Protein AF-0000000076654062 (afdb_homodimer)

InterPro domains:
  IPR000917 Sulfatase, N-terminal [PF00884] (7-442)
  IPR017850 Alkaline-phosphatase-like, core domain superfamily [G3DSA:3.40.720.10] (3-470)
  IPR017850 Alkaline-phosphatase-like, core domain superfamily [SSF53649] (5-549)
  IPR024607 Sulfatase, conserved site [PS00149] (116-126)
  IPR050738 Sulfatase enzyme [PTHR42693] (5-547)

Sequence (1110 aa):
MVVAKRPNFLVIVADDLGFSDTKPYGSEIDTPVLDRLSKDGTRMTNFHTAQACSPTRAMLLSGTDNHIAGLGQMAEFAEMKKNLTGKYPDYVDKPGYEGYLNWKVAALPEILSDAGYLTLMSGKWHLGMTPDVSPSARGFKKSFGFLPGCGNHFNYEPQFEPNQDTMLLTSDGFWMENESPLDRKKDLPEDFYSTNFFTDKLLDMLSNRTKEEREQPFFSYLAYTAPHWPMQAPQDVINKYSGKYDNGPDQLRLDRLAKLKELGLVPSDVEAAPPVGFEAGVKWEDLTDHERAVSARKMEVYAAMVDLLDQNIGRVVDALEASGELDNTFILFMSDNGAEGSTLEAAPLLSSFKTLGELIDAHYDNSLENIGNHDSYVWYGSRWACAATAPSRGFKGWSTEGGIRCPCLIRFPPISSAPETISHAFTTVMDILPTILDLAQVQHPGETFRGREVVNPRGKSWVSHLASSTEYPNVHQDEDHIHGWELFGNRAIRRGNWKAVLLAKQGGDNWELFDVEKDPAEQDDLSKKRPEILEEMLVHWATYVAETGLVEDAFMVVAKRPNFLVIVADDLGFSDTKPYGSEIDTPVLDRLSKDGTRMTNFHTAQACSPTRAMLLSGTDNHIAGLGQMAEFAEMKKNLTGKYPDYVDKPGYEGYLNWKVAALPEILSDAGYLTLMSGKWHLGMTPDVSPSARGFKKSFGFLPGCGNHFNYEPQFEPNQDTMLLTSDGFWMENESPLDRKKDLPEDFYSTNFFTDKLLDMLSNRTKEEREQPFFSYLAYTAPHWPMQAPQDVINKYSGKYDNGPDQLRLDRLAKLKELGLVPSDVEAAPPVGFEAGVKWEDLTDHERAVSARKMEVYAAMVDLLDQNIGRVVDALEASGELDNTFILFMSDNGAEGSTLEAAPLLSSFKTLGELIDAHYDNSLENIGNHDSYVWYGSRWACAATAPSRGFKGWSTEGGIRCPCLIRFPPISSAPETISHAFTTVMDILPTILDLAQVQHPGETFRGREVVNPRGKSWVSHLASSTEYPNVHQDEDHIHGWELFGNRAIRRGNWKAVLLAKQGGDNWELFDVEKDPAEQDDLSKKRPEILEEMLVHWATYVAETGLVEDAF

Foldseek 3Di:
DPPPDQFFAAEEAAAQFFFLLDVLLQHPQDQVLLVVLLQQWEWELFAWAFLHFQQRLLLLFFLAGLLQQAPLAAPPVQVVCCVVPVDGFPCPPPRSPNNARDPQGQTLLQQVLVVFAQEEEFEEDRRDQDLCRDPLVRRHPWYWYQDHLAEQQQLDAFDDDPLFQCPRRDRAQRIDTRSGTDGCVPPPDNRGGQLQVSLVRRLCCVVPQDPSNVSHHYYYHRYYSPPPDPLADDVVLLVVCPPVQLVHLVVLLVSSVCSSLVLVSAPVPAAADQFDDDCRVPDLVNDDPQRSLLLSSSVSSNSSRVNSNSVSVVVVLVSCVVVVNNQSYKYKYKYNWAHDAYDQLAPDTPRDRHGPVVVLVVFADSHSVCRNHSRHTDHNHRSNSSSSHPRAPGGRPAPTCRTIRIIMIIRHNVQADRTSHYDHANFYSSQNSQQSCVSSVGDDPDQDDPHDGHHDRPHFHCRVQRNDRPCNDHRPPQQADWDWHDYPLWIWIDHRQKMWTADVVVPGDDIFIDRCNVHVHSPDGCCVVCVVVVVVRVVSVVVVCVVSVNDNRPD/DPPPDQFFAAEEAAAQFFFLLDVLLQHPQDQVLLVVLLQQWEWELFAWAFLHFQQRLLLLFFLAGLLQQAPLAAPPVQVVCCVVPVDGFPCPPPRSPNNARDPQGQTLLQQVLVVFAQEEEFEEDRRDQDLCRDPLVRRHPWYWYQDHLAEQQQLDAFDDDPLFQCPRRDRAQRIDTRSHTDGCVPPPDNRGGQLQVSLVRRLCCVVPQDPSNVSHHYYYHRYYSPPPDPLADDVVLLVVCPPVQLVHLVVLLVSSVCSSLVLVSAPVPAAADQFDDDCRVPDLVNDDPQRSLLLSSSVSSNSSRVNSNSVSVVVVLVSCVVVVNNQSYKYKYKYNWAHDAYDQLQPDTPRDRHGPVVVLVVFADSHSVCRNHSRHTDHNHRSNSSSSHPRAPGGRPAPTCRTIRMIMIIRHNVQADRTSHYDHANFYSSQNSQQSCVSSVGDDPDQDDPHDGHHDRPHFHCRVQRNDRPCNDHRDPQQADWDWHDYPLWIWIDHRQKMWTADVVVPGDDIFIDRCNVHVHSPDGCCVVCVVVVVVRVVSVVVVCVVSVNDNRPD

Nearest PDB structures (foldseek):
  4cys-assembly2_B  TM=9.729E-01  e=2.453E-73  Pseudomonas aeruginosa
  1hdh-assembly1_A  TM=9.702E-01  e=3.458E-73  Pseudomonas aeruginosa
  4cyr-assembly1_A  TM=9.690E-01  e=1.530E-72  Pseudomonas aeruginosa
  4cxs-assembly2_B  TM=9.776E-01  e=1.507E-71  Pseudomonas aeruginosa
  5aj9-assembly2_B  TM=9.690E-01  e=1.507E-71  Pseudomonas aeruginosa

Secondary structure (DSSP, 8-state):
-------EEEEEEESS--TTSSGGGT-SS--HHHHHHHHTSEEEEEEE--SSHHHHHHHHHHSS-HHHHT-SS-TTHHHHHHHHHSS--TTTT-TT-SSS--TTS--HHHHHHHTT-EEEEEEE--S-SSGGGSTGGGT-SEEEEE-SS---TT-------TT---GGG--TT-EEETTEEE-HHHHS-TT--HHHHHHHHHHHHHHT--HHHHTS-EEEEEE--TTSSS-B--HHHHHTTTTTTTTHHHHHHHHHHHHHHHHTSS-TTPPPPPP-STTTT--GGGS-HHHHHHHHHHHHHHHHHHHHHHHHHHHHHHHHHHTT-GGGEEEEEEESSS------TTPBPSSSSSBHHHHHHHH----GGGTBSTT------HHHHHHHHTTSS--TT-SSHHHHEEEEEEE-GGG--STTEEE---EEGGGHHHHHHHHHT----TTEETTEE-PPP----SHHHHH-TTT---SS-TTT-EEEEEETTEEEEEETTEEEEEEGGGT--S-EEEETTT-TT--S--TTT-HHHHHHHHHHHHHHHHHHT------/----PPPEEEEEEESS--TTSSGGGT-SS--HHHHHHHHTSEEEEEEE--SSHHHHHHHHHHSS-HHHHT-SS-TTHHHHHHHHHSS--TTTT-TT-SSS--TTS--HHHHHHHTTPEEEEEEE--S-SSGGGSTGGGT-SEEEEE-SS---TT-------TT---GGG--TT-EEETTEEE-HHHHS-TT--HHHHHHHHHHHHHHT--HHHHTS-EEEEEE--TTSSS-B--HHHHHTTTTTTTTHHHHHHHHHHHHHHHHTSS-TTPPPPPP-STTTT--GGGS-HHHHHHHHHHHHHHHHHHHHHHHHHHHHHHHHHHTT-GGGEEEEEEESSS------TTPBPSSSSSBHHHHHHHH----GGGTBSTT------HHHHHHHHTTSS--TT-SSHHHHEEEEEEE-GGG--STTEEE---EEGGGHHHHHHHHHT----TTEETTEE-PPP----SHHHHH-TTT---SS-TTT-EEEEEETTEEEEEETTEEEEEEGGGT--S-EEEETTT-TT--S--TTT-HHHHHHHHHHHHHHHHHHT------

Solvent-accessible surface area (backbone atoms only — not comparable to full-atom values): 54452 Å² total; per-residue (Å²): 124,84,72,78,74,65,47,26,38,38,43,36,34,32,22,37,33,21,38,30,55,37,34,72,41,33,23,86,41,67,22,66,46,55,34,54,47,34,46,57,8,34,36,34,63,33,29,31,43,31,34,38,56,46,32,19,52,32,10,33,38,38,5,27,57,22,29,57,32,6,32,42,44,66,69,68,52,48,60,52,38,20,24,45,60,59,46,69,53,80,48,68,92,34,80,19,41,74,40,23,58,43,74,44,41,64,34,44,38,36,56,40,36,76,71,55,32,46,21,34,35,17,24,46,59,32,36,25,82,45,72,84,42,27,63,41,59,49,29,25,74,42,30,37,36,33,23,57,87,57,51,57,44,43,77,48,61,76,90,68,60,90,76,49,59,51,75,76,60,60,66,84,77,33,31,28,47,39,88,40,78,39,52,67,91,74,72,47,63,92,83,41,34,48,65,61,48,32,45,49,51,43,51,47,57,64,72,65,48,48,78,72,51,67,72,32,38,37,39,35,40,41,22,41,59,48,54,34,50,40,32,43,37,63,62,76,53,25,56,75,36,66,74,73,43,73,76,36,40,68,51,48,22,53,54,34,42,53,35,22,32,72,70,62,65,45,65,79,82,68,62,62,38,72,56,30,29,83,40,38,63,42,54,74,84,67,45,51,73,67,56,48,50,44,49,26,49,37,46,22,18,39,43,24,29,47,27,51,48,26,54,44,50,39,54,54,52,50,51,29,49,73,72,70,43,42,71,49,26,40,36,38,41,31,30,31,10,7,7,57,20,74,74,58,48,48,37,73,31,66,42,42,89,45,28,43,35,57,54,43,60,74,70,30,48,70,48,73,91,37,56,18,37,63,57,22,73,45,69,61,27,15,44,44,14,28,25,22,15,41,40,17,25,48,18,38,58,28,61,41,46,4,0,16,40,16,35,35,40,37,30,37,57,87,43,52,58,51,63,56,33,73,41,76,54,66,44,46,42,20,16,49,34,42,25,52,29,56,67,56,71,46,79,80,72,51,53,52,52,96,91,32,62,24,53,68,55,72,35,48,43,44,59,67,29,51,46,31,67,86,69,49,50,64,57,40,69,48,74,70,38,74,49,75,50,69,43,79,68,12,26,25,34,30,41,45,48,38,34,38,37,28,46,37,70,59,59,34,31,49,72,37,22,29,49,42,77,85,33,59,19,65,74,67,69,33,34,85,81,38,48,69,57,45,54,52,46,52,53,53,41,54,50,47,33,65,74,39,54,54,64,74,53,40,77,123,84,72,79,73,64,47,26,37,38,42,37,34,32,22,37,32,21,38,31,55,36,35,72,41,34,24,88,42,67,23,66,47,55,34,53,48,35,45,57,8,34,38,35,62,33,27,29,42,31,35,38,55,47,31,20,51,33,11,34,38,39,6,27,56,24,28,56,31,6,33,42,43,66,70,69,50,47,61,53,38,20,24,46,60,60,44,70,53,80,49,68,92,35,79,20,41,73,39,23,56,44,75,45,40,64,34,44,39,36,57,39,36,77,71,56,32,47,21,35,35,16,24,47,59,33,35,24,80,45,71,86,42,26,63,42,60,48,29,25,74,41,31,38,36,33,22,56,86,58,53,57,44,44,76,49,61,75,91,68,60,89,75,49,60,52,75,75,59,60,64,85,75,35,31,29,48,39,92,41,78,37,51,68,89,73,72,47,63,92,84,42,34,50,66,60,48,31,45,49,52,42,52,48,57,65,70,65,47,47,79,72,52,66,73,33,38,35,39,35,41,42,21,41,60,48,54,34,52,40,31,42,37,63,63,75,54,25,56,75,36,65,72,73,42,72,76,36,40,69,51,47,21,53,53,34,42,52,35,23,32,72,70,62,66,44,64,80,81,67,62,61,38,72,57,30,28,82,42,38,63,41,53,75,85,67,46,53,73,66,56,46,50,43,48,27,48,36,46,22,17,40,43,24,28,49,29,49,48,26,54,43,49,38,55,54,51,50,50,29,48,74,72,69,44,41,70,49,25,39,35,36,40,32,30,31,11,8,7,57,22,75,74,55,49,48,38,75,31,66,42,43,91,46,28,44,36,55,55,44,61,72,68,31,48,70,49,72,89,37,56,19,37,61,58,22,73,47,70,61,27,14,43,47,13,28,25,22,15,40,39,17,26,48,18,39,56,30,61,42,46,4,0,16,42,18,36,34,40,38,30,37,59,88,43,51,56,50,62,57,32,74,40,75,53,67,45,46,41,20,18,49,33,42,26,53,29,57,68,56,72,48,78,81,71,52,54,51,51,97,92,34,62,25,52,68,55,71,34,47,43,44,60,68,28,50,46,30,65,87,69,49,50,65,59,41,67,49,74,69,38,73,50,73,48,70,42,78,66,13,27,24,32,30,42,44,49,39,37,38,37,29,44,37,71,61,60,36,29,47,72,37,23,30,49,42,79,84,31,60,20,66,75,66,70,34,35,84,82,37,47,70,59,46,53,52,48,51,53,53,39,55,50,47,34,66,75,38,55,54,64,76,56,40,78

Organism: Fusarium proliferatum (strain ET1) (NCBI:txid1227346)

pLDDT: mean 91.45, std 11.3, range [29.08, 98.94]

Structure (mmCIF, N/CA/C/O backbone):
data_AF-0000000076654062-model_v1
#
loop_
_entity.id
_entity.type
_entity.pdbx_description
1 polymer 'Probable Arylsulfatase'
#
loop_
_atom_site.group_PDB
_atom_site.id
_atom_site.type_symbol
_atom_site.label_atom_id
_atom_site.label_alt_id
_atom_site.label_comp_id
_atom_site.label_asym_id
_atom_site.label_entity_id
_atom_site.label_seq_id
_atom_site.pdbx_PDB_ins_code
_atom_site.Cartn_x
_atom_site.Cartn_y
_atom_site.Cartn_z
_atom_site.occupancy
_atom_site.B_iso_or_equiv
_atom_site.auth_seq_id
_atom_site.auth_comp_id
_atom_site.auth_asym_id
_atom_site.auth_atom_id
_atom_site.pdbx_PDB_model_num
ATOM 1 N N . MET A 1 1 ? -7.402 -54.031 -35.062 1 29.25 1 MET A N 1
ATOM 2 C CA . MET A 1 1 ? -7.184 -52.594 -35 1 29.25 1 MET A CA 1
ATOM 3 C C . MET A 1 1 ? -6.898 -52.156 -33.562 1 29.25 1 MET A C 1
ATOM 5 O O . MET A 1 1 ? -7.723 -52.375 -32.656 1 29.25 1 MET A O 1
ATOM 9 N N . VAL A 1 2 ? -5.684 -52.375 -33.125 1 39.44 2 VAL A N 1
ATOM 10 C CA . VAL A 1 2 ? -5.301 -52.125 -31.734 1 39.44 2 VAL A CA 1
ATOM 11 C C . VAL A 1 2 ? -5.934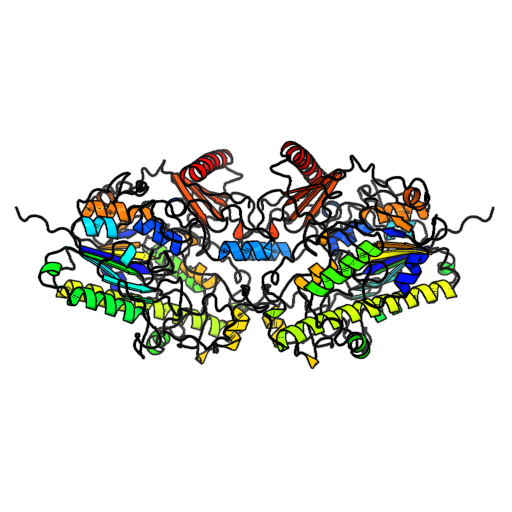 -50.844 -31.25 1 39.44 2 VAL A C 1
ATOM 13 O O . VAL A 1 2 ? -5.668 -49.75 -31.797 1 39.44 2 VAL A O 1
ATOM 16 N N . VAL A 1 3 ? -7.152 -50.938 -30.828 1 43.06 3 VAL A N 1
ATOM 17 C CA . VAL A 1 3 ? -7.902 -49.781 -30.312 1 43.06 3 VAL A CA 1
ATOM 18 C C . VAL A 1 3 ? -7 -48.938 -29.422 1 43.06 3 VAL A C 1
ATOM 20 O O . VAL A 1 3 ? -6.441 -49.438 -28.438 1 43.06 3 VAL A O 1
ATOM 23 N N . ALA A 1 4 ? -6.52 -47.844 -29.922 1 57.28 4 ALA A N 1
ATOM 24 C CA . ALA A 1 4 ? -5.586 -46.969 -29.234 1 57.28 4 ALA A CA 1
ATOM 25 C C . ALA A 1 4 ? -6.098 -46.625 -27.828 1 57.28 4 ALA A C 1
ATOM 27 O O . ALA A 1 4 ? -7.258 -46.25 -27.672 1 57.28 4 ALA A O 1
ATOM 28 N N . LYS A 1 5 ? -5.508 -47.125 -26.75 1 81.5 5 LYS A N 1
ATOM 29 C CA . LYS A 1 5 ? -5.836 -46.969 -25.344 1 81.5 5 LYS A CA 1
ATOM 30 C C . LYS A 1 5 ? -5.902 -45.5 -24.953 1 81.5 5 LYS A C 1
ATOM 32 O O . LYS A 1 5 ? -5.047 -44.688 -25.359 1 81.5 5 LYS A O 1
ATOM 37 N N . ARG A 1 6 ? -7.109 -45.031 -24.453 1 93.81 6 ARG A N 1
ATOM 38 C CA . ARG A 1 6 ? -7.25 -43.688 -23.953 1 93.81 6 ARG A CA 1
ATOM 39 C C . ARG A 1 6 ? -6.086 -43.312 -23.031 1 93.81 6 ARG A C 1
ATOM 41 O O . ARG A 1 6 ? -5.652 -44.125 -22.219 1 93.81 6 ARG A O 1
ATOM 48 N N . PRO A 1 7 ? -5.551 -42.219 -23.234 1 97.5 7 PRO A N 1
ATOM 49 C CA . PRO A 1 7 ? -4.359 -41.844 -22.484 1 97.5 7 PRO A CA 1
ATOM 50 C C . PRO A 1 7 ? -4.664 -41.531 -21.016 1 97.5 7 PRO A C 1
ATOM 52 O O . PRO A 1 7 ? -5.797 -41.188 -20.672 1 97.5 7 PRO A O 1
ATOM 55 N N . ASN A 1 8 ? -3.689 -41.812 -20.141 1 98.5 8 ASN A N 1
ATOM 56 C CA . ASN A 1 8 ? -3.672 -41.25 -18.797 1 98.5 8 ASN A CA 1
ATOM 57 C C . ASN A 1 8 ? -3.172 -39.812 -18.797 1 98.5 8 ASN A C 1
ATOM 59 O O . ASN A 1 8 ? -2.508 -39.375 -19.75 1 98.5 8 ASN A O 1
ATOM 63 N N . PHE A 1 9 ? -3.566 -39.062 -17.781 1 98.81 9 PHE A N 1
ATOM 64 C CA . PHE A 1 9 ? -3.121 -37.688 -17.656 1 98.81 9 PHE A CA 1
ATOM 65 C C . PHE A 1 9 ? -2.5 -37.438 -16.281 1 98.81 9 PHE A C 1
ATOM 67 O O . PHE A 1 9 ? -3.037 -37.875 -15.266 1 98.81 9 PHE A O 1
ATOM 74 N N . LEU A 1 10 ? -1.341 -36.812 -16.25 1 98.88 10 LEU A N 1
ATOM 75 C CA . LEU A 1 10 ? -0.681 -36.312 -15.047 1 98.88 10 LEU A CA 1
ATOM 76 C C . LEU A 1 10 ? -0.374 -34.812 -15.164 1 98.88 10 LEU A C 1
ATOM 78 O O . LEU A 1 10 ? 0.535 -34.438 -15.898 1 98.88 10 LEU A O 1
ATOM 82 N N . VAL A 1 11 ? -1.139 -34.031 -14.477 1 98.94 11 VAL A N 1
ATOM 83 C CA . VAL A 1 11 ? -0.905 -32.594 -14.414 1 98.94 11 VAL A CA 1
ATOM 84 C C . VAL A 1 11 ? -0.2 -32.219 -13.102 1 98.94 11 VAL A C 1
ATOM 86 O O . VAL A 1 11 ? -0.751 -32.438 -12.016 1 98.94 11 VAL A O 1
ATOM 89 N N . ILE A 1 12 ? 1.007 -31.734 -13.219 1 98.94 12 ILE A N 1
ATOM 90 C CA . ILE A 1 12 ? 1.817 -31.344 -12.07 1 98.94 12 ILE A CA 1
ATOM 91 C C . ILE A 1 12 ? 1.907 -29.828 -11.984 1 98.94 12 ILE A C 1
ATOM 93 O O . ILE A 1 12 ? 2.348 -29.172 -12.938 1 98.94 12 ILE A O 1
ATOM 97 N N . VAL A 1 13 ? 1.504 -29.266 -10.836 1 98.88 13 VAL A N 1
ATOM 98 C CA . VAL A 1 13 ? 1.505 -27.812 -10.672 1 98.88 13 VAL A CA 1
ATOM 99 C C . VAL A 1 13 ? 2.443 -27.422 -9.531 1 98.88 13 VAL A C 1
ATOM 101 O O . VAL A 1 13 ? 2.256 -27.844 -8.391 1 98.88 13 VAL A O 1
ATOM 104 N N . ALA A 1 14 ? 3.471 -26.672 -9.852 1 98.81 14 ALA A N 1
ATOM 105 C CA . ALA A 1 14 ? 4.305 -26.031 -8.852 1 98.81 14 ALA A CA 1
ATOM 106 C C . ALA A 1 14 ? 3.713 -24.688 -8.43 1 98.81 14 ALA A C 1
ATOM 108 O O . ALA A 1 14 ? 2.982 -24.047 -9.195 1 98.81 14 ALA A O 1
ATOM 109 N N . ASP A 1 15 ? 4.004 -24.281 -7.207 1 98.19 15 ASP A N 1
ATOM 110 C CA . ASP A 1 15 ? 3.439 -23.062 -6.641 1 98.19 15 ASP A CA 1
ATOM 111 C C . ASP A 1 15 ? 4.496 -21.969 -6.531 1 98.19 15 ASP A C 1
ATOM 113 O O . ASP A 1 15 ? 5.41 -22.062 -5.707 1 98.19 15 ASP A O 1
ATOM 117 N N . ASP A 1 16 ? 4.375 -20.906 -7.352 1 98 16 ASP A N 1
ATOM 118 C CA . ASP A 1 16 ? 5.238 -19.734 -7.297 1 98 16 ASP A CA 1
ATOM 119 C C . ASP A 1 16 ? 6.609 -20.031 -7.902 1 98 16 ASP A C 1
ATOM 121 O O . ASP A 1 16 ? 7.625 -19.484 -7.457 1 98 16 ASP A O 1
ATOM 125 N N . LEU A 1 17 ? 6.672 -20.969 -8.844 1 98.75 17 LEU A N 1
A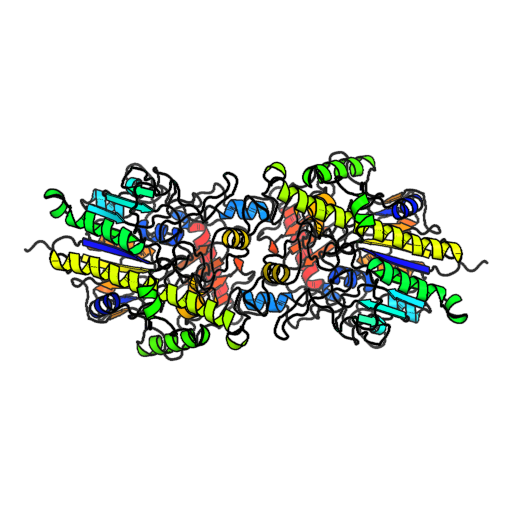TOM 126 C CA . LEU A 1 17 ? 7.93 -21.297 -9.508 1 98.75 17 LEU A CA 1
ATOM 127 C C . LEU A 1 17 ? 8.25 -20.281 -10.609 1 98.75 17 LEU A C 1
ATOM 129 O O . LEU A 1 17 ? 7.406 -20.016 -11.469 1 98.75 17 LEU A O 1
ATOM 133 N N . GLY A 1 18 ? 9.469 -19.734 -10.609 1 98.25 18 GLY A N 1
ATOM 134 C CA . GLY A 1 18 ? 9.875 -18.781 -11.625 1 98.25 18 GLY A CA 1
ATOM 135 C C . GLY A 1 18 ? 10.141 -19.422 -12.977 1 98.25 18 GLY A C 1
ATOM 136 O O . GLY A 1 18 ? 10.336 -20.625 -13.062 1 98.25 18 GLY A O 1
ATOM 137 N N . PHE A 1 19 ? 10.242 -18.594 -14.016 1 98.44 19 PHE A N 1
ATOM 138 C CA . PHE A 1 19 ? 10.398 -19.047 -15.391 1 98.44 19 PHE A CA 1
ATOM 139 C C . PHE A 1 19 ? 11.688 -19.828 -15.562 1 98.44 19 PHE A C 1
ATOM 141 O O . PHE A 1 19 ? 11.703 -20.875 -16.219 1 98.44 19 PHE A O 1
ATOM 148 N N . SER A 1 20 ? 12.727 -19.422 -14.875 1 98.19 20 SER A N 1
ATOM 149 C CA . SER A 1 20 ? 14.039 -20.016 -15.102 1 98.19 20 SER A CA 1
ATOM 150 C C . SER A 1 20 ? 14.5 -20.812 -13.883 1 98.19 20 SER A C 1
ATOM 152 O O . SER A 1 20 ? 15.695 -20.938 -13.625 1 98.19 20 SER A O 1
ATOM 154 N N . ASP A 1 21 ? 13.602 -21.359 -13.125 1 98.62 21 ASP A N 1
ATOM 155 C CA . ASP A 1 21 ? 13.953 -21.984 -11.852 1 98.62 21 ASP A CA 1
ATOM 156 C C . ASP A 1 21 ? 14.289 -23.453 -12.031 1 98.62 21 ASP A C 1
ATOM 158 O O . ASP A 1 21 ? 14.664 -24.141 -11.07 1 98.62 21 ASP A O 1
ATOM 162 N N . THR A 1 22 ? 14.125 -24.016 -13.25 1 98.62 22 THR A N 1
ATOM 163 C CA . THR A 1 22 ? 14.438 -25.422 -13.469 1 98.62 22 THR A CA 1
ATOM 164 C C . THR A 1 22 ? 15.492 -25.578 -14.57 1 98.62 22 THR A C 1
ATOM 166 O O . THR A 1 22 ? 15.633 -24.703 -15.43 1 98.62 22 THR A O 1
ATOM 169 N N . LYS A 1 23 ? 16.094 -26.688 -14.562 1 97.94 23 LYS A N 1
ATOM 170 C CA . LYS A 1 23 ? 17.219 -26.938 -15.461 1 97.94 23 LYS A CA 1
ATOM 171 C C . LYS A 1 23 ? 16.797 -26.828 -16.922 1 97.94 23 LYS A C 1
ATOM 173 O O . LYS A 1 23 ? 17.516 -26.281 -17.75 1 97.94 23 LYS A O 1
ATOM 178 N N . PRO A 1 24 ? 15.648 -27.344 -17.297 1 97.81 24 PRO A N 1
ATOM 179 C CA . PRO A 1 24 ? 15.25 -27.203 -18.703 1 97.81 24 PRO A CA 1
ATOM 180 C C . PRO A 1 24 ? 15.133 -25.734 -19.125 1 97.81 24 PRO A C 1
ATOM 182 O O . PRO A 1 24 ? 15.18 -25.438 -20.328 1 97.81 24 PRO A O 1
ATOM 185 N N . TYR A 1 25 ? 14.984 -24.875 -18.25 1 98.06 25 TYR A N 1
ATOM 186 C CA . TYR A 1 25 ? 14.867 -23.453 -18.547 1 98.06 25 TYR A CA 1
ATOM 187 C C . TYR A 1 25 ? 16.109 -22.703 -18.109 1 98.06 25 TYR A C 1
ATOM 189 O O . TYR A 1 25 ? 16.078 -21.484 -17.891 1 98.06 25 TYR A O 1
ATOM 197 N N . GLY A 1 26 ? 17.172 -23.438 -17.797 1 96.19 26 GLY A N 1
ATOM 198 C CA . GLY A 1 26 ? 18.484 -22.812 -17.672 1 96.19 26 GLY A CA 1
ATOM 199 C C . GLY A 1 26 ? 18.922 -22.656 -16.219 1 96.19 26 GLY A C 1
ATOM 200 O O . GLY A 1 26 ? 19.969 -22.062 -15.953 1 96.19 26 GLY A O 1
ATOM 201 N N . SER A 1 27 ? 18.266 -23.172 -15.281 1 98.06 27 SER A N 1
ATOM 202 C CA . SER A 1 27 ? 18.562 -22.984 -13.867 1 98.06 27 SER A CA 1
ATOM 203 C C . SER A 1 27 ? 19.812 -23.766 -13.445 1 98.06 27 SER A C 1
ATOM 205 O O . SER A 1 27 ? 20.125 -24.797 -14.039 1 98.06 27 SER A O 1
ATOM 207 N N . GLU A 1 28 ? 20.484 -23.25 -12.484 1 98 28 GLU A N 1
ATOM 208 C CA . GLU A 1 28 ? 21.562 -23.953 -11.805 1 98 28 GLU A CA 1
ATOM 209 C C . GLU A 1 28 ? 21.016 -24.953 -10.789 1 98 28 GLU A C 1
ATOM 211 O O . GLU A 1 28 ? 21.734 -25.828 -10.312 1 98 28 GLU A O 1
ATOM 216 N N . ILE A 1 29 ? 19.766 -24.859 -10.406 1 98.75 29 ILE A N 1
ATOM 217 C CA . ILE A 1 29 ? 19.156 -25.797 -9.477 1 98.75 29 ILE A CA 1
ATOM 218 C C . ILE A 1 29 ? 19.109 -27.188 -10.094 1 98.75 29 ILE A C 1
ATOM 220 O O . ILE A 1 29 ? 18.781 -27.344 -11.273 1 98.75 29 ILE A O 1
ATOM 224 N N . ASP A 1 30 ? 19.422 -28.156 -9.367 1 97.94 30 ASP A N 1
ATOM 225 C CA . ASP A 1 30 ? 19.484 -29.547 -9.844 1 97.94 30 ASP A CA 1
ATOM 226 C C . ASP A 1 30 ? 18.094 -30.141 -9.992 1 97.94 30 ASP A C 1
ATOM 228 O O . ASP A 1 30 ? 17.531 -30.656 -9.023 1 97.94 30 ASP A O 1
ATOM 232 N N . THR A 1 31 ? 17.641 -30.141 -11.242 1 98.69 31 THR A N 1
ATOM 233 C CA . THR A 1 31 ? 16.344 -30.734 -11.555 1 98.69 31 THR A CA 1
ATOM 234 C C . THR A 1 31 ? 16.469 -31.719 -12.719 1 98.69 31 THR A C 1
ATOM 236 O O . THR A 1 31 ? 15.891 -31.5 -13.789 1 98.69 31 THR A O 1
ATOM 239 N N . PRO A 1 32 ? 17.125 -32.812 -12.484 1 98.56 32 PRO A N 1
ATOM 240 C CA . PRO A 1 32 ? 17.438 -33.75 -13.562 1 98.56 32 PRO A CA 1
ATOM 241 C C . PRO A 1 32 ? 16.219 -34.438 -14.133 1 98.56 32 PRO A C 1
ATOM 243 O O . PRO A 1 32 ? 16.203 -34.844 -15.305 1 98.56 32 PRO A O 1
ATOM 246 N N . VAL A 1 33 ? 15.219 -34.688 -13.383 1 98.62 33 VAL A N 1
ATOM 247 C CA . VAL A 1 33 ? 14.031 -35.375 -13.875 1 98.62 33 VAL A CA 1
ATOM 248 C C . VAL A 1 33 ? 13.312 -34.5 -14.898 1 98.62 33 VAL A C 1
ATOM 250 O O . VAL A 1 33 ? 12.977 -34.938 -15.992 1 98.62 33 VAL A O 1
ATOM 253 N N . LEU A 1 34 ? 13.133 -33.219 -14.547 1 98.62 34 LEU A N 1
ATOM 254 C CA . LEU A 1 34 ? 12.5 -32.312 -15.484 1 98.62 34 LEU A CA 1
ATOM 255 C C . LEU A 1 34 ? 13.352 -32.125 -16.734 1 98.62 34 LEU A C 1
ATOM 257 O O . LEU A 1 34 ? 12.82 -31.984 -17.844 1 98.62 34 LEU A O 1
ATOM 261 N N . ASP A 1 35 ? 14.648 -32.125 -16.5 1 97.94 35 ASP A N 1
ATOM 262 C CA . ASP A 1 35 ? 15.555 -32.062 -17.641 1 97.94 35 ASP A CA 1
ATOM 263 C C . ASP A 1 35 ? 15.375 -33.25 -18.578 1 97.94 35 ASP A C 1
ATOM 265 O O . ASP A 1 35 ? 15.312 -33.094 -19.797 1 97.94 35 ASP A O 1
ATOM 269 N N . ARG A 1 36 ? 15.234 -34.375 -18.031 1 96.56 36 ARG A N 1
ATOM 270 C CA . ARG A 1 36 ? 15.023 -35.594 -18.812 1 96.56 36 ARG A CA 1
ATOM 271 C C . ARG A 1 36 ? 13.68 -35.531 -19.547 1 96.56 36 ARG A C 1
ATOM 273 O O . ARG A 1 36 ? 13.602 -35.875 -20.719 1 96.56 36 ARG A O 1
ATOM 280 N N . LEU A 1 37 ? 12.68 -35.156 -18.859 1 96.25 37 LEU A N 1
ATOM 281 C CA . LEU A 1 37 ? 11.352 -35.062 -19.469 1 96.25 37 LEU A CA 1
ATOM 282 C C . LEU A 1 37 ? 11.344 -34.094 -20.625 1 96.25 37 LEU A C 1
ATOM 284 O O . LEU A 1 37 ? 10.625 -34.281 -21.609 1 96.25 37 LEU A O 1
ATOM 288 N N . SER A 1 38 ? 12.172 -33 -20.516 1 95.62 38 SER A N 1
ATOM 289 C CA . SER A 1 38 ? 12.211 -31.984 -21.562 1 95.62 38 SER A CA 1
ATOM 290 C C . SER A 1 38 ? 12.859 -32.5 -22.828 1 95.62 38 SER A C 1
ATOM 292 O O . SER A 1 38 ? 12.547 -32.031 -23.938 1 95.62 38 SER A O 1
ATOM 294 N N . LYS A 1 39 ? 13.719 -33.5 -22.703 1 92.44 39 LYS A N 1
ATOM 295 C CA . LYS A 1 39 ? 14.414 -34.062 -23.875 1 92.44 39 LYS A CA 1
ATOM 296 C C . LYS A 1 39 ? 13.453 -34.844 -24.766 1 92.44 39 LYS A C 1
ATOM 298 O O . LYS A 1 39 ? 13.633 -34.875 -25.984 1 92.44 39 LYS A O 1
ATOM 303 N N . ASP A 1 40 ? 12.453 -35.406 -24.156 1 88.56 40 ASP A N 1
ATOM 304 C CA . ASP A 1 40 ? 11.445 -36.156 -24.906 1 88.56 40 ASP A CA 1
ATOM 305 C C . ASP A 1 40 ? 10.125 -35.375 -24.953 1 88.56 40 ASP A C 1
ATOM 307 O O . ASP A 1 40 ? 9.07 -35.969 -25.219 1 88.56 40 ASP A O 1
ATOM 311 N N . GLY A 1 41 ? 10.188 -34.156 -24.641 1 93.25 41 GLY A N 1
ATOM 312 C CA . GLY A 1 41 ? 8.953 -33.375 -24.547 1 93.25 41 GLY A CA 1
ATOM 313 C C . GLY A 1 41 ? 9.055 -32.031 -25.203 1 93.25 41 GLY A C 1
ATOM 314 O O . GLY A 1 41 ? 9.898 -31.812 -26.078 1 93.25 41 GLY A O 1
ATOM 315 N N . THR A 1 42 ? 8.109 -31.172 -24.938 1 94.19 42 THR A N 1
ATOM 316 C CA . THR A 1 42 ? 8.039 -29.812 -25.469 1 94.19 42 THR A CA 1
ATOM 317 C C . THR A 1 42 ? 8.109 -28.781 -24.344 1 94.19 42 THR A C 1
ATOM 319 O O . THR A 1 42 ? 7.352 -28.859 -23.391 1 94.19 42 THR A O 1
ATOM 322 N N . ARG A 1 43 ? 9.094 -27.859 -24.438 1 96.06 43 ARG A N 1
ATOM 323 C CA . ARG A 1 43 ? 9.156 -26.688 -23.562 1 96.06 43 ARG A CA 1
ATOM 324 C C . ARG A 1 43 ? 8.359 -25.531 -24.156 1 96.06 43 ARG A C 1
ATOM 326 O O . ARG A 1 43 ? 8.586 -25.125 -25.297 1 96.06 43 ARG A O 1
ATOM 333 N N . MET A 1 44 ? 7.453 -25.094 -23.375 1 95.75 44 MET A N 1
ATOM 334 C CA . MET A 1 44 ? 6.676 -23.922 -23.797 1 95.75 44 MET A CA 1
ATOM 335 C C . MET A 1 44 ? 7.289 -22.641 -23.266 1 95.75 44 MET A C 1
ATOM 337 O O . MET A 1 44 ? 7.52 -22.516 -22.062 1 95.75 44 MET A O 1
ATOM 341 N N . THR A 1 45 ? 7.582 -21.656 -24.141 1 96.31 45 THR A N 1
ATOM 342 C CA . THR A 1 45 ? 8.281 -20.453 -23.703 1 96.31 45 THR A CA 1
ATOM 343 C C . THR A 1 45 ? 7.312 -19.281 -23.594 1 96.31 45 THR A C 1
ATOM 345 O O . THR A 1 45 ? 7.66 -18.234 -23.047 1 96.31 45 THR A O 1
ATOM 348 N N . ASN A 1 46 ? 6.117 -19.422 -24.141 1 96.19 46 ASN A N 1
ATOM 349 C CA . ASN A 1 46 ? 5.102 -18.375 -24.172 1 96.19 46 ASN A CA 1
ATOM 350 C C . ASN A 1 46 ? 3.77 -18.875 -23.625 1 96.19 46 ASN A C 1
ATOM 352 O O . ASN A 1 46 ? 2.717 -18.656 -24.219 1 96.19 46 ASN A O 1
ATOM 356 N N . PHE A 1 47 ? 3.877 -19.641 -22.578 1 97.5 47 PHE A N 1
ATOM 357 C CA . PHE A 1 47 ? 2.746 -20.125 -21.797 1 97.5 47 PHE A CA 1
ATOM 358 C C . PHE A 1 47 ? 2.367 -19.125 -20.703 1 97.5 47 PHE A C 1
ATOM 360 O O . PHE A 1 47 ? 3.227 -18.656 -19.953 1 97.5 47 PHE A O 1
ATOM 367 N N . HIS A 1 48 ? 1.06 -18.828 -20.641 1 98.19 48 HIS A N 1
ATOM 368 C CA . HIS A 1 48 ? 0.629 -17.766 -19.734 1 98.19 48 HIS A CA 1
ATOM 369 C C . HIS A 1 48 ? -0.422 -18.266 -18.75 1 98.19 48 HIS A C 1
ATOM 371 O O . HIS A 1 48 ? -1.31 -19.031 -19.125 1 98.19 48 HIS A O 1
ATOM 377 N N . THR A 1 49 ? -0.3 -17.828 -17.547 1 98.62 49 THR A N 1
ATOM 378 C CA . THR A 1 49 ? -1.252 -18.109 -16.469 1 98.62 49 THR A CA 1
ATOM 379 C C . THR A 1 49 ? -1.914 -16.828 -15.992 1 98.62 49 THR A C 1
ATOM 381 O O . THR A 1 49 ? -1.799 -15.781 -16.641 1 98.62 49 THR A O 1
ATOM 384 N N . ALA A 1 50 ? -2.732 -16.953 -14.922 1 97.88 50 ALA A N 1
ATOM 385 C CA . ALA A 1 50 ? -3.193 -15.766 -14.211 1 97.88 50 ALA A CA 1
ATOM 386 C C . ALA A 1 50 ? -2.09 -15.195 -13.328 1 97.88 50 ALA A C 1
ATOM 388 O O . ALA A 1 50 ? -0.979 -15.727 -13.289 1 97.88 50 ALA A O 1
ATOM 389 N N . GLN A 1 51 ? -2.422 -14.109 -12.719 1 96.31 51 GLN A N 1
ATOM 390 C CA . GLN A 1 51 ? -1.43 -13.375 -11.938 1 96.31 51 GLN A CA 1
ATOM 391 C C . GLN A 1 51 ? -1.198 -14.039 -10.586 1 96.31 51 GLN A C 1
ATOM 393 O O . GLN A 1 51 ? -0.224 -13.727 -9.891 1 96.31 51 GLN A O 1
ATOM 398 N N . ALA A 1 52 ? -2.127 -14.945 -10.211 1 95.12 52 ALA A N 1
ATOM 399 C CA . ALA A 1 52 ? -2.02 -15.586 -8.898 1 95.12 52 ALA A CA 1
ATOM 400 C C . ALA A 1 52 ? -2.561 -17.016 -8.938 1 95.12 52 ALA A C 1
ATOM 402 O O . ALA A 1 52 ? -3.127 -17.438 -9.945 1 95.12 52 ALA A O 1
ATOM 403 N N . CYS A 1 53 ? -2.479 -17.672 -7.812 1 94.81 53 CYS A N 1
ATOM 404 C CA . CYS A 1 53 ? -2.635 -19.125 -7.707 1 94.81 53 CYS A CA 1
ATOM 405 C C . CYS A 1 53 ? -4.078 -19.531 -7.961 1 94.81 53 CYS A C 1
ATOM 407 O O . CYS A 1 53 ? -4.359 -20.266 -8.914 1 94.81 53 CYS A O 1
ATOM 409 N N . SER A 1 54 ? -5.023 -19.016 -7.172 1 94.81 54 SER A N 1
ATOM 410 C CA . SER A 1 54 ? -6.391 -19.516 -7.246 1 94.81 54 SER A CA 1
ATOM 411 C C . SER A 1 54 ? -7.031 -19.188 -8.586 1 94.81 54 SER A C 1
ATOM 413 O O . SER A 1 54 ? -7.707 -20.016 -9.188 1 94.81 54 SER A O 1
ATOM 415 N N . PRO A 1 55 ? -6.781 -17.984 -9.117 1 96.25 55 PRO A N 1
ATOM 416 C CA . PRO A 1 55 ? -7.309 -17.719 -10.453 1 96.25 55 PRO A CA 1
ATOM 417 C C . PRO A 1 55 ? -6.766 -18.672 -11.516 1 96.25 55 PRO A C 1
ATOM 419 O O . PRO A 1 55 ? -7.52 -19.156 -12.359 1 96.25 55 PRO A O 1
ATOM 422 N N . THR A 1 56 ? -5.48 -18.938 -11.461 1 98.38 56 THR A N 1
ATOM 423 C CA . THR A 1 56 ? -4.879 -19.859 -12.422 1 98.38 56 THR A CA 1
ATOM 424 C C . THR A 1 56 ? -5.52 -21.25 -12.328 1 98.38 56 THR A C 1
ATOM 426 O O . THR A 1 56 ? -5.848 -21.859 -13.344 1 98.38 56 THR A O 1
ATOM 429 N N . ARG A 1 57 ? -5.703 -21.734 -11.133 1 98.31 57 ARG A N 1
ATOM 430 C CA . ARG A 1 57 ? -6.273 -23.062 -10.93 1 98.31 57 ARG A CA 1
ATOM 431 C C . ARG A 1 57 ? -7.715 -23.125 -11.43 1 98.31 57 ARG A C 1
ATOM 433 O O . ARG A 1 57 ? -8.156 -24.141 -11.977 1 98.31 57 ARG A O 1
ATOM 440 N N . ALA A 1 58 ? -8.422 -22.031 -11.203 1 98 58 ALA A N 1
ATOM 441 C CA . ALA A 1 58 ? -9.789 -21.953 -11.727 1 98 58 ALA A CA 1
ATOM 442 C C . ALA A 1 58 ? -9.797 -22.016 -13.25 1 98 58 ALA A C 1
ATOM 444 O O . ALA A 1 58 ? -10.625 -22.703 -13.852 1 98 58 ALA A O 1
ATOM 445 N N . MET A 1 59 ? -8.859 -21.328 -13.852 1 98.62 59 MET A N 1
ATOM 446 C CA . MET A 1 59 ? -8.75 -21.312 -15.312 1 98.62 59 MET A CA 1
ATOM 447 C C . MET A 1 59 ? -8.336 -22.688 -15.836 1 98.62 59 MET A C 1
ATOM 449 O O . MET A 1 59 ? -8.844 -23.141 -16.859 1 98.62 59 MET A O 1
ATOM 453 N N . LEU A 1 60 ? -7.449 -23.297 -15.148 1 98.81 60 LEU A N 1
ATOM 454 C CA . LEU A 1 60 ? -6.934 -24.609 -15.531 1 98.81 60 LEU A CA 1
ATOM 455 C C . LEU A 1 60 ? -8.055 -25.641 -15.578 1 98.81 60 LEU A C 1
ATOM 457 O O . LEU A 1 60 ? -8.188 -26.375 -16.562 1 98.81 60 LEU A O 1
ATOM 461 N N . LEU A 1 61 ? -8.898 -25.672 -14.555 1 98.81 61 LEU A N 1
ATOM 462 C CA . LEU A 1 61 ? -9.875 -26.75 -14.398 1 98.81 61 LEU A CA 1
ATOM 463 C C . LEU A 1 61 ? -11.164 -26.422 -15.133 1 98.81 61 LEU A C 1
ATOM 465 O O . LEU A 1 61 ? -11.984 -27.312 -15.375 1 98.81 61 LEU A O 1
ATOM 469 N N . SER A 1 62 ? -11.336 -25.141 -15.477 1 98.5 62 SER A N 1
ATOM 470 C CA . SER A 1 62 ? -12.578 -24.75 -16.141 1 98.5 62 SER A CA 1
ATOM 471 C C . SER A 1 62 ? -12.359 -24.484 -17.625 1 98.5 62 SER A C 1
ATOM 473 O O . SER A 1 62 ? -13.305 -24.484 -18.406 1 98.5 62 SER A O 1
ATOM 475 N N . GLY A 1 63 ? -11.141 -24.125 -17.953 1 98.5 63 GLY A N 1
ATOM 476 C CA . GLY A 1 63 ? -10.836 -23.75 -19.328 1 98.5 63 GLY A CA 1
ATOM 477 C C . GLY A 1 63 ? -11.344 -22.375 -19.703 1 98.5 63 GLY A C 1
ATOM 478 O O . GLY A 1 63 ? -11.352 -22.016 -20.891 1 98.5 63 GLY A O 1
ATOM 479 N N . THR A 1 64 ? -11.828 -21.641 -18.688 1 97.88 64 THR A N 1
ATOM 480 C CA . THR A 1 64 ? -12.336 -20.312 -18.969 1 97.88 64 THR A CA 1
ATOM 481 C C . THR A 1 64 ? -11.742 -19.281 -18 1 97.88 64 THR A C 1
ATOM 483 O O . THR A 1 64 ? -10.883 -19.625 -17.188 1 97.88 64 THR A O 1
ATOM 486 N N . ASP A 1 65 ? -12.156 -18.016 -18.203 1 97.44 65 ASP A N 1
ATOM 487 C CA . ASP A 1 65 ? -11.602 -16.891 -17.469 1 97.44 65 ASP A CA 1
ATOM 488 C C . ASP A 1 65 ? -11.961 -16.969 -15.992 1 97.44 65 ASP A C 1
ATOM 490 O O . ASP A 1 65 ? -13.078 -17.344 -15.641 1 97.44 65 ASP A O 1
ATOM 494 N N . ASN A 1 66 ? -11.016 -16.578 -15.148 1 96.88 66 ASN A N 1
ATOM 495 C CA . ASN A 1 66 ? -11.203 -16.672 -13.703 1 96.88 66 ASN A CA 1
ATOM 496 C C . ASN A 1 66 ? -12.391 -15.844 -13.242 1 96.88 66 ASN A C 1
ATOM 498 O O . ASN A 1 66 ? -13.055 -16.188 -12.266 1 96.88 66 ASN A O 1
ATOM 502 N N . HIS A 1 67 ? -12.695 -14.734 -13.898 1 95.06 67 HIS A N 1
ATOM 503 C CA . HIS A 1 67 ? -13.852 -13.914 -13.539 1 95.06 67 HIS A CA 1
ATOM 504 C C . HIS A 1 67 ? -15.156 -14.648 -13.82 1 95.06 67 HIS A C 1
ATOM 506 O O . HIS A 1 67 ? -16.156 -14.422 -13.148 1 95.06 67 HIS A O 1
ATOM 512 N N . ILE A 1 68 ? -15.125 -15.477 -14.773 1 95.81 68 ILE A N 1
ATOM 513 C CA . ILE A 1 68 ? -16.297 -16.281 -15.109 1 95.81 68 ILE A CA 1
ATOM 514 C C . ILE A 1 68 ? -16.391 -17.469 -14.156 1 95.81 68 ILE A C 1
ATOM 516 O O . ILE A 1 68 ? -17.484 -17.828 -13.719 1 95.81 68 ILE A O 1
ATOM 520 N N . ALA A 1 69 ? -15.25 -17.969 -13.781 1 96.56 69 ALA A N 1
ATOM 521 C CA . ALA A 1 69 ? -15.195 -19.219 -13.031 1 96.56 69 ALA A CA 1
ATOM 522 C C . ALA A 1 69 ? -15.344 -18.969 -11.531 1 96.56 69 ALA A C 1
ATOM 524 O O . ALA A 1 69 ? -15.367 -19.922 -10.742 1 96.56 69 ALA A O 1
ATOM 525 N N . GLY A 1 70 ? -15.43 -17.688 -11.109 1 93.44 70 GLY A N 1
ATOM 526 C CA . GLY A 1 70 ? -15.789 -17.422 -9.727 1 93.44 70 GLY A CA 1
ATOM 527 C C . GLY A 1 70 ? -14.648 -16.812 -8.922 1 93.44 70 GLY A C 1
ATOM 528 O O . GLY A 1 70 ? -14.812 -16.5 -7.742 1 93.44 70 GLY A O 1
ATOM 529 N N . LEU A 1 71 ? -13.523 -16.594 -9.516 1 92.69 71 LEU A N 1
ATOM 530 C CA . LEU A 1 71 ? -12.344 -16.141 -8.789 1 92.69 71 LEU A CA 1
ATOM 531 C C . LEU A 1 71 ? -11.82 -14.836 -9.375 1 92.69 71 LEU A C 1
ATOM 533 O O . LEU A 1 71 ? -10.648 -14.75 -9.758 1 92.69 71 LEU A O 1
ATOM 537 N N . GLY A 1 72 ? -12.727 -13.852 -9.352 1 89.62 72 GLY A N 1
ATOM 538 C CA . GLY A 1 72 ? -12.359 -12.531 -9.852 1 89.62 72 GLY A CA 1
ATOM 539 C C . GLY A 1 72 ? -11.445 -11.766 -8.914 1 89.62 72 GLY A C 1
ATOM 540 O O . GLY A 1 72 ? -10.789 -10.805 -9.32 1 89.62 72 GLY A O 1
ATOM 541 N N . GLN A 1 73 ? -11.461 -12.125 -7.684 1 82.62 73 GLN A N 1
ATOM 542 C CA . GLN A 1 73 ? -10.609 -11.57 -6.641 1 82.62 73 GLN A CA 1
ATOM 543 C C . GLN A 1 73 ? -10.336 -12.594 -5.539 1 82.62 73 GLN A C 1
ATOM 545 O O . GLN A 1 73 ? -11.078 -13.57 -5.402 1 82.62 73 GLN A O 1
ATOM 550 N N . MET A 1 74 ? -9.227 -12.273 -4.855 1 71.81 74 MET A N 1
ATOM 551 C CA . MET A 1 74 ? -8.969 -13.133 -3.705 1 71.81 74 MET A CA 1
ATOM 552 C C . MET A 1 74 ? -9.953 -12.859 -2.578 1 71.81 74 MET A C 1
ATOM 554 O O . MET A 1 74 ? -10.32 -11.703 -2.342 1 71.81 74 MET A O 1
ATOM 558 N N . ALA A 1 75 ? -10.438 -13.812 -1.914 1 66.75 75 ALA A N 1
ATOM 559 C CA . ALA A 1 75 ? -11.477 -13.734 -0.893 1 66.75 75 ALA A CA 1
ATOM 560 C C . ALA A 1 75 ? -11.102 -12.742 0.201 1 66.75 75 ALA A C 1
ATOM 562 O O . ALA A 1 75 ? -11.953 -12.008 0.703 1 66.75 75 ALA A O 1
ATOM 563 N N . GLU A 1 76 ? -9.875 -12.578 0.558 1 66 76 GLU A N 1
ATOM 564 C CA . GLU A 1 76 ? -9.398 -11.789 1.69 1 66 76 GLU A CA 1
ATOM 565 C C . GLU A 1 76 ? -9.336 -10.305 1.344 1 66 76 GLU A C 1
ATOM 567 O O . GLU A 1 76 ? -9.359 -9.453 2.232 1 66 76 GLU A O 1
ATOM 572 N N . PHE A 1 77 ? -9.414 -9.953 0.154 1 72.06 77 PHE A N 1
ATOM 573 C CA . PHE A 1 77 ? -9.117 -8.602 -0.299 1 72.06 77 PHE A CA 1
ATOM 574 C C . PHE A 1 77 ? -10.273 -7.656 0.008 1 72.06 77 PHE A C 1
ATOM 576 O O . PHE A 1 77 ? -10.062 -6.477 0.296 1 72.06 77 PHE A O 1
ATOM 583 N N . ALA A 1 78 ? -11.531 -8.141 -0.019 1 72.56 78 ALA A N 1
ATOM 584 C CA . ALA A 1 78 ? -12.688 -7.285 0.211 1 72.56 78 ALA A CA 1
ATOM 585 C C . ALA A 1 78 ? -12.648 -6.672 1.609 1 72.56 78 ALA A C 1
ATOM 587 O O . ALA A 1 78 ? -12.883 -5.473 1.775 1 72.56 78 ALA A O 1
ATOM 588 N N . GLU A 1 79 ? -12.328 -7.484 2.561 1 67.75 79 GLU A N 1
ATOM 589 C CA . GLU A 1 79 ? -12.258 -7.008 3.938 1 67.75 79 GLU A CA 1
ATOM 590 C C . GLU A 1 79 ? -11.094 -6.043 4.129 1 67.75 79 GLU A C 1
ATOM 592 O O . GLU A 1 79 ? -11.219 -5.043 4.84 1 67.75 79 GLU A O 1
ATOM 597 N N . MET A 1 80 ? -10.031 -6.328 3.514 1 68.44 80 MET A N 1
ATOM 598 C CA . MET A 1 80 ? -8.867 -5.453 3.586 1 68.44 80 MET A CA 1
ATOM 599 C C . MET A 1 80 ? -9.18 -4.078 3.008 1 68.44 80 MET A C 1
ATOM 601 O O . MET A 1 80 ? -8.812 -3.055 3.588 1 68.44 80 MET A O 1
ATOM 605 N N . LYS A 1 81 ? -9.883 -4.012 1.941 1 70.44 81 LYS A N 1
ATOM 606 C CA . LYS A 1 81 ? -10.242 -2.754 1.299 1 70.44 81 LYS A CA 1
ATOM 607 C C . LYS A 1 81 ? -11.211 -1.955 2.162 1 70.44 81 LYS A C 1
ATOM 609 O O . LYS A 1 81 ? -11.102 -0.732 2.266 1 70.44 81 LYS A O 1
ATOM 614 N N . LYS A 1 82 ? -12.18 -2.639 2.693 1 71.12 82 LYS A N 1
ATOM 615 C CA . LYS A 1 82 ? -13.125 -1.983 3.592 1 71.12 82 LYS A CA 1
ATOM 616 C C . LYS A 1 82 ? -12.406 -1.332 4.77 1 71.12 82 LYS A C 1
ATOM 618 O O . LYS A 1 82 ? -12.711 -0.196 5.137 1 71.12 82 LYS A O 1
ATOM 623 N N . ASN A 1 83 ? -11.438 -2.012 5.277 1 67.62 83 ASN A N 1
ATOM 624 C CA . ASN A 1 83 ? -10.664 -1.485 6.398 1 67.62 83 ASN A CA 1
ATOM 625 C C . ASN A 1 83 ? -9.844 -0.265 5.988 1 67.62 83 ASN A C 1
ATOM 627 O O . ASN A 1 83 ? -9.742 0.7 6.75 1 67.62 83 ASN A O 1
ATOM 631 N N . LEU A 1 84 ? -9.344 -0.263 4.832 1 66.69 84 LEU A N 1
ATOM 632 C CA . LEU A 1 84 ? -8.453 0.791 4.367 1 66.69 84 LEU A CA 1
ATOM 633 C C . LEU A 1 84 ? -9.242 2.018 3.922 1 66.69 84 LEU A C 1
ATOM 635 O O . LEU A 1 84 ? -8.805 3.15 4.121 1 66.69 84 LEU A O 1
ATOM 639 N N . THR A 1 85 ? -10.484 1.73 3.34 1 66.38 85 THR A N 1
ATOM 640 C CA . THR A 1 85 ? -11.172 2.834 2.682 1 66.38 85 THR A CA 1
ATOM 641 C C . THR A 1 85 ? -12.469 3.174 3.41 1 66.38 85 THR A C 1
ATOM 643 O O . THR A 1 85 ? -13.062 4.227 3.17 1 66.38 85 THR A O 1
ATOM 646 N N . GLY A 1 86 ? -12.945 2.199 4.219 1 65.12 86 GLY A N 1
ATOM 647 C CA . GLY A 1 86 ? -14.211 2.361 4.918 1 65.12 86 GLY A CA 1
ATOM 648 C C . GLY A 1 86 ? -15.398 1.847 4.129 1 65.12 86 GLY A C 1
ATOM 649 O O . GLY A 1 86 ? -16.531 1.881 4.609 1 65.12 86 GLY A O 1
ATOM 650 N N . LYS A 1 87 ? -15.172 1.43 2.904 1 70.81 87 LYS A N 1
ATOM 651 C CA . LYS A 1 87 ? -16.234 0.903 2.059 1 70.81 87 LYS A CA 1
ATOM 652 C C . LYS A 1 87 ? -15.82 -0.407 1.396 1 70.81 87 LYS A C 1
ATOM 654 O O . LYS A 1 87 ? -14.656 -0.582 1.034 1 70.81 87 LYS A O 1
ATOM 659 N N . TYR A 1 88 ? -16.797 -1.374 1.324 1 74.19 88 TYR A N 1
ATOM 660 C CA . TYR A 1 88 ? -16.562 -2.58 0.538 1 74.19 88 TYR A CA 1
ATOM 661 C C . TYR A 1 88 ? -16.406 -2.244 -0.939 1 74.19 88 TYR A C 1
ATOM 663 O O . TYR A 1 88 ? -17.078 -1.351 -1.458 1 74.19 88 TYR A O 1
ATOM 671 N N . PRO A 1 89 ? -1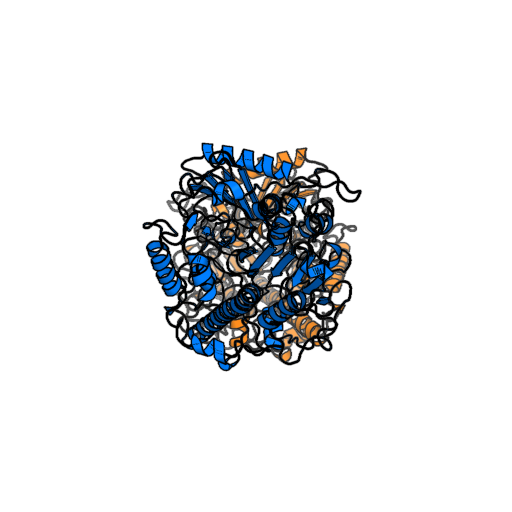5.508 -3 -1.619 1 75.75 89 PRO A N 1
ATOM 672 C CA . PRO A 1 89 ? -15.398 -2.803 -3.066 1 75.75 89 PRO A CA 1
ATOM 673 C C . PRO A 1 89 ? -16.672 -3.215 -3.812 1 75.75 89 PRO A C 1
ATOM 675 O O . PRO A 1 89 ? -17.438 -4.035 -3.314 1 75.75 89 PRO A O 1
ATOM 678 N N . ASP A 1 90 ? -16.844 -2.703 -4.973 1 74.5 90 ASP A N 1
ATOM 679 C CA . ASP A 1 90 ? -18.078 -2.852 -5.73 1 74.5 90 ASP A CA 1
ATOM 680 C C . ASP A 1 90 ? -18.281 -4.301 -6.168 1 74.5 90 ASP A C 1
ATOM 682 O O . ASP A 1 90 ? -19.406 -4.707 -6.473 1 74.5 90 ASP A O 1
ATOM 686 N N . TYR A 1 91 ? -17.266 -5.098 -6.164 1 80.5 91 TYR A N 1
ATOM 687 C CA . TYR A 1 91 ? -17.375 -6.449 -6.707 1 80.5 91 TYR A CA 1
ATOM 688 C C . TYR A 1 91 ? -18 -7.395 -5.691 1 80.5 91 TYR A C 1
ATOM 690 O O . TYR A 1 91 ? -18.391 -8.516 -6.035 1 80.5 91 TYR A O 1
ATOM 698 N N . VAL A 1 92 ? -18.078 -6.93 -4.438 1 80.12 92 VAL A N 1
ATOM 699 C CA . VAL A 1 92 ? -18.641 -7.797 -3.404 1 80.12 92 VAL A CA 1
ATOM 700 C C . VAL A 1 92 ? -20.062 -8.203 -3.777 1 80.12 92 VAL A C 1
ATOM 702 O O . VAL A 1 92 ? -20.859 -7.359 -4.195 1 80.12 92 VAL A O 1
ATOM 705 N N . ASP A 1 93 ? -20.344 -9.461 -3.707 1 80.75 93 ASP A N 1
ATOM 706 C CA . ASP A 1 93 ? -21.641 -10.078 -3.967 1 80.75 93 ASP A CA 1
ATOM 707 C C . ASP A 1 93 ? -21.984 -10.055 -5.457 1 80.75 93 ASP A C 1
ATOM 709 O O . ASP A 1 93 ? -23.156 -10.125 -5.836 1 80.75 93 ASP A O 1
ATOM 713 N N . LYS A 1 94 ? -21.047 -9.836 -6.305 1 86.31 94 LYS A N 1
ATOM 714 C CA . LYS A 1 94 ? -21.234 -9.93 -7.746 1 86.31 94 LYS A CA 1
ATOM 715 C C . LYS A 1 94 ? -20.828 -11.305 -8.266 1 86.31 94 LYS A C 1
ATOM 717 O O . LYS A 1 94 ? -19.938 -11.945 -7.699 1 86.31 94 LYS A O 1
ATOM 722 N N . PRO A 1 95 ? -21.547 -11.75 -9.328 1 89.38 95 PRO A N 1
ATOM 723 C CA . PRO A 1 95 ? -21.109 -13 -9.945 1 89.38 95 PRO A CA 1
ATOM 724 C C . PRO A 1 95 ? -19.641 -12.953 -10.398 1 89.38 95 PRO A C 1
ATOM 726 O O . PRO A 1 95 ? -19.172 -11.93 -10.891 1 89.38 95 PRO A O 1
ATOM 729 N N . GLY A 1 96 ? -19 -14.094 -10.219 1 91.94 96 GLY A N 1
ATOM 730 C CA . GLY A 1 96 ? -17.609 -14.164 -10.641 1 91.94 96 GLY A CA 1
ATOM 731 C C . GLY A 1 96 ? -16.625 -13.844 -9.523 1 91.94 96 GLY A C 1
ATOM 732 O O . GLY A 1 96 ? -15.422 -13.984 -9.688 1 91.94 96 GLY A O 1
ATOM 733 N N . TYR A 1 97 ? -17.156 -13.469 -8.359 1 90.62 97 TYR A N 1
ATOM 734 C CA . TYR A 1 97 ? -16.312 -13.086 -7.227 1 90.62 97 TYR A CA 1
ATOM 735 C C . TYR A 1 97 ? -16.688 -13.891 -5.984 1 90.62 97 TYR A C 1
ATOM 737 O O . TYR A 1 97 ? -16.641 -13.375 -4.867 1 90.62 97 TYR A O 1
ATOM 745 N N . GLU A 1 98 ? -17.125 -15.133 -6.199 1 90.69 98 GLU A N 1
ATOM 746 C CA . GLU A 1 98 ? -17.594 -16 -5.125 1 90.69 98 GLU A CA 1
ATOM 747 C C . GLU A 1 98 ? -16.438 -16.422 -4.219 1 90.69 98 GLU A C 1
ATOM 749 O O . GLU A 1 98 ? -16.641 -16.734 -3.043 1 90.69 98 GLU A O 1
ATOM 754 N N . GLY A 1 99 ? -15.211 -16.469 -4.789 1 89.5 99 GLY A N 1
ATOM 755 C CA . GLY A 1 99 ? -14.047 -16.859 -4.008 1 89.5 99 GLY A CA 1
ATOM 756 C C . GLY A 1 99 ? -13.781 -18.359 -4.043 1 89.5 99 GLY A C 1
ATOM 757 O O . GLY A 1 99 ? -12.945 -18.859 -3.289 1 89.5 99 GLY A O 1
ATOM 758 N N . TYR A 1 100 ? -14.508 -19.109 -4.848 1 93.94 100 TYR A N 1
ATOM 759 C CA . TYR A 1 100 ? -14.32 -20.531 -5.121 1 93.94 100 TYR A CA 1
ATOM 760 C C . TYR A 1 100 ? -14.695 -20.875 -6.559 1 93.94 100 TYR A C 1
ATOM 762 O O . TYR A 1 100 ? -15.25 -20.031 -7.27 1 93.94 100 TYR A O 1
ATOM 770 N N . LEU A 1 101 ? -14.195 -22.031 -7.031 1 97.19 101 LEU A N 1
ATOM 771 C CA . LEU A 1 101 ? -14.633 -22.5 -8.344 1 97.19 101 LEU A CA 1
ATOM 772 C C . LEU A 1 101 ? -16.156 -22.656 -8.391 1 97.19 101 LEU A C 1
ATOM 774 O O . LEU A 1 101 ? -16.688 -23.625 -7.848 1 97.19 101 LEU A O 1
ATOM 778 N N . ASN A 1 102 ? -16.828 -21.734 -9.047 1 95.88 102 ASN A N 1
ATOM 779 C CA . ASN A 1 102 ? -18.281 -21.688 -8.93 1 95.88 102 ASN A CA 1
ATOM 780 C C . ASN A 1 102 ? -18.938 -22.75 -9.789 1 95.88 102 ASN A C 1
ATOM 782 O O . ASN A 1 102 ? -18.266 -23.609 -10.359 1 95.88 102 ASN A O 1
ATOM 786 N N . TRP A 1 103 ? -20.234 -22.766 -9.828 1 97 103 TRP A N 1
ATOM 787 C CA . TRP A 1 103 ? -20.984 -23.859 -10.453 1 97 103 TRP A CA 1
ATOM 788 C C . TRP A 1 103 ? -21.438 -23.469 -11.852 1 97 103 TRP A C 1
ATOM 790 O O . TRP A 1 103 ? -22.281 -24.141 -12.453 1 97 103 TRP A O 1
ATOM 800 N N . LYS A 1 104 ? -20.797 -22.406 -12.398 1 96.81 104 LYS A N 1
ATOM 801 C CA . LYS A 1 104 ? -21.109 -21.969 -13.75 1 96.81 104 LYS A CA 1
ATOM 802 C C . LYS A 1 104 ? -20.141 -22.562 -14.766 1 96.81 104 LYS A C 1
ATOM 804 O O . LYS A 1 104 ? -20.109 -22.141 -15.922 1 96.81 104 LYS A O 1
ATOM 809 N N . VAL A 1 105 ? -19.359 -23.516 -14.289 1 98.12 105 VAL A N 1
ATOM 810 C CA . VAL A 1 105 ? -18.438 -24.203 -15.18 1 98.12 105 VAL A CA 1
ATOM 811 C C . VAL A 1 105 ? -18.516 -25.719 -14.945 1 98.12 105 VAL A C 1
ATOM 813 O O . VAL A 1 105 ? -18.906 -26.156 -13.867 1 98.12 105 VAL A O 1
ATOM 816 N N . ALA A 1 106 ? -18.281 -26.484 -16.016 1 98.5 106 ALA A N 1
ATOM 817 C CA . ALA A 1 106 ? -18 -27.922 -15.875 1 98.5 106 ALA A CA 1
ATOM 818 C C . ALA A 1 106 ? -16.516 -28.172 -15.672 1 98.5 106 ALA A C 1
ATOM 820 O O . ALA A 1 106 ? -15.719 -28 -16.594 1 98.5 106 ALA A O 1
ATOM 821 N N . ALA A 1 107 ? -16.172 -28.594 -14.477 1 98.62 107 ALA A N 1
ATOM 822 C CA . ALA A 1 107 ? -14.758 -28.781 -14.164 1 98.62 107 ALA A CA 1
ATOM 823 C C . ALA A 1 107 ? -14.203 -30.016 -14.867 1 98.62 107 ALA A C 1
ATOM 825 O O . ALA A 1 107 ? -14.906 -31.016 -15.039 1 98.62 107 ALA A O 1
ATOM 826 N N . LEU A 1 108 ? -12.977 -29.953 -15.211 1 98.88 108 LEU A N 1
ATOM 827 C CA . LEU A 1 108 ? -12.297 -31 -15.945 1 98.88 108 LEU A CA 1
ATOM 828 C C . LEU A 1 108 ? -12.461 -32.344 -15.25 1 98.88 108 LEU A C 1
ATOM 830 O O . LEU A 1 108 ? -12.836 -33.344 -15.891 1 98.88 108 LEU A O 1
ATOM 834 N N . PRO A 1 109 ? -12.227 -32.469 -13.898 1 98.81 109 PRO A N 1
ATOM 835 C CA . PRO A 1 109 ? -12.391 -33.781 -13.258 1 98.81 109 PRO A CA 1
ATOM 836 C C . PRO A 1 109 ? -13.836 -34.281 -13.289 1 98.81 109 PRO A C 1
ATOM 838 O O . PRO A 1 109 ? -14.078 -35.469 -13.336 1 98.81 109 PRO A O 1
ATOM 841 N N . GLU A 1 110 ? -14.781 -33.344 -13.258 1 98.81 110 GLU A N 1
ATOM 842 C CA . GLU A 1 110 ? -16.172 -33.75 -13.375 1 98.81 110 GLU A CA 1
ATOM 843 C C . GLU A 1 110 ? -16.453 -34.375 -14.734 1 98.81 110 GLU A C 1
ATOM 845 O O . GLU A 1 110 ? -17.078 -35.438 -14.82 1 98.81 110 GLU A O 1
ATOM 850 N N . ILE A 1 111 ? -16.031 -33.719 -15.773 1 98.81 111 ILE A N 1
ATOM 851 C CA . ILE A 1 111 ? -16.266 -34.156 -17.141 1 98.81 111 ILE A CA 1
ATOM 852 C C . ILE A 1 111 ? -15.594 -35.531 -17.359 1 98.81 111 ILE A C 1
ATOM 854 O O . ILE A 1 111 ? -16.219 -36.438 -17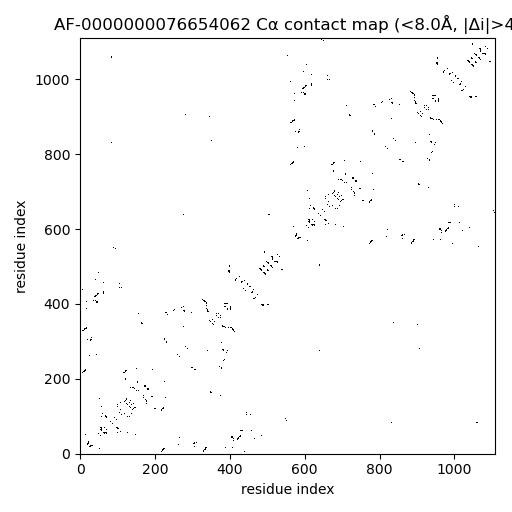.891 1 98.81 111 ILE A O 1
ATOM 858 N N . LEU A 1 112 ? -14.336 -35.625 -16.906 1 98.75 112 LEU A N 1
ATOM 859 C CA . LEU A 1 112 ? -13.578 -36.844 -17.125 1 98.75 112 LEU A CA 1
ATOM 860 C C . LEU A 1 112 ? -14.148 -38 -16.281 1 98.75 112 LEU A C 1
ATOM 862 O O . LEU A 1 112 ? -14.148 -39.156 -16.719 1 98.75 112 LEU A O 1
ATOM 866 N N . SER A 1 113 ? -14.547 -37.656 -15.07 1 98.38 113 SER A N 1
ATOM 867 C CA . SER A 1 113 ? -15.203 -38.688 -14.25 1 98.38 113 SER A CA 1
ATOM 868 C C . SER A 1 113 ? -16.422 -39.25 -14.953 1 98.38 113 SER A C 1
ATOM 870 O O . SER A 1 113 ? -16.609 -40.469 -14.984 1 98.38 113 SER A O 1
ATOM 872 N N . ASP A 1 114 ? -17.25 -38.469 -15.539 1 98.12 114 ASP A N 1
ATOM 873 C CA . ASP A 1 114 ? -18.438 -38.875 -16.266 1 98.12 114 ASP A CA 1
ATOM 874 C C . ASP A 1 114 ? -18.047 -39.719 -17.5 1 98.12 114 ASP A C 1
ATOM 876 O O . ASP A 1 114 ? -18.828 -40.562 -17.953 1 98.12 114 ASP A O 1
ATOM 880 N N . ALA A 1 115 ? -16.859 -39.5 -18 1 98 115 ALA A N 1
ATOM 881 C CA . ALA A 1 115 ? -16.391 -40.188 -19.203 1 98 115 ALA A CA 1
ATOM 882 C C . ALA A 1 115 ? -15.672 -41.469 -18.844 1 98 115 ALA A C 1
ATOM 884 O O . ALA A 1 115 ? -15.078 -42.125 -19.703 1 98 115 ALA A O 1
ATOM 885 N N . GLY A 1 116 ? -15.594 -41.812 -17.578 1 97.62 116 GLY A N 1
ATOM 886 C CA . GLY A 1 116 ? -15.102 -43.125 -17.172 1 97.62 116 GLY A CA 1
ATOM 887 C C . GLY A 1 116 ? -13.672 -43.094 -16.672 1 97.62 116 GLY A C 1
ATOM 888 O O . GLY A 1 116 ? -13.07 -44.156 -16.453 1 97.62 116 GLY A O 1
ATOM 889 N N . TYR A 1 117 ? -13.094 -41.906 -16.484 1 98.56 117 TYR A N 1
ATOM 890 C CA . TYR A 1 117 ? -11.742 -41.812 -15.945 1 98.56 117 TYR A CA 1
ATOM 891 C C . TYR A 1 117 ? -11.742 -41.969 -14.43 1 98.56 117 TYR A C 1
ATOM 893 O O . TYR A 1 117 ? -12.672 -41.5 -13.75 1 98.56 117 TYR A O 1
ATOM 901 N N . LEU A 1 118 ? -10.703 -42.594 -13.953 1 98.69 118 LEU A N 1
ATOM 902 C CA . LEU A 1 118 ? -10.375 -42.438 -12.539 1 98.69 118 LEU A CA 1
ATOM 903 C C . LEU A 1 118 ? -9.703 -41.094 -12.266 1 98.69 118 LEU A C 1
ATOM 905 O O . LEU A 1 118 ? -8.609 -40.844 -12.758 1 98.69 118 LEU A O 1
ATOM 909 N N . THR A 1 119 ? -10.359 -40.281 -11.461 1 98.81 119 THR A N 1
ATOM 910 C CA . THR A 1 119 ? -9.836 -38.938 -11.211 1 98.81 119 THR A CA 1
ATOM 911 C C . THR A 1 119 ? -9.203 -38.875 -9.828 1 98.81 119 THR A C 1
ATOM 913 O O . THR A 1 119 ? -9.836 -39.188 -8.828 1 98.81 119 THR A O 1
ATOM 916 N N . LEU A 1 120 ? -7.93 -38.438 -9.852 1 98.88 120 LEU A N 1
ATOM 917 C CA . LEU A 1 120 ? -7.105 -38.406 -8.648 1 98.88 120 LEU A CA 1
ATOM 918 C C . LEU A 1 120 ? -6.547 -37.031 -8.391 1 98.88 120 LEU A C 1
ATOM 920 O O . LEU A 1 120 ? -6.172 -36.312 -9.328 1 98.88 120 LEU A O 1
ATOM 924 N N . MET A 1 121 ? -6.48 -36.656 -7.137 1 98.81 121 MET A N 1
ATOM 925 C CA . MET A 1 121 ? -5.824 -35.375 -6.781 1 98.81 121 MET A CA 1
ATOM 926 C C . MET A 1 121 ? -5.035 -35.531 -5.484 1 98.81 121 MET A C 1
ATOM 928 O O . MET A 1 121 ? -5.492 -36.188 -4.543 1 98.81 121 MET A O 1
ATOM 932 N N . SER A 1 122 ? -3.916 -34.969 -5.441 1 98.88 122 SER A N 1
ATOM 933 C CA . SER A 1 122 ? -3.139 -34.812 -4.215 1 98.88 122 SER A CA 1
ATOM 934 C C . SER A 1 122 ? -2.463 -33.438 -4.145 1 98.88 122 SER A C 1
ATOM 936 O O . SER A 1 122 ? -1.774 -33.031 -5.082 1 98.88 122 SER A O 1
ATOM 938 N N . GLY A 1 123 ? -2.752 -32.75 -3.072 1 98.62 123 GLY A N 1
ATOM 939 C CA . GLY A 1 123 ? -2.025 -31.516 -2.867 1 98.62 123 GLY A CA 1
ATOM 940 C C . GLY A 1 123 ? -2.936 -30.312 -2.725 1 98.62 123 GLY A C 1
ATOM 941 O O . GLY A 1 123 ? -4.031 -30.422 -2.17 1 98.62 123 GLY A O 1
ATOM 942 N N . LYS A 1 124 ? -2.49 -29.109 -3.119 1 98.19 124 LYS A N 1
ATOM 943 C CA . LYS A 1 124 ? -3.129 -27.797 -2.947 1 98.19 124 LYS A CA 1
ATOM 944 C C . LYS A 1 124 ? -4.367 -27.672 -3.83 1 98.19 124 LYS A C 1
ATOM 946 O O . LYS A 1 124 ? -4.312 -27.953 -5.031 1 98.19 124 LYS A O 1
ATOM 951 N N . TRP A 1 125 ? -5.496 -27.297 -3.221 1 97.69 125 TRP A N 1
ATOM 952 C CA . TRP A 1 125 ? -6.75 -27.078 -3.93 1 97.69 125 TRP A CA 1
ATOM 953 C C . TRP A 1 125 ? -6.945 -25.594 -4.242 1 97.69 125 TRP A C 1
ATOM 955 O O . TRP A 1 125 ? -6.773 -25.172 -5.387 1 97.69 125 TRP A O 1
ATOM 965 N N . HIS A 1 126 ? -7.121 -24.688 -3.232 1 95.25 126 HIS A N 1
ATOM 966 C CA . HIS A 1 126 ? -7.188 -23.234 -3.254 1 95.25 126 HIS A CA 1
ATOM 967 C C . HIS A 1 126 ? -8.344 -22.75 -4.129 1 95.25 126 HIS A C 1
ATOM 969 O O . HIS A 1 126 ? -8.25 -21.688 -4.75 1 95.25 126 HIS A O 1
ATOM 975 N N . LEU A 1 127 ? -9.438 -23.578 -4.34 1 96.81 127 LEU A N 1
ATOM 976 C CA . LEU A 1 127 ? -10.617 -23.219 -5.109 1 96.81 127 LEU A CA 1
ATOM 977 C C . LEU A 1 127 ? -11.875 -23.312 -4.25 1 96.81 127 LEU A C 1
ATOM 979 O O . LEU A 1 127 ? -12.961 -23.609 -4.762 1 96.81 127 LEU A O 1
ATOM 983 N N . GLY A 1 128 ? -11.688 -23.188 -3.012 1 93.25 128 GLY A N 1
ATOM 984 C CA . GLY A 1 128 ? -12.742 -23.25 -2.006 1 93.25 128 GLY A CA 1
ATOM 985 C C . GLY A 1 128 ? -12.258 -23.797 -0.673 1 93.25 128 GLY A C 1
ATOM 986 O O . GLY A 1 128 ? -11.344 -24.609 -0.625 1 93.25 128 GLY A O 1
ATOM 987 N N . MET A 1 129 ? -12.977 -23.422 0.408 1 91.06 129 MET A N 1
ATOM 988 C CA . MET A 1 129 ? -12.461 -23.719 1.743 1 91.06 129 MET A CA 1
ATOM 989 C C . MET A 1 129 ? -13.43 -24.625 2.512 1 91.06 129 MET A C 1
ATOM 991 O O . MET A 1 129 ? -13.25 -24.844 3.709 1 91.06 129 MET A O 1
ATOM 995 N N . THR A 1 130 ? -14.5 -25.047 1.827 1 93.25 130 THR A N 1
ATOM 996 C CA . THR A 1 130 ? -15.516 -25.859 2.484 1 93.25 130 THR A CA 1
ATOM 997 C C . THR A 1 130 ? -15.75 -27.156 1.715 1 93.25 130 THR A C 1
ATOM 999 O O . THR A 1 130 ? -15.406 -27.25 0.535 1 93.25 130 THR A O 1
ATOM 1002 N N . PRO A 1 131 ? -16.297 -28.172 2.344 1 94.94 131 PRO A N 1
ATOM 1003 C CA . PRO A 1 131 ? -16.469 -29.484 1.713 1 94.94 131 PRO A CA 1
ATOM 1004 C C . PRO A 1 131 ? -17.312 -29.406 0.435 1 94.94 131 PRO A C 1
ATOM 1006 O O . PRO A 1 131 ? -17.062 -30.172 -0.51 1 94.94 131 PRO A O 1
ATOM 1009 N N . ASP A 1 132 ? -18.234 -28.484 0.393 1 95.88 132 ASP A N 1
ATOM 1010 C CA . ASP A 1 132 ? -19.156 -28.422 -0.733 1 95.88 132 ASP A CA 1
ATOM 1011 C C . ASP A 1 132 ? -18.484 -27.844 -1.97 1 95.88 132 ASP A C 1
ATOM 1013 O O . ASP A 1 132 ? -19.016 -27.906 -3.074 1 95.88 132 ASP A O 1
ATOM 1017 N N . VAL A 1 133 ? -17.281 -27.344 -1.818 1 96.25 133 VAL A N 1
ATOM 1018 C CA . VAL A 1 133 ? -16.5 -26.844 -2.939 1 96.25 133 VAL A CA 1
ATOM 1019 C C . VAL A 1 133 ? -15.086 -27.422 -2.873 1 96.25 133 VAL A C 1
ATOM 1021 O O . VAL A 1 133 ? -14.117 -26.75 -3.264 1 96.25 133 VAL A O 1
ATOM 1024 N N . SER A 1 134 ? -14.961 -28.578 -2.32 1 97.44 134 SER A N 1
ATOM 1025 C CA . SER A 1 134 ? -13.703 -29.297 -2.182 1 97.44 134 SER A CA 1
ATOM 1026 C C . SER A 1 134 ? -13.406 -30.141 -3.426 1 97.44 134 SER A C 1
ATOM 1028 O O . SER A 1 134 ? -14.234 -30.234 -4.328 1 97.44 134 SER A O 1
ATOM 1030 N N . PRO A 1 135 ? -12.18 -30.781 -3.5 1 98.25 135 PRO A N 1
ATOM 1031 C CA . PRO A 1 135 ? -11.852 -31.609 -4.664 1 98.25 135 PRO A CA 1
ATOM 1032 C C . PRO A 1 135 ? -12.875 -32.719 -4.906 1 98.25 135 PRO A C 1
ATOM 1034 O O . PRO A 1 135 ? -13.289 -32.938 -6.047 1 98.25 135 PRO A O 1
ATOM 1037 N N . SER A 1 136 ? -13.336 -33.312 -3.836 1 97.62 136 SER A N 1
ATOM 1038 C CA . SER A 1 136 ? -14.297 -34.406 -3.965 1 97.62 136 SER A CA 1
ATOM 1039 C C . SER A 1 136 ? -15.625 -33.906 -4.52 1 97.62 136 SER A C 1
ATOM 1041 O O . SER A 1 136 ? -16.312 -34.625 -5.242 1 97.62 136 SER A O 1
ATOM 1043 N N . ALA A 1 137 ? -15.922 -32.688 -4.152 1 97.44 137 ALA A N 1
ATOM 1044 C CA . ALA A 1 137 ? -17.172 -32.094 -4.625 1 97.44 137 ALA A CA 1
ATOM 1045 C C . ALA A 1 137 ? -17.062 -31.672 -6.086 1 97.44 137 ALA A C 1
ATOM 1047 O O . ALA A 1 137 ? -18.06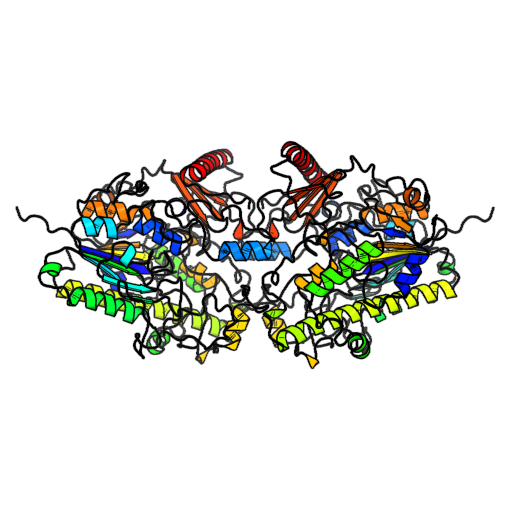2 -31.406 -6.742 1 97.44 137 ALA A O 1
ATOM 1048 N N . ARG A 1 138 ? -15.852 -31.703 -6.621 1 97.88 138 ARG A N 1
ATOM 1049 C CA . ARG A 1 138 ? -15.656 -31.188 -7.969 1 97.88 138 ARG A CA 1
ATOM 1050 C C . ARG A 1 138 ? -15.109 -32.25 -8.898 1 97.88 138 ARG A C 1
ATOM 1052 O O . ARG A 1 138 ? -14.383 -31.953 -9.852 1 97.88 138 ARG A O 1
ATOM 1059 N N . GLY A 1 139 ? -15.359 -33.5 -8.609 1 98.12 139 GLY A N 1
ATOM 1060 C CA . GLY A 1 139 ? -15.211 -34.531 -9.617 1 98.12 139 GLY A CA 1
ATOM 1061 C C . GLY A 1 139 ? -14.031 -35.438 -9.367 1 98.12 139 GLY A C 1
ATOM 1062 O O . GLY A 1 139 ? -13.82 -36.406 -10.109 1 98.12 139 GLY A O 1
ATOM 1063 N N . PHE A 1 140 ? -13.281 -35.219 -8.281 1 98.81 140 PHE A N 1
ATOM 1064 C CA . PHE A 1 140 ? -12.203 -36.125 -7.961 1 98.81 140 PHE A CA 1
ATOM 1065 C C . PHE A 1 140 ? -12.719 -37.312 -7.148 1 98.81 140 PHE A C 1
ATOM 1067 O O . PHE A 1 140 ? -13.242 -37.125 -6.047 1 98.81 140 PHE A O 1
ATOM 1074 N N . LYS A 1 141 ? -12.484 -38.469 -7.684 1 98.31 141 LYS A N 1
ATOM 1075 C CA . LYS A 1 141 ? -12.953 -39.688 -7.027 1 98.31 141 LYS A CA 1
ATOM 1076 C C . LYS A 1 141 ? -12.102 -40 -5.805 1 98.31 141 LYS A C 1
ATOM 1078 O O . LYS A 1 141 ? -12.625 -40.469 -4.785 1 98.31 141 LYS A O 1
ATOM 1083 N N . LYS A 1 142 ? -10.836 -39.844 -5.93 1 98.56 142 LYS A N 1
ATOM 1084 C CA . LYS A 1 142 ? -9.898 -39.938 -4.812 1 98.56 142 LYS A CA 1
ATOM 1085 C C . LYS A 1 142 ? -9.094 -38.656 -4.676 1 98.56 142 LYS A C 1
ATOM 1087 O O . LYS A 1 142 ? -8.562 -38.125 -5.664 1 98.56 142 LYS A O 1
ATOM 1092 N N . SER A 1 143 ? -9.078 -38.188 -3.42 1 98.62 143 SER A N 1
ATOM 1093 C CA . SER A 1 143 ? -8.383 -36.906 -3.277 1 98.62 143 SER A CA 1
ATOM 1094 C C . SER A 1 143 ? -7.781 -36.75 -1.883 1 98.62 143 SER A C 1
ATOM 1096 O O . SER A 1 143 ? -8.344 -37.25 -0.902 1 98.62 143 SER A O 1
ATOM 1098 N N . PHE A 1 144 ? -6.648 -36.219 -1.828 1 98.56 144 PHE A N 1
ATOM 1099 C CA . PHE A 1 144 ? -6.031 -35.594 -0.652 1 98.56 144 PHE A CA 1
ATOM 1100 C C . PHE A 1 144 ? -5.777 -34.125 -0.874 1 98.56 144 PHE A C 1
ATOM 1102 O O . PHE A 1 144 ? -4.871 -33.75 -1.62 1 98.56 144 PHE A O 1
ATOM 1109 N N . GLY A 1 145 ? -6.613 -33.344 -0.121 1 97.62 145 GLY A N 1
ATOM 1110 C CA . GLY A 1 145 ? -6.633 -31.938 -0.472 1 97.62 145 GLY A CA 1
ATOM 1111 C C . GLY A 1 145 ? -6.211 -31.047 0.671 1 97.62 145 GLY A C 1
ATOM 1112 O O . GLY A 1 145 ? -6.621 -31.25 1.815 1 97.62 145 GLY A O 1
ATOM 1113 N N . PHE A 1 146 ? -5.266 -30.141 0.364 1 97.06 146 PHE A N 1
ATOM 1114 C CA . PHE A 1 146 ? -4.98 -28.938 1.158 1 97.06 146 PHE A CA 1
ATOM 1115 C C . PHE A 1 146 ? -5.734 -27.734 0.614 1 97.06 146 PHE A C 1
ATOM 1117 O O . PHE A 1 146 ? -5.41 -27.234 -0.461 1 97.06 146 PHE A O 1
ATOM 1124 N N . LEU A 1 147 ? -6.691 -27.219 1.318 1 94.62 147 LEU A N 1
ATOM 1125 C CA . LEU A 1 147 ? -7.668 -26.297 0.74 1 94.62 147 LEU A CA 1
ATOM 1126 C C . LEU A 1 147 ? -7.102 -24.891 0.652 1 94.62 147 LEU A C 1
ATOM 1128 O O . LEU A 1 147 ? -7.367 -24.172 -0.313 1 94.62 147 LEU A O 1
ATOM 1132 N N . PRO A 1 148 ? -6.18 -24.453 1.63 1 91.88 148 PRO A N 1
ATOM 1133 C CA . PRO A 1 148 ? -5.703 -23.062 1.632 1 91.88 148 PRO A CA 1
ATOM 1134 C C . PRO A 1 148 ? -4.645 -22.797 0.559 1 91.88 148 PRO A C 1
ATOM 1136 O O . PRO A 1 148 ? -4.262 -23.719 -0.169 1 91.88 148 PRO A O 1
ATOM 1139 N N . GLY A 1 149 ? -4.258 -21.531 0.471 1 90.38 149 GLY A N 1
ATOM 1140 C CA . GLY A 1 149 ? -3.309 -21.094 -0.535 1 90.38 149 GLY A CA 1
ATOM 1141 C C . GLY A 1 149 ? -1.865 -21.359 -0.156 1 90.38 149 GLY A C 1
ATOM 1142 O O . GLY A 1 149 ? -0.998 -21.469 -1.026 1 90.38 149 GLY A O 1
ATOM 1143 N N . CYS A 1 150 ? -1.627 -21.406 1.118 1 89.62 150 CYS A N 1
ATOM 1144 C CA . CYS A 1 150 ? -0.269 -21.656 1.586 1 89.62 150 CYS A CA 1
ATOM 1145 C C . CYS A 1 150 ? -0.276 -22.219 3 1 89.62 150 CYS A C 1
ATOM 1147 O O . CYS A 1 150 ? -1.294 -22.172 3.691 1 89.62 150 CYS A O 1
ATOM 1149 N N . GLY A 1 151 ? 0.804 -22.812 3.326 1 91.19 151 GLY A N 1
ATOM 1150 C CA . GLY A 1 151 ? 0.983 -23.359 4.66 1 91.19 151 GLY A CA 1
ATOM 1151 C C . GLY A 1 151 ? 2.404 -23.812 4.934 1 91.19 151 GLY A C 1
ATOM 1152 O O . GLY A 1 151 ? 3.223 -23.906 4.016 1 91.19 151 GLY A O 1
ATOM 1153 N N . ASN A 1 152 ? 2.635 -24.094 6.25 1 95.38 152 ASN A N 1
ATOM 1154 C CA . ASN A 1 152 ? 3.934 -24.594 6.68 1 95.38 152 ASN A CA 1
ATOM 1155 C C . ASN A 1 152 ? 4.242 -25.953 6.039 1 95.38 152 ASN A C 1
ATOM 1157 O O . ASN A 1 152 ? 3.404 -26.844 6.047 1 95.38 152 ASN A O 1
ATOM 1161 N N . HIS A 1 153 ? 5.43 -26.188 5.488 1 97.88 153 HIS A N 1
ATOM 1162 C CA . HIS A 1 153 ? 5.758 -27.391 4.73 1 97.88 153 HIS A CA 1
ATOM 1163 C C . HIS A 1 153 ? 6.051 -28.562 5.656 1 97.88 153 HIS A C 1
ATOM 1165 O O . HIS A 1 153 ? 6.07 -29.719 5.219 1 97.88 153 HIS A O 1
ATOM 1171 N N . PHE A 1 154 ? 6.281 -28.281 6.961 1 97.69 154 PHE A N 1
ATOM 1172 C CA . PHE A 1 154 ? 6.578 -29.328 7.93 1 97.69 154 PHE A CA 1
ATOM 1173 C C . PHE A 1 154 ? 5.395 -29.547 8.859 1 97.69 154 PHE A C 1
ATOM 1175 O O . PHE A 1 154 ? 5.523 -30.234 9.883 1 97.69 154 PHE A O 1
ATOM 1182 N N . ASN A 1 155 ? 4.266 -28.922 8.594 1 95.31 155 ASN A N 1
ATOM 1183 C CA . ASN A 1 155 ? 3.068 -29.031 9.422 1 95.31 155 ASN A CA 1
ATOM 1184 C C . ASN A 1 155 ? 3.32 -28.5 10.836 1 95.31 155 ASN A C 1
ATOM 1186 O O . ASN A 1 155 ? 2.887 -29.125 11.812 1 95.31 155 ASN A O 1
ATOM 1190 N N . TYR A 1 156 ? 4.086 -27.453 10.875 1 93.44 156 TYR A N 1
ATOM 1191 C CA . TYR A 1 156 ? 4.309 -26.797 12.156 1 93.44 156 TYR A CA 1
ATOM 1192 C C . TYR A 1 156 ? 3.521 -25.484 12.234 1 93.44 156 TYR A C 1
ATOM 1194 O O . TYR A 1 156 ? 3.639 -24.625 11.359 1 93.44 156 TYR A O 1
ATOM 1202 N N . GLU A 1 157 ? 2.672 -25.359 13.211 1 89.56 157 GLU A N 1
ATOM 1203 C CA . GLU A 1 157 ? 1.979 -24.109 13.523 1 89.56 157 GLU A CA 1
ATOM 1204 C C . GLU A 1 157 ? 2.053 -23.797 15.016 1 89.56 157 GLU A C 1
ATOM 1206 O O . GLU A 1 157 ? 1.695 -24.625 15.852 1 89.56 157 GLU A O 1
ATOM 1211 N N . PRO A 1 158 ? 2.572 -22.562 15.234 1 84.94 158 PRO A N 1
ATOM 1212 C CA . PRO A 1 158 ? 2.596 -22.203 16.656 1 84.94 158 PRO A CA 1
ATOM 1213 C C . PRO A 1 158 ? 1.196 -22.094 17.25 1 84.94 158 PRO A C 1
ATOM 1215 O O . PRO A 1 158 ? 0.2 -22.156 16.531 1 84.94 158 PRO A O 1
ATOM 1218 N N . GLN A 1 159 ? 1.205 -22.156 18.609 1 72.56 159 GLN A N 1
ATOM 1219 C CA . GLN A 1 159 ? -0.042 -21.875 19.312 1 72.56 159 GLN A CA 1
ATOM 1220 C C . GLN A 1 159 ? -0.311 -20.375 19.375 1 72.56 159 GLN A C 1
ATOM 1222 O O . GLN A 1 159 ? 0.503 -19.609 19.906 1 72.56 159 GLN A O 1
ATOM 1227 N N . PHE A 1 160 ? -1.404 -20.047 18.641 1 71.31 160 PHE A N 1
ATOM 1228 C CA . PHE A 1 160 ? -1.794 -18.641 18.672 1 71.31 160 PHE A CA 1
ATOM 1229 C C . PHE A 1 160 ? -2.881 -18.406 19.703 1 71.31 160 PHE A C 1
ATOM 1231 O O . PHE A 1 160 ? -3.598 -19.344 20.094 1 71.31 160 PHE A O 1
ATOM 1238 N N . GLU A 1 161 ? -2.883 -17.203 20.156 1 64.44 161 GLU A N 1
ATOM 1239 C CA . GLU A 1 161 ? -3.996 -16.875 21.047 1 64.44 161 GLU A CA 1
ATOM 1240 C C . GLU A 1 161 ? -5.328 -16.938 20.297 1 64.44 161 GLU A C 1
ATOM 1242 O O . GLU A 1 161 ? -5.395 -16.656 19.094 1 64.44 161 GLU A O 1
ATOM 1247 N N . PRO A 1 162 ? -6.344 -17.531 20.953 1 56.59 162 PRO A N 1
ATOM 1248 C CA . PRO A 1 162 ? -7.641 -17.766 20.312 1 56.59 162 PRO A CA 1
ATOM 1249 C C . PRO A 1 162 ? -8.125 -16.547 19.516 1 56.59 162 PRO A C 1
ATOM 1251 O O . PRO A 1 162 ? -8.789 -16.719 18.484 1 56.59 162 PRO A O 1
ATOM 1254 N N . ASN A 1 163 ? -7.875 -15.414 19.938 1 55.25 163 ASN A N 1
ATOM 1255 C CA . ASN A 1 163 ? -8.453 -14.234 19.297 1 55.25 163 ASN A CA 1
ATOM 1256 C C . ASN A 1 163 ? -7.516 -13.664 18.234 1 55.25 163 ASN A C 1
ATOM 1258 O O . ASN A 1 163 ? -7.824 -12.641 17.609 1 55.25 163 ASN A O 1
ATOM 1262 N N . GLN A 1 164 ? -6.547 -14.438 17.984 1 59.78 164 GLN A N 1
ATOM 1263 C CA . GLN A 1 164 ? -5.586 -13.891 17.031 1 59.78 164 GLN A CA 1
ATOM 1264 C C . GLN A 1 164 ? -5.902 -14.336 15.609 1 59.78 164 GLN A C 1
ATOM 1266 O O . GLN A 1 164 ? -6.129 -15.523 15.359 1 59.78 164 GLN A O 1
ATOM 1271 N N . ASP A 1 165 ? -6.215 -13.383 14.812 1 58.88 165 ASP A N 1
ATOM 1272 C CA . ASP A 1 165 ? -6.344 -13.672 13.383 1 58.88 165 ASP A CA 1
ATOM 1273 C C . ASP A 1 165 ? -5.031 -14.195 12.812 1 58.88 165 ASP A C 1
ATOM 1275 O O . ASP A 1 165 ? -4.043 -13.461 12.727 1 58.88 165 ASP A O 1
ATOM 1279 N N . THR A 1 166 ? -4.996 -15.453 12.672 1 61.88 166 THR A N 1
ATOM 1280 C CA . THR A 1 166 ? -3.725 -16.078 12.328 1 61.88 166 THR A CA 1
ATOM 1281 C C . THR A 1 166 ? -3.57 -16.172 10.812 1 61.88 166 THR A C 1
ATOM 1283 O O . THR A 1 166 ? -2.486 -16.484 10.312 1 61.88 166 THR A O 1
ATOM 1286 N N . MET A 1 167 ? -4.508 -15.453 10.039 1 59.12 167 MET A N 1
ATOM 1287 C CA . MET A 1 167 ? -4.422 -15.344 8.586 1 59.12 167 MET A CA 1
ATOM 1288 C C . MET A 1 167 ? -3.852 -16.609 7.973 1 59.12 167 MET A C 1
ATOM 1290 O O . MET A 1 167 ? -4.457 -17.688 8.078 1 59.12 167 MET A O 1
ATOM 1294 N N . LEU A 1 168 ? -2.695 -16.484 7.41 1 65.44 168 LEU A N 1
ATOM 1295 C CA . LEU A 1 168 ? -1.901 -17.344 6.551 1 65.44 168 LEU A CA 1
ATOM 1296 C C . LEU A 1 168 ? -1.05 -18.297 7.379 1 65.44 168 LEU A C 1
ATOM 1298 O O . LEU A 1 168 ? -0.357 -19.156 6.828 1 65.44 168 LEU A O 1
ATOM 1302 N N . LEU A 1 169 ? -1.376 -18.297 8.781 1 75.44 169 LEU A N 1
ATOM 1303 C CA . LEU A 1 169 ? -0.411 -19.016 9.602 1 75.44 169 LEU A CA 1
ATOM 1304 C C . LEU A 1 169 ? -1.03 -20.281 10.18 1 75.44 169 LEU A C 1
ATOM 1306 O O . LEU A 1 169 ? -0.348 -21.062 10.852 1 75.44 169 LEU A O 1
ATOM 1310 N N . THR A 1 170 ? -2.316 -20.484 9.898 1 81.12 170 THR A N 1
ATOM 1311 C CA . THR A 1 170 ? -2.967 -21.688 10.422 1 81.12 170 THR A CA 1
ATOM 1312 C C . THR A 1 170 ? -3.676 -22.438 9.305 1 81.12 170 THR A C 1
ATOM 1314 O O . THR A 1 170 ? -4.18 -21.844 8.359 1 81.12 170 THR A O 1
ATOM 1317 N N . SER A 1 171 ? -3.652 -23.781 9.414 1 86 171 SER A N 1
ATOM 1318 C CA . SER A 1 171 ? -4.301 -24.625 8.422 1 86 171 SER A CA 1
ATOM 1319 C C . SER A 1 171 ? -5.234 -25.641 9.078 1 86 171 SER A C 1
ATOM 1321 O O . SER A 1 171 ? -5.684 -26.578 8.438 1 86 171 SER A O 1
ATOM 1323 N N . ASP A 1 172 ? -5.535 -25.406 10.336 1 86.5 172 ASP A N 1
ATOM 1324 C CA . ASP A 1 172 ? -6.477 -26.266 11.031 1 86.5 172 ASP A CA 1
ATOM 1325 C C . ASP A 1 172 ? -7.844 -26.266 10.352 1 86.5 172 ASP A C 1
ATOM 1327 O O . ASP A 1 172 ? -8.391 -25.188 10.062 1 86.5 172 ASP A O 1
ATOM 1331 N N . GLY A 1 173 ? -8.297 -27.469 10.055 1 87.69 173 GLY A N 1
ATOM 1332 C CA . GLY A 1 173 ? -9.641 -27.594 9.508 1 87.69 173 GLY A CA 1
ATOM 1333 C C . GLY A 1 173 ? -9.68 -27.484 7.996 1 87.69 173 GLY A C 1
ATOM 1334 O O . GLY A 1 173 ? -10.758 -27.562 7.395 1 87.69 173 GLY A O 1
ATOM 1335 N N . PHE A 1 174 ? -8.469 -27.5 7.395 1 92.88 174 PHE A N 1
ATOM 1336 C CA . PHE A 1 174 ? -8.492 -27.234 5.961 1 92.88 174 PHE A CA 1
ATOM 1337 C C . PHE A 1 174 ? -7.832 -28.375 5.191 1 92.88 174 PHE A C 1
ATOM 1339 O O . PHE A 1 174 ? -7.43 -28.203 4.039 1 92.88 174 PHE A O 1
ATOM 1346 N N . TRP A 1 175 ? -7.707 -29.484 5.848 1 96.06 175 TRP A N 1
ATOM 1347 C CA . TRP A 1 175 ? -7.215 -30.703 5.223 1 96.06 175 TRP A CA 1
ATOM 1348 C C . TRP A 1 175 ? -8.352 -31.703 5.008 1 96.06 175 TRP A C 1
ATOM 1350 O O . TRP A 1 175 ? -9.219 -31.859 5.867 1 96.06 175 TRP A O 1
ATOM 1360 N N . MET A 1 176 ? -8.344 -32.312 3.818 1 97.75 176 MET A N 1
ATOM 1361 C CA . MET A 1 176 ? -9.406 -33.25 3.533 1 97.75 176 MET A CA 1
ATOM 1362 C C . MET A 1 176 ? -8.859 -34.469 2.789 1 97.75 176 MET A C 1
ATOM 1364 O O . MET A 1 176 ? -7.961 -34.344 1.954 1 97.75 176 MET A O 1
ATOM 1368 N N . GLU A 1 177 ? -9.312 -35.562 3.055 1 97.75 177 GLU A N 1
ATOM 1369 C CA . GLU A 1 177 ? -9.18 -36.781 2.254 1 97.75 177 GLU A CA 1
ATOM 1370 C C . GLU A 1 177 ? -10.531 -37.25 1.724 1 97.75 177 GLU A C 1
ATOM 1372 O O . GLU A 1 177 ? -11.422 -37.625 2.5 1 97.75 177 GLU A O 1
ATOM 1377 N N . ASN A 1 178 ? -10.625 -37.219 0.441 1 97.31 178 ASN A N 1
ATOM 1378 C CA . ASN A 1 178 ? -11.938 -37.406 -0.162 1 97.31 178 ASN A CA 1
ATOM 1379 C C . ASN A 1 178 ? -12.977 -36.469 0.483 1 97.31 178 ASN A C 1
ATOM 1381 O O . ASN A 1 178 ? -12.773 -35.281 0.566 1 97.31 178 ASN A O 1
ATOM 1385 N N . GLU A 1 179 ? -14.086 -36.938 1.013 1 95.75 179 GLU A N 1
ATOM 1386 C CA . GLU A 1 179 ? -15.141 -36.125 1.59 1 95.75 179 GLU A CA 1
ATOM 1387 C C . GLU A 1 179 ? -14.898 -35.875 3.076 1 95.75 179 GLU A C 1
ATOM 1389 O O . GLU A 1 179 ? -15.633 -35.125 3.713 1 95.75 179 GLU A O 1
ATOM 1394 N N . SER A 1 180 ? -13.836 -36.375 3.633 1 95.25 180 SER A N 1
ATOM 1395 C CA . SER A 1 180 ? -13.633 -36.375 5.078 1 95.25 180 SER A CA 1
ATOM 1396 C C . SER A 1 180 ? -12.617 -35.312 5.48 1 95.25 180 SER A C 1
ATOM 1398 O O . SER A 1 180 ? -11.492 -35.281 4.973 1 95.25 180 SER A O 1
ATOM 1400 N N . PRO A 1 181 ? -12.984 -34.5 6.418 1 94.94 181 PRO A N 1
ATOM 1401 C CA . PRO A 1 181 ? -11.969 -33.594 6.973 1 94.94 181 PRO A CA 1
ATOM 1402 C C . PRO A 1 181 ? -10.891 -34.344 7.758 1 94.94 181 PRO A C 1
ATOM 1404 O O . PRO A 1 181 ? -11.164 -35.375 8.344 1 94.94 181 PRO A O 1
ATOM 1407 N N . LEU A 1 182 ? -9.711 -33.781 7.773 1 95.81 182 LEU A N 1
ATOM 1408 C CA . LEU A 1 182 ? -8.586 -34.375 8.5 1 95.81 182 LEU A CA 1
ATOM 1409 C C . LEU A 1 182 ? -8.094 -33.438 9.586 1 95.81 182 LEU A C 1
ATOM 1411 O O . LEU A 1 182 ? -8.117 -32.219 9.414 1 95.81 182 LEU A O 1
ATOM 1415 N N . ASP A 1 183 ? -7.711 -34 10.695 1 94.44 183 ASP A N 1
ATOM 1416 C CA . ASP A 1 183 ? -6.977 -33.312 11.742 1 94.44 183 ASP A CA 1
ATOM 1417 C C . ASP A 1 183 ? -5.469 -33.406 11.516 1 94.44 183 ASP A C 1
ATOM 1419 O O . ASP A 1 183 ? -4.871 -34.469 11.758 1 94.44 183 ASP A O 1
ATOM 1423 N N . ARG A 1 184 ? -4.859 -32.312 11.156 1 91.75 184 ARG A N 1
ATOM 1424 C CA . ARG A 1 184 ? -3.451 -32.344 10.781 1 91.75 184 ARG A CA 1
ATOM 1425 C C . ARG A 1 184 ? -2.58 -32.781 11.953 1 91.75 184 ARG A C 1
ATOM 1427 O O . ARG A 1 184 ? -1.49 -33.312 11.75 1 91.75 184 ARG A O 1
ATOM 1434 N N . LYS A 1 185 ? -2.967 -32.531 13.203 1 90.69 185 LYS A N 1
ATOM 1435 C CA . LYS A 1 185 ? -2.18 -32.844 14.391 1 90.69 185 LYS A CA 1
ATOM 1436 C C . LYS A 1 185 ? -2.195 -34.344 14.656 1 90.69 185 LYS A C 1
ATOM 1438 O O . LYS A 1 185 ? -1.248 -34.906 15.234 1 90.69 185 LYS A O 1
ATOM 1443 N N . LYS A 1 186 ? -3.219 -35.031 14.094 1 94.19 186 LYS A N 1
ATOM 1444 C CA . LYS A 1 186 ? -3.395 -36.469 14.383 1 94.19 186 LYS A CA 1
ATOM 1445 C C . LYS A 1 186 ? -3.188 -37.312 13.133 1 94.19 186 LYS A C 1
ATOM 1447 O O . LYS A 1 186 ? -2.639 -38.406 13.203 1 94.19 186 LYS A O 1
ATOM 1452 N N . ASP A 1 187 ? -3.617 -36.781 12.031 1 94.75 187 ASP A N 1
ATOM 1453 C CA . ASP A 1 187 ? -3.766 -37.625 10.844 1 94.75 187 ASP A CA 1
ATOM 1454 C C . ASP A 1 187 ? -2.547 -37.5 9.93 1 94.75 187 ASP A C 1
ATOM 1456 O O . ASP A 1 187 ? -2.336 -38.344 9.055 1 94.75 187 ASP A O 1
ATOM 1460 N N . LEU A 1 188 ? -1.712 -36.5 10.047 1 95.88 188 LEU A N 1
ATOM 1461 C CA . LEU A 1 188 ? -0.485 -36.375 9.266 1 95.88 188 LEU A CA 1
ATOM 1462 C C . LEU A 1 188 ? 0.703 -36.969 10.016 1 95.88 188 LEU A C 1
ATOM 1464 O O . LEU A 1 188 ? 0.748 -36.906 11.25 1 95.88 188 LEU A O 1
ATOM 1468 N N . PRO A 1 189 ? 1.622 -37.469 9.297 1 95.62 189 PRO A N 1
ATOM 1469 C CA . PRO A 1 189 ? 2.742 -38.125 9.969 1 95.62 189 PRO A CA 1
ATOM 1470 C C . PRO A 1 189 ? 3.691 -37.156 10.648 1 95.62 189 PRO A C 1
ATOM 1472 O O . PRO A 1 189 ? 3.76 -35.969 10.25 1 95.62 189 PRO A O 1
ATOM 1475 N N . GLU A 1 190 ? 4.52 -37.594 11.57 1 93.12 190 GLU A N 1
ATOM 1476 C CA . GLU A 1 190 ? 5.457 -36.781 12.328 1 93.12 190 GLU A CA 1
ATOM 1477 C C . GLU A 1 190 ? 6.574 -36.25 11.438 1 93.12 190 GLU A C 1
ATOM 1479 O O . GLU A 1 190 ? 7.086 -35.156 11.664 1 93.12 190 GLU A O 1
ATOM 1484 N N . ASP A 1 191 ? 6.906 -37.031 10.445 1 95.31 191 ASP A N 1
ATOM 1485 C CA . ASP A 1 191 ? 7.988 -36.625 9.547 1 95.31 191 ASP A CA 1
ATOM 1486 C C . ASP A 1 191 ? 7.434 -36 8.281 1 95.31 191 ASP A C 1
ATOM 1488 O O . ASP A 1 191 ? 8.039 -36.094 7.211 1 95.31 191 ASP A O 1
ATOM 1492 N N . PHE A 1 192 ? 6.309 -35.406 8.523 1 97.31 192 PHE A N 1
ATOM 1493 C CA . PHE A 1 192 ? 5.602 -34.781 7.41 1 97.31 192 PHE A CA 1
ATOM 1494 C C . PHE A 1 192 ? 6.48 -33.75 6.719 1 97.31 192 PHE A C 1
ATOM 1496 O O . PHE A 1 192 ? 7.098 -32.906 7.383 1 97.31 192 PHE A O 1
ATOM 1503 N N . TYR A 1 193 ? 6.555 -33.781 5.445 1 98.44 193 TYR A N 1
ATOM 1504 C CA . TYR A 1 193 ? 6.992 -32.719 4.52 1 98.44 193 TYR A CA 1
ATOM 1505 C C . TYR A 1 193 ? 6.078 -32.688 3.303 1 98.44 193 TYR A C 1
ATOM 1507 O O . TYR A 1 193 ? 5.875 -33.688 2.619 1 98.44 193 TYR A O 1
ATOM 1515 N N . SER A 1 194 ? 5.547 -31.516 3.072 1 98.44 194 SER A N 1
ATOM 1516 C CA . SER A 1 194 ? 4.414 -31.375 2.168 1 98.44 194 SER A CA 1
ATOM 1517 C C . SER A 1 194 ? 4.695 -32.031 0.818 1 98.44 194 SER A C 1
ATOM 1519 O O . SER A 1 194 ? 3.922 -32.875 0.359 1 98.44 194 SER A O 1
ATOM 1521 N N . THR A 1 195 ? 5.852 -31.719 0.198 1 98.81 195 THR A N 1
ATOM 1522 C CA . THR A 1 195 ? 6.176 -32.219 -1.138 1 98.81 195 THR A CA 1
ATOM 1523 C C . THR A 1 195 ? 6.254 -33.75 -1.151 1 98.81 195 THR A C 1
ATOM 1525 O O . THR A 1 195 ? 5.676 -34.375 -2.025 1 98.81 195 THR A O 1
ATOM 1528 N N . ASN A 1 196 ? 6.906 -34.312 -0.165 1 98.75 196 ASN A N 1
ATOM 1529 C CA . ASN A 1 196 ? 7.004 -35.75 -0.059 1 98.75 196 ASN A CA 1
ATOM 1530 C C . ASN A 1 196 ? 5.637 -36.406 0.144 1 98.75 196 ASN A C 1
ATOM 1532 O O . ASN A 1 196 ? 5.305 -37.375 -0.512 1 98.75 196 ASN A O 1
ATOM 1536 N N . PHE A 1 197 ? 4.926 -35.812 1.001 1 98.69 197 PHE A N 1
ATOM 1537 C CA . PHE A 1 197 ? 3.68 -36.438 1.421 1 98.69 197 PHE A CA 1
ATOM 1538 C C . PHE A 1 197 ? 2.637 -36.344 0.312 1 98.69 197 PHE A C 1
ATOM 1540 O O . PHE A 1 197 ? 1.896 -37.312 0.084 1 98.69 197 PHE A O 1
ATOM 1547 N N . PHE A 1 198 ? 2.49 -35.25 -0.35 1 98.81 198 PHE A N 1
ATOM 1548 C CA . PHE A 1 198 ? 1.575 -35.156 -1.48 1 98.81 198 PHE A CA 1
ATOM 1549 C C . PHE A 1 198 ? 1.915 -36.188 -2.545 1 98.81 198 PHE A C 1
ATOM 1551 O O . PHE A 1 198 ? 1.02 -36.781 -3.148 1 98.81 198 PHE A O 1
ATOM 1558 N N . THR A 1 199 ? 3.191 -36.406 -2.779 1 98.94 199 THR A N 1
ATOM 1559 C CA . THR A 1 199 ? 3.629 -37.406 -3.729 1 98.94 199 THR A CA 1
ATOM 1560 C C . THR A 1 199 ? 3.266 -38.812 -3.232 1 98.94 199 THR A C 1
ATOM 1562 O O . THR A 1 199 ? 2.758 -39.625 -3.998 1 98.94 199 THR A O 1
ATOM 1565 N N . ASP A 1 200 ? 3.537 -39.031 -1.928 1 98.81 200 ASP A N 1
ATOM 1566 C CA . ASP A 1 200 ? 3.193 -40.344 -1.338 1 98.81 200 ASP A CA 1
ATOM 1567 C C . ASP A 1 200 ? 1.714 -40.656 -1.54 1 98.81 200 ASP A C 1
ATOM 1569 O O . ASP A 1 200 ? 1.358 -41.781 -1.889 1 98.81 200 ASP A O 1
ATOM 1573 N N . LYS A 1 201 ? 0.889 -39.688 -1.308 1 98.75 201 LYS A N 1
ATOM 1574 C CA . LYS A 1 201 ? -0.555 -39.875 -1.399 1 98.75 201 LYS A CA 1
ATOM 1575 C C . LYS A 1 201 ? -0.975 -40.219 -2.826 1 98.75 201 LYS A C 1
ATOM 1577 O O . LYS A 1 201 ? -1.811 -41.094 -3.043 1 98.75 201 LYS A O 1
ATOM 1582 N N . LEU A 1 202 ? -0.418 -39.531 -3.824 1 98.88 202 LEU A N 1
ATOM 1583 C CA . LEU A 1 202 ? -0.749 -39.844 -5.207 1 98.88 202 LEU A CA 1
ATOM 1584 C C . LEU A 1 202 ? -0.269 -41.25 -5.562 1 98.88 202 LEU A C 1
ATOM 1586 O O . LEU A 1 202 ? -0.993 -42.031 -6.203 1 98.88 202 LEU A O 1
ATOM 1590 N N . LEU A 1 203 ? 0.965 -41.562 -5.191 1 98.81 203 LEU A N 1
ATOM 1591 C CA . LEU A 1 203 ? 1.523 -42.875 -5.484 1 98.81 203 LEU A CA 1
ATOM 1592 C C . LEU A 1 203 ? 0.69 -43.969 -4.84 1 98.81 203 LEU A C 1
ATOM 1594 O O . LEU A 1 203 ? 0.487 -45.031 -5.438 1 98.81 203 LEU A O 1
ATOM 1598 N N . ASP A 1 204 ? 0.241 -43.688 -3.621 1 98.56 204 ASP A N 1
ATOM 1599 C CA . ASP A 1 204 ? -0.645 -44.625 -2.941 1 98.56 204 ASP A CA 1
ATOM 1600 C C . ASP A 1 204 ? -1.936 -44.844 -3.73 1 98.56 204 ASP A C 1
ATOM 1602 O O . ASP A 1 204 ? -2.398 -45.969 -3.889 1 98.56 204 ASP A O 1
ATOM 1606 N N . MET A 1 205 ? -2.531 -43.781 -4.211 1 98.5 205 MET A N 1
ATOM 1607 C CA . MET A 1 205 ? -3.762 -43.875 -4.992 1 98.5 205 MET A CA 1
ATOM 1608 C C . MET A 1 205 ? -3.537 -44.656 -6.273 1 98.5 205 MET A C 1
ATOM 1610 O O . MET A 1 205 ? -4.395 -45.438 -6.684 1 98.5 205 MET A O 1
ATOM 1614 N N . LEU A 1 206 ? -2.406 -44.5 -6.891 1 98.06 206 LEU A N 1
ATOM 1615 C CA . LEU A 1 206 ? -2.09 -45.188 -8.141 1 98.06 206 LEU A CA 1
ATOM 1616 C C . LEU A 1 206 ? -1.796 -46.656 -7.898 1 98.06 206 LEU A C 1
ATOM 1618 O O . LEU A 1 206 ? -2.229 -47.5 -8.672 1 98.06 206 LEU A O 1
ATOM 1622 N N . SER A 1 207 ? -1.086 -46.906 -6.824 1 97 207 SER A N 1
ATOM 1623 C CA . SER A 1 207 ? -0.644 -48.281 -6.559 1 97 207 SER A CA 1
ATOM 1624 C C . SER A 1 207 ? -1.784 -49.125 -6.016 1 97 207 SER A C 1
ATOM 1626 O O . SER A 1 207 ? -1.807 -50.344 -6.215 1 97 207 SER A O 1
ATOM 1628 N N . ASN A 1 208 ? -2.713 -48.5 -5.387 1 96.81 208 ASN A N 1
ATOM 1629 C CA . ASN A 1 208 ? -3.773 -49.219 -4.719 1 96.81 208 ASN A CA 1
ATOM 1630 C C . ASN A 1 208 ? -5.059 -49.25 -5.543 1 96.81 208 ASN A C 1
ATOM 1632 O O . ASN A 1 208 ? -6.148 -49.438 -5 1 96.81 208 ASN A O 1
ATOM 1636 N N . ARG A 1 209 ? -4.941 -49.031 -6.777 1 97.25 209 ARG A N 1
ATOM 1637 C CA . ARG A 1 209 ? -6.098 -49.125 -7.664 1 97.25 209 ARG A CA 1
ATOM 1638 C C . ARG A 1 209 ? -6.668 -50.531 -7.652 1 97.25 209 ARG A C 1
ATOM 1640 O O . ARG A 1 209 ? -5.918 -51.531 -7.656 1 97.25 209 ARG A O 1
ATOM 1647 N N . THR A 1 210 ? -7.961 -50.656 -7.609 1 96.81 210 THR A N 1
ATOM 1648 C CA . THR A 1 210 ? -8.641 -51.969 -7.723 1 96.81 210 THR A CA 1
ATOM 1649 C C . THR A 1 210 ? -8.492 -52.531 -9.125 1 96.81 210 THR A C 1
ATOM 1651 O O . THR A 1 210 ? -8.008 -51.844 -10.031 1 96.81 210 THR A O 1
ATOM 1654 N N . LYS A 1 211 ? -8.961 -53.781 -9.258 1 95.88 211 LYS A N 1
ATOM 1655 C CA . LYS A 1 211 ? -8.922 -54.406 -10.578 1 95.88 211 LYS A CA 1
ATOM 1656 C C . LYS A 1 211 ? -9.75 -53.625 -11.586 1 95.88 211 LYS A C 1
ATOM 1658 O O . LYS A 1 211 ? -9.328 -53.438 -12.734 1 95.88 211 LYS A O 1
ATOM 1663 N N . GLU A 1 212 ? -10.836 -53.125 -11.086 1 96 212 GLU A N 1
ATOM 1664 C CA . GLU A 1 212 ? -11.711 -52.344 -11.945 1 96 212 GLU A CA 1
ATOM 1665 C C . GLU A 1 212 ? -11.078 -51 -12.289 1 96 212 GLU A C 1
ATOM 1667 O O . GLU A 1 212 ? -11.141 -50.562 -13.438 1 96 212 GLU A O 1
ATOM 1672 N N . GLU A 1 213 ? -10.453 -50.375 -11.391 1 96.31 213 GLU A N 1
ATOM 1673 C CA . GLU A 1 213 ? -9.828 -49.062 -11.586 1 96.31 213 GLU A CA 1
ATOM 1674 C C . GLU A 1 213 ? -8.633 -49.156 -12.531 1 96.31 213 GLU A C 1
ATOM 1676 O O . GLU A 1 213 ? -8.352 -48.219 -13.273 1 96.31 213 GLU A O 1
ATOM 1681 N N . ARG A 1 214 ? -7.969 -50.219 -12.539 1 94.69 214 ARG A N 1
ATOM 1682 C CA . ARG A 1 214 ? -6.801 -50.438 -13.398 1 94.69 214 ARG A CA 1
ATOM 1683 C C . ARG A 1 214 ? -7.199 -50.469 -14.867 1 94.69 214 ARG A C 1
ATOM 1685 O O . ARG A 1 214 ? -6.367 -50.281 -15.75 1 94.69 214 ARG A O 1
ATOM 1692 N N . GLU A 1 215 ? -8.43 -50.812 -15.039 1 94.56 215 GLU A N 1
ATOM 1693 C CA . GLU A 1 215 ? -8.922 -50.875 -16.422 1 94.56 215 GLU A CA 1
ATOM 1694 C C . GLU A 1 215 ? -9.344 -49.5 -16.922 1 94.56 215 GLU A C 1
ATOM 1696 O O . GLU A 1 215 ? -9.523 -49.312 -18.125 1 94.56 215 GLU A O 1
ATOM 1701 N N . GLN A 1 216 ? -9.453 -48.562 -16.062 1 96.56 216 GLN A N 1
ATOM 1702 C CA . GLN A 1 216 ? -9.805 -47.188 -16.422 1 96.56 216 GLN A CA 1
ATOM 1703 C C . GLN A 1 216 ? -8.555 -46.344 -16.703 1 96.56 216 GLN A C 1
ATOM 1705 O O . GLN A 1 216 ? -7.527 -46.531 -16.047 1 96.56 216 GLN A O 1
ATOM 1710 N N . PRO A 1 217 ? -8.648 -45.531 -17.719 1 97.94 217 PRO A N 1
ATOM 1711 C CA . PRO A 1 217 ? -7.625 -44.469 -17.719 1 97.94 217 PRO A CA 1
ATOM 1712 C C . PRO A 1 217 ? -7.758 -43.5 -16.547 1 97.94 217 PRO A C 1
ATOM 1714 O O . PRO A 1 217 ? -8.82 -43.406 -15.938 1 97.94 217 PRO A O 1
ATOM 1717 N N . PHE A 1 218 ? -6.684 -42.75 -16.188 1 98.56 218 PHE A N 1
ATOM 1718 C CA . PHE A 1 218 ? -6.801 -41.875 -15.039 1 98.56 218 PHE A CA 1
ATOM 1719 C C . PHE A 1 218 ? -6.43 -40.438 -15.398 1 98.56 218 PHE A C 1
ATOM 1721 O O . PHE A 1 218 ? -5.734 -40.188 -16.391 1 98.56 218 PHE A O 1
ATOM 1728 N N . PHE A 1 219 ? -6.973 -39.5 -14.695 1 98.69 219 PHE A N 1
ATOM 1729 C CA . PHE A 1 219 ? -6.562 -38.125 -14.594 1 98.69 219 PHE A CA 1
ATOM 1730 C C . PHE A 1 219 ? -6.027 -37.812 -13.203 1 98.69 219 PHE A C 1
ATOM 1732 O O . PHE A 1 219 ? -6.762 -37.875 -12.211 1 98.69 219 PHE A O 1
ATOM 1739 N N . SER A 1 220 ? -4.742 -37.5 -13.172 1 98.81 220 SER A N 1
ATOM 1740 C CA . SER A 1 220 ? -4.105 -37.156 -11.898 1 98.81 220 SER A CA 1
ATOM 1741 C C . SER A 1 220 ? -3.701 -35.688 -11.859 1 98.81 220 SER A C 1
ATOM 1743 O O . SER A 1 220 ? -3.08 -35.188 -12.797 1 98.81 220 SER A O 1
ATOM 1745 N N . TYR A 1 221 ? -4.156 -35.062 -10.812 1 98.81 221 TYR A N 1
ATOM 1746 C CA . TYR A 1 221 ? -3.812 -33.656 -10.508 1 98.81 221 TYR A CA 1
ATOM 1747 C C . TYR A 1 221 ? -2.922 -33.594 -9.273 1 98.81 221 TYR A C 1
ATOM 1749 O O . TYR A 1 221 ? -3.398 -33.75 -8.148 1 98.81 221 TYR A O 1
ATOM 1757 N N . LEU A 1 222 ? -1.626 -33.438 -9.477 1 98.94 222 LEU A N 1
ATOM 1758 C CA . LEU A 1 222 ? -0.631 -33.312 -8.414 1 98.94 222 LEU A CA 1
ATOM 1759 C C . LEU A 1 222 ? -0.185 -31.875 -8.242 1 98.94 222 LEU A C 1
ATOM 1761 O O . LEU A 1 222 ? 0.712 -31.406 -8.953 1 98.94 222 LEU A O 1
ATOM 1765 N N . ALA A 1 223 ? -0.786 -31.203 -7.285 1 98.81 223 ALA A N 1
ATOM 1766 C CA . ALA A 1 223 ? -0.572 -29.766 -7.078 1 98.81 223 ALA A CA 1
ATOM 1767 C C . ALA A 1 223 ? 0.237 -29.516 -5.809 1 98.81 223 ALA A C 1
ATOM 1769 O O . ALA A 1 223 ? -0.283 -29.641 -4.699 1 98.81 223 ALA A O 1
ATOM 1770 N N . TYR A 1 224 ? 1.412 -29.125 -6 1 98.81 224 TYR A N 1
ATOM 1771 C CA . TYR A 1 224 ? 2.297 -28.906 -4.859 1 98.81 224 TYR A CA 1
ATOM 1772 C C . TYR A 1 224 ? 2.082 -27.531 -4.254 1 98.81 224 TYR A C 1
ATOM 1774 O O . TYR A 1 224 ? 1.61 -26.609 -4.938 1 98.81 224 TYR A O 1
ATOM 1782 N N . THR A 1 225 ? 2.436 -27.359 -2.938 1 97.88 225 THR A N 1
ATOM 1783 C CA . THR A 1 225 ? 2.555 -26.047 -2.311 1 97.88 225 THR A CA 1
ATOM 1784 C C . THR A 1 225 ? 3.957 -25.469 -2.506 1 97.88 225 THR A C 1
ATOM 1786 O O . THR A 1 225 ? 4.18 -24.281 -2.314 1 97.88 225 THR A O 1
ATOM 1789 N N . ALA A 1 226 ? 4.887 -26.359 -2.826 1 98.25 226 ALA A N 1
ATOM 1790 C CA . ALA A 1 226 ? 6.266 -25.938 -3.088 1 98.25 226 ALA A CA 1
ATOM 1791 C C . ALA A 1 226 ? 6.398 -25.344 -4.484 1 98.25 226 ALA A C 1
ATOM 1793 O O . ALA A 1 226 ? 5.703 -25.75 -5.414 1 98.25 226 ALA A O 1
ATOM 1794 N N . PRO A 1 227 ? 7.176 -24.297 -4.699 1 98.44 227 PRO A N 1
ATOM 1795 C CA . PRO A 1 227 ? 8.094 -23.766 -3.684 1 98.44 227 PRO A CA 1
ATOM 1796 C C . PRO A 1 227 ? 7.562 -22.516 -3.004 1 98.44 227 PRO A C 1
ATOM 1798 O O . PRO A 1 227 ? 8.336 -21.594 -2.691 1 98.44 227 PRO A O 1
ATOM 1801 N N . HIS A 1 228 ? 6.289 -22.391 -2.861 1 97.12 228 HIS A N 1
ATOM 1802 C CA . HIS A 1 228 ? 5.664 -21.281 -2.156 1 97.12 228 HIS A CA 1
ATOM 1803 C C . HIS A 1 228 ? 6.25 -21.109 -0.758 1 97.12 228 HIS A C 1
ATOM 1805 O O . HIS A 1 228 ? 6.594 -22.094 -0.105 1 97.12 228 HIS A O 1
ATOM 1811 N N . TRP A 1 229 ? 6.395 -19.891 -0.277 1 94.94 229 TRP A N 1
ATOM 1812 C CA . TRP A 1 229 ? 6.824 -19.656 1.095 1 94.94 229 TRP A CA 1
ATOM 1813 C C . TRP A 1 229 ? 5.82 -20.219 2.092 1 94.94 229 TRP A C 1
ATOM 1815 O O . TRP A 1 229 ? 4.656 -20.438 1.75 1 94.94 229 TRP A O 1
ATOM 1825 N N . PRO A 1 230 ? 6.285 -20.469 3.312 1 95.62 230 PRO A N 1
ATOM 1826 C CA . PRO A 1 230 ? 7.609 -20.203 3.875 1 95.62 230 PRO A CA 1
ATOM 1827 C C . PRO A 1 230 ? 8.695 -21.109 3.285 1 95.62 230 PRO A C 1
ATOM 1829 O O . PRO A 1 230 ? 8.414 -22.25 2.93 1 95.62 230 PRO A O 1
ATOM 1832 N N . MET A 1 231 ? 9.906 -20.516 3.236 1 97.5 231 MET A N 1
ATOM 1833 C CA . MET A 1 231 ? 11.039 -21.312 2.748 1 97.5 231 MET A CA 1
ATOM 1834 C C . MET A 1 231 ? 11.438 -22.375 3.764 1 97.5 231 MET A C 1
ATOM 1836 O O . MET A 1 231 ? 12.094 -22.062 4.762 1 97.5 231 MET A O 1
ATOM 1840 N N . GLN A 1 232 ? 11.109 -23.609 3.43 1 98.56 232 GLN A N 1
ATOM 1841 C CA . GLN A 1 232 ? 11.344 -24.719 4.348 1 98.56 232 GLN A CA 1
ATOM 1842 C C . GLN A 1 232 ? 11.719 -25.984 3.592 1 98.56 232 GLN A C 1
ATOM 1844 O O . GLN A 1 232 ? 11.031 -26.375 2.645 1 98.56 232 GLN A O 1
ATOM 1849 N N . ALA A 1 233 ? 12.805 -26.641 3.947 1 98.75 233 ALA A N 1
ATOM 1850 C CA . ALA A 1 233 ? 13.281 -27.891 3.367 1 98.75 233 ALA A CA 1
ATOM 1851 C C . ALA A 1 233 ? 14.227 -28.609 4.32 1 98.75 233 ALA A C 1
ATOM 1853 O O . ALA A 1 233 ? 14.82 -27.984 5.207 1 98.75 233 ALA A O 1
ATOM 1854 N N . PRO A 1 234 ? 14.336 -29.891 4.191 1 98.12 234 PRO A N 1
ATOM 1855 C CA . PRO A 1 234 ? 15.32 -30.625 5 1 98.12 234 PRO A CA 1
ATOM 1856 C C . PRO A 1 234 ? 16.734 -30.062 4.84 1 98.12 234 PRO A C 1
ATOM 1858 O O . PRO A 1 234 ? 17.156 -29.75 3.727 1 98.12 234 PRO A O 1
ATOM 1861 N N . GLN A 1 235 ? 17.5 -30 5.906 1 97.38 235 GLN A N 1
ATOM 1862 C CA . GLN A 1 235 ? 18.797 -29.328 5.973 1 97.38 235 GLN A CA 1
ATOM 1863 C C . GLN A 1 235 ? 19.812 -30 5.043 1 97.38 235 GLN A C 1
ATOM 1865 O O . GLN A 1 235 ? 20.672 -29.328 4.477 1 97.38 235 GLN A O 1
ATOM 1870 N N . ASP A 1 236 ? 19.688 -31.266 4.93 1 97.56 236 ASP A N 1
ATOM 1871 C CA . ASP A 1 236 ? 20.625 -31.984 4.078 1 97.56 236 ASP A CA 1
ATOM 1872 C C . ASP A 1 236 ? 20.516 -31.516 2.627 1 97.56 236 ASP A C 1
ATOM 1874 O O . ASP A 1 236 ? 21.531 -31.406 1.931 1 97.56 236 ASP A O 1
ATOM 1878 N N . VAL A 1 237 ? 19.297 -31.266 2.168 1 98.44 237 VAL A N 1
ATOM 1879 C CA . VAL A 1 237 ? 19.125 -30.797 0.796 1 98.44 237 VAL A CA 1
ATOM 1880 C C . VAL A 1 237 ? 19.531 -29.328 0.691 1 98.44 237 VAL A C 1
ATOM 1882 O O . VAL A 1 237 ? 20.141 -28.922 -0.305 1 98.44 237 VAL A O 1
ATOM 1885 N N . ILE A 1 238 ? 19.25 -28.516 1.731 1 98.56 238 ILE A N 1
ATOM 1886 C CA . ILE A 1 238 ? 19.656 -27.125 1.743 1 98.56 238 ILE A CA 1
ATOM 1887 C C . ILE A 1 238 ? 21.172 -27 1.611 1 98.56 238 ILE A C 1
ATOM 1889 O O . ILE A 1 238 ? 21.672 -26.156 0.871 1 98.56 238 ILE A O 1
ATOM 1893 N N . ASN A 1 239 ? 21.891 -27.891 2.277 1 98.12 239 ASN A N 1
ATOM 1894 C CA . ASN A 1 239 ? 23.344 -27.859 2.32 1 98.12 239 ASN A CA 1
ATOM 1895 C C . ASN A 1 239 ? 23.953 -28.047 0.932 1 98.12 239 ASN A C 1
ATOM 1897 O O . ASN A 1 239 ? 25.047 -27.578 0.66 1 98.12 239 ASN A O 1
ATOM 1901 N N . LYS A 1 240 ? 23.219 -28.703 0.053 1 98.12 240 LYS A N 1
ATOM 1902 C CA . LYS A 1 240 ? 23.672 -28.875 -1.324 1 98.12 240 LYS A CA 1
ATOM 1903 C C . LYS A 1 240 ? 23.875 -27.531 -2.01 1 98.12 240 LYS A C 1
ATOM 1905 O O . LYS A 1 240 ? 24.641 -27.422 -2.967 1 98.12 240 LYS A O 1
ATOM 1910 N N . TYR A 1 241 ? 23.328 -26.547 -1.537 1 98.56 241 TYR A N 1
ATOM 1911 C CA . TYR A 1 241 ? 23.312 -25.266 -2.242 1 98.56 241 TYR A CA 1
ATOM 1912 C C . TYR A 1 241 ? 24.062 -24.203 -1.441 1 98.56 241 TYR A C 1
ATOM 1914 O O . TYR A 1 241 ? 24 -23.016 -1.77 1 98.56 241 TYR A O 1
ATOM 1922 N N . SER A 1 242 ? 24.75 -24.641 -0.389 1 97.94 242 SER A N 1
ATOM 1923 C CA . SER A 1 242 ? 25.5 -23.719 0.468 1 97.94 242 SER A CA 1
ATOM 1924 C C . SER A 1 242 ? 26.484 -22.891 -0.34 1 97.94 242 SER A C 1
ATOM 1926 O O . SER A 1 242 ? 27.312 -23.438 -1.071 1 97.94 242 SER A O 1
ATOM 1928 N N . GLY A 1 243 ? 26.344 -21.609 -0.291 1 97.75 243 GLY A N 1
ATOM 1929 C CA . GLY A 1 243 ? 27.281 -20.688 -0.886 1 97.75 243 GLY A CA 1
ATOM 1930 C C . GLY A 1 243 ? 26.984 -20.375 -2.34 1 97.75 243 GLY A C 1
ATOM 1931 O O . GLY A 1 243 ? 27.594 -19.469 -2.928 1 97.75 243 GLY A O 1
ATOM 1932 N N . LYS A 1 244 ? 26.047 -21 -2.955 1 98.12 244 LYS A N 1
ATOM 1933 C CA . LYS A 1 244 ? 25.781 -20.875 -4.387 1 98.12 244 LYS A CA 1
ATOM 1934 C C . LYS A 1 244 ? 25.234 -19.484 -4.723 1 98.12 244 LYS A C 1
ATOM 1936 O O . LYS A 1 244 ? 25.344 -19.031 -5.863 1 98.12 244 LYS A O 1
ATOM 1941 N N . TYR A 1 245 ? 24.672 -18.828 -3.75 1 98.44 245 TYR A N 1
ATOM 1942 C CA . TYR A 1 245 ? 23.953 -17.594 -4.035 1 98.44 245 TYR A CA 1
ATOM 1943 C C . TYR A 1 245 ? 24.594 -16.406 -3.342 1 98.44 245 TYR A C 1
ATOM 1945 O O . TYR A 1 245 ? 23.969 -15.375 -3.145 1 98.44 245 TYR A O 1
ATOM 1953 N N . ASP A 1 246 ? 25.828 -16.578 -2.996 1 97.81 246 ASP A N 1
ATOM 1954 C CA . ASP A 1 246 ? 26.578 -15.562 -2.25 1 97.81 246 ASP A CA 1
ATOM 1955 C C . ASP A 1 246 ? 26.781 -14.305 -3.092 1 97.81 246 ASP A C 1
ATOM 1957 O O . ASP A 1 246 ? 27.016 -13.227 -2.549 1 97.81 246 ASP A O 1
ATOM 1961 N N . ASN A 1 247 ? 26.719 -14.484 -4.449 1 97.06 247 ASN A N 1
ATOM 1962 C CA . ASN A 1 247 ? 26.953 -13.344 -5.328 1 97.06 247 ASN A CA 1
ATOM 1963 C C . ASN A 1 247 ? 25.688 -12.516 -5.535 1 97.06 247 ASN A C 1
ATOM 1965 O O . ASN A 1 247 ? 25.719 -11.5 -6.23 1 97.06 247 ASN A O 1
ATOM 1969 N N . GLY A 1 248 ? 24.516 -12.922 -5.039 1 97.06 248 GLY A N 1
ATOM 1970 C CA . GLY A 1 248 ? 23.328 -12.102 -4.965 1 97.06 248 GLY A CA 1
ATOM 1971 C C . GLY A 1 248 ? 22.375 -12.32 -6.121 1 97.06 248 GLY A C 1
ATOM 1972 O O . GLY A 1 248 ? 22.703 -13.023 -7.082 1 97.06 248 GLY A O 1
ATOM 1973 N N . PRO A 1 249 ? 21.203 -11.758 -5.98 1 97.12 249 PRO A N 1
ATOM 1974 C CA . PRO A 1 249 ? 20.141 -11.992 -6.957 1 97.12 249 PRO A CA 1
ATOM 1975 C C . PRO A 1 249 ? 20.438 -11.367 -8.312 1 97.12 249 PRO A C 1
ATOM 1977 O O . PRO A 1 249 ? 20.016 -11.891 -9.352 1 97.12 249 PRO A O 1
ATOM 1980 N N . ASP A 1 250 ? 21.141 -10.25 -8.352 1 95.56 250 ASP A N 1
ATOM 1981 C CA . ASP A 1 250 ? 21.406 -9.578 -9.617 1 95.56 250 ASP A CA 1
ATOM 1982 C C . ASP A 1 250 ? 22.344 -10.414 -10.492 1 95.56 250 ASP A C 1
ATOM 1984 O O . ASP A 1 250 ? 22.141 -10.516 -11.703 1 95.56 250 ASP A O 1
ATOM 1988 N N . GLN A 1 251 ? 23.328 -10.945 -9.828 1 96.94 251 GLN A N 1
ATOM 1989 C CA . GLN A 1 251 ? 24.203 -11.828 -10.586 1 96.94 251 GLN A CA 1
ATOM 1990 C C . GLN A 1 251 ? 23.469 -13.07 -11.07 1 96.94 251 GLN A C 1
ATOM 1992 O O . GLN A 1 251 ? 23.656 -13.508 -12.203 1 96.94 251 GLN A O 1
ATOM 1997 N N . LEU A 1 252 ? 22.672 -13.648 -10.211 1 98.06 252 LEU A N 1
ATOM 1998 C CA . LEU A 1 252 ? 21.891 -14.805 -10.625 1 98.06 252 LEU A CA 1
ATOM 1999 C C . LEU A 1 252 ? 21.016 -14.461 -11.828 1 98.06 252 LEU A C 1
ATOM 2001 O O . LEU A 1 252 ? 20.875 -15.266 -12.758 1 98.06 252 LEU A O 1
ATOM 2005 N N . ARG A 1 253 ? 20.344 -13.297 -11.758 1 97.25 253 ARG A N 1
ATOM 2006 C CA . ARG A 1 253 ? 19.5 -12.82 -12.844 1 97.25 253 ARG A CA 1
ATOM 2007 C C . ARG A 1 253 ? 20.25 -12.828 -14.172 1 97.25 253 ARG A C 1
ATOM 2009 O O . ARG A 1 253 ? 19.734 -13.312 -15.18 1 97.25 253 ARG A O 1
ATOM 2016 N N . LEU A 1 254 ? 21.453 -12.336 -14.203 1 97.12 254 LEU A N 1
ATOM 2017 C CA . LEU A 1 254 ? 22.266 -12.266 -15.414 1 97.12 254 LEU A CA 1
ATOM 2018 C C . LEU A 1 254 ? 22.719 -13.656 -15.852 1 97.12 254 LEU A C 1
ATOM 2020 O O . LEU A 1 254 ? 22.719 -13.961 -17.047 1 97.12 254 LEU A O 1
ATOM 2024 N N . ASP A 1 255 ? 23.109 -14.492 -14.922 1 97.94 255 ASP A N 1
ATOM 2025 C CA . ASP A 1 255 ? 23.547 -15.852 -15.242 1 97.94 255 ASP A CA 1
ATOM 2026 C C . ASP A 1 255 ? 22.406 -16.641 -15.875 1 97.94 255 ASP A C 1
ATOM 2028 O O . ASP A 1 255 ? 22.609 -17.344 -16.875 1 97.94 255 ASP A O 1
ATOM 2032 N N . ARG A 1 256 ? 21.266 -16.547 -15.305 1 97.88 256 ARG A N 1
ATOM 2033 C CA . ARG A 1 256 ? 20.125 -17.297 -15.812 1 97.88 256 ARG A CA 1
ATOM 2034 C C . ARG A 1 256 ? 19.688 -16.781 -17.172 1 97.88 256 ARG A C 1
ATOM 2036 O O . ARG A 1 256 ? 19.312 -17.547 -18.062 1 97.88 256 ARG A O 1
ATOM 2043 N N . LEU A 1 257 ? 19.719 -15.492 -17.359 1 97.88 257 LEU A N 1
ATOM 2044 C CA . LEU A 1 257 ? 19.391 -14.93 -18.656 1 97.88 257 LEU A CA 1
ATOM 2045 C C . LEU A 1 257 ? 20.359 -15.445 -19.719 1 97.88 257 LEU A C 1
ATOM 2047 O O . LEU A 1 257 ? 19.953 -15.789 -20.828 1 97.88 257 LEU A O 1
ATOM 2051 N N . ALA A 1 258 ? 21.641 -15.461 -19.406 1 98.19 258 ALA A N 1
ATOM 2052 C CA . ALA A 1 258 ? 22.641 -15.969 -20.344 1 98.19 258 ALA A CA 1
ATOM 2053 C C . ALA A 1 258 ? 22.344 -17.406 -20.75 1 98.19 258 ALA A C 1
ATOM 2055 O O . ALA A 1 258 ? 22.469 -17.766 -21.922 1 98.19 258 ALA A O 1
ATOM 2056 N N . LYS A 1 259 ? 21.969 -18.203 -19.812 1 98.25 259 LYS A N 1
ATOM 2057 C CA . LYS A 1 259 ? 21.656 -19.594 -20.109 1 98.25 259 LYS A CA 1
ATOM 2058 C C . LYS A 1 259 ? 20.391 -19.703 -20.969 1 98.25 259 LYS A C 1
ATOM 2060 O O . LYS A 1 259 ? 20.312 -20.547 -21.875 1 98.25 259 LYS A O 1
ATOM 2065 N N . LEU A 1 260 ? 19.359 -18.906 -20.641 1 98.12 260 LEU A N 1
ATOM 2066 C CA . LEU A 1 260 ? 18.156 -18.891 -21.453 1 98.12 260 LEU A CA 1
ATOM 2067 C C . LEU A 1 260 ? 18.469 -18.562 -22.906 1 98.12 260 LEU A C 1
ATOM 2069 O O . LEU A 1 260 ? 17.938 -19.203 -23.812 1 98.12 260 LEU A O 1
ATOM 2073 N N . LYS A 1 261 ? 19.312 -17.594 -23.109 1 97.62 261 LYS A N 1
ATOM 2074 C CA . LYS A 1 261 ? 19.75 -17.219 -24.469 1 97.62 261 LYS A CA 1
ATOM 2075 C C . LYS A 1 261 ? 20.469 -18.375 -25.141 1 97.62 261 LYS A C 1
ATOM 2077 O O . LYS A 1 261 ? 20.188 -18.688 -26.297 1 97.62 261 LYS A O 1
ATOM 2082 N N . GLU A 1 262 ? 21.297 -19 -24.406 1 97.88 262 GLU A N 1
ATOM 2083 C CA . GLU A 1 262 ? 22.062 -20.125 -24.938 1 97.88 262 GLU A CA 1
ATOM 2084 C C . GLU A 1 262 ? 21.141 -21.266 -25.375 1 97.88 262 GLU A C 1
ATOM 2086 O O . GLU A 1 262 ? 21.391 -21.906 -26.406 1 97.88 262 GLU A O 1
ATOM 2091 N N . LEU A 1 263 ? 20.062 -21.469 -24.641 1 96.75 263 LEU A N 1
ATOM 2092 C CA . LEU A 1 263 ? 19.156 -22.578 -24.906 1 96.75 263 LEU A CA 1
ATOM 2093 C C . LEU A 1 263 ? 18.125 -22.203 -25.969 1 96.75 263 LEU A C 1
ATOM 2095 O O . LEU A 1 263 ? 17.328 -23.047 -26.391 1 96.75 263 LEU A O 1
ATOM 2099 N N . GLY A 1 264 ? 18.125 -20.953 -26.375 1 96.12 264 GLY A N 1
ATOM 2100 C CA . GLY A 1 264 ? 17.188 -20.5 -27.391 1 96.12 264 GLY A CA 1
ATOM 2101 C C . GLY A 1 264 ? 15.781 -20.312 -26.875 1 96.12 264 GLY A C 1
ATOM 2102 O O . GLY A 1 264 ? 14.812 -20.375 -27.641 1 96.12 264 GLY A O 1
ATOM 2103 N N . LEU A 1 265 ? 15.641 -20.125 -25.578 1 96.81 265 LEU A N 1
ATOM 2104 C CA . LEU A 1 265 ? 14.32 -20.016 -24.969 1 96.81 265 LEU A CA 1
ATOM 2105 C C . LEU A 1 265 ? 13.844 -18.562 -24.969 1 96.81 265 LEU A C 1
ATOM 2107 O O . LEU A 1 265 ? 12.656 -18.312 -24.781 1 96.81 265 LEU A O 1
ATOM 2111 N N . VAL A 1 266 ? 14.781 -17.609 -25.125 1 96.19 266 VAL A N 1
ATOM 2112 C CA . VAL A 1 266 ? 14.5 -16.188 -25.281 1 96.19 266 VAL A CA 1
ATOM 2113 C C . VAL A 1 266 ? 15.352 -15.609 -26.406 1 96.19 266 VAL A C 1
ATOM 2115 O O . VAL A 1 266 ? 16.328 -16.234 -26.828 1 96.19 266 VAL A O 1
ATOM 2118 N N . PRO A 1 267 ? 14.93 -14.43 -26.906 1 95.75 267 PRO A N 1
ATOM 2119 C CA . PRO A 1 267 ? 15.773 -13.828 -27.938 1 95.75 267 PRO A CA 1
ATOM 2120 C C . PRO A 1 267 ? 17.188 -13.547 -27.453 1 95.75 267 PRO A C 1
ATOM 2122 O O . PRO A 1 267 ? 17.391 -13.156 -26.297 1 95.75 267 PRO A O 1
ATOM 2125 N N . SER A 1 268 ? 18.141 -13.664 -28.359 1 95.5 268 SER A N 1
ATOM 2126 C CA . SER A 1 268 ? 19.562 -13.57 -28.016 1 95.5 268 SER A CA 1
ATOM 2127 C C . SER A 1 268 ? 19.938 -12.148 -27.594 1 95.5 268 SER A C 1
ATOM 2129 O O . SER A 1 268 ? 20.922 -11.945 -26.891 1 95.5 268 SER A O 1
ATOM 2131 N N . ASP A 1 269 ? 19.156 -11.156 -27.953 1 95.06 269 ASP A N 1
ATOM 2132 C CA . ASP A 1 269 ? 19.516 -9.766 -27.703 1 95.06 269 ASP A CA 1
ATOM 2133 C C . ASP A 1 269 ? 18.625 -9.164 -26.609 1 95.06 269 ASP A C 1
ATOM 2135 O O . ASP A 1 269 ? 18.672 -7.957 -26.359 1 95.06 269 ASP A O 1
ATOM 2139 N N . VAL A 1 270 ? 17.875 -10.023 -25.938 1 95.81 270 VAL A N 1
ATOM 2140 C CA . VAL A 1 270 ? 16.938 -9.5 -24.938 1 95.81 270 VAL A CA 1
ATOM 2141 C C . VAL A 1 270 ? 17.719 -9.023 -23.719 1 95.81 270 VAL A C 1
ATOM 2143 O O . VAL A 1 270 ? 18.703 -9.641 -23.312 1 95.81 270 VAL A O 1
ATOM 2146 N N . GLU A 1 271 ? 17.312 -7.875 -23.188 1 95.12 271 GLU A N 1
ATOM 2147 C CA . GLU A 1 271 ? 17.812 -7.406 -21.906 1 95.12 271 GLU A CA 1
ATOM 2148 C C . GLU A 1 271 ? 16.781 -7.633 -20.797 1 95.12 271 GLU A C 1
ATOM 2150 O O . GLU A 1 271 ? 15.586 -7.473 -21.031 1 95.12 271 GLU A O 1
ATOM 2155 N N . ALA A 1 272 ? 17.281 -7.988 -19.656 1 94.69 272 ALA A N 1
ATOM 2156 C CA . ALA A 1 272 ? 16.375 -8.227 -18.547 1 94.69 272 ALA A CA 1
ATOM 2157 C C . ALA A 1 272 ? 15.781 -6.922 -18.016 1 94.69 272 ALA A C 1
ATOM 2159 O O . ALA A 1 272 ? 16.469 -5.902 -17.953 1 94.69 272 ALA A O 1
ATOM 2160 N N . ALA A 1 273 ? 14.492 -6.965 -17.688 1 93.62 273 ALA A N 1
ATOM 2161 C CA . ALA A 1 273 ? 13.883 -5.832 -17 1 93.62 273 ALA A CA 1
ATOM 2162 C C . ALA A 1 273 ? 14.594 -5.559 -15.68 1 93.62 273 ALA A C 1
ATOM 2164 O O . ALA A 1 273 ? 15.039 -6.488 -15 1 93.62 273 ALA A O 1
ATOM 2165 N N . PRO A 1 274 ? 14.711 -4.301 -15.289 1 90.88 274 PRO A N 1
ATOM 2166 C CA . PRO A 1 274 ? 15.297 -4.02 -13.977 1 90.88 274 PRO A CA 1
ATOM 2167 C C . PRO A 1 274 ? 14.469 -4.59 -12.828 1 90.88 274 PRO A C 1
ATOM 2169 O O . PRO A 1 274 ? 13.25 -4.766 -12.961 1 90.88 274 PRO A O 1
ATOM 2172 N N . PRO A 1 275 ? 15.18 -4.875 -11.688 1 90.38 275 PRO A N 1
ATOM 2173 C CA . PRO A 1 275 ? 14.422 -5.352 -10.531 1 90.38 275 PRO A CA 1
ATOM 2174 C C . PRO A 1 275 ? 13.398 -4.336 -10.039 1 90.38 275 PRO A C 1
ATOM 2176 O O . PRO A 1 275 ? 13.656 -3.131 -10.047 1 90.38 275 PRO A O 1
ATOM 2179 N N . VAL A 1 276 ? 12.258 -4.836 -9.648 1 87.88 276 VAL A N 1
ATOM 2180 C CA . VAL A 1 276 ? 11.188 -4.027 -9.07 1 87.88 276 VAL A CA 1
ATOM 2181 C C . VAL A 1 276 ? 10.766 -4.609 -7.727 1 87.88 276 VAL A C 1
ATOM 2183 O O . VAL A 1 276 ? 11.227 -5.684 -7.336 1 87.88 276 VAL A O 1
ATOM 2186 N N . GLY A 1 277 ? 9.891 -3.844 -6.973 1 83.44 277 GLY A N 1
ATOM 2187 C CA . GLY A 1 277 ? 9.375 -4.309 -5.691 1 83.44 277 GLY A CA 1
ATOM 2188 C C . GLY A 1 277 ? 10.031 -3.635 -4.504 1 83.44 277 GLY A C 1
ATOM 2189 O O . GLY A 1 277 ? 10.828 -2.709 -4.672 1 83.44 277 GLY A O 1
ATOM 2190 N N . PHE A 1 278 ? 9.758 -4.16 -3.332 1 74.31 278 PHE A N 1
ATOM 2191 C CA . PHE A 1 278 ? 10.109 -3.557 -2.055 1 74.31 278 PHE A CA 1
ATOM 2192 C C . PHE A 1 278 ? 11.625 -3.393 -1.934 1 74.31 278 PHE A C 1
ATOM 2194 O O . PHE A 1 278 ? 12.102 -2.402 -1.375 1 74.31 278 PHE A O 1
ATOM 2201 N N . GLU A 1 279 ? 12.398 -4.309 -2.52 1 78.88 279 GLU A N 1
ATOM 2202 C CA . GLU A 1 279 ? 13.844 -4.332 -2.326 1 78.88 279 GLU A CA 1
ATOM 2203 C C . GLU A 1 279 ? 14.57 -3.703 -3.512 1 78.88 279 GLU A C 1
ATOM 2205 O O . GLU A 1 279 ? 15.805 -3.715 -3.568 1 78.88 279 GLU A O 1
ATOM 2210 N N . ALA A 1 280 ? 13.883 -3.217 -4.477 1 78.19 280 ALA A N 1
ATOM 2211 C CA . ALA A 1 280 ? 14.477 -2.818 -5.75 1 78.19 280 ALA A CA 1
ATOM 2212 C C . ALA A 1 280 ? 15.531 -1.731 -5.551 1 78.19 280 ALA A C 1
ATOM 2214 O O . ALA A 1 280 ? 16.531 -1.691 -6.266 1 78.19 280 ALA A O 1
ATOM 2215 N N . GLY A 1 281 ? 15.375 -0.94 -4.625 1 74.75 281 GLY A N 1
ATOM 2216 C CA . GLY A 1 281 ? 16.281 0.179 -4.438 1 74.75 281 GLY A CA 1
ATOM 2217 C C . GLY A 1 281 ? 17.516 -0.184 -3.639 1 74.75 281 GLY A C 1
ATOM 2218 O O . GLY A 1 281 ? 18.438 0.632 -3.492 1 74.75 281 GLY A O 1
ATOM 2219 N N . VAL A 1 282 ? 17.594 -1.354 -3.145 1 77.62 282 VAL A N 1
ATOM 2220 C CA . VAL A 1 282 ? 18.688 -1.766 -2.281 1 77.62 282 VAL A CA 1
ATOM 2221 C C . VAL A 1 282 ? 19.672 -2.625 -3.074 1 77.62 282 VAL A C 1
ATOM 2223 O O . VAL A 1 282 ? 19.312 -3.678 -3.6 1 77.62 282 VAL A O 1
ATOM 2226 N N . LYS A 1 283 ? 20.922 -2.193 -3.146 1 85.88 283 LYS A N 1
ATOM 2227 C CA . LYS A 1 283 ? 21.953 -2.953 -3.854 1 85.88 283 LYS A CA 1
ATOM 2228 C C . LYS A 1 283 ? 22.562 -4.012 -2.947 1 85.88 283 LYS A C 1
ATOM 2230 O O . LYS A 1 283 ? 22.734 -3.791 -1.744 1 85.88 283 LYS A O 1
ATOM 2235 N N . TRP A 1 284 ? 22.859 -5.164 -3.586 1 90.88 284 TRP A N 1
ATOM 2236 C CA . TRP A 1 284 ? 23.469 -6.277 -2.867 1 90.88 284 TRP A CA 1
ATOM 2237 C C . TRP A 1 284 ? 24.719 -5.82 -2.105 1 90.88 284 TRP A C 1
ATOM 2239 O O . TRP A 1 284 ? 24.938 -6.23 -0.963 1 90.88 284 TRP A O 1
ATOM 2249 N N . GLU A 1 285 ? 25.5 -4.914 -2.678 1 88.38 285 GLU A N 1
ATOM 2250 C CA . GLU A 1 285 ? 26.75 -4.445 -2.105 1 88.38 285 GLU A CA 1
ATOM 2251 C C . GLU A 1 285 ? 26.5 -3.52 -0.917 1 88.38 285 GLU A C 1
ATOM 2253 O O . GLU A 1 285 ? 27.422 -3.256 -0.128 1 88.38 285 GLU A O 1
ATOM 2258 N N . ASP A 1 286 ? 25.297 -2.996 -0.812 1 79.81 286 ASP A N 1
ATOM 2259 C CA . ASP A 1 286 ? 24.969 -2.074 0.271 1 79.81 286 ASP A CA 1
ATOM 2260 C C . ASP A 1 286 ? 24.531 -2.828 1.523 1 79.81 286 ASP A C 1
ATOM 2262 O O . ASP A 1 286 ? 24.453 -2.252 2.611 1 79.81 286 ASP A O 1
ATOM 2266 N N . LEU A 1 287 ? 24.281 -4.137 1.394 1 85.44 287 LEU A N 1
ATOM 2267 C CA . LEU A 1 287 ? 23.859 -4.953 2.523 1 85.44 287 LEU A CA 1
ATOM 2268 C C . LEU A 1 287 ? 25.031 -5.312 3.416 1 85.44 287 LEU A C 1
ATOM 2270 O O . LEU A 1 287 ? 26.172 -5.422 2.939 1 85.44 287 LEU A O 1
ATOM 2274 N N . THR A 1 288 ? 24.766 -5.461 4.715 1 85.12 288 THR A N 1
ATOM 2275 C CA . THR A 1 288 ? 25.781 -6 5.613 1 85.12 288 THR A CA 1
ATOM 2276 C C . THR A 1 288 ? 26.062 -7.465 5.297 1 85.12 288 THR A C 1
ATOM 2278 O O . THR A 1 288 ? 25.281 -8.117 4.602 1 85.12 288 THR A O 1
ATOM 2281 N N . ASP A 1 289 ? 27.172 -7.957 5.801 1 91.19 289 ASP A N 1
ATOM 2282 C CA . ASP A 1 289 ? 27.5 -9.359 5.602 1 91.19 289 ASP A CA 1
ATOM 2283 C C . ASP A 1 289 ? 26.406 -10.273 6.133 1 91.19 289 ASP A C 1
ATOM 2285 O O . ASP A 1 289 ? 26.062 -11.281 5.504 1 91.19 289 ASP A O 1
ATOM 2289 N N . HIS A 1 290 ? 25.906 -9.922 7.227 1 91.06 290 HIS A N 1
ATOM 2290 C CA . HIS A 1 290 ? 24.844 -10.727 7.828 1 91.06 290 HIS A CA 1
ATOM 2291 C C . HIS A 1 290 ? 23.578 -10.695 6.98 1 91.06 290 HIS A C 1
ATOM 2293 O O . HIS A 1 290 ? 22.938 -11.734 6.766 1 91.06 290 HIS A O 1
ATOM 2299 N N . GLU A 1 291 ? 23.219 -9.523 6.473 1 89.31 291 GLU A N 1
ATOM 2300 C CA . GLU A 1 291 ? 22.031 -9.391 5.633 1 89.31 291 GLU A CA 1
ATOM 2301 C C . GLU A 1 291 ? 22.172 -10.195 4.34 1 89.31 291 GLU A C 1
ATOM 2303 O O . GLU A 1 291 ? 21.219 -10.828 3.883 1 89.31 291 GLU A O 1
ATOM 2308 N N . ARG A 1 292 ? 23.344 -10.156 3.779 1 94.75 292 ARG A N 1
ATOM 2309 C CA . ARG A 1 292 ? 23.609 -10.945 2.582 1 94.75 292 ARG A CA 1
ATOM 2310 C C . ARG A 1 292 ? 23.5 -12.438 2.869 1 94.75 292 ARG A C 1
ATOM 2312 O O . ARG A 1 292 ? 22.922 -13.188 2.08 1 94.75 292 ARG A O 1
ATOM 2319 N N . ALA A 1 293 ? 24.031 -12.852 4.02 1 96.62 293 ALA A N 1
ATOM 2320 C CA . ALA A 1 293 ? 24 -14.258 4.395 1 96.62 293 ALA A CA 1
ATOM 2321 C C . ALA A 1 293 ? 22.562 -14.742 4.578 1 96.62 293 ALA A C 1
ATOM 2323 O O . ALA A 1 293 ? 22.203 -15.828 4.129 1 96.62 293 ALA A O 1
ATOM 2324 N N . VAL A 1 294 ? 21.797 -13.938 5.234 1 95.44 294 VAL A N 1
ATOM 2325 C CA . VAL A 1 294 ? 20.391 -14.273 5.473 1 95.44 294 VAL A CA 1
ATOM 2326 C C . VAL A 1 294 ? 19.656 -14.367 4.141 1 95.44 294 VAL A C 1
ATOM 2328 O O . VAL A 1 294 ? 18.906 -15.32 3.906 1 95.44 294 VAL A O 1
ATOM 2331 N N . SER A 1 295 ? 19.859 -13.383 3.301 1 95.5 295 SER A N 1
ATOM 2332 C CA . SER A 1 295 ? 19.203 -13.359 1.995 1 95.5 295 SER A CA 1
ATOM 2333 C C . SER A 1 295 ? 19.609 -14.562 1.151 1 95.5 295 SER A C 1
ATOM 2335 O O . SER A 1 295 ? 18.75 -15.234 0.569 1 95.5 295 SER A O 1
ATOM 2337 N N . ALA A 1 296 ? 20.844 -14.828 1.104 1 98.19 296 ALA A N 1
ATOM 2338 C CA . ALA A 1 296 ? 21.359 -15.969 0.348 1 98.19 296 ALA A CA 1
ATOM 2339 C C . ALA A 1 296 ? 20.797 -17.281 0.9 1 98.19 296 ALA A C 1
ATOM 2341 O O . ALA A 1 296 ? 20.469 -18.188 0.138 1 98.19 296 ALA A O 1
ATOM 2342 N N . ARG A 1 297 ? 20.75 -17.391 2.211 1 98.44 297 ARG A N 1
ATOM 2343 C CA . ARG A 1 297 ? 20.219 -18.594 2.84 1 98.44 297 ARG A CA 1
ATOM 2344 C C . ARG A 1 297 ? 18.766 -18.844 2.424 1 98.44 297 ARG A C 1
ATOM 2346 O O . ARG A 1 297 ? 18.375 -19.984 2.16 1 98.44 297 ARG A O 1
ATOM 2353 N N . LYS A 1 298 ? 18 -17.812 2.359 1 97.69 298 LYS A N 1
ATOM 2354 C CA . LYS A 1 298 ? 16.625 -17.938 1.917 1 97.69 298 LYS A CA 1
ATOM 2355 C C . LYS A 1 298 ? 16.547 -18.5 0.506 1 97.69 298 LYS A C 1
ATOM 2357 O O . LYS A 1 298 ? 15.727 -19.391 0.233 1 97.69 298 LYS A O 1
ATOM 2362 N N . MET A 1 299 ? 17.391 -18.094 -0.386 1 98.62 299 MET A N 1
ATOM 2363 C CA . MET A 1 299 ? 17.438 -18.609 -1.752 1 98.62 299 MET A CA 1
ATOM 2364 C C . MET A 1 299 ? 17.922 -20.047 -1.775 1 98.62 299 MET A C 1
ATOM 2366 O O . MET A 1 299 ? 17.469 -20.859 -2.59 1 98.62 299 MET A O 1
ATOM 2370 N N . GLU A 1 300 ? 18.891 -20.375 -0.89 1 98.88 300 GLU A N 1
ATOM 2371 C CA . GLU A 1 300 ? 19.344 -21.75 -0.781 1 98.88 300 GLU A CA 1
ATOM 2372 C C . GLU A 1 300 ? 18.203 -22.688 -0.417 1 98.88 300 GLU A C 1
ATOM 2374 O O . GLU A 1 300 ? 18.094 -23.781 -0.978 1 98.88 300 GLU A O 1
ATOM 2379 N N . VAL A 1 301 ? 17.422 -22.266 0.509 1 98.88 301 VAL A N 1
ATOM 2380 C CA . VAL A 1 301 ? 16.281 -23.078 0.917 1 98.88 301 VAL A CA 1
ATOM 2381 C C . VAL A 1 301 ? 15.305 -23.219 -0.243 1 98.88 301 VAL A C 1
ATOM 2383 O O . VAL A 1 301 ? 14.789 -24.312 -0.505 1 98.88 301 VAL A O 1
ATOM 2386 N N . TYR A 1 302 ? 15.062 -22.094 -0.941 1 98.75 302 TYR A N 1
ATOM 2387 C CA . TYR A 1 302 ? 14.195 -22.125 -2.115 1 98.75 302 TYR A CA 1
ATOM 2388 C C . TYR A 1 302 ? 14.703 -23.141 -3.133 1 98.75 302 TYR A C 1
ATOM 2390 O O . TYR A 1 302 ? 13.922 -23.953 -3.646 1 98.75 302 TYR A O 1
ATOM 2398 N N . ALA A 1 303 ? 15.953 -23.094 -3.434 1 98.88 303 ALA A N 1
ATOM 2399 C CA . ALA A 1 303 ? 16.547 -24.031 -4.379 1 98.88 303 ALA A CA 1
ATOM 2400 C C . ALA A 1 303 ? 16.359 -25.484 -3.916 1 98.88 303 ALA A C 1
ATOM 2402 O O . ALA A 1 303 ? 16.078 -26.359 -4.727 1 98.88 303 ALA A O 1
ATOM 2403 N N . ALA A 1 304 ? 16.531 -25.656 -2.639 1 98.94 304 ALA A N 1
ATOM 2404 C CA . ALA A 1 304 ? 16.312 -27 -2.076 1 98.94 304 ALA A CA 1
ATOM 2405 C C . ALA A 1 304 ? 14.875 -27.453 -2.281 1 98.94 304 ALA A C 1
ATOM 2407 O O . ALA A 1 304 ? 14.625 -28.625 -2.574 1 98.94 304 ALA A O 1
ATOM 2408 N N . MET A 1 305 ? 13.961 -26.578 -2.057 1 98.94 305 MET A N 1
ATOM 2409 C CA . MET A 1 305 ? 12.555 -26.906 -2.264 1 98.94 305 MET A CA 1
ATOM 2410 C C . MET A 1 305 ? 12.297 -27.312 -3.711 1 98.94 305 MET A C 1
ATOM 2412 O O . MET A 1 305 ? 11.578 -28.281 -3.971 1 98.94 305 MET A O 1
ATOM 2416 N N . VAL A 1 306 ? 12.859 -26.578 -4.699 1 98.88 306 VAL A N 1
ATOM 2417 C CA . VAL A 1 306 ? 12.703 -26.891 -6.117 1 98.88 306 VAL A CA 1
ATOM 2418 C C . VAL A 1 306 ? 13.367 -28.234 -6.438 1 98.88 306 VAL A C 1
ATOM 2420 O O . VAL A 1 306 ? 12.828 -29.031 -7.195 1 98.88 306 VAL A O 1
ATOM 2423 N N . ASP A 1 307 ? 14.531 -28.438 -5.848 1 98.88 307 ASP A N 1
ATOM 2424 C CA . ASP A 1 307 ? 15.234 -29.719 -5.973 1 98.88 307 ASP A CA 1
ATOM 2425 C C . ASP A 1 307 ? 14.352 -30.875 -5.504 1 98.88 307 ASP A C 1
ATOM 2427 O O . ASP A 1 307 ? 14.211 -31.875 -6.207 1 98.88 307 ASP A O 1
ATOM 2431 N N . LEU A 1 308 ? 13.75 -30.734 -4.387 1 98.88 308 LEU A N 1
ATOM 2432 C CA . LEU A 1 308 ? 12.906 -31.766 -3.816 1 98.88 308 LEU A CA 1
ATOM 2433 C C . LEU A 1 308 ? 11.656 -31.984 -4.668 1 98.88 308 LEU A C 1
ATOM 2435 O O . LEU A 1 308 ? 11.164 -33.125 -4.789 1 98.88 308 LEU A O 1
ATOM 2439 N N . LEU A 1 309 ? 11.141 -30.922 -5.191 1 98.88 309 LEU A N 1
ATOM 2440 C CA . LEU A 1 309 ? 10.039 -31.047 -6.137 1 98.88 309 LEU A CA 1
ATOM 2441 C C . LEU A 1 309 ? 10.406 -31.953 -7.305 1 98.88 309 LEU A C 1
ATOM 2443 O O . LEU A 1 309 ? 9.648 -32.844 -7.66 1 98.88 309 LEU A O 1
ATOM 2447 N N . ASP A 1 310 ? 11.57 -31.734 -7.871 1 98.88 310 ASP A N 1
ATOM 2448 C CA . ASP A 1 310 ? 12.047 -32.531 -8.992 1 98.88 310 ASP A CA 1
ATOM 2449 C C . ASP A 1 310 ? 12.211 -34 -8.586 1 98.88 310 ASP A C 1
ATOM 2451 O O . ASP A 1 310 ? 11.82 -34.906 -9.328 1 98.88 310 ASP A O 1
ATOM 2455 N N . GLN A 1 311 ? 12.789 -34.219 -7.422 1 98.88 311 GLN A N 1
ATOM 2456 C CA . GLN A 1 311 ? 12.961 -35.594 -6.922 1 98.88 311 GLN A CA 1
ATOM 2457 C C . GLN A 1 311 ? 11.625 -36.312 -6.809 1 98.88 311 GLN A C 1
ATOM 2459 O O . GLN A 1 311 ? 11.508 -37.469 -7.18 1 98.88 311 GLN A O 1
ATOM 2464 N N . ASN A 1 312 ? 10.688 -35.625 -6.328 1 98.88 312 ASN A N 1
ATOM 2465 C CA . ASN A 1 312 ? 9.383 -36.219 -6.125 1 98.88 312 ASN A CA 1
ATOM 2466 C C . ASN A 1 312 ? 8.656 -36.469 -7.449 1 98.88 312 ASN A C 1
ATOM 2468 O O . ASN A 1 312 ? 7.945 -37.438 -7.609 1 98.88 312 ASN A O 1
ATOM 2472 N N . ILE A 1 313 ? 8.82 -35.562 -8.375 1 98.88 313 ILE A N 1
ATOM 2473 C CA . ILE A 1 313 ? 8.32 -35.812 -9.719 1 98.88 313 ILE A CA 1
ATOM 2474 C C . ILE A 1 313 ? 8.969 -37.094 -10.273 1 98.88 313 ILE A C 1
ATOM 2476 O O . ILE A 1 313 ? 8.297 -37.906 -10.906 1 98.88 313 ILE A O 1
ATOM 2480 N N . GLY A 1 314 ? 10.227 -37.25 -10 1 98.88 314 GLY A N 1
ATOM 2481 C CA . GLY A 1 314 ? 10.93 -38.438 -10.398 1 98.88 314 GLY A CA 1
ATOM 2482 C C . GLY A 1 314 ? 10.305 -39.719 -9.852 1 98.88 314 GLY A C 1
ATOM 2483 O O . GLY A 1 314 ? 10.195 -40.719 -10.555 1 98.88 314 GLY A O 1
ATOM 2484 N N . ARG A 1 315 ? 9.891 -39.656 -8.617 1 98.88 315 ARG A N 1
ATOM 2485 C CA . ARG A 1 315 ? 9.242 -40.812 -8 1 98.88 315 ARG A CA 1
ATOM 2486 C C . ARG A 1 315 ? 7.965 -41.188 -8.742 1 98.88 315 ARG A C 1
ATOM 2488 O O . ARG A 1 315 ? 7.68 -42.375 -8.945 1 98.88 315 ARG A O 1
ATOM 2495 N N . VAL A 1 316 ? 7.172 -40.219 -9.148 1 98.88 316 VAL A N 1
ATOM 2496 C CA . VAL A 1 316 ? 5.926 -40.469 -9.867 1 98.88 316 VAL A CA 1
ATOM 2497 C C . VAL A 1 316 ? 6.234 -41.031 -11.25 1 98.88 316 VAL A C 1
ATOM 2499 O O . VAL A 1 316 ? 5.609 -42 -11.688 1 98.88 316 VAL A O 1
ATOM 2502 N N . VAL A 1 317 ? 7.203 -40.469 -11.938 1 98.56 317 VAL A N 1
ATOM 2503 C CA . VAL A 1 317 ? 7.594 -40.906 -13.273 1 98.56 317 VAL A CA 1
ATOM 2504 C C . VAL A 1 317 ? 8.102 -42.344 -13.211 1 98.56 317 VAL A C 1
ATOM 2506 O O . VAL A 1 317 ? 7.746 -43.156 -14.062 1 98.56 317 VAL A O 1
ATOM 2509 N N . ASP A 1 318 ? 8.914 -42.625 -12.211 1 98.56 318 ASP A N 1
ATOM 2510 C CA . ASP A 1 318 ? 9.43 -43.969 -12.031 1 98.56 318 ASP A CA 1
ATOM 2511 C C . ASP A 1 318 ? 8.297 -44.969 -11.812 1 98.56 318 ASP A C 1
ATOM 2513 O O . ASP A 1 318 ? 8.336 -46.094 -12.336 1 98.56 318 ASP A O 1
ATOM 2517 N N . ALA A 1 319 ? 7.336 -44.562 -11.039 1 98.5 319 ALA A N 1
ATOM 2518 C CA . ALA A 1 319 ? 6.195 -45.438 -10.781 1 98.5 319 ALA A CA 1
ATOM 2519 C C . ALA A 1 319 ? 5.418 -45.719 -12.062 1 98.5 319 ALA A C 1
ATOM 2521 O O . ALA A 1 319 ? 4.984 -46.844 -12.297 1 98.5 319 ALA A O 1
ATOM 2522 N N . LEU A 1 320 ? 5.203 -44.75 -12.891 1 98.19 320 LEU A N 1
ATOM 2523 C CA . LEU A 1 320 ? 4.512 -44.906 -14.164 1 98.19 320 LEU A CA 1
ATOM 2524 C C . LEU A 1 320 ? 5.316 -45.812 -15.109 1 98.19 320 LEU A C 1
ATOM 2526 O O . LEU A 1 320 ? 4.742 -46.594 -15.867 1 98.19 320 LEU A O 1
ATOM 2530 N N . GLU A 1 321 ? 6.625 -45.594 -15.039 1 97.5 321 GLU A N 1
ATOM 2531 C CA . GLU A 1 321 ? 7.488 -46.469 -15.844 1 97.5 321 GLU A CA 1
ATOM 2532 C C . GLU A 1 321 ? 7.402 -47.906 -15.391 1 97.5 321 GLU A C 1
ATOM 2534 O O . GLU A 1 321 ? 7.27 -48.812 -16.219 1 97.5 321 GLU A O 1
ATOM 2539 N N . ALA A 1 322 ? 7.426 -48.125 -14.148 1 97.56 322 ALA A N 1
ATOM 2540 C CA . ALA A 1 322 ? 7.395 -49.469 -13.57 1 97.56 322 ALA A CA 1
ATOM 2541 C C . ALA A 1 322 ? 6.078 -50.156 -13.891 1 97.56 322 ALA A C 1
ATOM 2543 O O . ALA A 1 322 ? 6.051 -51.375 -14.086 1 97.56 322 ALA A O 1
ATOM 2544 N N . SER A 1 323 ? 5.023 -49.469 -13.992 1 95.81 323 SER A N 1
ATOM 2545 C CA . SER A 1 323 ? 3.715 -50.031 -14.266 1 95.81 323 SER A CA 1
ATOM 2546 C C . SER A 1 323 ? 3.461 -50.156 -15.766 1 95.81 323 SER A C 1
ATOM 2548 O O . SER A 1 323 ? 2.412 -50.625 -16.188 1 95.81 323 SER A O 1
ATOM 2550 N N . GLY A 1 324 ? 4.402 -49.594 -16.609 1 95.69 324 GLY A N 1
ATOM 2551 C CA . GLY A 1 324 ? 4.266 -49.656 -18.062 1 95.69 324 GLY A CA 1
ATOM 2552 C C . GLY A 1 324 ? 3.291 -48.625 -18.594 1 95.69 324 GLY A C 1
ATOM 2553 O O . GLY A 1 324 ? 2.799 -48.75 -19.719 1 95.69 324 GLY A O 1
ATOM 2554 N N . GLU A 1 325 ? 2.994 -47.594 -17.797 1 96.25 325 GLU A N 1
ATOM 2555 C CA . GLU A 1 325 ? 1.959 -46.656 -18.156 1 96.25 325 GLU A CA 1
ATOM 2556 C C . GLU A 1 325 ? 2.568 -45.312 -18.609 1 96.25 325 GLU A C 1
ATOM 2558 O O . GLU A 1 325 ? 1.862 -44.438 -19.109 1 96.25 325 GLU A O 1
ATOM 2563 N N . LEU A 1 326 ? 3.893 -45.125 -18.5 1 96.69 326 LEU A N 1
ATOM 2564 C CA . LEU A 1 326 ? 4.547 -43.844 -18.703 1 96.69 326 LEU A CA 1
ATOM 2565 C C . LEU A 1 326 ? 4.297 -43.344 -20.125 1 96.69 326 LEU A C 1
ATOM 2567 O O . LEU A 1 326 ? 3.914 -42.188 -20.297 1 96.69 326 LEU A O 1
ATOM 2571 N N . ASP A 1 327 ? 4.426 -44.156 -21.172 1 94.81 327 ASP A N 1
ATOM 2572 C CA . ASP A 1 327 ? 4.363 -43.688 -22.547 1 94.81 327 ASP A CA 1
ATOM 2573 C C . ASP A 1 327 ? 2.93 -43.375 -22.969 1 94.81 327 ASP A C 1
ATOM 2575 O O . ASP A 1 327 ? 2.703 -42.688 -23.953 1 94.81 327 ASP A O 1
ATOM 2579 N N . ASN A 1 328 ? 2.004 -43.938 -22.25 1 96.62 328 ASN A N 1
ATOM 2580 C CA . ASN A 1 328 ? 0.604 -43.594 -22.516 1 96.62 328 ASN A CA 1
ATOM 2581 C C . ASN A 1 328 ? 0.083 -42.562 -21.547 1 96.62 328 ASN A C 1
ATOM 2583 O O . ASN A 1 328 ? -1.128 -42.438 -21.359 1 96.62 328 ASN A O 1
ATOM 2587 N N . THR A 1 329 ? 0.963 -41.906 -20.828 1 97.75 329 THR A N 1
ATOM 2588 C CA . THR A 1 329 ? 0.558 -40.844 -19.906 1 97.75 329 THR A CA 1
ATOM 2589 C C . THR A 1 329 ? 0.991 -39.469 -20.438 1 97.75 329 THR A C 1
ATOM 2591 O O . THR A 1 329 ? 2.174 -39.25 -20.719 1 97.75 329 THR A O 1
ATOM 2594 N N . PHE A 1 330 ? -0.018 -38.594 -20.656 1 97.88 330 PHE A N 1
ATOM 2595 C CA . PHE A 1 330 ? 0.243 -37.188 -20.922 1 97.88 330 PHE A CA 1
ATOM 2596 C C . PHE A 1 330 ? 0.688 -36.469 -19.641 1 97.88 330 PHE A C 1
ATOM 2598 O O . PHE A 1 330 ? -0.093 -36.344 -18.703 1 97.88 330 PHE A O 1
ATOM 2605 N N . ILE A 1 331 ? 1.959 -36.031 -19.641 1 98.44 331 ILE A N 1
ATOM 2606 C CA . ILE A 1 331 ? 2.504 -35.344 -18.469 1 98.44 331 ILE A CA 1
ATOM 2607 C C . ILE A 1 331 ? 2.641 -33.844 -18.766 1 98.44 331 ILE A C 1
ATOM 2609 O O . ILE A 1 331 ? 3.248 -33.469 -19.75 1 98.44 331 ILE A O 1
ATOM 2613 N N . LEU A 1 332 ? 2.051 -33.125 -17.953 1 98.62 332 LEU A N 1
ATOM 2614 C CA . LEU A 1 332 ? 2.166 -31.672 -18 1 98.62 332 LEU A CA 1
ATOM 2615 C C . LEU A 1 332 ? 2.713 -31.125 -16.688 1 98.62 332 LEU A C 1
ATOM 2617 O O . LEU A 1 332 ? 2.188 -31.438 -15.617 1 98.62 332 LEU A O 1
ATOM 2621 N N . PHE A 1 333 ? 3.861 -30.422 -16.719 1 98.75 333 PHE A N 1
ATOM 2622 C CA . PHE A 1 333 ? 4.434 -29.703 -15.594 1 98.75 333 PHE A CA 1
ATOM 2623 C C . PHE A 1 333 ? 4.348 -28.188 -15.812 1 98.75 333 PHE A C 1
ATOM 2625 O O . PHE A 1 333 ? 4.719 -27.688 -16.875 1 98.75 333 PHE A O 1
ATOM 2632 N N . MET A 1 334 ? 3.889 -27.438 -14.75 1 98.88 334 MET A N 1
ATOM 2633 C CA . MET A 1 334 ? 3.742 -26 -14.906 1 98.88 334 MET A CA 1
ATOM 2634 C C . MET A 1 334 ? 3.883 -25.281 -13.562 1 98.88 334 MET A C 1
ATOM 2636 O O . MET A 1 334 ? 3.791 -25.922 -12.508 1 98.88 334 MET A O 1
ATOM 2640 N N . SER A 1 335 ? 4.188 -24.031 -13.641 1 98.75 335 SER A N 1
ATOM 2641 C CA . SER A 1 335 ? 3.959 -23.156 -12.492 1 98.75 335 SER A CA 1
ATOM 2642 C C . SER A 1 335 ? 2.588 -22.5 -12.57 1 98.75 335 SER A C 1
ATOM 2644 O O . SER A 1 335 ? 2.066 -22.25 -13.664 1 98.75 335 SER A O 1
ATOM 2646 N N . ASP A 1 336 ? 2.006 -22.172 -11.445 1 98.19 336 ASP A N 1
ATOM 2647 C CA . ASP A 1 336 ? 0.659 -21.609 -11.445 1 98.19 336 ASP A CA 1
ATOM 2648 C C . ASP A 1 336 ? 0.702 -20.094 -11.594 1 98.19 336 ASP A C 1
ATOM 2650 O O . ASP A 1 336 ? -0.311 -19.453 -11.906 1 98.19 336 ASP A O 1
ATOM 2654 N N . ASN A 1 337 ? 1.761 -19.484 -11.43 1 98.19 337 ASN A N 1
ATOM 2655 C CA . ASN A 1 337 ? 2.041 -18.062 -11.68 1 98.19 337 ASN A CA 1
ATOM 2656 C C . ASN A 1 337 ? 3.535 -17.766 -11.602 1 98.19 337 ASN A C 1
ATOM 2658 O O . ASN A 1 337 ? 4.348 -18.688 -11.453 1 98.19 337 ASN A O 1
ATOM 2662 N N . GLY A 1 338 ? 3.887 -16.5 -11.859 1 97.31 338 GLY A N 1
ATOM 2663 C CA . GLY A 1 338 ? 5.285 -16.125 -11.727 1 97.31 338 GLY A CA 1
ATOM 2664 C C . GLY A 1 338 ? 5.797 -16.234 -10.297 1 97.31 338 GLY A C 1
ATOM 2665 O O . GLY A 1 338 ? 5.031 -16.531 -9.383 1 97.31 338 GLY A O 1
ATOM 2666 N N . ALA A 1 339 ? 7.039 -16.016 -10.172 1 97.75 339 ALA A N 1
ATOM 2667 C CA . ALA A 1 339 ? 7.699 -16.141 -8.875 1 97.75 339 ALA A CA 1
ATOM 2668 C C . ALA A 1 339 ? 7.129 -15.133 -7.875 1 97.75 339 ALA A C 1
ATOM 2670 O O . ALA A 1 339 ? 6.605 -14.086 -8.266 1 97.75 339 ALA A O 1
ATOM 2671 N N . GLU A 1 340 ? 7.227 -15.531 -6.621 1 96 340 GLU A N 1
ATOM 2672 C CA . GLU A 1 340 ? 6.703 -14.672 -5.566 1 96 340 GLU A CA 1
ATOM 2673 C C . GLU A 1 340 ? 7.766 -13.695 -5.078 1 96 340 GLU A C 1
ATOM 2675 O O . GLU A 1 340 ? 8.836 -14.109 -4.625 1 96 340 GLU A O 1
ATOM 2680 N N . GLY A 1 341 ? 7.434 -12.383 -5.195 1 92.81 341 GLY A N 1
ATOM 2681 C CA . GLY A 1 341 ? 8.391 -11.367 -4.77 1 92.81 341 GLY A CA 1
ATOM 2682 C C . GLY A 1 341 ? 7.84 -10.445 -3.695 1 92.81 341 GLY A C 1
ATOM 2683 O O . GLY A 1 341 ? 8.477 -9.453 -3.336 1 92.81 341 GLY A O 1
ATOM 2684 N N . SER A 1 342 ? 6.672 -10.742 -3.195 1 81.38 342 SER A N 1
ATOM 2685 C CA . SER A 1 342 ? 6.055 -9.867 -2.201 1 81.38 342 SER A CA 1
ATOM 2686 C C . SER A 1 342 ? 6.762 -9.984 -0.853 1 81.38 342 SER A C 1
ATOM 2688 O O . SER A 1 342 ? 7.289 -11.047 -0.51 1 81.38 342 SER A O 1
ATOM 2690 N N . THR A 1 343 ? 6.871 -8.852 -0.207 1 74 343 THR A N 1
ATOM 2691 C CA . THR A 1 343 ? 7.336 -8.812 1.176 1 74 343 THR A CA 1
ATOM 2692 C C . THR A 1 343 ? 6.168 -8.57 2.129 1 74 343 THR A C 1
ATOM 2694 O O . THR A 1 343 ? 5.512 -7.527 2.064 1 74 343 THR A O 1
ATOM 2697 N N . LEU A 1 344 ? 5.871 -9.484 2.961 1 71.56 344 LEU A N 1
ATOM 2698 C CA . LEU A 1 344 ? 4.621 -9.508 3.711 1 71.56 344 LEU A CA 1
ATOM 2699 C C . LEU A 1 344 ? 4.84 -9.023 5.141 1 71.56 344 LEU A C 1
ATOM 2701 O O . LEU A 1 344 ? 3.908 -9.023 5.949 1 71.56 344 LEU A O 1
ATOM 2705 N N . GLU A 1 345 ? 6.035 -8.609 5.441 1 68.88 345 GLU A N 1
ATOM 2706 C CA . GLU A 1 345 ? 6.336 -8.164 6.801 1 68.88 345 GLU A CA 1
ATOM 2707 C C . GLU A 1 345 ? 5.406 -7.035 7.23 1 68.88 345 GLU A C 1
ATOM 2709 O O . GLU A 1 345 ? 4.973 -6.984 8.383 1 68.88 345 GLU A O 1
ATOM 2714 N N . ALA A 1 346 ? 5.02 -6.34 6.234 1 63.91 346 ALA A N 1
ATOM 2715 C CA . ALA A 1 346 ? 4.27 -5.129 6.547 1 63.91 346 ALA A CA 1
ATOM 2716 C C . ALA A 1 346 ? 2.766 -5.363 6.422 1 63.91 346 ALA A C 1
ATOM 2718 O O . ALA A 1 346 ? 1.965 -4.477 6.723 1 63.91 346 ALA A O 1
ATOM 2719 N N . ALA A 1 347 ? 2.4 -6.453 6.027 1 68.75 347 ALA A N 1
ATOM 2720 C CA . ALA A 1 347 ? 0.977 -6.73 5.859 1 68.75 347 ALA A CA 1
ATOM 2721 C C . ALA A 1 347 ? 0.234 -6.613 7.184 1 68.75 347 ALA A C 1
ATOM 2723 O O . ALA A 1 347 ? 0.682 -7.145 8.203 1 68.75 347 ALA A O 1
ATOM 2724 N N . PRO A 1 348 ? -0.883 -5.848 7.188 1 62.59 348 PRO A N 1
ATOM 2725 C CA . PRO A 1 348 ? -1.667 -5.711 8.422 1 62.59 348 PRO A CA 1
ATOM 2726 C C . PRO A 1 348 ? -2.389 -7 8.805 1 62.59 348 PRO A C 1
ATOM 2728 O O . PRO A 1 348 ? -2.789 -7.773 7.934 1 62.59 348 PRO A O 1
ATOM 2731 N N . LEU A 1 349 ? -2.441 -7.164 10.125 1 63.69 349 LEU A N 1
ATOM 2732 C CA . LEU A 1 349 ? -3.273 -8.242 10.641 1 63.69 349 LEU A CA 1
ATOM 2733 C C . LEU A 1 349 ? -4.711 -7.777 10.844 1 63.69 349 LEU A C 1
ATOM 2735 O O . LEU A 1 349 ? -4.953 -6.594 11.086 1 63.69 349 LEU A O 1
ATOM 2739 N N . LEU A 1 350 ? -5.602 -8.516 10.648 1 56.56 350 LEU A N 1
ATOM 2740 C CA . LEU A 1 350 ? -7.008 -8.156 10.766 1 56.56 350 LEU A CA 1
ATOM 2741 C C . LEU A 1 350 ? -7.438 -8.102 12.227 1 56.56 350 LEU A C 1
ATOM 2743 O O . LEU A 1 350 ? -8.438 -7.465 12.562 1 56.56 350 LEU A O 1
ATOM 2747 N N . SER A 1 351 ? -6.691 -8.656 13.086 1 53.94 351 SER A N 1
ATOM 2748 C CA . SER A 1 351 ? -7.184 -8.805 14.445 1 53.94 351 SER A CA 1
ATOM 2749 C C . SER A 1 351 ? -6.262 -8.109 15.445 1 53.94 351 SER A C 1
ATOM 2751 O O . SER A 1 351 ? -6.422 -8.266 16.656 1 53.94 351 SER A O 1
ATOM 2753 N N . SER A 1 352 ? -5.234 -7.461 14.977 1 61.28 352 SER A N 1
ATOM 2754 C CA . SER A 1 352 ? -4.281 -6.793 15.852 1 61.28 352 SER A CA 1
ATOM 2755 C C . SER A 1 352 ? -3.629 -5.602 15.164 1 61.28 352 SER A C 1
ATOM 2757 O O . SER A 1 352 ? -3.691 -5.48 13.938 1 61.28 352 SER A O 1
ATOM 2759 N N . PHE A 1 353 ? -3.123 -4.781 15.992 1 63.41 353 PHE A N 1
ATOM 2760 C CA . PHE A 1 353 ? -2.402 -3.637 15.445 1 63.41 353 PHE A CA 1
ATOM 2761 C C . PHE A 1 353 ? -1.014 -4.047 14.969 1 63.41 353 PHE A C 1
ATOM 2763 O O . PHE A 1 353 ? -0.259 -3.219 14.453 1 63.41 353 PHE A O 1
ATOM 2770 N N . LYS A 1 354 ? -0.805 -5.344 15.109 1 69.31 354 LYS A N 1
ATOM 2771 C CA . LYS A 1 354 ? 0.501 -5.84 14.695 1 69.31 354 LYS A CA 1
ATOM 2772 C C . LYS A 1 354 ? 0.519 -6.148 13.195 1 69.31 354 LYS A C 1
ATOM 2774 O O . LYS A 1 354 ? -0.529 -6.395 12.594 1 69.31 354 LYS A O 1
ATOM 2779 N N . THR A 1 355 ? 1.692 -6.098 12.633 1 72.38 355 THR A N 1
ATOM 2780 C CA . THR A 1 355 ? 1.905 -6.551 11.266 1 72.38 355 THR A CA 1
ATOM 2781 C C . THR A 1 355 ? 2.174 -8.055 11.227 1 72.38 355 THR A C 1
ATOM 2783 O O . THR A 1 355 ? 2.457 -8.664 12.258 1 72.38 355 THR A O 1
ATOM 2786 N N . LEU A 1 356 ? 2.023 -8.664 10.125 1 77.19 356 LEU A N 1
ATOM 2787 C CA . LEU A 1 356 ? 2.361 -10.07 9.945 1 77.19 356 LEU A CA 1
ATOM 2788 C C . LEU A 1 356 ? 3.812 -10.336 10.328 1 77.19 356 LEU A C 1
ATOM 2790 O O . LEU A 1 356 ? 4.117 -11.352 10.961 1 77.19 356 LEU A O 1
ATOM 2794 N N . GLY A 1 357 ? 4.652 -9.422 10.008 1 78.31 357 GLY A N 1
ATOM 2795 C CA . GLY A 1 357 ? 6.051 -9.562 10.383 1 78.31 357 GLY A CA 1
ATOM 2796 C C . GLY A 1 357 ? 6.262 -9.641 11.883 1 78.31 357 GLY A C 1
ATOM 2797 O O . GLY A 1 357 ? 7.039 -10.469 12.359 1 78.31 357 GLY A O 1
ATOM 2798 N N . GLU A 1 358 ? 5.57 -8.82 12.602 1 75.44 358 GLU A N 1
ATOM 2799 C CA . GLU A 1 358 ? 5.684 -8.828 14.055 1 75.44 358 GLU A CA 1
ATOM 2800 C C . GLU A 1 358 ? 5.164 -10.133 14.648 1 75.44 358 GLU A C 1
ATOM 2802 O O . GLU A 1 358 ? 5.727 -10.648 15.617 1 75.44 358 GLU A O 1
ATOM 2807 N N . LEU A 1 359 ? 4.078 -10.617 14.109 1 78.19 359 LEU A N 1
ATOM 2808 C CA . LEU A 1 359 ? 3.52 -11.883 14.57 1 78.19 359 LEU A CA 1
ATOM 2809 C C . LEU A 1 359 ? 4.488 -13.031 14.305 1 78.19 359 LEU A C 1
ATOM 2811 O O . LEU A 1 359 ? 4.68 -13.898 15.164 1 78.19 359 LEU A O 1
ATOM 2815 N N . ILE A 1 360 ? 5.074 -13.047 13.172 1 86.12 360 ILE A N 1
ATOM 2816 C CA . ILE A 1 360 ? 6.023 -14.086 12.797 1 86.12 360 ILE A CA 1
ATOM 2817 C C . ILE A 1 360 ? 7.25 -14.023 13.703 1 86.12 360 ILE A C 1
ATOM 2819 O O . ILE A 1 360 ? 7.711 -15.047 14.211 1 86.12 360 ILE A O 1
ATOM 2823 N N . ASP A 1 361 ? 7.707 -12.844 13.969 1 82.81 361 ASP A N 1
ATOM 2824 C CA . ASP A 1 361 ? 8.875 -12.68 14.828 1 82.81 361 ASP A CA 1
ATOM 2825 C C . ASP A 1 361 ? 8.602 -13.188 16.25 1 82.81 361 ASP A C 1
ATOM 2827 O O . ASP A 1 361 ? 9.5 -13.688 16.922 1 82.81 361 ASP A O 1
ATOM 2831 N N . ALA A 1 362 ? 7.387 -13.047 16.641 1 80.31 362 ALA A N 1
ATOM 2832 C CA . ALA A 1 362 ? 7.012 -13.438 18 1 80.31 362 ALA A CA 1
ATOM 2833 C C . ALA A 1 362 ? 6.922 -14.953 18.125 1 80.31 362 ALA A C 1
ATOM 2835 O O . ALA A 1 362 ? 7.082 -15.5 19.234 1 80.31 362 ALA A O 1
ATOM 2836 N N . HIS A 1 363 ? 6.73 -15.672 17.016 1 88.19 363 HIS A N 1
ATOM 2837 C CA . HIS A 1 363 ? 6.371 -17.078 17.156 1 88.19 363 HIS A CA 1
ATOM 2838 C C . HIS A 1 363 ? 7.34 -17.969 16.391 1 88.19 363 HIS A C 1
ATOM 2840 O O . HIS A 1 363 ? 7.355 -19.188 16.594 1 88.19 363 HIS A O 1
ATOM 2846 N N . TYR A 1 364 ? 8.141 -17.422 15.555 1 92.75 364 TYR A N 1
ATOM 2847 C CA . TYR A 1 364 ? 9.062 -18.188 14.727 1 92.75 364 TYR A CA 1
ATOM 2848 C C . TYR A 1 364 ? 10.5 -17.75 14.945 1 92.75 364 TYR A C 1
ATOM 2850 O O . TYR A 1 364 ? 10.75 -16.594 15.328 1 92.75 364 TYR A O 1
ATOM 2858 N N . ASP A 1 365 ? 11.422 -18.672 14.797 1 96.19 365 ASP A N 1
ATOM 2859 C CA . ASP A 1 365 ? 12.859 -18.406 14.867 1 96.19 365 ASP A CA 1
ATOM 2860 C C . ASP A 1 365 ? 13.461 -18.281 13.469 1 96.19 365 ASP A C 1
ATOM 2862 O O . ASP A 1 365 ? 13.758 -19.281 12.82 1 96.19 365 ASP A O 1
ATOM 2866 N N . ASN A 1 366 ? 13.711 -17.047 13.086 1 94.81 366 ASN A N 1
ATOM 2867 C CA . ASN A 1 366 ? 14.219 -16.781 11.75 1 94.81 366 ASN A CA 1
ATOM 2868 C C . ASN A 1 366 ? 15.703 -16.422 11.773 1 94.81 366 ASN A C 1
ATOM 2870 O O . ASN A 1 366 ? 16.188 -15.68 10.914 1 94.81 366 ASN A O 1
ATOM 2874 N N . SER A 1 367 ? 16.406 -16.875 12.797 1 95.81 367 SER A N 1
ATOM 2875 C CA . SER A 1 367 ? 17.859 -16.734 12.828 1 95.81 367 SER A CA 1
ATOM 2876 C C . SER A 1 367 ? 18.516 -17.438 11.656 1 95.81 367 SER A C 1
ATOM 2878 O O . SER A 1 367 ? 17.953 -18.391 11.109 1 95.81 367 SER A O 1
ATOM 2880 N N . LEU A 1 368 ? 19.672 -16.984 11.234 1 96.56 368 LEU A N 1
ATOM 2881 C CA . LEU A 1 368 ? 20.375 -17.484 10.062 1 96.56 368 LEU A CA 1
ATOM 2882 C C . LEU A 1 368 ? 20.531 -19 10.125 1 96.56 368 LEU A C 1
ATOM 2884 O O . LEU A 1 368 ? 20.266 -19.703 9.148 1 96.56 368 LEU A O 1
ATOM 2888 N N . GLU A 1 369 ? 20.812 -19.547 11.242 1 96.31 369 GLU A N 1
ATOM 2889 C CA . GLU A 1 369 ? 21.094 -20.969 11.406 1 96.31 369 GLU A CA 1
ATOM 2890 C C . GLU A 1 369 ? 19.828 -21.797 11.336 1 96.31 369 GLU A C 1
ATOM 2892 O O . GLU A 1 369 ? 19.875 -23 11.047 1 96.31 369 GLU A O 1
ATOM 2897 N N . ASN A 1 370 ? 18.672 -21.125 11.547 1 97.94 370 ASN A N 1
ATOM 2898 C CA . ASN A 1 370 ? 17.422 -21.859 11.664 1 97.94 370 ASN A CA 1
ATOM 2899 C C . ASN A 1 370 ? 16.594 -21.75 10.391 1 97.94 370 ASN A C 1
ATOM 2901 O O . ASN A 1 370 ? 15.602 -22.469 10.234 1 97.94 370 ASN A O 1
ATOM 2905 N N . ILE A 1 371 ? 16.922 -20.875 9.492 1 98.06 371 ILE A N 1
ATOM 2906 C CA . ILE A 1 371 ? 16.172 -20.688 8.258 1 98.06 371 ILE A CA 1
ATOM 2907 C C . ILE A 1 371 ? 16.078 -22.016 7.5 1 98.06 371 ILE A C 1
ATOM 2909 O O . ILE A 1 371 ? 17.094 -22.688 7.293 1 98.06 371 ILE A O 1
ATOM 2913 N N . GLY A 1 372 ? 14.898 -22.375 7.121 1 98.5 372 GLY A N 1
ATOM 2914 C CA . GLY A 1 372 ? 14.648 -23.609 6.41 1 98.5 372 GLY A CA 1
ATOM 2915 C C . GLY A 1 372 ? 13.984 -24.672 7.27 1 98.5 372 GLY A C 1
ATOM 2916 O O . GLY A 1 372 ? 13.359 -25.594 6.75 1 98.5 372 GLY A O 1
ATOM 2917 N N . ASN A 1 373 ? 14.141 -24.531 8.562 1 98 373 ASN A N 1
ATOM 2918 C CA . ASN A 1 373 ? 13.586 -25.516 9.492 1 98 373 ASN A CA 1
ATOM 2919 C C . ASN A 1 373 ? 12.094 -25.281 9.719 1 98 373 ASN A C 1
ATOM 2921 O O . ASN A 1 373 ? 11.539 -24.281 9.273 1 98 373 ASN A O 1
ATOM 2925 N N . HIS A 1 374 ? 11.461 -26.219 10.422 1 96.69 374 HIS A N 1
ATOM 2926 C CA . HIS A 1 374 ? 10.008 -26.266 10.57 1 96.69 374 HIS A CA 1
ATOM 2927 C C . HIS A 1 374 ? 9.484 -25.047 11.297 1 96.69 374 HIS A C 1
ATOM 2929 O O . HIS A 1 374 ? 8.352 -24.609 11.07 1 96.69 374 HIS A O 1
ATOM 2935 N N . ASP A 1 375 ? 10.305 -24.422 12.219 1 96.19 375 ASP A N 1
ATOM 2936 C CA . ASP A 1 375 ? 9.844 -23.312 13.023 1 96.19 375 ASP A CA 1
ATOM 2937 C C . ASP A 1 375 ? 10.438 -21.984 12.523 1 96.19 375 ASP A C 1
ATOM 2939 O O . ASP A 1 375 ? 10.57 -21.031 13.289 1 96.19 375 ASP A O 1
ATOM 2943 N N . SER A 1 376 ? 10.883 -21.984 11.297 1 96.75 376 SER A N 1
ATOM 2944 C CA . SER A 1 376 ? 11.195 -20.75 10.586 1 96.75 376 SER A CA 1
ATOM 2945 C C . SER A 1 376 ? 10.086 -20.375 9.594 1 96.75 376 SER A C 1
ATOM 2947 O O . SER A 1 376 ? 9.336 -21.25 9.148 1 96.75 376 SER A O 1
ATOM 2949 N N . TYR A 1 377 ? 9.898 -19.094 9.344 1 94.19 377 TYR A N 1
ATOM 2950 C CA . TYR A 1 377 ? 8.875 -18.594 8.438 1 94.19 377 TYR A CA 1
ATOM 2951 C C . TYR A 1 377 ? 9.375 -17.391 7.664 1 94.19 377 TYR A C 1
ATOM 2953 O O . TYR A 1 377 ? 9.18 -16.25 8.086 1 94.19 377 TYR A O 1
ATOM 2961 N N . VAL A 1 378 ? 10.008 -17.641 6.492 1 94.44 378 VAL A N 1
ATOM 2962 C CA . VAL A 1 378 ? 10.641 -16.562 5.738 1 94.44 378 VAL A CA 1
ATOM 2963 C C . VAL A 1 378 ? 10.242 -16.656 4.266 1 94.44 378 VAL A C 1
ATOM 2965 O O . VAL A 1 378 ? 9.742 -17.688 3.818 1 94.44 378 VAL A O 1
ATOM 2968 N N . TRP A 1 379 ? 10.328 -15.664 3.494 1 94.25 379 TRP A N 1
ATOM 2969 C CA . TRP A 1 379 ? 10.234 -15.57 2.041 1 94.25 379 TRP A CA 1
ATOM 2970 C C . TRP A 1 379 ? 11.5 -14.953 1.457 1 94.25 379 TRP A C 1
ATOM 2972 O O . TRP A 1 379 ? 12.242 -14.266 2.162 1 94.25 379 TRP A O 1
ATOM 2982 N N . TYR A 1 380 ? 11.773 -15.148 0.2 1 93.5 380 TYR A N 1
ATOM 2983 C CA . TYR A 1 380 ? 13.102 -14.789 -0.276 1 93.5 380 TYR A CA 1
ATOM 2984 C C . TYR A 1 380 ? 13.117 -13.375 -0.857 1 93.5 380 TYR A C 1
ATOM 2986 O O . TYR A 1 380 ? 14.18 -12.797 -1.076 1 93.5 380 TYR A O 1
ATOM 2994 N N . GLY A 1 381 ? 11.945 -12.766 -1.25 1 91.38 381 GLY A N 1
ATOM 2995 C CA . GLY A 1 381 ? 11.914 -11.344 -1.564 1 91.38 381 GLY A CA 1
ATOM 2996 C C . GLY A 1 381 ? 11.875 -11.07 -3.055 1 91.38 381 GLY A C 1
ATOM 2997 O O . GLY A 1 381 ? 12.062 -11.977 -3.867 1 91.38 381 GLY A O 1
ATOM 2998 N N . SER A 1 382 ? 11.773 -9.773 -3.408 1 91.81 382 SER A N 1
ATOM 2999 C CA . SER A 1 382 ? 11.453 -9.336 -4.762 1 91.81 382 SER A CA 1
ATOM 3000 C C . SER A 1 382 ? 12.664 -9.469 -5.684 1 91.81 382 SER A C 1
ATOM 3002 O O . SER A 1 382 ? 12.523 -9.789 -6.863 1 91.81 382 SER A O 1
ATOM 3004 N N . ARG A 1 383 ? 13.812 -9.219 -5.215 1 93.19 383 ARG A N 1
ATOM 3005 C CA . ARG A 1 383 ? 14.977 -9.25 -6.098 1 93.19 383 ARG A CA 1
ATOM 3006 C C . ARG A 1 383 ? 15.25 -10.672 -6.586 1 93.19 383 ARG A C 1
ATOM 3008 O O . ARG A 1 383 ? 15.609 -10.875 -7.75 1 93.19 383 ARG A O 1
ATOM 3015 N N . TRP A 1 384 ? 15.094 -11.625 -5.66 1 96.94 384 TRP A N 1
ATOM 3016 C CA . TRP A 1 384 ? 15.25 -13.008 -6.078 1 96.94 384 TRP A CA 1
ATOM 3017 C C . TRP A 1 384 ? 14.141 -13.422 -7.043 1 96.94 384 TRP A C 1
ATOM 3019 O O . TRP A 1 384 ? 14.383 -14.172 -7.988 1 96.94 384 TRP A O 1
ATOM 3029 N N . ALA A 1 385 ? 12.93 -12.969 -6.801 1 97.31 385 ALA A N 1
ATOM 3030 C CA . ALA A 1 385 ? 11.828 -13.234 -7.727 1 97.31 385 ALA A CA 1
ATOM 3031 C C . ALA A 1 385 ? 12.141 -12.695 -9.117 1 97.31 385 ALA A C 1
ATOM 3033 O O . ALA A 1 385 ? 11.859 -13.344 -10.125 1 97.31 385 ALA A O 1
ATOM 3034 N N . CYS A 1 386 ? 12.734 -11.484 -9.172 1 95.69 386 CYS A N 1
ATOM 3035 C CA . CYS A 1 386 ? 13.07 -10.875 -10.453 1 95.69 386 CYS A CA 1
ATOM 3036 C C . CYS A 1 386 ? 14.172 -11.656 -11.156 1 95.69 386 CYS A C 1
ATOM 3038 O O . CYS A 1 386 ? 14.219 -11.703 -12.383 1 95.69 386 CYS A O 1
ATOM 3040 N N . ALA A 1 387 ? 15.031 -12.281 -10.406 1 97.56 387 ALA A N 1
ATOM 3041 C CA . ALA A 1 387 ? 16.016 -13.18 -11.016 1 97.56 387 ALA A CA 1
ATOM 3042 C C . ALA A 1 387 ? 15.336 -14.398 -11.633 1 97.56 387 ALA A C 1
ATOM 3044 O O . ALA A 1 387 ? 15.719 -14.836 -12.727 1 97.56 387 ALA A O 1
ATOM 3045 N N . ALA A 1 388 ? 14.344 -14.867 -10.969 1 98.06 388 ALA A N 1
ATOM 3046 C CA . ALA A 1 388 ? 13.648 -16.078 -11.383 1 98.06 388 ALA A CA 1
ATOM 3047 C C . ALA A 1 388 ? 12.781 -15.82 -12.609 1 98.06 388 ALA A C 1
ATOM 3049 O O . ALA A 1 388 ? 12.5 -16.734 -13.383 1 98.06 388 ALA A O 1
ATOM 3050 N N . THR A 1 389 ? 12.336 -14.547 -12.797 1 97.62 389 THR A N 1
ATOM 3051 C CA . THR A 1 389 ? 11.383 -14.25 -13.867 1 97.62 389 THR A CA 1
ATOM 3052 C C . THR A 1 389 ? 12.086 -13.57 -15.039 1 97.62 389 THR A C 1
ATOM 3054 O O . THR A 1 389 ? 11.453 -13.289 -16.062 1 97.62 389 THR A O 1
ATOM 3057 N N . ALA A 1 390 ? 13.391 -13.406 -14.93 1 94.31 390 ALA A N 1
ATOM 3058 C CA . ALA A 1 390 ? 14.117 -12.758 -16.016 1 94.31 390 ALA A CA 1
ATOM 3059 C C . ALA A 1 390 ? 13.891 -13.492 -17.344 1 94.31 390 ALA A C 1
ATOM 3061 O O . ALA A 1 390 ? 13.82 -14.719 -17.375 1 94.31 390 ALA A O 1
ATOM 3062 N N . PRO A 1 391 ? 13.727 -12.766 -18.469 1 96.56 391 PRO A N 1
ATOM 3063 C CA . PRO A 1 391 ? 13.953 -11.32 -18.609 1 96.56 391 PRO A CA 1
ATOM 3064 C C . PRO A 1 391 ? 12.695 -10.5 -18.312 1 96.56 391 PRO A C 1
ATOM 3066 O O . PRO A 1 391 ? 12.727 -9.273 -18.391 1 96.56 391 PRO A O 1
ATOM 3069 N N . SER A 1 392 ? 11.656 -11.062 -17.906 1 97.25 392 SER A N 1
ATOM 3070 C CA . SER A 1 392 ? 10.336 -10.453 -17.828 1 97.25 392 SER A CA 1
ATOM 3071 C C . SER A 1 392 ? 10.242 -9.477 -16.656 1 97.25 392 SER A C 1
ATOM 3073 O O . SER A 1 392 ? 10.922 -9.656 -15.641 1 97.25 392 SER A O 1
ATOM 3075 N N . ARG A 1 393 ? 9.445 -8.484 -16.812 1 95.19 393 ARG A N 1
ATOM 3076 C CA . ARG A 1 393 ? 9.234 -7.477 -15.781 1 95.19 393 ARG A CA 1
ATOM 3077 C C . ARG A 1 393 ? 8.211 -7.953 -14.758 1 95.19 393 ARG A C 1
ATOM 3079 O O . ARG A 1 393 ? 7.129 -8.422 -15.125 1 95.19 393 ARG A O 1
ATOM 3086 N N . GLY A 1 394 ? 8.625 -7.801 -13.484 1 94.56 394 GLY A N 1
ATOM 3087 C CA . GLY A 1 394 ? 7.688 -8.055 -12.398 1 94.56 394 GLY A CA 1
ATOM 3088 C C . GLY A 1 394 ? 7.695 -9.5 -11.93 1 94.56 394 GLY A C 1
ATOM 3089 O O . GLY A 1 394 ? 8.641 -10.242 -12.211 1 94.56 394 GLY A O 1
ATOM 3090 N N . PHE A 1 395 ? 6.684 -9.883 -11.164 1 96.5 395 PHE A N 1
ATOM 3091 C CA . PHE A 1 395 ? 6.504 -11.188 -10.531 1 96.5 395 PHE A CA 1
ATOM 3092 C C . PHE A 1 395 ? 5.043 -11.414 -10.156 1 96.5 395 PHE A C 1
ATOM 3094 O O . PHE A 1 395 ? 4.156 -10.711 -10.648 1 96.5 395 PHE A O 1
ATOM 3101 N N . LYS A 1 396 ? 4.758 -12.43 -9.414 1 96.31 396 LYS A N 1
ATOM 3102 C CA . LYS A 1 396 ? 3.395 -12.781 -9.039 1 96.31 396 LYS A CA 1
ATOM 3103 C C . LYS A 1 396 ? 2.578 -11.539 -8.695 1 96.31 396 LYS A C 1
ATOM 3105 O O . LYS A 1 396 ? 3.064 -10.641 -7.996 1 96.31 396 LYS A O 1
ATOM 3110 N N . GLY A 1 397 ? 1.427 -11.539 -9.125 1 93.81 397 GLY A N 1
ATOM 3111 C CA . GLY A 1 397 ? 0.548 -10.414 -8.859 1 93.81 397 GLY A CA 1
ATOM 3112 C C . GLY A 1 397 ? 0.616 -9.336 -9.922 1 93.81 397 GLY A C 1
ATOM 3113 O O . GLY A 1 397 ? -0.285 -8.5 -10.031 1 93.81 397 GLY A O 1
ATOM 3114 N N . TRP A 1 398 ? 1.656 -9.32 -10.719 1 93.94 398 TRP A N 1
ATOM 3115 C CA . TRP A 1 398 ? 1.817 -8.344 -11.789 1 93.94 398 TRP A CA 1
ATOM 3116 C C . TRP A 1 398 ? 1.178 -8.836 -13.078 1 93.94 398 TRP A C 1
ATOM 3118 O O . TRP A 1 398 ? 1.161 -10.039 -13.352 1 93.94 398 TRP A O 1
ATOM 3128 N N . SER A 1 399 ? 0.676 -7.852 -13.867 1 94.88 399 SER A N 1
ATOM 3129 C CA . SER A 1 399 ? 0.111 -8.195 -15.164 1 94.88 399 SER A CA 1
ATOM 3130 C C . SER A 1 399 ? 1.175 -8.156 -16.266 1 94.88 399 SER A C 1
ATOM 3132 O O . SER A 1 399 ? 0.898 -8.484 -17.406 1 94.88 399 SER A O 1
ATOM 3134 N N . THR A 1 400 ? 2.389 -7.77 -15.906 1 96.06 400 THR A N 1
ATOM 3135 C CA . THR A 1 400 ? 3.508 -7.898 -16.828 1 96.06 400 THR A CA 1
ATOM 3136 C C . THR A 1 400 ? 3.953 -9.352 -16.938 1 96.06 400 THR A C 1
ATOM 3138 O O . THR A 1 400 ? 3.479 -10.211 -16.188 1 96.06 400 THR A O 1
ATOM 3141 N N . GLU A 1 401 ? 4.777 -9.625 -17.828 1 97.75 401 GLU A N 1
ATOM 3142 C CA . GLU A 1 401 ? 5.145 -11 -18.172 1 97.75 401 GLU A CA 1
ATOM 3143 C C . GLU A 1 401 ? 5.711 -11.734 -16.953 1 97.75 401 GLU A C 1
ATOM 3145 O O . GLU A 1 401 ? 5.516 -12.945 -16.812 1 97.75 401 GLU A O 1
ATOM 3150 N N . GLY A 1 402 ? 6.379 -11.062 -16.125 1 97.06 402 GLY A N 1
ATOM 3151 C CA . GLY A 1 402 ? 6.992 -11.719 -14.977 1 97.06 402 GLY A CA 1
ATOM 3152 C C . GLY A 1 402 ? 5.988 -12.383 -14.055 1 97.06 402 GLY A C 1
ATOM 3153 O O . GLY A 1 402 ? 6.324 -13.328 -13.336 1 97.06 402 GLY A O 1
ATOM 3154 N N . GLY A 1 403 ? 4.797 -11.898 -14.07 1 97.62 403 GLY A N 1
ATOM 3155 C CA . GLY A 1 403 ? 3.768 -12.453 -13.211 1 97.62 403 GLY A CA 1
ATOM 3156 C C . GLY A 1 403 ? 2.936 -13.523 -13.883 1 97.62 403 GLY A C 1
ATOM 3157 O O . GLY A 1 403 ? 2.279 -14.328 -13.211 1 97.62 403 GLY A O 1
ATOM 3158 N N . ILE A 1 404 ? 3.006 -13.602 -15.258 1 98.31 404 ILE A N 1
ATOM 3159 C CA . ILE A 1 404 ? 1.979 -14.406 -15.914 1 98.31 404 ILE A CA 1
ATOM 3160 C C . ILE A 1 404 ? 2.633 -15.367 -16.906 1 98.31 404 ILE A C 1
ATOM 3162 O O . ILE A 1 404 ? 1.994 -16.312 -17.375 1 98.31 404 ILE A O 1
ATOM 3166 N N . ARG A 1 405 ? 3.836 -15.117 -17.391 1 98.12 405 ARG A N 1
ATOM 3167 C CA . ARG A 1 405 ? 4.57 -16.047 -18.25 1 98.12 405 ARG A CA 1
ATOM 3168 C C . ARG A 1 405 ? 5.301 -17.094 -17.422 1 98.12 405 ARG A C 1
ATOM 3170 O O . ARG A 1 405 ? 6.195 -16.766 -16.641 1 98.12 405 ARG A O 1
ATOM 3177 N N . CYS A 1 406 ? 4.914 -18.344 -17.562 1 98.56 406 CYS A N 1
ATOM 3178 C CA . CYS A 1 406 ? 5.375 -19.375 -16.656 1 98.56 406 CYS A CA 1
ATOM 3179 C C . CYS A 1 406 ? 5.984 -20.547 -17.422 1 98.56 406 CYS A C 1
ATOM 3181 O O . CYS A 1 406 ? 5.723 -20.703 -18.609 1 98.56 406 CYS A O 1
ATOM 3183 N N . PRO A 1 407 ? 6.859 -21.328 -16.766 1 98.44 407 PRO A N 1
ATOM 3184 C CA . PRO A 1 407 ? 7.336 -22.562 -17.406 1 98.44 407 PRO A CA 1
ATOM 3185 C C . PRO A 1 407 ? 6.238 -23.609 -17.547 1 98.44 407 PRO A C 1
ATOM 3187 O O . PRO A 1 407 ? 5.367 -23.734 -16.688 1 98.44 407 PRO A O 1
ATOM 3190 N N . CYS A 1 408 ? 6.312 -24.266 -18.594 1 98.56 408 CYS A N 1
ATOM 3191 C CA . CYS A 1 408 ? 5.41 -25.359 -18.906 1 98.56 408 CYS A CA 1
ATOM 3192 C C . CYS A 1 408 ? 6.105 -26.406 -19.766 1 98.56 408 CYS A C 1
ATOM 3194 O O . CYS A 1 408 ? 6.676 -26.094 -20.812 1 98.56 408 CYS A O 1
ATOM 3196 N N . LEU A 1 409 ? 6.137 -27.594 -19.281 1 97.69 409 LEU A N 1
ATOM 3197 C CA . LEU A 1 409 ? 6.75 -28.719 -19.969 1 97.69 409 LEU A CA 1
ATOM 3198 C C . LEU A 1 409 ? 5.727 -29.828 -20.219 1 97.69 409 LEU A C 1
ATOM 3200 O O . LEU A 1 409 ? 4.969 -30.203 -19.312 1 97.69 409 LEU A O 1
ATOM 3204 N N . ILE A 1 410 ? 5.668 -30.328 -21.484 1 96.88 410 ILE A N 1
ATOM 3205 C CA . ILE A 1 410 ? 4.734 -31.391 -21.875 1 96.88 410 ILE A CA 1
ATOM 3206 C C . ILE A 1 410 ? 5.508 -32.594 -22.406 1 96.88 410 ILE A C 1
ATOM 3208 O O . ILE A 1 410 ? 6.445 -32.438 -23.188 1 96.88 410 ILE A O 1
ATOM 3212 N N . ARG A 1 411 ? 5.16 -33.719 -21.922 1 96.38 411 ARG A N 1
ATOM 3213 C CA . ARG A 1 411 ? 5.676 -34.969 -22.5 1 96.38 411 ARG A CA 1
ATOM 3214 C C . ARG A 1 411 ? 4.543 -35.938 -22.812 1 96.38 411 ARG A C 1
ATOM 3216 O O . ARG A 1 411 ? 3.803 -36.344 -21.906 1 96.38 411 ARG A O 1
ATOM 3223 N N . PHE A 1 412 ? 4.375 -36.25 -24.031 1 95.75 412 PHE A N 1
ATOM 3224 C CA . PHE A 1 412 ? 3.436 -37.281 -24.516 1 95.75 412 PHE A CA 1
ATOM 3225 C C . PHE A 1 412 ? 3.883 -37.844 -25.859 1 95.75 412 PHE A C 1
ATOM 3227 O O . PHE A 1 412 ? 3.51 -37.312 -26.906 1 95.75 412 PHE A O 1
ATOM 3234 N N . PRO A 1 413 ? 4.578 -38.906 -25.812 1 91.25 413 PRO A N 1
ATOM 3235 C CA . PRO A 1 413 ? 5.242 -39.438 -27 1 91.25 413 PRO A CA 1
ATOM 3236 C C . PRO A 1 413 ? 4.281 -39.656 -28.172 1 91.25 413 PRO A C 1
ATOM 3238 O O . PRO A 1 413 ? 4.648 -39.406 -29.312 1 91.25 413 PRO A O 1
ATOM 3241 N N . PRO A 1 414 ? 3.074 -40 -27.969 1 88.81 414 PRO A N 1
ATOM 3242 C CA . PRO A 1 414 ? 2.193 -40.312 -29.109 1 88.81 414 PRO A CA 1
ATOM 3243 C C . PRO A 1 414 ? 1.968 -39.094 -30.031 1 88.81 414 PRO A C 1
ATOM 3245 O O . PRO A 1 414 ? 1.65 -39.281 -31.203 1 88.81 414 PRO A O 1
ATOM 3248 N N . ILE A 1 415 ? 2.131 -37.906 -29.484 1 85.06 415 ILE A N 1
ATOM 3249 C CA . ILE A 1 415 ? 1.863 -36.781 -30.359 1 85.06 415 ILE A CA 1
ATOM 3250 C C . ILE A 1 415 ? 3.117 -35.906 -30.484 1 85.06 415 ILE A C 1
ATOM 3252 O O . ILE A 1 415 ? 3.082 -34.844 -31.078 1 85.06 415 ILE A O 1
ATOM 3256 N N . SER A 1 416 ? 4.16 -36.406 -29.906 1 80.56 416 SER A N 1
ATOM 3257 C CA . SER A 1 416 ? 5.391 -35.625 -29.969 1 80.56 416 SER A CA 1
ATOM 3258 C C . SER A 1 416 ? 6.09 -35.812 -31.312 1 80.56 416 SER A C 1
ATOM 3260 O O . SER A 1 416 ? 6.289 -36.938 -31.766 1 80.56 416 SER A O 1
ATOM 3262 N N . SER A 1 417 ? 6.379 -34.719 -31.859 1 68.56 417 SER A N 1
ATOM 3263 C CA . SER A 1 417 ? 6.906 -34.781 -33.219 1 68.56 417 SER A CA 1
ATOM 3264 C C . SER A 1 417 ? 8.422 -34.938 -33.219 1 68.56 417 SER A C 1
ATOM 3266 O O . SER A 1 417 ? 9 -35.531 -34.125 1 68.56 417 SER A O 1
ATOM 3268 N N . ALA A 1 418 ? 9.055 -34.25 -32.25 1 79.31 418 ALA A N 1
ATOM 3269 C CA . ALA A 1 418 ? 10.516 -34.25 -32.188 1 79.31 418 ALA A CA 1
ATOM 3270 C C . ALA A 1 418 ? 11 -34.094 -30.75 1 79.31 418 ALA A C 1
ATOM 3272 O O . ALA A 1 418 ? 10.289 -33.594 -29.891 1 79.31 418 ALA A O 1
ATOM 3273 N N . PRO A 1 419 ? 12.141 -34.625 -30.547 1 82.38 419 PRO A N 1
ATOM 3274 C CA . PRO A 1 419 ? 12.711 -34.438 -29.219 1 82.38 419 PRO A CA 1
ATOM 3275 C C . PRO A 1 419 ? 13.195 -33.031 -28.969 1 82.38 419 PRO A C 1
ATOM 3277 O O . PRO A 1 419 ? 13.438 -32.281 -29.938 1 82.38 419 PRO A O 1
ATOM 3280 N N . GLU A 1 420 ? 13.258 -32.625 -27.781 1 87.75 420 GLU A N 1
ATOM 3281 C CA . GLU A 1 420 ? 13.812 -31.359 -27.344 1 87.75 420 GLU A CA 1
ATOM 3282 C C . GLU A 1 420 ? 13.156 -30.188 -28.078 1 87.75 420 GLU A C 1
ATOM 3284 O O . GLU A 1 420 ? 13.836 -29.281 -28.547 1 87.75 420 GLU A O 1
ATOM 3289 N N . THR A 1 421 ? 11.836 -30.328 -28.219 1 91.31 421 THR A N 1
ATOM 3290 C CA . THR A 1 421 ? 11.078 -29.312 -28.922 1 91.31 421 THR A CA 1
ATOM 3291 C C . THR A 1 421 ? 10.875 -28.078 -28.047 1 91.31 421 THR A C 1
ATOM 3293 O O . THR A 1 421 ? 10.672 -28.203 -26.828 1 91.31 421 THR A O 1
ATOM 3296 N N . ILE A 1 422 ? 10.977 -26.906 -28.656 1 93.12 422 ILE A N 1
ATOM 3297 C CA . ILE A 1 422 ? 10.664 -25.641 -28.016 1 93.12 422 ILE A CA 1
ATOM 3298 C C . ILE A 1 422 ? 9.539 -24.938 -28.781 1 93.12 422 ILE A C 1
ATOM 3300 O O . ILE A 1 422 ? 9.633 -24.734 -29.984 1 93.12 422 ILE A O 1
ATOM 3304 N N . SER A 1 423 ? 8.445 -24.688 -28.125 1 92.81 423 SER A N 1
ATOM 3305 C CA . SER A 1 423 ? 7.348 -23.938 -28.734 1 92.81 423 SER A CA 1
ATOM 3306 C C . SER A 1 423 ? 7.336 -22.484 -28.25 1 92.81 423 SER A C 1
ATOM 3308 O O . SER A 1 423 ? 7.289 -22.234 -27.047 1 92.81 423 SER A O 1
ATOM 3310 N N . HIS A 1 424 ? 7.309 -21.594 -29.188 1 92.25 424 HIS A N 1
ATOM 3311 C CA . HIS A 1 424 ? 7.23 -20.172 -28.859 1 92.25 424 HIS A CA 1
ATOM 3312 C C . HIS A 1 424 ? 5.824 -19.625 -29.078 1 92.25 424 HIS A C 1
ATOM 3314 O O . HIS A 1 424 ? 5.609 -18.422 -29.062 1 92.25 424 HIS A O 1
ATOM 3320 N N . ALA A 1 425 ? 4.867 -20.547 -29.266 1 91.94 425 ALA A N 1
ATOM 3321 C CA . ALA A 1 425 ? 3.488 -20.141 -29.516 1 91.94 425 ALA A CA 1
ATOM 3322 C C . ALA A 1 425 ? 2.83 -19.641 -28.234 1 91.94 425 ALA A C 1
ATOM 3324 O O . ALA A 1 425 ? 3.053 -20.188 -27.156 1 91.94 425 ALA A O 1
ATOM 3325 N N . PHE A 1 426 ? 1.942 -18.625 -28.453 1 94.75 426 PHE A N 1
ATOM 3326 C CA . PHE A 1 426 ? 1.184 -18.125 -27.312 1 94.75 426 PHE A CA 1
ATOM 3327 C C . PHE A 1 426 ? 0.145 -19.141 -26.859 1 94.75 426 PHE A C 1
ATOM 3329 O O . PHE A 1 426 ? -0.688 -19.578 -27.656 1 94.75 426 PHE A O 1
ATOM 3336 N N . THR A 1 427 ? 0.234 -19.516 -25.656 1 96.19 427 THR A N 1
ATOM 3337 C CA . THR A 1 427 ? -0.74 -20.422 -25.047 1 96.19 427 THR A CA 1
ATOM 3338 C C . THR A 1 427 ? -1.115 -19.938 -23.656 1 96.19 427 THR A C 1
ATOM 3340 O O . THR A 1 427 ? -0.438 -19.078 -23.078 1 96.19 427 THR A O 1
ATOM 3343 N N . THR A 1 428 ? -2.211 -20.375 -23.125 1 97.56 428 THR A N 1
ATOM 3344 C CA . THR A 1 428 ? -2.674 -20 -21.797 1 97.56 428 THR A CA 1
ATOM 3345 C C . THR A 1 428 ? -3.084 -21.234 -21 1 97.56 428 THR A C 1
ATOM 3347 O O . THR A 1 428 ? -3.301 -22.312 -21.578 1 97.56 428 THR A O 1
ATOM 3350 N N . VAL A 1 429 ? -3.186 -21.062 -19.766 1 98.69 429 VAL A N 1
ATOM 3351 C CA . VAL A 1 429 ? -3.58 -22.141 -18.859 1 98.69 429 VAL A CA 1
ATOM 3352 C C . VAL A 1 429 ? -5 -22.594 -19.188 1 98.69 429 VAL A C 1
ATOM 3354 O O . VAL A 1 429 ? -5.352 -23.75 -18.969 1 98.69 429 VAL A O 1
ATOM 3357 N N . MET A 1 430 ? -5.816 -21.797 -19.844 1 98.5 430 MET A N 1
ATOM 3358 C CA . MET A 1 430 ? -7.184 -22.156 -20.219 1 98.5 430 MET A CA 1
ATOM 3359 C C . MET A 1 430 ? -7.191 -23.219 -21.312 1 98.5 430 MET A C 1
ATOM 3361 O O . MET A 1 430 ? -8.211 -23.859 -21.547 1 98.5 430 MET A O 1
ATOM 3365 N N . ASP A 1 431 ? -6.121 -23.438 -21.969 1 98.5 431 ASP A N 1
ATOM 3366 C CA . ASP A 1 431 ? -6.027 -24.359 -23.109 1 98.5 431 ASP A CA 1
ATOM 3367 C C . ASP A 1 431 ? -5.891 -25.797 -22.625 1 98.5 431 ASP A C 1
ATOM 3369 O O . ASP A 1 431 ? -6.078 -26.734 -23.406 1 98.5 431 ASP A O 1
ATOM 3373 N N . ILE A 1 432 ? -5.598 -25.953 -21.359 1 98.75 432 ILE A N 1
ATOM 3374 C CA . ILE A 1 432 ? -5.277 -27.281 -20.859 1 98.75 432 ILE A CA 1
ATOM 3375 C C . ILE A 1 432 ? -6.527 -28.156 -20.859 1 98.75 432 ILE A C 1
ATOM 3377 O O . ILE A 1 432 ? -6.488 -29.312 -21.312 1 98.75 432 ILE A O 1
ATOM 3381 N N . LEU A 1 433 ? -7.648 -27.594 -20.422 1 98.81 433 LEU A N 1
ATOM 3382 C CA . LEU A 1 433 ? -8.875 -28.375 -20.375 1 98.81 433 LEU A CA 1
ATOM 3383 C C . LEU A 1 433 ? -9.258 -28.875 -21.766 1 98.81 433 LEU A C 1
ATOM 3385 O O . LEU A 1 433 ? -9.398 -30.078 -21.969 1 98.81 433 LEU A O 1
ATOM 3389 N N . PRO A 1 434 ? -9.352 -28.031 -22.766 1 98.5 434 PRO A N 1
ATOM 3390 C CA . PRO A 1 434 ? -9.727 -28.547 -24.078 1 98.5 434 PRO A CA 1
ATOM 3391 C C . PRO A 1 434 ? -8.68 -29.5 -24.656 1 98.5 434 PRO A C 1
ATOM 3393 O O . PRO A 1 434 ? -9.016 -30.406 -25.406 1 98.5 434 PRO A O 1
ATOM 3396 N N . THR A 1 435 ? -7.402 -29.297 -24.312 1 98.25 435 THR A N 1
ATOM 3397 C CA . THR A 1 435 ? -6.355 -30.203 -24.781 1 98.25 435 THR A CA 1
ATOM 3398 C C . THR A 1 435 ? -6.566 -31.594 -24.219 1 98.25 435 THR A C 1
ATOM 3400 O O . THR A 1 435 ? -6.527 -32.594 -24.969 1 98.25 435 THR A O 1
ATOM 3403 N N . ILE A 1 436 ? -6.801 -31.672 -22.953 1 98.75 436 ILE A N 1
ATOM 3404 C CA . ILE A 1 436 ? -6.996 -32.969 -22.297 1 98.75 436 ILE A CA 1
ATOM 3405 C C . ILE A 1 436 ? -8.258 -33.625 -22.844 1 98.75 436 ILE A C 1
ATOM 3407 O O . ILE A 1 436 ? -8.258 -34.844 -23.125 1 98.75 436 ILE A O 1
ATOM 3411 N N . LEU A 1 437 ? -9.328 -32.875 -22.984 1 98.69 437 LEU A N 1
ATOM 3412 C CA . LEU A 1 437 ? -10.562 -33.438 -23.516 1 98.69 437 LEU A CA 1
ATOM 3413 C C . LEU A 1 437 ? -10.359 -33.969 -24.922 1 98.69 437 LEU A C 1
ATOM 3415 O O . LEU A 1 437 ? -10.844 -35.062 -25.266 1 98.69 437 LEU A O 1
ATOM 3419 N N . ASP A 1 438 ? -9.648 -33.219 -25.688 1 97.88 438 ASP A N 1
ATOM 3420 C CA . ASP A 1 438 ? -9.352 -33.625 -27.062 1 97.88 438 ASP A CA 1
ATOM 3421 C C . ASP A 1 438 ? -8.586 -34.938 -27.094 1 97.88 438 ASP A C 1
ATOM 3423 O O . ASP A 1 438 ? -8.969 -35.875 -27.812 1 97.88 438 ASP A O 1
ATOM 3427 N N . LEU A 1 439 ? -7.59 -35.062 -26.312 1 97.5 439 LEU A N 1
ATOM 3428 C CA . LEU A 1 439 ? -6.789 -36.281 -26.25 1 97.5 439 LEU A CA 1
ATOM 3429 C C . LEU A 1 439 ? -7.609 -37.469 -25.719 1 97.5 439 LEU A C 1
ATOM 3431 O O . LEU A 1 439 ? -7.422 -38.594 -26.141 1 97.5 439 LEU A O 1
ATOM 3435 N N . ALA A 1 440 ? -8.469 -37.156 -24.797 1 97.94 440 ALA A N 1
ATOM 3436 C CA . ALA A 1 440 ? -9.32 -38.188 -24.188 1 97.94 440 ALA A CA 1
ATOM 3437 C C . ALA A 1 440 ? -10.461 -38.594 -25.125 1 97.94 440 ALA A C 1
ATOM 3439 O O . ALA A 1 440 ? -11.156 -39.562 -24.875 1 97.94 440 ALA A O 1
ATOM 3440 N N . GLN A 1 441 ? -10.648 -37.812 -26.188 1 96.94 441 GLN A N 1
ATOM 3441 C CA . GLN A 1 441 ? -11.781 -38 -27.078 1 96.94 441 GLN A CA 1
ATOM 3442 C C . GLN A 1 441 ? -13.109 -37.875 -26.344 1 96.94 441 GLN A C 1
ATOM 3444 O O . GLN A 1 441 ? -14 -38.688 -26.484 1 96.94 441 GLN A O 1
ATOM 3449 N N . VAL A 1 442 ? -13.141 -36.875 -25.516 1 97.75 442 VAL A N 1
ATOM 3450 C CA . VAL A 1 442 ? -14.328 -36.5 -24.766 1 97.75 442 VAL A CA 1
ATOM 3451 C C . VAL A 1 442 ? -14.773 -35.094 -25.156 1 97.75 442 VAL A C 1
ATOM 3453 O O . VAL A 1 442 ? -13.938 -34.188 -25.297 1 97.75 442 VAL A O 1
ATOM 3456 N N . GLN A 1 443 ? -16.031 -34.875 -25.359 1 96.88 443 GLN A N 1
ATOM 3457 C CA . GLN A 1 443 ? -16.547 -33.562 -25.688 1 96.88 443 GLN A CA 1
ATOM 3458 C C . GLN A 1 443 ? -16.938 -32.781 -24.438 1 96.88 443 GLN A C 1
ATOM 3460 O O . GLN A 1 443 ? -17.453 -33.375 -23.484 1 96.88 443 GLN A O 1
ATOM 3465 N N . HIS A 1 444 ? -16.688 -31.547 -24.422 1 97.56 444 HIS A N 1
ATOM 3466 C CA . HIS A 1 444 ? -17.25 -30.688 -23.391 1 97.56 444 HIS A CA 1
ATOM 3467 C C . HIS A 1 444 ? -18.766 -30.734 -23.406 1 97.56 444 HIS A C 1
ATOM 3469 O O . HIS A 1 444 ? -19.375 -30.812 -24.484 1 97.56 444 HIS A O 1
ATOM 3475 N N . PRO A 1 445 ? -19.438 -30.594 -22.344 1 97.56 445 PRO A N 1
ATOM 3476 C CA . PRO A 1 445 ? -20.875 -30.812 -22.281 1 97.56 445 PRO A CA 1
ATOM 3477 C C . PRO A 1 445 ? -21.688 -29.656 -22.859 1 97.56 445 PRO A C 1
ATOM 3479 O O . PRO A 1 445 ? -22.906 -29.766 -22.984 1 97.56 445 PRO A O 1
ATOM 3482 N N . GLY A 1 446 ? -21.062 -28.609 -23.172 1 95.12 446 GLY A N 1
ATOM 3483 C CA . GLY A 1 446 ? -21.797 -27.484 -23.734 1 95.12 446 GLY A CA 1
ATOM 3484 C C . GLY A 1 446 ? -22.297 -26.5 -22.688 1 95.12 446 GLY A C 1
ATOM 3485 O O . GLY A 1 446 ? -21.531 -26.062 -21.828 1 95.12 446 GLY A O 1
ATOM 3486 N N . GLU A 1 447 ? -23.609 -26.219 -22.75 1 96.62 447 GLU A N 1
ATOM 3487 C CA . GLU A 1 447 ? -24.125 -25.141 -21.922 1 96.62 447 GLU A CA 1
ATOM 3488 C C . GLU A 1 447 ? -24.906 -25.688 -20.734 1 96.62 447 GLU A C 1
ATOM 3490 O O . GLU A 1 447 ? -25.375 -24.906 -19.891 1 96.62 447 GLU A O 1
ATOM 3495 N N . THR A 1 448 ? -25.094 -26.969 -20.75 1 97 448 THR A N 1
ATOM 3496 C CA . THR A 1 448 ? -25.766 -27.625 -19.625 1 97 448 THR A CA 1
ATOM 3497 C C . THR A 1 448 ? -24.969 -28.828 -19.141 1 97 448 THR A C 1
ATOM 3499 O O . THR A 1 448 ? -24.531 -29.656 -19.938 1 97 448 THR A O 1
ATOM 3502 N N . PHE A 1 449 ? -24.797 -28.859 -17.859 1 97.44 449 PHE A N 1
ATOM 3503 C CA . PHE A 1 449 ? -24 -29.938 -17.25 1 97.44 449 PHE A CA 1
ATOM 3504 C C . PHE A 1 449 ? -24.547 -30.297 -15.883 1 97.44 449 PHE A C 1
ATOM 3506 O O . PHE A 1 449 ? -24.656 -29.453 -15 1 97.44 449 PHE A O 1
ATOM 3513 N N . ARG A 1 450 ? -24.953 -31.547 -15.742 1 96.56 450 ARG A N 1
ATOM 3514 C CA . ARG A 1 450 ? -25.469 -32.062 -14.477 1 96.56 450 ARG A CA 1
ATOM 3515 C C . ARG A 1 450 ? -26.594 -31.188 -13.945 1 96.56 450 ARG A C 1
ATOM 3517 O O . ARG A 1 450 ? -26.609 -30.844 -12.758 1 96.56 450 ARG A O 1
ATOM 3524 N N . GLY A 1 451 ? -27.453 -30.703 -14.773 1 96.19 451 GLY A N 1
ATOM 3525 C CA . GLY A 1 451 ? -28.656 -29.984 -14.414 1 96.19 451 GLY A CA 1
ATOM 3526 C C . GLY A 1 451 ? -28.422 -28.5 -14.203 1 96.19 451 GLY A C 1
ATOM 3527 O O . GLY A 1 451 ? -29.328 -27.766 -13.812 1 96.19 451 GLY A O 1
ATOM 3528 N N . ARG A 1 452 ? -27.188 -28.016 -14.43 1 95.56 452 ARG A N 1
ATOM 3529 C CA . ARG A 1 452 ? -26.906 -26.594 -14.234 1 95.56 452 ARG A CA 1
ATOM 3530 C C . ARG A 1 452 ? -26.406 -25.953 -15.531 1 95.56 452 ARG A C 1
ATOM 3532 O O . ARG A 1 452 ? -25.875 -26.641 -16.406 1 95.56 452 ARG A O 1
ATOM 3539 N N . GLU A 1 453 ? -26.672 -24.656 -15.656 1 96.94 453 GLU A N 1
ATOM 3540 C CA . GLU A 1 453 ? -26.125 -23.906 -16.781 1 96.94 453 GLU A CA 1
ATOM 3541 C C . GLU A 1 453 ? -24.625 -23.672 -16.594 1 96.94 453 GLU A C 1
ATOM 3543 O O . GLU A 1 453 ? -24.188 -23.266 -15.516 1 96.94 453 GLU A O 1
ATOM 3548 N N . VAL A 1 454 ? -23.797 -24.016 -17.594 1 97.81 454 VAL A N 1
ATOM 3549 C CA . VAL A 1 454 ? -22.359 -23.828 -17.531 1 97.81 454 VAL A CA 1
ATOM 3550 C C . VAL A 1 454 ? -21.875 -23.109 -18.781 1 97.81 454 VAL A C 1
ATOM 3552 O O . VAL A 1 454 ? -22.594 -23.047 -19.797 1 97.81 454 VAL A O 1
ATOM 3555 N N . VAL A 1 455 ? -20.719 -22.531 -18.703 1 97.06 455 VAL A N 1
ATOM 3556 C CA . VAL A 1 455 ? -20.156 -21.781 -19.844 1 97.06 455 VAL A CA 1
ATOM 3557 C C . VAL A 1 455 ? -19.188 -22.672 -20.609 1 97.06 455 VAL A C 1
ATOM 3559 O O . VAL A 1 455 ? -18.641 -23.625 -20.078 1 97.06 455 VAL A O 1
ATOM 3562 N N . ASN A 1 456 ? -19 -22.344 -21.891 1 96.88 456 ASN A N 1
ATOM 3563 C CA . ASN A 1 456 ? -18 -23.016 -22.719 1 96.88 456 ASN A CA 1
ATOM 3564 C C . ASN A 1 456 ? -16.594 -22.531 -22.391 1 96.88 456 ASN A C 1
ATOM 3566 O O . ASN A 1 456 ? -16.391 -21.375 -22.016 1 96.88 456 ASN A O 1
ATOM 3570 N N . PRO A 1 457 ? -15.602 -23.453 -22.547 1 97.5 457 PRO A N 1
ATOM 3571 C CA . PRO A 1 457 ? -14.219 -23 -22.375 1 97.5 457 PRO A CA 1
ATOM 3572 C C . PRO A 1 457 ? -13.797 -21.953 -23.406 1 97.5 457 PRO A C 1
ATOM 3574 O O . PRO A 1 457 ? -14.266 -21.984 -24.547 1 97.5 457 PRO A O 1
ATOM 3577 N N . ARG A 1 458 ? -12.969 -21.078 -22.953 1 96.19 458 ARG A N 1
ATOM 3578 C CA . ARG A 1 458 ? -12.367 -20.094 -23.859 1 96.19 458 ARG A CA 1
ATOM 3579 C C . ARG A 1 458 ? -11.047 -20.609 -24.422 1 96.19 458 ARG A C 1
ATOM 3581 O O . ARG A 1 458 ? -10.594 -20.141 -25.469 1 96.19 458 ARG A O 1
ATOM 3588 N N . GLY A 1 459 ? -10.414 -21.562 -23.734 1 97.06 459 GLY A N 1
ATOM 3589 C CA . GLY A 1 459 ? -9.18 -22.172 -24.203 1 97.06 459 GLY A CA 1
ATOM 3590 C C . GLY A 1 459 ? -9.367 -22.969 -25.469 1 97.06 459 GLY A C 1
ATOM 3591 O O . GLY A 1 459 ? -10.492 -23.266 -25.875 1 97.06 459 GLY A O 1
ATOM 3592 N N . LYS A 1 460 ? -8.219 -23.297 -26.094 1 96.19 460 LYS A N 1
ATOM 3593 C CA . LYS A 1 460 ? -8.188 -24.094 -27.312 1 96.19 460 LYS A CA 1
ATOM 3594 C C . LYS A 1 460 ? -7.199 -25.25 -27.188 1 96.19 460 LYS A C 1
ATOM 3596 O O . LYS A 1 460 ? -6.152 -25.109 -26.547 1 96.19 460 LYS A O 1
ATOM 3601 N N . SER A 1 461 ? -7.504 -26.312 -27.859 1 97 461 SER A N 1
ATOM 3602 C CA . SER A 1 461 ? -6.699 -27.516 -27.75 1 97 461 SER A CA 1
ATOM 3603 C C . SER A 1 461 ? -5.324 -27.328 -28.375 1 97 461 SER A C 1
ATOM 3605 O O . SER A 1 461 ? -5.207 -26.75 -29.453 1 97 461 SER A O 1
ATOM 3607 N N . TRP A 1 462 ? -4.305 -27.844 -27.672 1 95.5 462 TRP A N 1
ATOM 3608 C CA . TRP A 1 462 ? -2.92 -27.812 -28.125 1 95.5 462 TRP A CA 1
ATOM 3609 C C . TRP A 1 462 ? -2.639 -28.953 -29.109 1 95.5 462 TRP A C 1
ATOM 3611 O O . TRP A 1 462 ? -1.562 -29.016 -29.703 1 95.5 462 TRP A O 1
ATOM 3621 N N . VAL A 1 463 ? -3.477 -29.906 -29.344 1 94 463 VAL A N 1
ATOM 3622 C CA . VAL A 1 463 ? -3.189 -31.203 -29.969 1 94 463 VAL A CA 1
ATOM 3623 C C . VAL A 1 463 ? -2.633 -30.969 -31.375 1 94 463 VAL A C 1
ATOM 3625 O O . VAL A 1 463 ? -1.578 -31.516 -31.719 1 94 463 VAL A O 1
ATOM 3628 N N . SER A 1 464 ? -3.289 -30.094 -32.125 1 91 464 SER A N 1
ATOM 3629 C CA . SER A 1 464 ? -2.814 -29.828 -33.5 1 91 464 SER A CA 1
ATOM 3630 C C . SER A 1 464 ? -1.442 -29.172 -33.469 1 91 464 SER A C 1
ATOM 3632 O O . SER A 1 464 ? -0.599 -29.453 -34.344 1 91 464 SER A O 1
ATOM 3634 N N . HIS A 1 465 ? -1.232 -28.312 -32.531 1 90.5 465 HIS A N 1
ATOM 3635 C CA . HIS A 1 465 ? 0.032 -27.609 -32.406 1 90.5 465 HIS A CA 1
ATOM 3636 C C . HIS A 1 465 ? 1.163 -28.547 -32.031 1 90.5 465 HIS A C 1
ATOM 3638 O O . HIS A 1 465 ? 2.25 -28.5 -32.594 1 90.5 465 HIS A O 1
ATOM 3644 N N . LEU A 1 466 ? 0.922 -29.438 -31.094 1 90.12 466 LEU A N 1
ATOM 3645 C CA . LEU A 1 466 ? 1.945 -30.328 -30.578 1 90.12 466 LEU A CA 1
ATOM 3646 C C . LEU A 1 466 ? 2.252 -31.453 -31.562 1 90.12 466 LEU A C 1
ATOM 3648 O O . LEU A 1 466 ? 3.375 -31.953 -31.609 1 90.12 466 LEU A O 1
ATOM 3652 N N . ALA A 1 467 ? 1.306 -31.828 -32.375 1 86.88 467 ALA A N 1
ATOM 3653 C CA . ALA A 1 467 ? 1.446 -32.938 -33.312 1 86.88 467 ALA A CA 1
ATOM 3654 C C . ALA A 1 467 ? 2.205 -32.531 -34.562 1 86.88 467 ALA A C 1
ATOM 3656 O O . ALA A 1 467 ? 2.719 -33.375 -35.312 1 86.88 467 ALA A O 1
ATOM 3657 N N . SER A 1 468 ? 2.131 -31.281 -34.875 1 77.31 468 SER A N 1
ATOM 3658 C CA . SER A 1 468 ? 2.736 -30.844 -36.125 1 77.31 468 SER A CA 1
ATOM 3659 C C . SER A 1 468 ? 4.078 -30.172 -35.906 1 77.31 468 SER A C 1
ATOM 3661 O O . SER A 1 468 ? 4.125 -29.016 -35.469 1 77.31 468 SER A O 1
ATOM 3663 N N . SER A 1 469 ? 5.156 -30.906 -35.906 1 60.62 469 SER A N 1
ATOM 3664 C CA . SER A 1 469 ? 6.469 -30.344 -35.594 1 60.62 469 SER A CA 1
ATOM 3665 C C . SER A 1 469 ? 6.922 -29.344 -36.656 1 60.62 469 SER A C 1
ATOM 3667 O O . SER A 1 469 ? 7.691 -28.438 -36.344 1 60.62 469 SER A O 1
ATOM 3669 N N . THR A 1 470 ? 6.492 -29.594 -37.875 1 58.03 470 THR A N 1
ATOM 3670 C CA . THR A 1 470 ? 7.066 -28.797 -38.938 1 58.03 470 THR A CA 1
ATOM 3671 C C . THR A 1 470 ? 6.324 -27.484 -39.094 1 58.03 470 THR A C 1
ATOM 3673 O O . THR A 1 470 ? 6.941 -26.438 -39.312 1 58.03 470 THR A O 1
ATOM 3676 N N . GLU A 1 471 ? 4.977 -27.562 -38.906 1 61.31 471 GLU A N 1
ATOM 3677 C CA . GLU A 1 471 ? 4.195 -26.375 -39.188 1 61.31 471 GLU A CA 1
ATOM 3678 C C . GLU A 1 471 ? 3.828 -25.625 -37.906 1 61.31 471 GLU A C 1
ATOM 3680 O O . GLU A 1 471 ? 3.617 -24.406 -37.938 1 61.31 471 GLU A O 1
ATOM 3685 N N . TYR A 1 472 ? 4.047 -26.078 -36.844 1 64.94 472 TYR A N 1
ATOM 3686 C CA . TYR A 1 472 ? 3.623 -25.562 -35.531 1 64.94 472 TYR A CA 1
ATOM 3687 C C . TYR A 1 472 ? 2.488 -24.562 -35.688 1 64.94 472 TYR A C 1
ATOM 3689 O O . TYR A 1 472 ? 2.676 -23.359 -35.469 1 64.94 472 TYR A O 1
ATOM 3697 N N . PRO A 1 473 ? 1.337 -25.141 -36.125 1 72.69 473 PRO A N 1
ATOM 3698 C CA . PRO A 1 473 ? 0.232 -24.188 -36.219 1 72.69 473 PRO A CA 1
ATOM 3699 C C . PRO A 1 473 ? -0.053 -23.484 -34.875 1 72.69 473 PRO A C 1
ATOM 3701 O O . PRO A 1 473 ? 0.141 -24.078 -33.812 1 72.69 473 PRO A O 1
ATOM 3704 N N . ASN A 1 474 ? -0.443 -22.281 -35 1 82.94 474 ASN A N 1
ATOM 3705 C CA . ASN A 1 474 ? -0.771 -21.531 -33.812 1 82.94 474 ASN A CA 1
ATOM 3706 C C . ASN A 1 474 ? -1.983 -22.109 -33.094 1 82.94 474 ASN A C 1
ATOM 3708 O O . ASN A 1 474 ? -2.857 -22.703 -33.719 1 82.94 474 ASN A O 1
ATOM 3712 N N . VAL A 1 475 ? -1.904 -22.125 -31.828 1 85.88 475 VAL A N 1
ATOM 3713 C CA . VAL A 1 475 ? -3.043 -22.578 -31.031 1 85.88 475 VAL A CA 1
ATOM 3714 C C . VAL A 1 475 ? -4.191 -21.578 -31.172 1 85.88 475 VAL A C 1
ATOM 3716 O O . VAL A 1 475 ? -5.332 -21.969 -31.422 1 85.88 475 VAL A O 1
ATOM 3719 N N . HIS A 1 476 ? -3.746 -20.359 -30.938 1 86.38 476 HIS A N 1
ATOM 3720 C CA . HIS A 1 476 ? -4.695 -19.266 -31.125 1 86.38 476 HIS A CA 1
ATOM 3721 C C . HIS A 1 476 ? -4.418 -18.516 -32.406 1 86.38 476 HIS A C 1
ATOM 3723 O O . HIS A 1 476 ? -3.285 -18.5 -32.906 1 86.38 476 HIS A O 1
ATOM 3729 N N . GLN A 1 477 ? -5.445 -18.234 -33.281 1 77.06 477 GLN A N 1
ATOM 3730 C CA . GLN A 1 477 ? -5.164 -17.391 -34.438 1 77.06 477 GLN A CA 1
ATOM 3731 C C . GLN A 1 477 ? -4.406 -16.125 -34 1 77.06 477 GLN A C 1
ATOM 3733 O O . GLN A 1 477 ? -5.008 -15.078 -33.781 1 77.06 477 GLN A O 1
ATOM 3738 N N . ASP A 1 478 ? -3.188 -16.219 -33.875 1 64.62 478 ASP A N 1
ATOM 3739 C CA . ASP A 1 478 ? -2.268 -15.406 -33.062 1 64.62 478 ASP A CA 1
ATOM 3740 C C . ASP A 1 478 ? -2.434 -13.922 -33.375 1 64.62 478 ASP A C 1
ATOM 3742 O O . ASP A 1 478 ? -2.465 -13.094 -32.469 1 64.62 478 ASP A O 1
ATOM 3746 N N . GLU A 1 479 ? -2.664 -13.648 -34.562 1 77.31 479 GLU A N 1
ATOM 3747 C CA . GLU A 1 479 ? -2.625 -12.219 -34.875 1 77.31 479 GLU A CA 1
ATOM 3748 C C . GLU A 1 479 ? -3.883 -11.516 -34.375 1 77.31 479 GLU A C 1
ATOM 3750 O O . GLU A 1 479 ? -3.846 -10.328 -34.062 1 77.31 479 GLU A O 1
ATOM 3755 N N . ASP A 1 480 ? -4.895 -12.266 -34.156 1 83.19 480 ASP A N 1
ATOM 3756 C CA . ASP A 1 480 ? -6.137 -11.578 -33.812 1 83.19 480 ASP A CA 1
ATOM 3757 C C . ASP A 1 480 ? -6.695 -12.055 -32.5 1 83.19 480 ASP A C 1
ATOM 3759 O O . ASP A 1 480 ? -7.719 -11.555 -32.031 1 83.19 480 ASP A O 1
ATOM 3763 N N . HIS A 1 481 ? -6.016 -12.953 -31.891 1 88.62 481 HIS A N 1
ATOM 3764 C CA . HIS A 1 481 ? -6.508 -13.469 -30.625 1 88.62 481 HIS A CA 1
ATOM 3765 C C . HIS A 1 481 ? -6.383 -12.422 -29.516 1 88.62 481 HIS A C 1
ATOM 3767 O O . HIS A 1 481 ? -5.34 -11.789 -29.375 1 88.62 481 HIS A O 1
ATOM 3773 N N . ILE A 1 482 ? -7.508 -12.266 -28.844 1 93 482 ILE A N 1
ATOM 3774 C CA . ILE A 1 482 ? -7.543 -11.305 -27.75 1 93 482 ILE A CA 1
ATOM 3775 C C . ILE A 1 482 ? -7.57 -12.047 -26.422 1 93 482 ILE A C 1
ATOM 3777 O O . ILE A 1 482 ? -8.352 -12.984 -26.234 1 93 482 ILE A O 1
ATOM 3781 N N . HIS A 1 483 ? -6.66 -11.719 -25.516 1 95.69 483 HIS A N 1
ATOM 3782 C CA . HIS A 1 483 ? -6.598 -12.289 -24.188 1 95.69 483 HIS A CA 1
ATOM 3783 C C . HIS A 1 483 ? -6.414 -11.203 -23.125 1 95.69 483 HIS A C 1
ATOM 3785 O O . HIS A 1 483 ? -5.621 -10.281 -23.312 1 95.69 483 HIS A O 1
ATOM 3791 N N . GLY A 1 484 ? -7.211 -11.297 -22.047 1 96.62 484 GLY A N 1
ATOM 3792 C CA . GLY A 1 484 ? -7.133 -10.289 -21 1 96.62 484 GLY A CA 1
ATOM 3793 C C . GLY A 1 484 ? -6.773 -10.867 -19.641 1 96.62 484 GLY A C 1
ATOM 3794 O O . GLY A 1 484 ? -6.941 -12.07 -19.406 1 96.62 484 GLY A O 1
ATOM 3795 N N . TRP A 1 485 ? -6.16 -9.992 -18.766 1 97.06 485 TRP A N 1
ATOM 3796 C CA . TRP A 1 485 ? -5.84 -10.312 -17.375 1 97.06 485 TRP A CA 1
ATOM 3797 C C . TRP A 1 485 ? -6.297 -9.195 -16.438 1 97.06 485 TRP A C 1
ATOM 3799 O O . TRP A 1 485 ? -6.195 -8.016 -16.781 1 97.06 485 TRP A O 1
ATOM 3809 N N . GLU A 1 486 ? -6.836 -9.625 -15.32 1 93.94 486 GLU A N 1
ATOM 3810 C CA . GLU A 1 486 ? -7.051 -8.656 -14.25 1 93.94 486 GLU A CA 1
ATOM 3811 C C . GLU A 1 486 ? -7.039 -9.328 -12.883 1 93.94 486 GLU A C 1
ATOM 3813 O O . GLU A 1 486 ? -7.645 -10.391 -12.703 1 93.94 486 GLU A O 1
ATOM 3818 N N . LEU A 1 487 ? -6.23 -8.711 -12.031 1 91.12 487 LEU A N 1
ATOM 3819 C CA . LEU A 1 487 ? -6.242 -9.07 -10.617 1 91.12 487 LEU A CA 1
ATOM 3820 C C . LEU A 1 487 ? -5.723 -7.918 -9.758 1 91.12 487 LEU A C 1
ATOM 3822 O O . LEU A 1 487 ? -4.719 -7.289 -10.102 1 91.12 487 LEU A O 1
ATOM 3826 N N . PHE A 1 488 ? -6.344 -7.574 -8.695 1 81.25 488 PHE A N 1
ATOM 3827 C CA . PHE A 1 488 ? -5.957 -6.543 -7.742 1 81.25 488 PHE A CA 1
ATOM 3828 C C . PHE A 1 488 ? -5.859 -5.184 -8.422 1 81.25 488 PHE A C 1
ATOM 3830 O O . PHE A 1 488 ? -4.988 -4.375 -8.078 1 81.25 488 PHE A O 1
ATOM 3837 N N . GLY A 1 489 ? -6.57 -5.004 -9.484 1 82.69 489 GLY A N 1
ATOM 3838 C CA . GLY A 1 489 ? -6.547 -3.738 -10.195 1 82.69 489 GLY A CA 1
ATOM 3839 C C . GLY A 1 489 ? -5.535 -3.705 -11.328 1 82.69 489 GLY A C 1
ATOM 3840 O O . GLY A 1 489 ? -5.625 -2.863 -12.227 1 82.69 489 GLY A O 1
ATOM 3841 N N . ASN A 1 490 ? -4.539 -4.578 -11.289 1 90.44 490 ASN A N 1
ATOM 3842 C CA . ASN A 1 490 ? -3.617 -4.707 -12.414 1 90.44 490 ASN A CA 1
ATOM 3843 C C . ASN A 1 490 ? -4.301 -5.309 -13.633 1 90.44 490 ASN A C 1
ATOM 3845 O O . ASN A 1 490 ? -5.059 -6.277 -13.516 1 90.44 490 ASN A O 1
ATOM 3849 N N . ARG A 1 491 ? -4.07 -4.703 -14.766 1 94.06 491 ARG A N 1
ATOM 3850 C CA . ARG A 1 491 ? -4.781 -5.055 -15.992 1 94.06 491 ARG A CA 1
ATOM 3851 C C . ARG A 1 491 ? -3.803 -5.297 -17.141 1 94.06 491 ARG A C 1
ATOM 3853 O O . ARG A 1 491 ? -2.74 -4.672 -17.203 1 94.06 491 ARG A O 1
ATOM 3860 N N . ALA A 1 492 ? -4.188 -6.191 -17.969 1 97.5 492 ALA A N 1
ATOM 3861 C CA . ALA A 1 492 ? -3.496 -6.371 -19.25 1 97.5 492 ALA A CA 1
ATOM 3862 C C . ALA A 1 492 ? -4.449 -6.875 -20.328 1 97.5 492 ALA A C 1
ATOM 3864 O O . ALA A 1 492 ? -5.387 -7.625 -20.031 1 97.5 492 ALA A O 1
ATOM 3865 N N . ILE A 1 493 ? -4.266 -6.441 -21.516 1 97.75 493 ILE A N 1
ATOM 3866 C CA . ILE A 1 493 ? -4.977 -6.918 -22.703 1 97.75 493 ILE A CA 1
ATOM 3867 C C . ILE A 1 493 ? -3.994 -7.109 -23.844 1 97.75 493 ILE A C 1
ATOM 3869 O O . ILE A 1 493 ? -3.15 -6.246 -24.094 1 97.75 493 ILE A O 1
ATOM 3873 N N . ARG A 1 494 ? -4.062 -8.273 -24.438 1 97.19 494 ARG A N 1
ATOM 3874 C CA . ARG A 1 494 ? -3.125 -8.633 -25.5 1 97.19 494 ARG A CA 1
ATOM 3875 C C . ARG A 1 494 ? -3.861 -9.023 -26.781 1 97.19 494 ARG A C 1
ATOM 3877 O O . ARG A 1 494 ? -4.891 -9.703 -26.719 1 97.19 494 ARG A O 1
ATOM 3884 N N . ARG A 1 495 ? -3.449 -8.516 -27.906 1 96.31 495 ARG A N 1
ATOM 3885 C CA . ARG A 1 495 ? -3.818 -8.938 -29.25 1 96.31 495 ARG A CA 1
ATOM 3886 C C . ARG A 1 495 ? -2.582 -9.219 -30.109 1 96.31 495 ARG A C 1
ATOM 3888 O O . ARG A 1 495 ? -1.88 -8.289 -30.516 1 96.31 495 ARG A O 1
ATOM 3895 N N . GLY A 1 496 ? -2.439 -10.477 -30.391 1 92.75 496 GLY A N 1
ATOM 3896 C CA . GLY A 1 496 ? -1.198 -10.82 -31.062 1 92.75 496 GLY A CA 1
ATOM 3897 C C . GLY A 1 496 ? 0.037 -10.469 -30.266 1 92.75 496 GLY A C 1
ATOM 3898 O O . GLY A 1 496 ? 0.19 -10.922 -29.125 1 92.75 496 GLY A O 1
ATOM 3899 N N . ASN A 1 497 ? 0.86 -9.531 -30.859 1 92.94 497 ASN A N 1
ATOM 3900 C CA . ASN A 1 497 ? 2.1 -9.172 -30.172 1 92.94 497 ASN A CA 1
ATOM 3901 C C . ASN A 1 497 ? 1.949 -7.883 -29.375 1 92.94 497 ASN A C 1
ATOM 3903 O O . ASN A 1 497 ? 2.848 -7.504 -28.625 1 92.94 497 ASN A O 1
ATOM 3907 N N . TRP A 1 498 ? 0.798 -7.277 -29.516 1 96.69 498 TRP A N 1
ATOM 3908 C CA . TRP A 1 498 ? 0.559 -6.031 -28.797 1 96.69 498 TRP A CA 1
ATOM 3909 C C . TRP A 1 498 ? -0.064 -6.309 -27.422 1 96.69 498 TRP A C 1
ATOM 3911 O O . TRP A 1 498 ? -1.008 -7.094 -27.312 1 96.69 498 TRP A O 1
ATOM 3921 N N . LYS A 1 499 ? 0.5 -5.645 -26.391 1 98 499 LYS A N 1
ATOM 3922 C CA . LYS A 1 499 ? -0.026 -5.809 -25.047 1 98 499 LYS A CA 1
ATOM 3923 C C . LYS A 1 499 ? -0.084 -4.469 -24.312 1 98 499 LYS A C 1
ATOM 3925 O O . LYS A 1 499 ? 0.923 -3.766 -24.203 1 98 499 LYS A O 1
ATOM 3930 N N . ALA A 1 500 ? -1.271 -4.133 -23.891 1 97.88 500 ALA A N 1
ATOM 3931 C CA . ALA A 1 500 ? -1.438 -2.98 -23 1 97.88 500 ALA A CA 1
ATOM 3932 C C . ALA A 1 500 ? -1.498 -3.416 -21.531 1 97.88 500 ALA A C 1
ATOM 3934 O O . ALA A 1 500 ? -2.107 -4.438 -21.219 1 97.88 500 ALA A O 1
ATOM 3935 N N . VAL A 1 501 ? -0.793 -2.639 -20.672 1 95.81 501 VAL A N 1
ATOM 3936 C CA . VAL A 1 501 ? -0.675 -2.996 -19.266 1 95.81 501 VAL A CA 1
ATOM 3937 C C . VAL A 1 501 ? -0.973 -1.777 -18.391 1 95.81 501 VAL A C 1
ATOM 3939 O O . VAL A 1 501 ? -0.552 -0.663 -18.703 1 95.81 501 VAL A O 1
ATOM 3942 N N . LEU A 1 502 ? -1.752 -1.96 -17.344 1 90.38 502 LEU A N 1
ATOM 3943 C CA . LEU A 1 502 ? -1.969 -0.966 -16.297 1 90.38 502 LEU A CA 1
ATOM 3944 C C . LEU A 1 502 ? -1.639 -1.542 -14.93 1 90.38 502 LEU A C 1
ATOM 3946 O O . LEU A 1 502 ? -2.248 -2.525 -14.5 1 90.38 502 LEU A O 1
ATOM 3950 N N . LEU A 1 503 ? -0.648 -0.983 -14.258 1 87.62 503 LEU A N 1
ATOM 3951 C CA . LEU A 1 503 ? -0.193 -1.457 -12.961 1 87.62 503 LEU A CA 1
ATOM 3952 C C . LEU A 1 503 ? -0.763 -0.595 -11.836 1 87.62 503 LEU A C 1
ATOM 3954 O O . LEU A 1 503 ? -0.011 0.039 -11.094 1 87.62 503 LEU A O 1
ATOM 3958 N N . ALA A 1 504 ? -2.031 -0.733 -11.602 1 76.44 504 ALA A N 1
ATOM 3959 C CA . ALA A 1 504 ? -2.748 0.113 -10.648 1 76.44 504 ALA A CA 1
ATOM 3960 C C . ALA A 1 504 ? -2.324 -0.192 -9.211 1 76.44 504 ALA A C 1
ATOM 3962 O O . ALA A 1 504 ? -2.213 0.717 -8.391 1 76.44 504 ALA A O 1
ATOM 3963 N N . LYS A 1 505 ? -2.094 -1.367 -8.898 1 73.88 505 LYS A N 1
ATOM 3964 C CA . LYS A 1 505 ? -1.721 -1.78 -7.547 1 73.88 505 LYS A CA 1
ATOM 3965 C C . LYS A 1 505 ? -0.42 -1.115 -7.105 1 73.88 505 LYS A C 1
ATOM 3967 O O . LYS A 1 505 ? -0.249 -0.792 -5.93 1 73.88 505 LYS A O 1
ATOM 3972 N N . GLN A 1 506 ? 0.397 -0.997 -8.07 1 71.31 506 GLN A N 1
ATOM 3973 C CA . GLN A 1 506 ? 1.694 -0.397 -7.777 1 71.31 506 GLN A CA 1
ATOM 3974 C C . GLN A 1 506 ? 1.633 1.124 -7.879 1 71.31 506 GLN A C 1
ATOM 3976 O O . GLN A 1 506 ? 2.664 1.798 -7.816 1 71.31 506 GLN A O 1
ATOM 3981 N N . GLY A 1 507 ? 0.436 1.603 -8.102 1 64.31 507 GLY A N 1
ATOM 3982 C CA . GLY A 1 507 ? 0.257 3.045 -8.148 1 64.31 507 GLY A CA 1
ATOM 3983 C C . GLY A 1 507 ? 0.334 3.607 -9.555 1 64.31 507 GLY A C 1
ATOM 3984 O O . GLY A 1 507 ? 0.42 4.824 -9.734 1 64.31 507 GLY A O 1
ATOM 3985 N N . GLY A 1 508 ? 0.378 2.67 -10.516 1 67.31 508 GLY A N 1
ATOM 3986 C CA . GLY A 1 508 ? 0.347 3.143 -11.891 1 67.31 508 GLY A CA 1
ATOM 3987 C C . GLY A 1 508 ? -1.022 3.629 -12.32 1 67.31 508 GLY A C 1
ATOM 3988 O O . GLY A 1 508 ? -2.039 3.025 -11.977 1 67.31 508 GLY A O 1
ATOM 3989 N N . ASP A 1 509 ? -1.086 4.766 -13 1 66.19 509 ASP A N 1
ATOM 3990 C CA . ASP A 1 509 ? -2.379 5.332 -13.367 1 66.19 509 ASP A CA 1
ATOM 3991 C C . ASP A 1 509 ? -2.574 5.316 -14.883 1 66.19 509 ASP A C 1
ATOM 3993 O O . ASP A 1 509 ? -3.676 5.578 -15.375 1 66.19 509 ASP A O 1
ATOM 3997 N N . ASN A 1 510 ? -1.525 5.023 -15.625 1 77.75 510 ASN A N 1
ATOM 3998 C CA . ASN A 1 510 ? -1.638 5.062 -17.078 1 77.75 510 ASN A CA 1
ATOM 3999 C C . ASN A 1 510 ? -1.391 3.689 -17.688 1 77.75 510 ASN A C 1
ATOM 4001 O O . ASN A 1 510 ? -0.575 2.914 -17.188 1 77.75 510 ASN A O 1
ATOM 4005 N N . TRP A 1 511 ? -2.143 3.541 -18.781 1 89.88 511 TRP A N 1
ATOM 4006 C CA . TRP A 1 511 ? -1.872 2.363 -19.594 1 89.88 511 TRP A CA 1
ATOM 4007 C C . TRP A 1 511 ? -0.528 2.492 -20.312 1 89.88 511 TRP A C 1
ATOM 4009 O O . TRP A 1 511 ? -0.174 3.57 -20.797 1 89.88 511 TRP A O 1
ATOM 4019 N N . GLU A 1 512 ? 0.223 1.425 -20.266 1 93.12 512 GLU A N 1
ATOM 4020 C CA . GLU A 1 512 ? 1.429 1.25 -21.078 1 93.12 512 GLU A CA 1
ATOM 4021 C C . GLU A 1 512 ? 1.179 0.305 -22.25 1 93.12 512 GLU A C 1
ATOM 4023 O O . GLU A 1 512 ? 0.255 -0.511 -22.203 1 93.12 512 GLU A O 1
ATOM 4028 N N . LEU A 1 513 ? 1.938 0.502 -23.328 1 97.31 513 LEU A N 1
ATOM 4029 C CA . LEU A 1 513 ? 1.79 -0.325 -24.516 1 97.31 513 LEU A CA 1
ATOM 4030 C C . LEU A 1 513 ? 3.127 -0.937 -24.922 1 97.31 513 LEU A C 1
ATOM 4032 O O . LEU A 1 513 ? 4.137 -0.235 -25 1 97.31 513 LEU A O 1
ATOM 4036 N N . PHE A 1 514 ? 3.105 -2.252 -25.281 1 97.62 514 PHE A N 1
ATOM 4037 C CA . PHE A 1 514 ? 4.34 -2.934 -25.656 1 97.62 514 PHE A CA 1
ATOM 4038 C C . PHE A 1 514 ? 4.117 -3.84 -26.859 1 97.62 514 PHE A C 1
ATOM 4040 O O . PHE A 1 514 ? 3.018 -4.355 -27.062 1 97.62 514 PHE A O 1
ATOM 4047 N N . ASP A 1 515 ? 5.125 -3.947 -27.672 1 96.88 515 ASP A N 1
ATOM 4048 C CA . ASP A 1 515 ? 5.289 -5.074 -28.594 1 96.88 515 ASP A CA 1
ATOM 4049 C C . ASP A 1 515 ? 6.09 -6.199 -27.938 1 96.88 515 ASP A C 1
ATOM 4051 O O . ASP A 1 515 ? 7.324 -6.18 -27.953 1 96.88 515 ASP A O 1
ATOM 4055 N N . VAL A 1 516 ? 5.391 -7.262 -27.438 1 95.06 516 VAL A N 1
ATOM 4056 C CA . VAL A 1 516 ? 6.02 -8.219 -26.531 1 95.06 516 VAL A CA 1
ATOM 4057 C C . VAL A 1 516 ? 6.902 -9.18 -27.328 1 95.06 516 VAL A C 1
ATOM 4059 O O . VAL A 1 516 ? 7.711 -9.914 -26.75 1 95.06 516 VAL A O 1
ATOM 4062 N N . GLU A 1 517 ? 6.754 -9.234 -28.609 1 91.94 517 GLU A N 1
ATOM 4063 C CA . GLU A 1 517 ? 7.691 -10 -29.422 1 91.94 517 GLU A CA 1
ATOM 4064 C C . GLU A 1 517 ? 9.055 -9.32 -29.484 1 91.94 517 GLU A C 1
ATOM 4066 O O . GLU A 1 517 ? 10.086 -9.977 -29.344 1 91.94 517 GLU A O 1
ATOM 4071 N N . LYS A 1 518 ? 9.008 -8.023 -29.641 1 93.12 518 LYS A N 1
ATOM 4072 C CA . LYS A 1 518 ? 10.242 -7.25 -29.75 1 93.12 518 LYS A CA 1
ATOM 4073 C C . LYS A 1 518 ? 10.773 -6.859 -28.375 1 93.12 518 LYS A C 1
ATOM 4075 O O . LYS A 1 518 ? 11.969 -6.605 -28.219 1 93.12 518 LYS A O 1
ATOM 4080 N N . ASP A 1 519 ? 9.914 -6.762 -27.469 1 95.56 519 ASP A N 1
ATOM 4081 C CA . ASP A 1 519 ? 10.227 -6.332 -26.109 1 95.56 519 ASP A CA 1
ATOM 4082 C C . ASP A 1 519 ? 9.586 -7.258 -25.078 1 95.56 519 ASP A C 1
ATOM 4084 O O . ASP A 1 519 ? 8.734 -6.832 -24.297 1 95.56 519 ASP A O 1
ATOM 4088 N N . PRO A 1 520 ? 10.141 -8.484 -25.016 1 94.5 520 PRO A N 1
ATOM 4089 C CA . PRO A 1 520 ? 9.539 -9.445 -24.094 1 94.5 520 PRO A CA 1
ATOM 4090 C C . PRO A 1 520 ? 9.68 -9.023 -22.641 1 94.5 520 PRO A C 1
ATOM 4092 O O . PRO A 1 520 ? 8.977 -9.547 -21.766 1 94.5 520 PRO A O 1
ATOM 4095 N N . ALA A 1 521 ? 10.562 -8.086 -22.344 1 95.38 521 ALA A N 1
ATOM 4096 C CA . ALA A 1 521 ? 10.781 -7.613 -20.984 1 95.38 521 ALA A CA 1
ATOM 4097 C C . ALA A 1 521 ? 9.875 -6.43 -20.656 1 95.38 521 ALA A C 1
ATOM 4099 O O . ALA A 1 521 ? 9.852 -5.949 -19.516 1 95.38 521 ALA A O 1
ATOM 4100 N N . GLU A 1 522 ? 9.125 -5.922 -21.594 1 95.62 522 GLU A N 1
ATOM 4101 C CA . GLU A 1 522 ? 8.172 -4.828 -21.438 1 95.62 522 GLU A CA 1
ATOM 4102 C C . GLU A 1 522 ? 8.836 -3.592 -20.844 1 95.62 522 GLU A C 1
ATOM 4104 O O . GLU A 1 522 ? 8.352 -3.033 -19.859 1 95.62 522 GLU A O 1
ATOM 4109 N N . GLN A 1 523 ? 9.859 -3.176 -21.516 1 92.38 523 GLN A N 1
ATOM 4110 C CA . GLN A 1 523 ? 10.656 -2.059 -21.031 1 92.38 523 GLN A CA 1
ATOM 4111 C C . GLN A 1 523 ? 10.391 -0.794 -21.844 1 92.38 523 GLN A C 1
ATOM 4113 O O . GLN A 1 523 ? 10.539 0.32 -21.328 1 92.38 523 GLN A O 1
ATOM 4118 N N . ASP A 1 524 ? 10.016 -0.924 -23.078 1 93.75 524 ASP A N 1
ATOM 4119 C CA . ASP A 1 524 ? 9.844 0.212 -23.969 1 93.75 524 ASP A CA 1
ATOM 4120 C C . ASP A 1 524 ? 8.367 0.539 -24.172 1 93.75 524 ASP A C 1
ATOM 4122 O O . ASP A 1 524 ? 7.734 0.039 -25.109 1 93.75 524 ASP A O 1
ATOM 4126 N N . ASP A 1 525 ? 7.875 1.481 -23.406 1 93.81 525 ASP A N 1
ATOM 4127 C CA . ASP A 1 525 ? 6.473 1.884 -23.484 1 93.81 525 ASP A CA 1
ATOM 4128 C C . ASP A 1 525 ? 6.203 2.654 -24.781 1 93.81 525 ASP A C 1
ATOM 4130 O O . ASP A 1 525 ? 6.73 3.75 -24.984 1 93.81 525 ASP A O 1
ATOM 4134 N N . LEU A 1 526 ? 5.32 2.123 -25.609 1 97.31 526 LEU A N 1
ATOM 4135 C CA . LEU A 1 526 ? 5.035 2.701 -26.922 1 97.31 526 LEU A CA 1
ATOM 4136 C C . LEU A 1 526 ? 3.717 3.469 -26.891 1 97.31 526 LEU A C 1
ATOM 4138 O O . LEU A 1 526 ? 3.207 3.861 -27.953 1 97.31 526 LEU A O 1
ATOM 4142 N N . SER A 1 527 ? 3.133 3.693 -25.719 1 94.62 527 SER A N 1
ATOM 4143 C CA . SER A 1 527 ? 1.807 4.289 -25.609 1 94.62 527 SER A CA 1
ATOM 4144 C C . SER A 1 527 ? 1.761 5.664 -26.266 1 94.62 527 SER A C 1
ATOM 4146 O O . SER A 1 527 ? 0.763 6.023 -26.906 1 94.62 527 SER A O 1
ATOM 4148 N N . LYS A 1 528 ? 2.816 6.457 -26.172 1 91.44 528 LYS A N 1
ATOM 4149 C CA . LYS A 1 528 ? 2.863 7.797 -26.75 1 91.44 528 LYS A CA 1
ATOM 4150 C C . LYS A 1 528 ? 3.268 7.742 -28.234 1 91.44 528 LYS A C 1
ATOM 4152 O O . LYS A 1 528 ? 2.859 8.594 -29.016 1 91.44 528 LYS A O 1
ATOM 4157 N N . LYS A 1 529 ? 4.047 6.746 -28.609 1 96.06 529 LYS A N 1
ATOM 4158 C CA . LYS A 1 529 ? 4.52 6.594 -29.984 1 96.06 529 LYS A CA 1
ATOM 4159 C C . LYS A 1 529 ? 3.438 5.988 -30.875 1 96.06 529 LYS A C 1
ATOM 4161 O O . LYS A 1 529 ? 3.396 6.25 -32.062 1 96.06 529 LYS A O 1
ATOM 4166 N N . ARG A 1 530 ? 2.619 5.188 -30.281 1 97.38 530 ARG A N 1
ATOM 4167 C CA . ARG A 1 530 ? 1.565 4.516 -31.031 1 97.38 530 ARG A CA 1
ATOM 4168 C C . ARG A 1 530 ? 0.216 4.664 -30.328 1 97.38 530 ARG A C 1
ATOM 4170 O O . ARG A 1 530 ? -0.435 3.666 -30.016 1 97.38 530 ARG A O 1
ATOM 4177 N N . PRO A 1 531 ? -0.253 5.832 -30.172 1 95.44 531 PRO A N 1
ATOM 4178 C CA . PRO A 1 531 ? -1.507 6.051 -29.438 1 95.44 531 PRO A CA 1
ATOM 4179 C C . PRO A 1 531 ? -2.703 5.383 -30.125 1 95.44 531 PRO A C 1
ATOM 4181 O O . PRO A 1 531 ? -3.66 4.996 -29.453 1 95.44 531 PRO A O 1
ATOM 4184 N N . GLU A 1 532 ? -2.672 5.227 -31.438 1 96.88 532 GLU A N 1
ATOM 4185 C CA . GLU A 1 532 ? -3.77 4.594 -32.156 1 96.88 532 GLU A CA 1
ATOM 4186 C C . GLU A 1 532 ? -3.9 3.121 -31.797 1 96.88 532 GLU A C 1
ATOM 4188 O O . GLU A 1 532 ? -5.012 2.594 -31.703 1 96.88 532 GLU A O 1
ATOM 4193 N N . ILE A 1 533 ? -2.809 2.439 -31.609 1 97.12 533 ILE A N 1
ATOM 4194 C CA . ILE A 1 533 ? -2.838 1.036 -31.203 1 97.12 533 ILE A CA 1
ATOM 4195 C C . ILE A 1 533 ? -3.361 0.915 -29.781 1 97.12 533 ILE A C 1
ATOM 4197 O O . ILE A 1 533 ? -4.148 0.016 -29.469 1 97.12 533 ILE A O 1
ATOM 4201 N N . LEU A 1 534 ? -2.908 1.818 -28.906 1 97.31 534 LEU A N 1
ATOM 4202 C CA . LEU A 1 534 ? -3.406 1.792 -27.531 1 97.31 534 LEU A CA 1
ATOM 4203 C C . LEU A 1 534 ? -4.922 1.951 -27.5 1 97.31 534 LEU A C 1
ATOM 4205 O O . LEU A 1 534 ? -5.609 1.244 -26.766 1 97.31 534 LEU A O 1
ATOM 4209 N N . GLU A 1 535 ? -5.379 2.863 -28.297 1 95.25 535 GLU A N 1
ATOM 4210 C CA . GLU A 1 535 ? -6.824 3.068 -28.344 1 95.25 535 GLU A CA 1
ATOM 4211 C C . GLU A 1 535 ? -7.547 1.795 -28.781 1 95.25 535 GLU A C 1
ATOM 4213 O O . GLU A 1 535 ? -8.586 1.446 -28.219 1 95.25 535 GLU A O 1
ATOM 4218 N N . GLU A 1 536 ? -7.027 1.183 -29.766 1 95.88 536 GLU A N 1
ATOM 4219 C CA . GLU A 1 536 ? -7.594 -0.089 -30.203 1 95.88 536 GLU A CA 1
ATOM 4220 C C . GLU A 1 536 ? -7.582 -1.118 -29.078 1 95.88 536 GLU A C 1
ATOM 4222 O O . GLU A 1 536 ? -8.562 -1.836 -28.875 1 95.88 536 GLU A O 1
ATOM 4227 N N . MET A 1 537 ? -6.512 -1.195 -28.391 1 97.31 537 MET A N 1
ATOM 4228 C CA . MET A 1 537 ? -6.375 -2.146 -27.281 1 97.31 537 MET A CA 1
ATOM 4229 C C . MET A 1 537 ? -7.406 -1.869 -26.203 1 97.31 537 MET A C 1
ATOM 4231 O O . MET A 1 537 ? -7.953 -2.799 -25.594 1 97.31 537 MET A O 1
ATOM 4235 N N . LEU A 1 538 ? -7.629 -0.651 -25.922 1 94.62 538 LEU A N 1
ATOM 4236 C CA . LEU A 1 538 ? -8.562 -0.286 -24.859 1 94.62 538 LEU A CA 1
ATOM 4237 C C . LEU A 1 538 ? -9.992 -0.654 -25.25 1 94.62 538 LEU A C 1
ATOM 4239 O O . LEU A 1 538 ? -10.82 -0.958 -24.375 1 94.62 538 LEU A O 1
ATOM 4243 N N . VAL A 1 539 ? -10.297 -0.629 -26.562 1 93.75 539 VAL A N 1
ATOM 4244 C CA . VAL A 1 539 ? -11.586 -1.137 -27.031 1 93.75 539 VAL A CA 1
ATOM 4245 C C . VAL A 1 539 ? -11.688 -2.631 -26.734 1 93.75 539 VAL A C 1
ATOM 4247 O O . VAL A 1 539 ? -12.727 -3.107 -26.281 1 93.75 539 VAL A O 1
ATOM 4250 N N . HIS A 1 540 ? -10.633 -3.361 -27.047 1 95.75 540 HIS A N 1
ATOM 4251 C CA . HIS A 1 540 ? -10.609 -4.781 -26.719 1 95.75 540 HIS A CA 1
ATOM 4252 C C . HIS A 1 540 ? -10.75 -5.004 -25.219 1 95.75 540 HIS A C 1
ATOM 4254 O O . HIS A 1 540 ? -11.406 -5.961 -24.781 1 95.75 540 HIS A O 1
ATOM 4260 N N . TRP A 1 541 ? -10.148 -4.16 -24.438 1 95.38 541 TRP A N 1
ATOM 4261 C CA . TRP A 1 541 ? -10.281 -4.254 -22.984 1 95.38 541 TRP A CA 1
ATOM 4262 C C . TRP A 1 541 ? -11.742 -4.113 -22.562 1 95.38 541 TRP A C 1
ATOM 4264 O O . TRP A 1 541 ? -12.242 -4.91 -21.766 1 95.38 541 TRP A O 1
ATOM 4274 N N . ALA A 1 542 ? -12.406 -3.119 -23.094 1 92 542 ALA A N 1
ATOM 4275 C CA . ALA A 1 542 ? -13.812 -2.9 -22.766 1 92 542 ALA A CA 1
ATOM 4276 C C . ALA A 1 542 ? -14.648 -4.125 -23.109 1 92 542 ALA A C 1
ATOM 4278 O O . ALA A 1 542 ? -15.562 -4.492 -22.359 1 92 542 ALA A O 1
ATOM 4279 N N . THR A 1 543 ? -14.359 -4.703 -24.219 1 92.44 543 THR A N 1
ATOM 4280 C CA . THR A 1 543 ? -15.047 -5.918 -24.641 1 92.44 543 THR A CA 1
ATOM 4281 C C . THR A 1 543 ? -14.766 -7.059 -23.656 1 92.44 543 THR A C 1
ATOM 4283 O O . THR A 1 543 ? -15.68 -7.789 -23.266 1 92.44 543 THR A O 1
ATOM 4286 N N . TYR A 1 544 ? -13.539 -7.191 -23.297 1 95.12 544 TYR A N 1
ATOM 4287 C CA . TYR A 1 544 ? -13.133 -8.203 -22.328 1 95.12 544 TYR A CA 1
ATOM 4288 C C . TYR A 1 544 ? -13.891 -8.031 -21.016 1 95.12 544 TYR A C 1
ATOM 4290 O O . TYR A 1 544 ? -14.383 -9.008 -20.453 1 95.12 544 TYR A O 1
ATOM 4298 N N . VAL A 1 545 ? -13.938 -6.855 -20.516 1 91.5 545 VAL A N 1
ATOM 4299 C CA . VAL A 1 545 ? -14.656 -6.547 -19.266 1 91.5 545 VAL A CA 1
ATOM 4300 C C . VAL A 1 545 ? -16.109 -6.988 -19.391 1 91.5 545 VAL A C 1
ATOM 4302 O O . VAL A 1 545 ? -16.641 -7.66 -18.5 1 91.5 545 VAL A O 1
ATOM 4305 N N . ALA A 1 546 ? -16.734 -6.668 -20.484 1 90 546 ALA A N 1
ATOM 4306 C CA . ALA A 1 546 ? -18.141 -6.996 -20.719 1 90 546 ALA A CA 1
ATOM 4307 C C . ALA A 1 546 ? -18.344 -8.508 -20.797 1 90 546 ALA A C 1
ATOM 4309 O O . ALA A 1 546 ? -19.297 -9.039 -20.234 1 90 546 ALA A O 1
ATOM 4310 N N . GLU A 1 547 ? -17.422 -9.18 -21.469 1 92.62 547 GLU A N 1
ATOM 4311 C CA . GLU A 1 547 ? -17.562 -10.609 -21.719 1 92.62 547 GLU A CA 1
ATOM 4312 C C . GLU A 1 547 ? -17.328 -11.414 -20.438 1 92.62 547 GLU A C 1
ATOM 4314 O O . GLU A 1 547 ? -17.906 -12.492 -20.266 1 92.62 547 GLU A O 1
ATOM 4319 N N . THR A 1 548 ? -16.484 -10.93 -19.547 1 93.5 548 THR A N 1
ATOM 4320 C CA . THR A 1 548 ? -16.078 -11.734 -18.391 1 93.5 548 THR A CA 1
ATOM 4321 C C . THR A 1 548 ? -16.844 -11.328 -17.141 1 93.5 548 THR A C 1
ATOM 4323 O O . THR A 1 548 ? -16.828 -12.039 -16.141 1 93.5 548 THR A O 1
ATOM 4326 N N . GLY A 1 549 ? -17.484 -10.164 -17.188 1 87.94 549 GLY A N 1
ATOM 4327 C CA . GLY A 1 549 ? -18.188 -9.664 -16.016 1 87.94 549 GLY A CA 1
ATOM 4328 C C . GLY A 1 549 ? -17.25 -9.047 -14.992 1 87.94 549 GLY A C 1
ATOM 4329 O O . GLY A 1 549 ? -17.625 -8.883 -13.828 1 87.94 549 GLY A O 1
ATOM 4330 N N . LEU A 1 550 ? -16.094 -8.75 -15.422 1 88.44 550 LEU A N 1
ATOM 4331 C CA . LEU A 1 550 ? -15.133 -8.055 -14.562 1 88.44 550 LEU A CA 1
ATOM 4332 C C . LEU A 1 550 ? -15.703 -6.734 -14.07 1 88.44 550 LEU A C 1
ATOM 4334 O O . LEU A 1 550 ? -16.297 -5.98 -14.836 1 88.44 550 LEU A O 1
ATOM 4338 N N . VAL A 1 551 ? -15.641 -6.617 -12.797 1 78.81 551 VAL A N 1
ATOM 4339 C CA . VAL A 1 551 ? -16.109 -5.371 -12.195 1 78.81 551 VAL A CA 1
ATOM 4340 C C . VAL A 1 551 ? -14.938 -4.41 -12.023 1 78.81 551 VAL A C 1
ATOM 4342 O O . VAL A 1 551 ? -14 -4.691 -11.273 1 78.81 551 VAL A O 1
ATOM 4345 N N . GLU A 1 552 ? -14.984 -3.533 -12.867 1 67.75 552 GLU A N 1
ATOM 4346 C CA . GLU A 1 552 ? -13.891 -2.57 -12.797 1 67.75 552 GLU A CA 1
ATOM 4347 C C . GLU A 1 552 ? -14.023 -1.673 -11.57 1 67.75 552 GLU A C 1
ATOM 4349 O O . GLU A 1 552 ? -15.07 -1.063 -11.352 1 67.75 552 GLU A O 1
ATOM 4354 N N . ASP A 1 553 ? -13.617 -2.238 -10.57 1 54.28 553 ASP A N 1
ATOM 4355 C CA . ASP A 1 553 ? -13.57 -1.278 -9.477 1 54.28 553 ASP A CA 1
ATOM 4356 C C . ASP A 1 553 ? -12.836 -0.006 -9.883 1 54.28 553 ASP A C 1
ATOM 4358 O O . ASP A 1 553 ? -11.883 -0.06 -10.664 1 54.28 553 ASP A O 1
ATOM 4362 N N . ALA A 1 554 ? -13.68 0.889 -10.086 1 40.12 554 ALA A N 1
ATOM 4363 C CA . ALA A 1 554 ? -12.969 2.141 -10.344 1 40.12 554 ALA A CA 1
ATOM 4364 C C . ALA A 1 554 ? -11.641 2.186 -9.602 1 40.12 554 ALA A C 1
ATOM 4366 O O . ALA A 1 554 ? -11.609 2.084 -8.367 1 40.12 554 ALA A O 1
ATOM 4367 N N . PHE A 1 555 ? -10.672 1.518 -9.977 1 34.41 555 PHE A N 1
ATOM 4368 C CA . PHE A 1 555 ? -9.438 2.096 -9.469 1 34.41 555 PHE A CA 1
ATOM 4369 C C . PHE A 1 555 ? -9.133 3.426 -10.148 1 34.41 555 PHE A C 1
ATOM 4371 O O . PHE A 1 555 ? -9.438 3.607 -11.328 1 34.41 555 PHE A O 1
ATOM 4378 N N . MET B 1 1 ? -5.316 62.844 14.602 1 29.08 1 MET B N 1
ATOM 4379 C CA . MET B 1 1 ? -5.895 61.625 14.086 1 29.08 1 MET B CA 1
ATOM 4380 C C . MET B 1 1 ? -5.016 60.438 14.438 1 29.08 1 MET B C 1
ATOM 4382 O O . MET B 1 1 ? -3.836 60.375 14.078 1 29.08 1 MET B O 1
ATOM 4386 N N . VAL B 1 2 ? -5.16 59.938 15.633 1 39.22 2 VAL B N 1
ATOM 4387 C CA . VAL B 1 2 ? -4.281 58.906 16.156 1 39.22 2 VAL B CA 1
ATOM 4388 C C . VAL B 1 2 ? -4.031 57.844 15.07 1 39.22 2 VAL B C 1
ATOM 4390 O O . VAL B 1 2 ? -4.973 57.219 14.586 1 39.22 2 VAL B O 1
ATOM 4393 N N . VAL B 1 3 ? -3.068 58.125 14.234 1 43.62 3 VAL B N 1
ATOM 4394 C CA . VAL B 1 3 ? -2.693 57.25 13.141 1 43.62 3 VAL B CA 1
ATOM 4395 C C . VAL B 1 3 ? -2.682 55.781 13.617 1 43.62 3 VAL B C 1
ATOM 4397 O O . VAL B 1 3 ? -1.987 55.469 14.586 1 43.62 3 VAL B O 1
ATOM 4400 N N . ALA B 1 4 ? -3.695 55.031 13.281 1 57.84 4 ALA B N 1
ATOM 4401 C CA . ALA B 1 4 ? -3.875 53.656 13.727 1 57.84 4 ALA B CA 1
ATOM 4402 C C . ALA B 1 4 ? -2.617 52.844 13.477 1 57.84 4 ALA B C 1
ATOM 4404 O O . ALA B 1 4 ? -2.076 52.844 12.367 1 57.84 4 ALA B O 1
ATOM 4405 N N . LYS B 1 5 ? -1.871 52.469 14.484 1 81.69 5 LYS B N 1
ATOM 4406 C CA . LYS B 1 5 ? -0.634 51.688 14.469 1 81.69 5 LYS B CA 1
ATOM 4407 C C . LYS B 1 5 ? -0.812 50.375 13.703 1 81.69 5 LYS B C 1
ATOM 4409 O O . LYS B 1 5 ? -1.825 49.688 13.852 1 81.69 5 LYS B O 1
ATOM 4414 N N . ARG B 1 6 ? 0.022 50.188 12.609 1 93.94 6 ARG B N 1
ATOM 4415 C CA . ARG B 1 6 ? 0.021 48.938 11.875 1 93.94 6 ARG B CA 1
ATOM 4416 C C . ARG B 1 6 ? 0.073 47.75 12.828 1 93.94 6 ARG B C 1
ATOM 4418 O O . ARG B 1 6 ? 0.806 47.781 13.82 1 93.94 6 ARG B O 1
ATOM 4425 N N . PRO B 1 7 ? -0.728 46.812 12.609 1 97.5 7 PRO B N 1
ATOM 4426 C CA . PRO B 1 7 ? -0.815 45.719 13.547 1 97.5 7 PRO B CA 1
ATOM 4427 C C . PRO B 1 7 ? 0.412 44.812 13.492 1 97.5 7 PRO B C 1
ATOM 4429 O O . PRO B 1 7 ? 1.109 44.75 12.477 1 97.5 7 PRO B O 1
ATOM 4432 N N . ASN B 1 8 ? 0.738 44.188 14.625 1 98.56 8 ASN B N 1
ATOM 4433 C CA . ASN B 1 8 ? 1.616 43.031 14.656 1 98.56 8 ASN B CA 1
ATOM 4434 C C . ASN B 1 8 ? 0.871 41.75 14.273 1 98.56 8 ASN B C 1
ATOM 4436 O O . ASN B 1 8 ? -0.359 41.688 14.344 1 98.56 8 ASN B O 1
ATOM 4440 N N . PHE B 1 9 ? 1.605 40.781 13.789 1 98.81 9 PHE B N 1
ATOM 4441 C CA . PHE B 1 9 ? 1.019 39.5 13.43 1 98.81 9 PHE B CA 1
ATOM 4442 C C . PHE B 1 9 ? 1.746 38.344 14.133 1 98.81 9 PHE B C 1
ATOM 4444 O O . PHE B 1 9 ? 2.977 38.344 14.188 1 98.81 9 PHE B O 1
ATOM 4451 N N . LEU B 1 10 ? 0.996 37.438 14.727 1 98.88 10 LEU B N 1
ATOM 4452 C CA . LEU B 1 10 ? 1.478 36.188 15.281 1 98.88 10 LEU B CA 1
ATOM 4453 C C . LEU B 1 10 ? 0.712 35 14.688 1 98.88 10 LEU B C 1
ATOM 4455 O O . LEU B 1 10 ? -0.452 34.781 15.023 1 98.88 10 LEU B O 1
ATOM 4459 N N . VAL B 1 11 ? 1.354 34.281 13.805 1 98.94 11 VAL B N 1
ATOM 4460 C CA . VAL B 1 11 ? 0.79 33.062 13.227 1 98.94 11 VAL B CA 1
ATOM 4461 C C . VAL B 1 11 ? 1.385 31.844 13.914 1 98.94 11 VAL B C 1
ATOM 4463 O O . VAL B 1 11 ? 2.594 31.609 13.844 1 98.94 11 VAL B O 1
ATOM 4466 N N . ILE B 1 12 ? 0.543 31.094 14.586 1 98.94 12 ILE B N 1
ATOM 4467 C CA . ILE B 1 12 ? 0.948 29.891 15.305 1 98.94 12 ILE B CA 1
ATOM 4468 C C . ILE B 1 12 ? 0.438 28.656 14.562 1 98.94 12 ILE B C 1
ATOM 4470 O O . ILE B 1 12 ? -0.766 28.516 14.336 1 98.94 12 ILE B O 1
ATOM 4474 N N . VAL B 1 13 ? 1.355 27.75 14.203 1 98.88 13 VAL B N 1
ATOM 4475 C CA . VAL B 1 13 ? 0.981 26.547 13.453 1 98.88 13 VAL B CA 1
ATOM 4476 C C . VAL B 1 13 ? 1.314 25.297 14.273 1 98.88 13 VAL B C 1
ATOM 4478 O O . VAL B 1 13 ? 2.473 25.078 14.633 1 98.88 13 VAL B O 1
ATOM 4481 N N . ALA B 1 14 ? 0.304 24.547 14.609 1 98.81 14 ALA B N 1
ATOM 4482 C CA . ALA B 1 14 ? 0.486 23.203 15.172 1 98.81 14 ALA B CA 1
ATOM 4483 C C . ALA B 1 14 ? 0.639 22.172 14.07 1 98.81 14 ALA B C 1
ATOM 4485 O O . ALA B 1 14 ? 0.145 22.359 12.953 1 98.81 14 ALA B O 1
ATOM 4486 N N . ASP B 1 15 ? 1.344 21.094 14.383 1 98.19 15 ASP B N 1
ATOM 4487 C CA . ASP B 1 15 ? 1.647 20.062 13.406 1 98.19 15 ASP B CA 1
ATOM 4488 C C . ASP B 1 15 ? 0.846 18.781 13.68 1 98.19 15 ASP B C 1
ATOM 4490 O O . ASP B 1 15 ? 1.101 18.094 14.664 1 98.19 15 ASP B O 1
ATOM 4494 N N . ASP B 1 16 ? -0.133 18.469 12.797 1 98.06 16 ASP B N 1
ATOM 4495 C CA . ASP B 1 16 ? -0.918 17.234 12.867 1 98.06 16 ASP B CA 1
ATOM 4496 C C . ASP B 1 16 ? -1.952 17.312 13.984 1 98.06 16 ASP B C 1
ATOM 4498 O O . ASP B 1 16 ? -2.266 16.297 14.609 1 98.06 16 ASP B O 1
ATOM 4502 N N . LEU B 1 17 ? -2.418 18.516 14.32 1 98.75 17 LEU B N 1
ATOM 4503 C CA . LEU B 1 17 ? -3.434 18.672 15.352 1 98.75 17 LEU B CA 1
ATOM 4504 C C . LEU B 1 17 ? -4.824 18.391 14.797 1 98.75 17 LEU B C 1
ATOM 4506 O O . LEU B 1 17 ? -5.215 18.953 13.773 1 98.75 17 LEU B O 1
ATOM 4510 N N . GLY B 1 18 ? -5.605 17.531 15.477 1 98.25 18 GLY B N 1
ATOM 4511 C CA . GLY B 1 18 ? -6.957 17.203 15.039 1 98.25 18 GLY B CA 1
ATOM 4512 C C . GLY B 1 18 ? -7.941 18.328 15.281 1 98.25 18 GLY B C 1
ATOM 4513 O O . GLY B 1 18 ? -7.68 19.234 16.062 1 98.25 18 GLY B O 1
ATOM 4514 N N . PHE B 1 19 ? -9.102 18.234 14.664 1 98.44 19 PHE B N 1
ATOM 4515 C CA . PHE B 1 19 ? -10.133 19.266 14.703 1 98.44 19 PHE B CA 1
ATOM 4516 C C . PHE B 1 19 ? -10.609 19.5 16.125 1 98.44 19 PHE B C 1
ATOM 4518 O O . PHE B 1 19 ? -10.789 20.656 16.547 1 98.44 19 PHE B O 1
ATOM 4525 N N . SER B 1 20 ? -10.711 18.453 16.891 1 98.19 20 SER B N 1
ATOM 4526 C CA . SER B 1 20 ? -11.305 18.562 18.219 1 98.19 20 SER B CA 1
ATOM 4527 C C . SER B 1 20 ? -10.266 18.344 19.312 1 98.19 20 SER B C 1
ATOM 4529 O O . SER B 1 20 ? -10.594 17.891 20.406 1 98.19 20 SER B O 1
ATOM 4531 N N . ASP B 1 21 ? -9.031 18.672 19.078 1 98.62 21 ASP B N 1
ATOM 4532 C CA . ASP B 1 21 ? -7.957 18.328 20 1 98.62 21 ASP B CA 1
ATOM 4533 C C . ASP B 1 21 ? -7.742 19.438 21.031 1 98.62 21 ASP B C 1
ATOM 4535 O O . ASP B 1 21 ? -6.914 19.297 21.938 1 98.62 21 ASP B O 1
ATOM 4539 N N . THR B 1 22 ? -8.461 20.594 20.922 1 98.62 22 THR B N 1
ATOM 4540 C CA . THR B 1 22 ? -8.297 21.672 21.891 1 98.62 22 THR B CA 1
ATOM 4541 C C . THR B 1 22 ? -9.625 22 22.547 1 98.62 22 THR B C 1
ATOM 4543 O O . THR B 1 22 ? -10.688 21.75 21.984 1 98.62 22 THR B O 1
ATOM 4546 N N . LYS B 1 23 ? -9.523 22.625 23.641 1 97.94 23 LYS B N 1
ATOM 4547 C CA . LYS B 1 23 ? -10.695 22.906 24.469 1 97.94 23 LYS B CA 1
ATOM 4548 C C . LYS B 1 23 ? -11.703 23.766 23.719 1 97.94 23 LYS B C 1
ATOM 4550 O O . LYS B 1 23 ? -12.914 23.531 23.797 1 97.94 23 LYS B O 1
ATOM 4555 N N . PRO B 1 24 ? -11.289 24.766 22.984 1 97.81 24 PRO B N 1
ATOM 4556 C CA . PRO B 1 24 ? -12.281 25.562 22.25 1 97.81 24 PRO B CA 1
ATOM 4557 C C . PRO B 1 24 ? -13.078 24.719 21.266 1 97.81 24 PRO B C 1
ATOM 4559 O O . PRO B 1 24 ? -14.172 25.125 20.844 1 97.81 24 PRO B O 1
ATOM 4562 N N . TYR B 1 25 ? -12.594 23.625 20.891 1 98 25 TYR B N 1
ATOM 4563 C CA . TYR B 1 25 ? -13.273 22.75 19.938 1 98 25 TYR B CA 1
ATOM 4564 C C . TYR B 1 25 ? -13.773 21.484 20.641 1 98 25 TYR B C 1
ATOM 4566 O O . TYR B 1 25 ? -14.016 20.469 20 1 98 25 TYR B O 1
ATOM 4574 N N . GLY B 1 26 ? -13.766 21.516 21.969 1 96.12 26 GLY B N 1
ATOM 4575 C CA . GLY B 1 26 ? -14.508 20.5 22.719 1 96.12 26 GLY B CA 1
ATOM 4576 C C . GLY B 1 26 ? -13.617 19.438 23.328 1 96.12 26 GLY B C 1
ATOM 4577 O O . GLY B 1 26 ? -14.102 18.484 23.922 1 96.12 26 GLY B O 1
ATOM 4578 N N . SER B 1 27 ? -12.359 19.562 23.312 1 98.06 27 SER B N 1
ATOM 4579 C CA . SER B 1 27 ? -11.43 18.547 23.781 1 98.06 27 SER B CA 1
ATOM 4580 C C . SER B 1 27 ? -11.406 18.469 25.312 1 98.06 27 SER B C 1
ATOM 4582 O O . SER B 1 27 ? -11.68 19.469 25.984 1 98.06 27 SER B O 1
ATOM 4584 N N . GLU B 1 28 ? -11.117 17.312 25.797 1 98.06 28 GLU B N 1
ATOM 4585 C CA . GLU B 1 28 ? -10.836 17.109 27.219 1 98.06 28 GLU B CA 1
ATOM 4586 C C . GLU B 1 28 ? -9.406 17.516 27.562 1 98.06 28 GLU B C 1
ATOM 4588 O O . GLU B 1 28 ? -9.062 17.672 28.734 1 98.06 28 GLU B O 1
ATOM 4593 N N . ILE B 1 29 ? -8.555 17.688 26.594 1 98.75 29 ILE B N 1
ATOM 4594 C CA . ILE B 1 29 ? -7.176 18.109 26.828 1 98.75 29 ILE B CA 1
ATOM 4595 C C . ILE B 1 29 ? -7.168 19.531 27.406 1 98.75 29 ILE B C 1
ATOM 4597 O O . ILE B 1 29 ? -7.898 20.406 26.938 1 98.75 29 ILE B O 1
ATOM 4601 N N . ASP B 1 30 ? -6.383 19.766 28.359 1 97.94 30 ASP B N 1
ATOM 4602 C CA . ASP B 1 30 ? -6.32 21.047 29.062 1 97.94 30 ASP B CA 1
ATOM 4603 C C . ASP B 1 30 ? -5.566 22.078 28.234 1 97.94 30 ASP B C 1
ATOM 4605 O O . ASP B 1 30 ? -4.34 22.156 28.281 1 97.94 30 ASP B O 1
ATOM 4609 N N . THR B 1 31 ? -6.367 22.906 27.547 1 98.69 31 THR B N 1
ATOM 4610 C CA . THR B 1 31 ? -5.797 24 26.766 1 98.69 31 THR B CA 1
ATOM 4611 C C . THR B 1 31 ? -6.457 25.328 27.109 1 98.69 31 THR B C 1
ATOM 4613 O O . THR B 1 31 ? -7.113 25.953 26.266 1 98.69 31 THR B O 1
ATOM 4616 N N . PRO B 1 32 ? -6.184 25.812 28.297 1 98.5 32 PRO B N 1
ATOM 4617 C CA . PRO B 1 32 ? -6.883 27 28.812 1 98.5 32 PRO B CA 1
ATOM 4618 C C . PRO B 1 32 ? -6.504 28.281 28.062 1 98.5 32 PRO B C 1
ATOM 4620 O O . PRO B 1 32 ? -7.312 29.203 27.969 1 98.5 32 PRO B O 1
ATOM 4623 N N . VAL B 1 33 ? -5.344 28.406 27.562 1 98.56 33 VAL B N 1
ATOM 4624 C CA . VAL B 1 33 ? -4.93 29.609 26.859 1 98.56 33 VAL B CA 1
ATOM 4625 C C . VAL B 1 33 ? -5.715 29.75 25.562 1 98.56 33 VAL B C 1
ATOM 4627 O O . VAL B 1 33 ? -6.277 30.812 25.281 1 98.56 33 VAL B O 1
ATOM 4630 N N . LEU B 1 34 ? -5.797 28.656 24.812 1 98.62 34 LEU B N 1
ATOM 4631 C CA . LEU B 1 34 ? -6.57 28.688 23.578 1 98.62 34 LEU B CA 1
ATOM 4632 C C . LEU B 1 34 ? -8.047 28.922 23.875 1 98.62 34 LEU B C 1
ATOM 4634 O O . LEU B 1 34 ? -8.734 29.594 23.094 1 98.62 34 LEU B O 1
ATOM 4638 N N . ASP B 1 35 ? -8.477 28.344 24.969 1 97.94 35 ASP B N 1
ATOM 4639 C CA . ASP B 1 35 ? -9.859 28.578 25.375 1 97.94 35 ASP B CA 1
ATOM 4640 C C . ASP B 1 35 ? -10.102 30.062 25.656 1 97.94 35 ASP B C 1
ATOM 4642 O O . ASP B 1 35 ? -11.109 30.625 25.234 1 97.94 35 ASP B O 1
ATOM 4646 N N . ARG B 1 36 ? -9.203 30.672 26.297 1 96.5 36 ARG B N 1
ATOM 4647 C CA . ARG B 1 36 ? -9.305 32.094 26.594 1 96.5 36 ARG B CA 1
ATOM 4648 C C . ARG B 1 36 ? -9.266 32.938 25.312 1 96.5 36 ARG B C 1
ATOM 4650 O O . ARG B 1 36 ? -10.062 33.875 25.156 1 96.5 36 ARG B O 1
ATOM 4657 N N . LEU B 1 37 ? -8.375 32.625 24.453 1 96.19 37 LEU B N 1
ATOM 4658 C CA . LEU B 1 37 ? -8.258 33.344 23.203 1 96.19 37 LEU B CA 1
ATOM 4659 C C . LEU B 1 37 ? -9.539 33.219 22.375 1 96.19 37 LEU B C 1
ATOM 4661 O O . LEU B 1 37 ? -9.914 34.156 21.672 1 96.19 37 LEU B O 1
ATOM 4665 N N . SER B 1 38 ? -10.234 32.062 22.484 1 95.5 38 SER B N 1
ATOM 4666 C CA . SER B 1 38 ? -11.445 31.828 21.719 1 95.5 38 SER B CA 1
ATOM 4667 C C . SER B 1 38 ? -12.594 32.688 22.219 1 95.5 38 SER B C 1
ATOM 4669 O O . SER B 1 38 ? -13.5 33.031 21.453 1 95.5 38 SER B O 1
ATOM 4671 N N . LYS B 1 39 ? -12.555 33.094 23.469 1 92.44 39 LYS B N 1
ATOM 4672 C CA . LYS B 1 39 ? -13.625 33.906 24.062 1 92.44 39 LYS B CA 1
ATOM 4673 C C . LYS B 1 39 ? -13.617 35.312 23.484 1 92.44 39 LYS B C 1
ATOM 4675 O O . LYS B 1 39 ? -14.672 35.938 23.375 1 92.44 39 LYS B O 1
ATOM 4680 N N . ASP B 1 40 ? -12.438 35.781 23.141 1 88.56 40 ASP B N 1
ATOM 4681 C CA . ASP B 1 40 ? -12.305 37.094 22.547 1 88.56 40 ASP B CA 1
ATOM 4682 C C . ASP B 1 40 ? -11.984 37 21.062 1 88.56 40 ASP B C 1
ATOM 4684 O O . ASP B 1 40 ? -11.469 37.969 20.469 1 88.56 40 ASP B O 1
ATOM 4688 N N . GLY B 1 41 ? -12.188 35.875 20.531 1 93.25 41 GLY B N 1
ATOM 4689 C CA . GLY B 1 41 ? -11.797 35.656 19.141 1 93.25 41 GLY B CA 1
ATOM 4690 C C . GLY B 1 41 ? -12.852 34.938 18.328 1 93.25 41 GLY B C 1
ATOM 4691 O O . GLY B 1 41 ? -14.039 34.969 18.672 1 93.25 41 GLY B O 1
ATOM 4692 N N . THR B 1 42 ? -12.5 34.5 17.172 1 94.19 42 THR B N 1
ATOM 4693 C CA . THR B 1 42 ? -13.367 33.781 16.234 1 94.19 42 THR B CA 1
ATOM 4694 C C . THR B 1 42 ? -12.859 32.344 16.016 1 94.19 42 THR B C 1
ATOM 4696 O O . THR B 1 42 ? -11.688 32.156 15.672 1 94.19 42 THR B O 1
ATOM 4699 N N . ARG B 1 43 ? -13.727 31.344 16.281 1 96.06 43 ARG B N 1
ATOM 4700 C CA . ARG B 1 43 ? -13.461 29.969 15.898 1 96.06 43 ARG B CA 1
ATOM 4701 C C . ARG B 1 43 ? -13.961 29.672 14.484 1 96.06 43 ARG B C 1
ATOM 4703 O O . ARG B 1 43 ? -15.133 29.906 14.18 1 96.06 43 ARG B O 1
ATOM 4710 N N . MET B 1 44 ? -13.055 29.234 13.711 1 95.69 44 MET B N 1
ATOM 4711 C CA . MET B 1 44 ? -13.43 28.859 12.352 1 95.69 44 MET B CA 1
ATOM 4712 C C . MET B 1 44 ? -13.742 27.359 12.273 1 95.69 44 MET B C 1
ATOM 4714 O O . MET B 1 44 ? -12.93 26.531 12.68 1 95.69 44 MET B O 1
ATOM 4718 N N . THR B 1 45 ? -14.938 27 11.758 1 96.31 45 THR B N 1
ATOM 4719 C CA . THR B 1 45 ? -15.336 25.594 11.773 1 96.31 45 THR B CA 1
ATOM 4720 C C . THR B 1 45 ? -15.188 24.969 10.383 1 96.31 45 THR B C 1
ATOM 4722 O O . THR B 1 45 ? -15.273 23.75 10.227 1 96.31 45 THR B O 1
ATOM 4725 N N . ASN B 1 46 ? -15.016 25.797 9.359 1 96.06 46 ASN B N 1
ATOM 4726 C CA . ASN B 1 46 ? -14.922 25.375 7.969 1 96.06 46 ASN B CA 1
ATOM 4727 C C . ASN B 1 46 ? -13.664 25.938 7.301 1 96.06 46 ASN B C 1
ATOM 4729 O O . ASN B 1 46 ? -13.727 26.469 6.191 1 96.06 46 ASN B O 1
ATOM 4733 N N . PHE B 1 47 ? -12.609 25.922 8.062 1 97.44 47 PHE B N 1
ATOM 4734 C CA . PHE B 1 47 ? -11.273 26.266 7.605 1 97.44 47 PHE B CA 1
ATOM 4735 C C . PHE B 1 47 ? -10.562 25.047 7.016 1 97.44 47 PHE B C 1
ATOM 4737 O O . PHE B 1 47 ? -10.523 23.984 7.641 1 97.44 47 PHE B O 1
ATOM 4744 N N . HIS B 1 48 ? -9.992 25.234 5.809 1 98.19 48 HIS B N 1
ATOM 4745 C CA . HIS B 1 48 ? -9.43 24.094 5.102 1 98.19 48 HIS B CA 1
ATOM 4746 C C . HIS B 1 48 ? -7.957 24.312 4.77 1 98.19 48 HIS B C 1
ATOM 4748 O O . HIS B 1 48 ? -7.562 25.422 4.383 1 98.19 48 HIS B O 1
ATOM 4754 N N . THR B 1 49 ? -7.191 23.297 4.93 1 98.62 49 THR B N 1
ATOM 4755 C CA . THR B 1 49 ? -5.777 23.266 4.574 1 98.62 49 THR B CA 1
ATOM 4756 C C . THR B 1 49 ? -5.52 22.25 3.461 1 98.62 49 THR B C 1
ATOM 4758 O O . THR B 1 49 ? -6.457 21.766 2.828 1 98.62 49 THR B O 1
ATOM 4761 N N . ALA B 1 50 ? -4.223 22.047 3.131 1 97.88 50 ALA B N 1
ATOM 4762 C CA . ALA B 1 50 ? -3.85 20.922 2.281 1 97.88 50 ALA B CA 1
ATOM 4763 C C . ALA B 1 50 ? -3.861 19.625 3.068 1 97.88 50 ALA B C 1
ATOM 4765 O O . ALA B 1 50 ? -4.164 19.609 4.262 1 97.88 50 ALA B O 1
ATOM 4766 N N . GLN B 1 51 ? -3.592 18.578 2.35 1 96.25 51 GLN B N 1
ATOM 4767 C CA . GLN B 1 51 ? -3.691 17.25 2.932 1 96.25 51 GLN B CA 1
ATOM 4768 C C . GLN B 1 51 ? -2.477 16.938 3.803 1 96.25 51 GLN B C 1
ATOM 4770 O O . GLN B 1 51 ? -2.494 15.977 4.582 1 96.25 51 GLN B O 1
ATOM 4775 N N . ALA B 1 52 ? -1.41 17.766 3.65 1 95.12 52 ALA B N 1
ATOM 4776 C CA . ALA B 1 52 ? -0.18 17.5 4.395 1 95.12 52 ALA B CA 1
ATOM 4777 C C . ALA B 1 52 ? 0.545 18.812 4.727 1 95.12 52 ALA B C 1
ATOM 4779 O O . ALA B 1 52 ? 0.148 19.875 4.27 1 95.12 52 ALA B O 1
ATOM 4780 N N . CYS B 1 53 ? 1.646 18.672 5.426 1 94.75 53 CYS B N 1
ATOM 4781 C CA . CYS B 1 53 ? 2.314 19.781 6.113 1 94.75 53 CYS B CA 1
ATOM 4782 C C . CYS B 1 53 ? 2.941 20.734 5.117 1 94.75 53 CYS B C 1
ATOM 4784 O O . CYS B 1 53 ? 2.568 21.922 5.066 1 94.75 53 CYS B O 1
ATOM 4786 N N . SER B 1 54 ? 3.85 20.25 4.262 1 94.81 54 SER B N 1
ATOM 4787 C CA . SER B 1 54 ? 4.617 21.172 3.414 1 94.81 54 SER B CA 1
ATOM 4788 C C . SER B 1 54 ? 3.721 21.859 2.396 1 94.81 54 SER B C 1
ATOM 4790 O O . SER B 1 54 ? 3.854 23.062 2.164 1 94.81 54 SER B O 1
ATOM 4792 N N . PRO B 1 55 ? 2.748 21.156 1.821 1 96.19 55 PRO B N 1
ATOM 4793 C CA . PRO B 1 55 ? 1.822 21.844 0.928 1 96.19 55 PRO B CA 1
ATOM 4794 C C . PRO B 1 55 ? 1.048 22.969 1.633 1 96.19 55 PRO B C 1
ATOM 4796 O O . PRO B 1 55 ? 0.897 24.062 1.086 1 96.19 55 PRO B O 1
ATOM 4799 N N . THR B 1 56 ? 0.578 22.672 2.828 1 98.38 56 THR B N 1
ATOM 4800 C CA . THR B 1 56 ? -0.164 23.688 3.578 1 98.38 56 THR B CA 1
ATOM 4801 C C . THR B 1 56 ? 0.703 24.906 3.838 1 98.38 56 THR B C 1
ATOM 4803 O O . THR B 1 56 ? 0.252 26.047 3.664 1 98.38 56 THR B O 1
ATOM 4806 N N . ARG B 1 57 ? 1.925 24.703 4.242 1 98.31 57 ARG B N 1
ATOM 4807 C CA . ARG B 1 57 ? 2.824 25.812 4.555 1 98.31 57 ARG B CA 1
ATOM 4808 C C . ARG B 1 57 ? 3.135 26.641 3.305 1 98.31 57 ARG B C 1
ATOM 4810 O O . ARG B 1 57 ? 3.26 27.859 3.377 1 98.31 57 ARG B O 1
ATOM 4817 N N . ALA B 1 58 ? 3.268 25.938 2.189 1 97.94 58 ALA B N 1
ATOM 4818 C CA . ALA B 1 58 ? 3.471 26.641 0.928 1 97.94 58 ALA B CA 1
ATOM 4819 C C . ALA B 1 58 ? 2.268 27.516 0.586 1 97.94 58 ALA B C 1
ATOM 4821 O O . ALA B 1 58 ? 2.424 28.656 0.143 1 97.94 58 ALA B O 1
ATOM 4822 N N . MET B 1 59 ? 1.096 27 0.829 1 98.62 59 MET B N 1
ATOM 4823 C CA . MET B 1 59 ? -0.136 27.734 0.564 1 98.62 59 MET B CA 1
ATOM 4824 C C . MET B 1 59 ? -0.279 28.906 1.516 1 98.62 59 MET B C 1
ATOM 4826 O O . MET B 1 59 ? -0.705 30 1.108 1 98.62 59 MET B O 1
ATOM 4830 N N . LEU B 1 60 ? 0.063 28.688 2.725 1 98.81 60 LEU B N 1
ATOM 4831 C CA . LEU B 1 60 ? -0.029 29.719 3.764 1 98.81 60 LEU B CA 1
ATOM 4832 C C . LEU B 1 60 ? 0.828 30.922 3.414 1 98.81 60 LEU B C 1
ATOM 4834 O O . LEU B 1 60 ? 0.354 32.062 3.467 1 98.81 60 LEU B O 1
ATOM 4838 N N . LEU B 1 61 ? 2.07 30.703 2.996 1 98.81 61 LEU B N 1
ATOM 4839 C CA . LEU B 1 61 ? 3.035 31.781 2.836 1 98.81 61 LEU B CA 1
ATOM 4840 C C . LEU B 1 61 ? 2.943 32.406 1.441 1 98.81 61 LEU B C 1
ATOM 4842 O O . LEU B 1 61 ? 3.449 33.5 1.205 1 98.81 61 LEU B O 1
ATOM 4846 N N . SER B 1 62 ? 2.309 31.656 0.518 1 98.5 62 SER B N 1
ATOM 4847 C CA . SER B 1 62 ? 2.234 32.156 -0.851 1 98.5 62 SER B CA 1
ATOM 4848 C C . SER B 1 62 ? 0.836 32.656 -1.179 1 98.5 62 SER B C 1
ATOM 4850 O O . SER B 1 62 ? 0.655 33.438 -2.125 1 98.5 62 SER B O 1
ATOM 4852 N N . GLY B 1 63 ? -0.143 32.156 -0.473 1 98.5 63 GLY B N 1
ATOM 4853 C CA . GLY B 1 63 ? -1.525 32.5 -0.755 1 98.5 63 GLY B CA 1
ATOM 4854 C C . GLY B 1 63 ? -2.07 31.828 -2.002 1 98.5 63 GLY B C 1
ATOM 4855 O O . GLY B 1 63 ? -3.146 32.188 -2.486 1 98.5 63 GLY B O 1
ATOM 4856 N N . THR B 1 64 ? -1.271 30.891 -2.533 1 97.88 64 THR B N 1
ATOM 4857 C CA . THR B 1 64 ? -1.728 30.219 -3.738 1 97.88 64 THR B CA 1
ATOM 4858 C C . THR B 1 64 ? -1.589 28.703 -3.592 1 97.88 64 THR B C 1
ATOM 4860 O O . THR B 1 64 ? -1.229 28.203 -2.52 1 97.88 64 THR B O 1
ATOM 4863 N N . ASP B 1 65 ? -1.994 27.984 -4.664 1 97.38 65 ASP B N 1
ATOM 4864 C CA . ASP B 1 65 ? -2.064 26.531 -4.66 1 97.38 65 ASP B CA 1
ATOM 4865 C C . ASP B 1 65 ? -0.673 25.906 -4.551 1 97.38 65 ASP B C 1
ATOM 4867 O O . ASP B 1 65 ? 0.28 26.406 -5.156 1 97.38 65 ASP B O 1
ATOM 4871 N N . ASN B 1 66 ? -0.588 24.828 -3.789 1 96.81 66 ASN B N 1
ATOM 4872 C CA . ASN B 1 66 ? 0.698 24.188 -3.545 1 96.81 66 ASN B CA 1
ATOM 4873 C C . ASN B 1 66 ? 1.347 23.719 -4.844 1 96.81 66 ASN B C 1
ATOM 4875 O O . ASN B 1 66 ? 2.574 23.688 -4.957 1 96.81 66 ASN B O 1
ATOM 4879 N N . HIS B 1 67 ? 0.576 23.359 -5.859 1 95 67 HIS B N 1
ATOM 4880 C CA . HIS B 1 67 ? 1.128 22.953 -7.145 1 95 67 HIS B CA 1
ATOM 4881 C C . HIS B 1 67 ? 1.777 24.125 -7.863 1 95 67 HIS B C 1
ATOM 4883 O O . HIS B 1 67 ? 2.711 23.938 -8.648 1 95 67 HIS B O 1
ATOM 4889 N N . ILE B 1 68 ? 1.295 25.25 -7.613 1 95.75 68 ILE B N 1
ATOM 4890 C CA . ILE B 1 68 ? 1.864 26.469 -8.195 1 95.75 68 ILE B CA 1
ATOM 4891 C C . ILE B 1 68 ? 3.098 26.891 -7.402 1 95.75 68 ILE B C 1
ATOM 4893 O O . ILE B 1 68 ? 4.102 27.312 -7.984 1 95.75 68 ILE B O 1
ATOM 4897 N N . ALA B 1 69 ? 3.031 26.656 -6.121 1 96.56 69 ALA B N 1
ATOM 4898 C CA . ALA B 1 69 ? 4.047 27.188 -5.215 1 96.56 69 ALA B CA 1
ATOM 4899 C C . ALA B 1 69 ? 5.238 26.25 -5.109 1 96.56 69 ALA B C 1
ATOM 4901 O O . ALA B 1 69 ? 6.223 26.547 -4.434 1 96.56 69 ALA B O 1
ATOM 4902 N N . GLY B 1 70 ? 5.168 25.062 -5.777 1 93.38 70 GLY B N 1
ATOM 4903 C CA . GLY B 1 70 ? 6.359 24.234 -5.871 1 93.38 70 GLY B CA 1
ATOM 4904 C C . GLY B 1 70 ? 6.25 22.938 -5.09 1 93.38 70 GLY B C 1
ATOM 4905 O O . GLY B 1 70 ? 7.164 22.109 -5.109 1 93.38 70 GLY B O 1
ATOM 4906 N N . LEU B 1 71 ? 5.145 22.688 -4.449 1 92.62 71 LEU B N 1
ATOM 4907 C CA . LEU B 1 71 ? 5.012 21.531 -3.576 1 92.62 71 LEU B CA 1
ATOM 4908 C C . LEU B 1 71 ? 3.836 20.656 -4.008 1 92.62 71 LEU B C 1
ATOM 4910 O O . LEU B 1 71 ? 2.938 20.375 -3.207 1 92.62 71 LEU B O 1
ATOM 4914 N N . GLY B 1 72 ? 3.947 20.203 -5.262 1 89.56 72 GLY B N 1
ATOM 4915 C CA . GLY B 1 72 ? 2.914 19.344 -5.809 1 89.56 72 GLY B CA 1
ATOM 4916 C C . GLY B 1 72 ? 2.971 17.922 -5.258 1 89.56 72 GLY B C 1
ATOM 4917 O O . GLY B 1 72 ? 1.993 17.188 -5.344 1 89.56 72 GLY B O 1
ATOM 4918 N N . GLN B 1 73 ? 4.09 17.547 -4.793 1 82.31 73 GLN B N 1
ATOM 4919 C CA . GLN B 1 73 ? 4.332 16.25 -4.16 1 82.31 73 GLN B CA 1
ATOM 4920 C C . GLN B 1 73 ? 5.457 16.344 -3.133 1 82.31 73 GLN B C 1
ATOM 4922 O O . GLN B 1 73 ? 6.273 17.266 -3.176 1 82.31 73 GLN B O 1
ATOM 4927 N N . MET B 1 74 ? 5.375 15.344 -2.238 1 71.88 74 MET B N 1
ATOM 4928 C CA . MET B 1 74 ? 6.48 15.289 -1.286 1 71.88 74 MET B CA 1
ATOM 4929 C C . MET B 1 74 ? 7.758 14.805 -1.965 1 71.88 74 MET B C 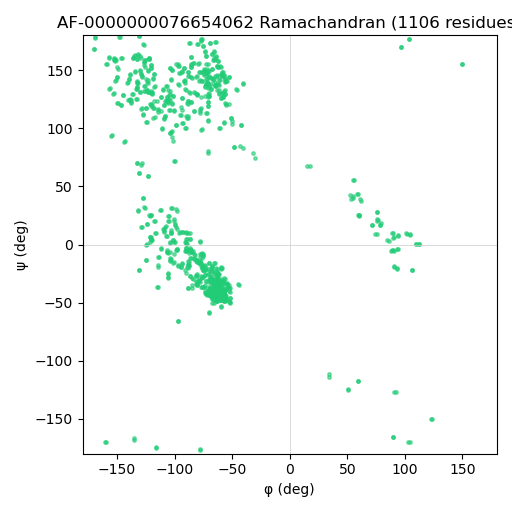1
ATOM 4931 O O . MET B 1 74 ? 7.715 13.93 -2.828 1 71.88 74 MET B O 1
ATOM 4935 N N . ALA B 1 75 ? 8.859 15.359 -1.688 1 66.62 75 ALA B N 1
ATOM 4936 C CA . ALA B 1 75 ? 10.148 15.102 -2.324 1 66.62 75 ALA B CA 1
ATOM 4937 C C . ALA B 1 75 ? 10.5 13.617 -2.289 1 66.62 75 ALA B C 1
ATOM 4939 O O . ALA B 1 75 ? 11.047 13.078 -3.252 1 66.62 75 ALA B O 1
ATOM 4940 N N . GLU B 1 76 ? 10.141 12.867 -1.286 1 66.12 76 GLU B N 1
ATOM 4941 C CA . GLU B 1 76 ? 10.547 11.484 -1.053 1 66.12 76 GLU B CA 1
ATOM 4942 C C . GLU B 1 76 ? 9.727 10.516 -1.895 1 66.12 76 GLU B C 1
ATOM 4944 O O . GLU B 1 76 ? 10.148 9.383 -2.145 1 66.12 76 GLU B O 1
ATOM 4949 N N . PHE B 1 77 ? 8.68 10.906 -2.439 1 71.62 77 PHE B N 1
ATOM 4950 C CA . PHE B 1 77 ? 7.703 10.008 -3.039 1 71.62 77 PHE B CA 1
ATOM 4951 C C . PHE B 1 77 ? 8.164 9.539 -4.41 1 71.62 77 PHE B C 1
ATOM 4953 O O . PHE B 1 77 ? 7.887 8.406 -4.812 1 71.62 77 PHE B O 1
ATOM 4960 N N . ALA B 1 78 ? 8.922 10.359 -5.16 1 71.88 78 ALA B N 1
ATOM 4961 C CA . ALA B 1 78 ? 9.352 9.992 -6.504 1 71.88 78 ALA B CA 1
ATOM 4962 C C . ALA B 1 78 ? 10.242 8.75 -6.473 1 71.88 78 ALA B C 1
ATOM 4964 O O . ALA B 1 78 ? 10.062 7.828 -7.273 1 71.88 78 ALA B O 1
ATOM 4965 N N . GLU B 1 79 ? 11.133 8.734 -5.551 1 67.38 79 GLU B N 1
ATOM 4966 C CA . GLU B 1 79 ? 12.039 7.594 -5.426 1 67.38 79 GLU B CA 1
ATOM 4967 C C . GLU B 1 79 ? 11.289 6.344 -4.969 1 67.38 79 GLU B C 1
ATOM 4969 O O . GLU B 1 79 ? 11.57 5.238 -5.445 1 67.38 79 GLU B O 1
ATOM 4974 N N . MET B 1 80 ? 10.391 6.52 -4.102 1 68.12 80 MET B N 1
ATOM 4975 C CA . MET B 1 80 ? 9.578 5.402 -3.625 1 68.12 80 MET B CA 1
ATOM 4976 C C . MET B 1 80 ? 8.781 4.777 -4.766 1 68.12 80 MET B C 1
ATOM 4978 O O . MET B 1 80 ? 8.711 3.555 -4.887 1 68.12 80 MET B O 1
ATOM 4982 N N . LYS B 1 81 ? 8.242 5.559 -5.633 1 70.31 81 LYS B N 1
ATOM 4983 C CA . LYS B 1 81 ? 7.453 5.074 -6.762 1 70.31 81 LYS B CA 1
ATOM 4984 C C . LYS B 1 81 ? 8.336 4.34 -7.77 1 70.31 81 LYS B C 1
ATOM 4986 O O . LYS B 1 81 ? 7.938 3.312 -8.32 1 70.31 81 LYS B O 1
ATOM 4991 N N . LYS B 1 82 ? 9.469 4.914 -8.039 1 70.81 82 LYS B N 1
ATOM 4992 C CA . LYS B 1 82 ? 10.414 4.258 -8.938 1 70.81 82 LYS B CA 1
ATOM 4993 C C . LYS B 1 82 ? 10.781 2.869 -8.43 1 70.81 82 LYS B C 1
ATOM 4995 O O . LYS B 1 82 ? 10.828 1.91 -9.203 1 70.81 82 LYS B O 1
ATOM 5000 N N . ASN B 1 83 ? 10.969 2.768 -7.152 1 67.56 83 ASN B N 1
ATOM 5001 C CA . ASN B 1 83 ? 11.312 1.486 -6.547 1 67.56 83 ASN B CA 1
ATOM 5002 C C . ASN B 1 83 ? 10.164 0.488 -6.648 1 67.56 83 ASN B C 1
ATOM 5004 O O . ASN B 1 83 ? 10.383 -0.697 -6.902 1 67.56 83 ASN B O 1
ATOM 5008 N N . LEU B 1 84 ? 8.992 0.943 -6.535 1 66.38 84 LEU B N 1
ATOM 5009 C CA . LEU B 1 84 ? 7.82 0.077 -6.504 1 66.38 84 LEU B CA 1
ATOM 5010 C C . LEU B 1 84 ? 7.41 -0.336 -7.914 1 66.38 84 LEU B C 1
ATOM 5012 O O . LEU B 1 84 ? 6.961 -1.465 -8.125 1 66.38 84 LEU B O 1
ATOM 5016 N N . THR B 1 85 ? 7.637 0.657 -8.891 1 66.06 85 THR B N 1
ATOM 5017 C CA . THR B 1 85 ? 7.051 0.416 -10.203 1 66.06 85 THR B CA 1
ATOM 5018 C C . THR B 1 85 ? 8.133 0.222 -11.258 1 66.06 85 THR B C 1
ATOM 5020 O O . THR B 1 85 ? 7.859 -0.235 -12.367 1 66.06 85 THR B O 1
ATOM 5023 N N . GLY B 1 86 ? 9.344 0.669 -10.906 1 64.94 86 GLY B N 1
ATOM 5024 C CA . GLY B 1 86 ? 10.461 0.613 -11.844 1 64.94 86 GLY B CA 1
ATOM 5025 C C . GLY B 1 86 ? 10.57 1.856 -12.703 1 64.94 86 GLY B C 1
ATOM 5026 O O . GLY B 1 86 ? 11.492 1.97 -13.523 1 64.94 86 GLY B O 1
ATOM 5027 N N . LYS B 1 87 ? 9.633 2.768 -12.594 1 71 87 LYS B N 1
ATOM 5028 C CA . LYS B 1 87 ? 9.648 4.004 -13.367 1 71 87 LYS B CA 1
ATOM 5029 C C . LYS B 1 87 ? 9.383 5.215 -12.477 1 71 87 LYS B C 1
ATOM 5031 O O . LYS B 1 87 ? 8.594 5.133 -11.531 1 71 87 LYS B O 1
ATOM 5036 N N . TYR B 1 88 ? 10.117 6.336 -12.766 1 73.94 88 TYR B N 1
ATOM 5037 C CA . TYR B 1 88 ? 9.797 7.598 -12.109 1 73.94 88 TYR B CA 1
ATOM 5038 C C . TYR B 1 88 ? 8.406 8.086 -12.508 1 73.94 88 TYR B C 1
ATOM 5040 O O . TYR B 1 88 ? 7.988 7.91 -13.656 1 73.94 88 TYR B O 1
ATOM 5048 N N . PRO B 1 89 ? 7.711 8.727 -11.539 1 75.81 89 PRO B N 1
ATOM 5049 C CA . PRO B 1 89 ? 6.422 9.32 -11.906 1 75.81 89 PRO B CA 1
ATOM 5050 C C . PRO B 1 89 ? 6.57 10.484 -12.883 1 75.81 89 PRO B C 1
ATOM 5052 O O . PRO B 1 89 ? 7.629 11.109 -12.945 1 75.81 89 PRO B O 1
ATOM 5055 N N . ASP B 1 90 ? 5.523 10.781 -13.578 1 74.31 90 ASP B N 1
ATOM 5056 C CA . ASP B 1 90 ? 5.555 11.742 -14.672 1 74.31 90 ASP B CA 1
ATOM 5057 C C . ASP B 1 90 ? 5.812 13.156 -14.156 1 74.31 90 ASP B C 1
ATOM 5059 O O . ASP B 1 90 ? 6.242 14.031 -14.914 1 74.31 90 ASP B O 1
ATOM 5063 N N . TYR B 1 91 ? 5.613 13.406 -12.891 1 80.44 91 TYR B N 1
ATOM 5064 C CA . TYR B 1 91 ? 5.707 14.766 -12.375 1 80.44 91 TYR B CA 1
ATOM 5065 C C . TYR B 1 91 ? 7.16 15.156 -12.133 1 80.44 91 TYR B C 1
ATOM 5067 O O . TYR B 1 91 ? 7.465 16.328 -11.914 1 80.44 91 TYR B O 1
ATOM 5075 N N . VAL B 1 92 ? 8.047 14.148 -12.156 1 79.94 92 VAL B N 1
ATOM 5076 C CA . VAL B 1 92 ? 9.445 14.445 -11.883 1 79.94 92 VAL B CA 1
ATOM 5077 C C . VAL B 1 92 ? 9.969 15.469 -12.898 1 79.94 92 VAL B C 1
ATOM 5079 O O . VAL B 1 92 ? 9.711 15.336 -14.102 1 79.94 92 VAL B O 1
ATOM 5082 N N . ASP B 1 93 ? 10.609 16.5 -12.43 1 80.56 93 ASP B N 1
ATOM 5083 C CA . ASP B 1 93 ? 11.234 17.578 -13.195 1 80.56 93 ASP B CA 1
ATOM 5084 C C . ASP B 1 93 ? 10.18 18.484 -13.836 1 80.56 93 ASP B C 1
ATOM 5086 O O . ASP B 1 93 ? 10.453 19.141 -14.844 1 80.56 93 ASP B O 1
ATOM 5090 N N . LYS B 1 94 ? 8.977 18.438 -13.398 1 86.31 94 LYS B N 1
ATOM 5091 C CA . LYS B 1 94 ? 7.941 19.359 -13.859 1 86.31 94 LYS B CA 1
ATOM 5092 C C . LYS B 1 94 ? 7.801 20.547 -12.906 1 86.31 94 LYS B C 1
ATOM 5094 O O . LYS B 1 94 ? 8.062 20.422 -11.711 1 86.31 94 LYS B O 1
ATOM 5099 N N . PRO B 1 95 ? 7.445 21.719 -13.492 1 89.06 95 PRO B N 1
ATOM 5100 C CA . PRO B 1 95 ? 7.172 22.844 -12.602 1 89.06 95 PRO B CA 1
ATOM 5101 C C . PRO B 1 95 ? 6.094 22.547 -11.562 1 89.06 95 PRO B C 1
ATOM 5103 O O . PRO B 1 95 ? 5.113 21.859 -11.875 1 89.06 95 PRO B O 1
ATOM 5106 N N . GLY B 1 96 ? 6.332 23.078 -10.391 1 91.81 96 GLY B N 1
ATOM 5107 C CA . GLY B 1 96 ? 5.352 22.875 -9.336 1 91.81 96 GLY B CA 1
ATOM 5108 C C . GLY B 1 96 ? 5.676 21.688 -8.453 1 91.81 96 GLY B C 1
ATOM 5109 O O . GLY B 1 96 ? 5.012 21.453 -7.441 1 91.81 96 GLY B O 1
ATOM 5110 N N . TYR B 1 97 ? 6.73 20.953 -8.797 1 90.5 97 TYR B N 1
ATOM 5111 C CA . TYR B 1 97 ? 7.109 19.766 -8.055 1 90.5 97 TYR B CA 1
ATOM 5112 C C . TYR B 1 97 ? 8.57 19.828 -7.609 1 90.5 97 TYR B C 1
ATOM 5114 O O . TYR B 1 97 ? 9.266 18.812 -7.578 1 90.5 97 TYR B O 1
ATOM 5122 N N . GLU B 1 98 ? 9.047 21.062 -7.344 1 90.56 98 GLU B N 1
ATOM 5123 C CA . GLU B 1 98 ? 10.438 21.312 -6.98 1 90.56 98 GLU B CA 1
ATOM 5124 C C . GLU B 1 98 ? 10.766 20.734 -5.609 1 90.56 98 GLU B C 1
ATOM 5126 O O . GLU B 1 98 ? 11.914 20.406 -5.324 1 90.56 98 GLU B O 1
ATOM 5131 N N . GLY B 1 99 ? 9.719 20.625 -4.734 1 89.31 99 GLY B N 1
ATOM 5132 C CA . GLY B 1 99 ? 9.93 20.078 -3.4 1 89.31 99 GLY B CA 1
ATOM 5133 C C . GLY B 1 99 ? 10.297 21.141 -2.381 1 89.31 99 GLY B C 1
ATOM 5134 O O . GLY B 1 99 ? 10.68 20.828 -1.253 1 89.31 99 GLY B O 1
ATOM 5135 N N . TYR B 1 100 ? 10.273 22.422 -2.742 1 93.81 100 TYR B N 1
ATOM 5136 C CA . TYR B 1 100 ? 10.461 23.594 -1.883 1 93.81 100 TYR B CA 1
ATOM 5137 C C . TYR B 1 100 ? 9.602 24.766 -2.352 1 93.81 100 TYR B C 1
ATOM 5139 O O . TYR B 1 100 ? 9 24.703 -3.43 1 93.81 100 TYR B O 1
ATOM 5147 N N . LEU B 1 101 ? 9.383 25.734 -1.438 1 97.12 101 LEU B N 1
ATOM 5148 C CA . LEU B 1 101 ? 8.695 26.953 -1.861 1 97.12 101 LEU B CA 1
ATOM 5149 C C . LEU B 1 101 ? 9.438 27.625 -3.002 1 97.12 101 LEU B C 1
ATOM 5151 O O . LEU B 1 101 ? 10.477 28.25 -2.781 1 97.12 101 LEU B O 1
ATOM 5155 N N . ASN B 1 102 ? 8.914 27.516 -4.211 1 95.88 102 ASN B N 1
ATOM 5156 C CA . ASN B 1 102 ? 9.688 27.938 -5.375 1 95.88 102 ASN B CA 1
ATOM 5157 C C . ASN B 1 102 ? 9.688 29.453 -5.535 1 95.88 102 ASN B C 1
ATOM 5159 O O . ASN B 1 102 ? 9.211 30.172 -4.652 1 95.88 102 ASN B O 1
ATOM 5163 N N . TRP B 1 103 ? 10.273 29.938 -6.562 1 97 103 TRP B N 1
ATOM 5164 C CA . TRP B 1 103 ? 10.516 31.375 -6.727 1 97 103 TRP B CA 1
ATOM 5165 C C . TRP B 1 103 ? 9.461 32 -7.637 1 97 103 TRP B C 1
ATOM 5167 O O . TRP B 1 103 ? 9.625 33.125 -8.102 1 97 103 TRP B O 1
ATOM 5177 N N . LYS B 1 104 ? 8.344 31.266 -7.816 1 96.81 104 LYS B N 1
ATOM 5178 C CA . LYS B 1 104 ? 7.25 31.766 -8.641 1 96.81 104 LYS B CA 1
ATOM 5179 C C . LYS B 1 104 ? 6.176 32.438 -7.777 1 96.81 104 LYS B C 1
ATOM 5181 O O . LYS B 1 104 ? 5.082 32.719 -8.258 1 96.81 104 LYS B O 1
ATOM 5186 N N . VAL B 1 105 ? 6.527 32.625 -6.523 1 98.12 105 VAL B N 1
ATOM 5187 C CA . VAL B 1 105 ? 5.605 33.312 -5.613 1 98.12 105 VAL B CA 1
ATOM 5188 C C . VAL B 1 105 ? 6.363 34.344 -4.801 1 98.12 105 VAL B C 1
ATOM 5190 O O . VAL B 1 105 ? 7.578 34.25 -4.621 1 98.12 105 VAL B O 1
ATOM 5193 N N . ALA B 1 106 ? 5.66 35.438 -4.441 1 98.5 106 ALA B N 1
ATOM 5194 C CA . ALA B 1 106 ? 6.148 36.375 -3.41 1 98.5 106 ALA B CA 1
ATOM 5195 C C . ALA B 1 106 ? 5.684 35.938 -2.023 1 98.5 106 ALA B C 1
ATOM 5197 O O . ALA B 1 106 ? 4.496 36 -1.702 1 98.5 106 ALA B O 1
ATOM 5198 N N . ALA B 1 107 ? 6.625 35.469 -1.241 1 98.62 107 ALA B N 1
ATOM 5199 C CA . ALA B 1 107 ? 6.266 34.938 0.073 1 98.62 107 ALA B CA 1
ATOM 5200 C C . ALA B 1 107 ? 5.863 36.062 1.023 1 98.62 107 ALA B C 1
ATOM 5202 O O . ALA B 1 107 ? 6.414 37.156 0.963 1 98.62 107 ALA B O 1
ATOM 5203 N N . LEU B 1 108 ? 4.98 35.781 1.893 1 98.88 108 LEU B N 1
ATOM 5204 C CA . LEU B 1 108 ? 4.426 36.719 2.842 1 98.88 108 LEU B CA 1
ATOM 5205 C C . LEU B 1 108 ? 5.539 37.438 3.605 1 98.88 108 LEU B C 1
ATOM 5207 O O . LEU B 1 108 ? 5.547 38.688 3.691 1 98.88 108 LEU B O 1
ATOM 5211 N N . PRO B 1 109 ? 6.562 36.719 4.184 1 98.81 109 PRO B N 1
ATOM 5212 C CA . PRO B 1 109 ? 7.613 37.438 4.918 1 98.81 109 PRO B CA 1
ATOM 5213 C C . PRO B 1 109 ? 8.453 38.344 4.02 1 98.81 109 PRO B C 1
ATOM 5215 O O . PRO B 1 109 ? 8.961 39.375 4.469 1 98.81 109 PRO B O 1
ATOM 5218 N N . GLU B 1 110 ? 8.609 37.938 2.764 1 98.81 110 GLU B N 1
ATOM 5219 C CA . GLU B 1 110 ? 9.32 38.812 1.827 1 98.81 110 GLU B CA 1
ATOM 5220 C C . GLU B 1 110 ? 8.578 40.125 1.617 1 98.81 110 GLU B C 1
ATOM 5222 O O . GLU B 1 110 ? 9.18 41.188 1.673 1 98.81 110 GLU B O 1
ATOM 5227 N N . ILE B 1 111 ? 7.312 40.031 1.352 1 98.81 111 ILE B N 1
ATOM 5228 C CA . ILE B 1 111 ? 6.473 41.188 1.083 1 98.81 111 ILE B CA 1
ATOM 5229 C C . ILE B 1 111 ? 6.457 42.125 2.305 1 98.81 111 ILE B C 1
ATOM 5231 O O . ILE B 1 111 ? 6.645 43.312 2.182 1 98.81 111 ILE B O 1
ATOM 5235 N N . LEU B 1 112 ? 6.258 41.5 3.48 1 98.75 112 LEU B N 1
ATOM 5236 C CA . LEU B 1 112 ? 6.152 42.281 4.703 1 98.75 112 LEU B CA 1
ATOM 5237 C C . LEU B 1 112 ? 7.496 42.906 5.07 1 98.75 112 LEU B C 1
ATOM 5239 O O . LEU B 1 112 ? 7.551 44.031 5.59 1 98.75 112 LEU B O 1
ATOM 5243 N N . SER B 1 113 ? 8.547 42.156 4.852 1 98.44 113 SER B N 1
ATOM 5244 C CA . SER B 1 113 ? 9.875 42.719 5.078 1 98.44 113 SER B CA 1
ATOM 5245 C C . SER B 1 113 ? 10.094 43.969 4.238 1 98.44 113 SER B C 1
ATOM 5247 O O . SER B 1 113 ? 10.578 44.969 4.738 1 98.44 113 SER B O 1
ATOM 5249 N N . ASP B 1 114 ? 9.742 43.938 3.006 1 98.12 114 ASP B N 1
ATOM 5250 C CA . ASP B 1 114 ? 9.859 45.094 2.109 1 98.12 114 ASP B CA 1
ATOM 5251 C C . ASP B 1 114 ? 8.984 46.25 2.576 1 98.12 114 ASP B C 1
ATOM 5253 O O . ASP B 1 114 ? 9.289 47.406 2.301 1 98.12 114 ASP B O 1
ATOM 5257 N N . ALA B 1 115 ? 7.926 45.938 3.287 1 98 115 ALA B N 1
ATOM 5258 C CA . ALA B 1 115 ? 6.98 46.938 3.752 1 98 115 ALA B CA 1
ATOM 5259 C C . ALA B 1 115 ? 7.387 47.469 5.117 1 98 115 ALA B C 1
ATOM 5261 O O . ALA B 1 115 ? 6.637 48.25 5.738 1 98 115 ALA B O 1
ATOM 5262 N N . GLY B 1 116 ? 8.484 47.031 5.668 1 97.62 116 GLY B N 1
ATOM 5263 C CA . GLY B 1 116 ? 9.031 47.625 6.871 1 97.62 116 GLY B CA 1
ATOM 5264 C C . GLY B 1 116 ? 8.742 46.844 8.125 1 97.62 116 GLY B C 1
ATOM 5265 O O . GLY B 1 116 ? 9 47.312 9.242 1 97.62 116 GLY B O 1
ATOM 5266 N N . TYR B 1 117 ? 8.211 45.625 7.988 1 98.62 117 TYR B N 1
ATOM 5267 C CA . TYR B 1 117 ? 7.961 44.781 9.148 1 98.62 117 TYR B CA 1
ATOM 5268 C C . TYR B 1 117 ? 9.234 44.062 9.594 1 98.62 117 TYR B C 1
ATOM 5270 O O . TYR B 1 117 ? 10.07 43.688 8.766 1 98.62 117 TYR B O 1
ATOM 5278 N N . LEU B 1 118 ? 9.352 43.906 10.891 1 98.69 118 LEU B N 1
ATOM 5279 C CA . LEU B 1 118 ? 10.289 42.938 11.414 1 98.69 118 LEU B CA 1
ATOM 5280 C C . LEU B 1 118 ? 9.719 41.531 11.297 1 98.69 118 LEU B C 1
ATOM 5282 O O . LEU B 1 118 ? 8.695 41.219 11.906 1 98.69 118 LEU B O 1
ATOM 5286 N N . THR B 1 119 ? 10.375 40.688 10.508 1 98.81 119 THR B N 1
ATOM 5287 C CA . THR B 1 119 ? 9.859 39.344 10.266 1 98.81 119 THR B CA 1
ATOM 5288 C C . THR B 1 119 ? 10.648 38.312 11.07 1 98.81 119 THR B C 1
ATOM 5290 O O . THR B 1 119 ? 11.875 38.25 10.992 1 98.81 119 THR B O 1
ATOM 5293 N N . LEU B 1 120 ? 9.875 37.562 11.859 1 98.88 120 LEU B N 1
ATOM 5294 C CA . LEU B 1 120 ? 10.438 36.594 12.805 1 98.88 120 LEU B CA 1
ATOM 5295 C C . LEU B 1 120 ? 9.891 35.188 12.555 1 98.88 120 LEU B C 1
ATOM 5297 O O . LEU B 1 120 ? 8.711 35.031 12.242 1 98.88 120 LEU B O 1
ATOM 5301 N N . MET B 1 121 ? 10.734 34.188 12.688 1 98.81 121 MET B N 1
ATOM 5302 C CA . MET B 1 121 ? 10.266 32.812 12.617 1 98.81 121 MET B CA 1
ATOM 5303 C C . MET B 1 121 ? 10.984 31.938 13.648 1 98.81 121 MET B C 1
ATOM 5305 O O . MET B 1 121 ? 12.188 32.094 13.859 1 98.81 121 MET B O 1
ATOM 5309 N N . SER B 1 122 ? 10.297 31.094 14.25 1 98.88 122 SER B N 1
ATOM 5310 C CA . SER B 1 122 ? 10.859 30.047 15.094 1 98.88 122 SER B CA 1
ATOM 5311 C C . SER B 1 122 ? 10.117 28.734 14.906 1 98.88 122 SER B C 1
ATOM 5313 O O . SER B 1 122 ? 8.891 28.672 15.008 1 98.88 122 SER B O 1
ATOM 5315 N N . GLY B 1 123 ? 10.883 27.703 14.555 1 98.62 123 GLY B N 1
ATOM 5316 C CA . GLY B 1 123 ? 10.266 26.391 14.516 1 98.62 123 GLY B CA 1
ATOM 5317 C C . GLY B 1 123 ? 10.391 25.719 13.156 1 98.62 123 GLY B C 1
ATOM 5318 O O . GLY B 1 123 ? 11.398 25.891 12.461 1 98.62 123 GLY B O 1
ATOM 5319 N N . LYS B 1 124 ? 9.43 24.859 12.766 1 98.19 124 LYS B N 1
ATOM 5320 C CA . LYS B 1 124 ? 9.414 24 11.586 1 98.19 124 LYS B CA 1
ATOM 5321 C C . LYS B 1 124 ? 9.25 24.828 10.305 1 98.19 124 LYS B C 1
ATOM 5323 O O . LYS B 1 124 ? 8.352 25.656 10.219 1 98.19 124 LYS B O 1
ATOM 5328 N N . TRP B 1 125 ? 10.148 24.609 9.344 1 97.62 125 TRP B N 1
ATOM 5329 C CA . TRP B 1 125 ? 10.102 25.266 8.039 1 97.62 125 TRP B CA 1
ATOM 5330 C C . TRP B 1 125 ? 9.43 24.375 7.008 1 97.62 125 TRP B C 1
ATOM 5332 O O . TRP B 1 125 ? 8.281 24.609 6.629 1 97.62 125 TRP B O 1
ATOM 5342 N N . HIS B 1 126 ? 10.008 23.203 6.613 1 95.19 126 HIS B N 1
ATOM 5343 C CA . HIS B 1 126 ? 9.516 22.141 5.762 1 95.19 126 HIS B CA 1
ATOM 5344 C C . HIS B 1 126 ? 9.195 22.641 4.359 1 95.19 126 HIS B C 1
ATOM 5346 O O . HIS B 1 126 ? 8.281 22.141 3.705 1 95.19 126 HIS B O 1
ATOM 5352 N N . LEU B 1 127 ? 9.836 23.781 3.881 1 96.75 127 LEU B N 1
ATOM 5353 C CA . LEU B 1 127 ? 9.656 24.344 2.545 1 96.75 127 LEU B CA 1
ATOM 5354 C C . LEU B 1 127 ? 10.984 24.391 1.794 1 96.75 127 LEU B C 1
ATOM 5356 O O . LEU B 1 127 ? 11.195 25.281 0.964 1 96.75 127 LEU B O 1
ATOM 5360 N N . GLY B 1 128 ? 11.844 23.547 2.172 1 93.12 128 GLY B N 1
ATOM 5361 C CA . GLY B 1 128 ? 13.18 23.438 1.603 1 93.12 128 GLY B CA 1
ATOM 5362 C C . GLY B 1 128 ? 14.211 22.953 2.604 1 93.12 128 GLY B C 1
ATOM 5363 O O . GLY B 1 128 ? 14.102 23.234 3.801 1 93.12 128 GLY B O 1
ATOM 5364 N N . MET B 1 129 ? 15.305 22.344 2.094 1 91 129 MET B N 1
ATOM 5365 C CA . MET B 1 129 ? 16.234 21.672 2.986 1 91 129 MET B CA 1
ATOM 5366 C C . MET B 1 129 ? 17.641 22.281 2.879 1 91 129 MET B C 1
ATOM 5368 O O . MET B 1 129 ? 18.594 21.75 3.43 1 91 129 MET B O 1
ATOM 5372 N N . THR B 1 130 ? 17.734 23.359 2.09 1 93.25 130 THR B N 1
ATOM 5373 C CA . THR B 1 130 ? 19.031 23.984 1.87 1 93.25 130 THR B CA 1
ATOM 5374 C C . THR B 1 130 ? 18.984 25.469 2.203 1 93.25 130 THR B C 1
ATOM 5376 O O . THR B 1 130 ? 17.906 26.062 2.25 1 93.25 130 THR B O 1
ATOM 5379 N N . PRO B 1 131 ? 20.094 26.094 2.463 1 94.88 131 PRO B N 1
ATOM 5380 C CA . PRO B 1 131 ? 20.141 27.5 2.879 1 94.88 131 PRO B CA 1
ATOM 5381 C C . PRO B 1 131 ? 19.484 28.422 1.865 1 94.88 131 PRO B C 1
ATOM 5383 O O . PRO B 1 131 ? 18.859 29.422 2.248 1 94.88 131 PRO B O 1
ATOM 5386 N N . ASP B 1 132 ? 19.562 28.078 0.612 1 95.88 132 ASP B N 1
ATOM 5387 C CA . ASP B 1 132 ? 19.078 28.969 -0.439 1 95.88 132 ASP B CA 1
ATOM 5388 C C . ASP B 1 132 ? 17.547 28.938 -0.507 1 95.88 132 ASP B C 1
ATOM 5390 O O . ASP B 1 132 ? 16.938 29.781 -1.173 1 95.88 132 ASP B O 1
ATOM 5394 N N . VAL B 1 133 ? 16.922 28.062 0.219 1 96.25 133 VAL B N 1
ATOM 5395 C CA . VAL B 1 133 ? 15.477 28 0.316 1 96.25 133 VAL B CA 1
ATOM 5396 C C . VAL B 1 133 ? 15.055 27.906 1.781 1 96.25 133 VAL B C 1
ATOM 5398 O O . VAL B 1 133 ? 14.047 27.281 2.107 1 96.25 133 VAL B O 1
ATOM 5401 N N . SER B 1 134 ? 15.844 28.469 2.643 1 97.44 134 SER B N 1
ATOM 5402 C CA . SER B 1 134 ? 15.617 28.5 4.082 1 97.44 134 SER B CA 1
ATOM 5403 C C . SER B 1 134 ? 14.758 29.688 4.477 1 97.44 134 SER B C 1
ATOM 5405 O O . SER B 1 134 ? 14.445 30.547 3.641 1 97.44 134 SER B O 1
ATOM 5407 N N . PRO B 1 135 ? 14.336 29.797 5.793 1 98.25 135 PRO B N 1
ATOM 5408 C CA . PRO B 1 135 ? 13.531 30.938 6.23 1 98.25 135 PRO B CA 1
ATOM 5409 C C . PRO B 1 135 ? 14.211 32.281 5.953 1 98.25 135 PRO B C 1
ATOM 5411 O O . PRO B 1 135 ? 13.562 33.219 5.473 1 98.25 135 PRO B O 1
ATOM 5414 N N . SER B 1 136 ? 15.492 32.312 6.156 1 97.56 136 SER B N 1
ATOM 5415 C CA . SER B 1 136 ? 16.219 33.531 5.949 1 97.56 136 SER B CA 1
ATOM 5416 C C . SER B 1 136 ? 16.234 33.938 4.477 1 97.56 136 SER B C 1
ATOM 5418 O O . SER B 1 136 ? 16.234 35.125 4.145 1 97.56 136 SER B O 1
ATOM 5420 N N . ALA B 1 137 ? 16.25 32.906 3.666 1 97.44 137 ALA B N 1
ATOM 5421 C CA . ALA B 1 137 ? 16.266 33.156 2.229 1 97.44 137 ALA B CA 1
ATOM 5422 C C . ALA B 1 137 ? 14.883 33.594 1.734 1 97.44 137 ALA B C 1
ATOM 5424 O O . ALA B 1 137 ? 14.742 34.094 0.624 1 97.44 137 ALA B O 1
ATOM 5425 N N . ARG B 1 138 ? 13.891 33.5 2.607 1 97.88 138 ARG B N 1
ATOM 5426 C CA . ARG B 1 138 ? 12.523 33.75 2.154 1 97.88 138 ARG B CA 1
ATOM 5427 C C . ARG B 1 138 ? 11.891 34.875 2.961 1 97.88 138 ARG B C 1
ATOM 5429 O O . ARG B 1 138 ? 10.672 34.906 3.139 1 97.88 138 ARG B O 1
ATOM 5436 N N . GLY B 1 139 ? 12.68 35.75 3.5 1 98.19 139 GLY B N 1
ATOM 5437 C CA . GLY B 1 139 ? 12.164 37.031 3.939 1 98.19 139 GLY B CA 1
ATOM 5438 C C . GLY B 1 139 ? 12.125 37.188 5.449 1 98.19 139 GLY B C 1
ATOM 5439 O O . GLY B 1 139 ? 11.773 38.25 5.965 1 98.19 139 GLY B O 1
ATOM 5440 N N . PHE B 1 140 ? 12.562 36.156 6.184 1 98.81 140 PHE B N 1
ATOM 5441 C CA . PHE B 1 140 ? 12.633 36.312 7.633 1 98.81 140 PHE B CA 1
ATOM 5442 C C . PHE B 1 140 ? 13.945 36.938 8.055 1 98.81 140 PHE B C 1
ATOM 5444 O O . PHE B 1 140 ? 15.023 36.406 7.793 1 98.81 140 PHE B O 1
ATOM 5451 N N . LYS B 1 141 ? 13.812 38.031 8.734 1 98.31 141 LYS B N 1
ATOM 5452 C CA . LYS B 1 141 ? 14.992 38.781 9.188 1 98.31 141 LYS B CA 1
ATOM 5453 C C . LYS B 1 141 ? 15.688 38.062 10.336 1 98.31 141 LYS B C 1
ATOM 5455 O O . LYS B 1 141 ? 16.906 38.031 10.422 1 98.31 141 LYS B O 1
ATOM 5460 N N . LYS B 1 142 ? 14.914 37.531 11.25 1 98.56 142 LYS B N 1
ATOM 5461 C CA . LYS B 1 142 ? 15.398 36.656 12.312 1 98.56 142 LYS B CA 1
ATOM 5462 C C . LYS B 1 142 ? 14.672 35.312 12.289 1 98.56 142 LYS B C 1
ATOM 5464 O O . LYS B 1 142 ? 13.438 35.281 12.188 1 98.56 142 LYS B O 1
ATOM 5469 N N . SER B 1 143 ? 15.508 34.281 12.344 1 98.62 143 SER B N 1
ATOM 5470 C CA . SER B 1 143 ? 14.844 32.969 12.242 1 98.62 143 SER B CA 1
ATOM 5471 C C . SER B 1 143 ? 15.633 31.906 12.977 1 98.62 143 SER B C 1
ATOM 5473 O O . SER B 1 143 ? 16.859 31.938 13.023 1 98.62 143 SER B O 1
ATOM 5475 N N . PHE B 1 144 ? 14.945 31.062 13.602 1 98.56 144 PHE B N 1
ATOM 5476 C CA . PHE B 1 144 ? 15.391 29.75 14.055 1 98.56 144 PHE B CA 1
ATOM 5477 C C . PHE B 1 144 ? 14.57 28.641 13.398 1 98.56 144 PHE B C 1
ATOM 5479 O O . PHE B 1 144 ? 13.406 28.438 13.75 1 98.56 144 PHE B O 1
ATOM 5486 N N . GLY B 1 145 ? 15.305 27.953 12.484 1 97.62 145 GLY B N 1
ATOM 5487 C CA . GLY B 1 145 ? 14.539 27.062 11.617 1 97.62 145 GLY B CA 1
ATOM 5488 C C . GLY B 1 145 ? 14.945 25.609 11.742 1 97.62 145 GLY B C 1
ATOM 5489 O O . GLY B 1 145 ? 16.125 25.297 11.805 1 97.62 145 GLY B O 1
ATOM 5490 N N . PHE B 1 146 ? 13.93 24.766 11.93 1 97.06 146 PHE B N 1
ATOM 5491 C CA . PHE B 1 146 ? 14.016 23.312 11.703 1 97.06 146 PHE B CA 1
ATOM 5492 C C . PHE B 1 146 ? 13.508 22.953 10.312 1 97.06 146 PHE B C 1
ATOM 5494 O O . PHE B 1 146 ? 12.312 23.047 10.039 1 97.06 146 PHE B O 1
ATOM 5501 N N . LEU B 1 147 ? 14.344 22.516 9.422 1 94.5 147 LEU B N 1
ATOM 5502 C CA . LEU B 1 147 ? 14.023 22.469 7.996 1 94.5 147 LEU B CA 1
ATOM 5503 C C . LEU B 1 147 ? 13.195 21.234 7.664 1 94.5 147 LEU B C 1
ATOM 5505 O O . LEU B 1 147 ? 12.297 21.297 6.82 1 94.5 147 LEU B O 1
ATOM 5509 N N . PRO B 1 148 ? 13.383 20.047 8.406 1 91.81 148 PRO B N 1
ATOM 5510 C CA . PRO B 1 148 ? 12.672 18.812 8.039 1 91.81 148 PRO B CA 1
ATOM 5511 C C . PRO B 1 148 ? 11.211 18.828 8.484 1 91.81 148 PRO B C 1
ATOM 5513 O O . PRO B 1 148 ? 10.766 19.781 9.117 1 91.81 148 PRO B O 1
ATOM 5516 N N . GLY B 1 149 ? 10.516 17.766 8.078 1 90.31 149 GLY B N 1
ATOM 5517 C CA . GLY B 1 149 ? 9.094 17.641 8.359 1 90.31 149 GLY B CA 1
ATOM 5518 C C . GLY B 1 149 ? 8.805 17.125 9.758 1 90.31 149 GLY B C 1
ATOM 5519 O O . GLY B 1 149 ? 7.723 17.359 10.297 1 90.31 149 GLY B O 1
ATOM 5520 N N . CYS B 1 150 ? 9.742 16.391 10.281 1 89.56 150 CYS B N 1
ATOM 5521 C CA . CYS B 1 150 ? 9.562 15.852 11.625 1 89.56 150 CYS B CA 1
ATOM 5522 C C . CYS B 1 150 ? 10.906 15.523 12.266 1 89.56 150 CYS B C 1
ATOM 5524 O O . CYS B 1 150 ? 11.93 15.469 11.586 1 89.56 150 CYS B O 1
ATOM 5526 N N . GLY B 1 151 ? 10.859 15.414 13.531 1 91.19 151 GLY B N 1
ATOM 5527 C CA . GLY B 1 151 ? 12.039 15.047 14.297 1 91.19 151 GLY B CA 1
ATOM 5528 C C . GLY B 1 151 ? 11.734 14.734 15.75 1 91.19 151 GLY B C 1
ATOM 5529 O O . GLY B 1 151 ? 10.633 15.008 16.234 1 91.19 151 GLY B O 1
ATOM 5530 N N . ASN B 1 152 ? 12.781 14.141 16.406 1 95.38 152 ASN B N 1
ATOM 5531 C CA . ASN B 1 152 ? 12.688 13.836 17.828 1 95.38 152 ASN B CA 1
ATOM 5532 C C . ASN B 1 152 ? 12.5 15.102 18.656 1 95.38 152 ASN B C 1
ATOM 5534 O O . ASN B 1 152 ? 13.219 16.078 18.469 1 95.38 152 ASN B O 1
ATOM 5538 N N . HIS B 1 153 ? 11.57 15.172 19.609 1 97.88 153 HIS B N 1
ATOM 5539 C CA . HIS B 1 153 ? 11.227 16.375 20.344 1 97.88 153 HIS B CA 1
ATOM 5540 C C . HIS B 1 153 ? 12.242 16.672 21.438 1 97.88 153 HIS B C 1
ATOM 5542 O O . HIS B 1 153 ? 12.289 17.781 21.984 1 97.88 153 HIS B O 1
ATOM 5548 N N . PHE B 1 154 ? 13.078 15.656 21.781 1 97.69 154 PHE B N 1
ATOM 5549 C CA . PHE B 1 154 ? 14.086 15.82 22.812 1 97.69 154 PHE B CA 1
ATOM 5550 C C . PHE B 1 154 ? 15.484 15.914 22.219 1 97.69 154 PHE B C 1
ATOM 5552 O O . PHE B 1 154 ? 16.484 15.828 22.938 1 97.69 154 PHE B O 1
ATOM 5559 N N . ASN B 1 155 ? 15.586 15.984 20.906 1 95.31 155 ASN B N 1
ATOM 5560 C CA . ASN B 1 155 ? 16.859 16.031 20.188 1 95.31 155 ASN B CA 1
ATOM 5561 C C . ASN B 1 155 ? 17.703 14.781 20.453 1 95.31 155 ASN B C 1
ATOM 5563 O O . ASN B 1 155 ? 18.906 14.875 20.688 1 95.31 155 ASN B O 1
ATOM 5567 N N . TYR B 1 156 ? 17 13.688 20.5 1 93.31 156 TYR B N 1
ATOM 5568 C CA . TYR B 1 156 ? 17.688 12.406 20.625 1 93.31 156 TYR B CA 1
ATOM 5569 C C . TYR B 1 156 ? 17.672 11.648 19.297 1 93.31 156 TYR B C 1
ATOM 5571 O O . TYR B 1 156 ? 16.594 11.422 18.719 1 93.31 156 TYR B O 1
ATOM 5579 N N . GLU B 1 157 ? 18.812 11.312 18.781 1 89.56 157 GLU B N 1
ATOM 5580 C CA . GLU B 1 157 ? 18.953 10.445 17.625 1 89.56 157 GLU B CA 1
ATOM 5581 C C . GLU B 1 157 ? 20.016 9.367 17.859 1 89.56 157 GLU B C 1
ATOM 5583 O O . GLU B 1 157 ? 21.156 9.68 18.219 1 89.56 157 GLU B O 1
ATOM 5588 N N . PRO B 1 158 ? 19.516 8.141 17.656 1 84.81 158 PRO B N 1
ATOM 5589 C CA . PRO B 1 158 ? 20.516 7.086 17.812 1 84.81 158 PRO B CA 1
ATOM 5590 C C . PRO B 1 158 ? 21.625 7.18 16.781 1 84.81 158 PRO B C 1
ATOM 5592 O O . PRO B 1 158 ? 21.547 7.973 15.836 1 84.81 158 PRO B O 1
ATOM 5595 N N . GLN B 1 159 ? 22.75 6.48 17.141 1 71.81 159 GLN B N 1
ATOM 5596 C CA . GLN B 1 159 ? 23.797 6.328 16.141 1 71.81 159 GLN B CA 1
ATOM 5597 C C . GLN B 1 159 ? 23.453 5.246 15.133 1 71.81 159 GLN B C 1
ATOM 5599 O O . GLN B 1 159 ? 23.219 4.094 15.5 1 71.81 159 GLN B O 1
ATOM 5604 N N . PHE B 1 160 ? 23.281 5.785 13.891 1 71.38 160 PHE B N 1
ATOM 5605 C CA . PHE B 1 160 ? 22.984 4.836 12.828 1 71.38 160 PHE B CA 1
ATOM 5606 C C . PHE B 1 160 ? 24.266 4.477 12.062 1 71.38 160 PHE B C 1
ATOM 5608 O O . PHE B 1 160 ? 25.234 5.238 12.07 1 71.38 160 PHE B O 1
ATOM 5615 N N . GLU B 1 161 ? 24.188 3.32 11.523 1 64.62 161 GLU B N 1
ATOM 5616 C CA . GLU B 1 161 ? 25.297 2.977 10.648 1 64.62 161 GLU B CA 1
ATOM 5617 C C . GLU B 1 161 ? 25.359 3.898 9.438 1 64.62 161 GLU B C 1
ATOM 5619 O O . GLU B 1 161 ? 24.328 4.355 8.945 1 64.62 161 GLU B O 1
ATOM 5624 N N . PRO B 1 162 ? 26.594 4.348 9.094 1 56.81 162 PRO B N 1
ATOM 5625 C CA . PRO B 1 162 ? 26.766 5.328 8.023 1 56.81 162 PRO B CA 1
ATOM 5626 C C . PRO B 1 162 ? 25.938 5.004 6.785 1 56.81 162 PRO B C 1
ATOM 5628 O O . PRO B 1 162 ? 25.484 5.914 6.086 1 56.81 162 PRO B O 1
ATOM 5631 N N . ASN B 1 163 ? 25.75 3.814 6.484 1 55.5 163 ASN B N 1
ATOM 5632 C CA . ASN B 1 163 ? 25.094 3.459 5.227 1 55.5 163 ASN B CA 1
ATOM 5633 C C . ASN B 1 163 ? 23.594 3.266 5.41 1 55.5 163 ASN B C 1
ATOM 5635 O O . ASN B 1 163 ? 22.891 2.906 4.465 1 55.5 163 ASN B O 1
ATOM 5639 N N . GLN B 1 164 ? 23.203 3.66 6.543 1 60.28 164 GLN B N 1
ATOM 5640 C CA . GLN B 1 164 ? 21.781 3.418 6.785 1 60.28 164 GLN B CA 1
ATOM 5641 C C . GLN B 1 164 ? 20.953 4.641 6.426 1 60.28 164 GLN B C 1
ATOM 5643 O O . GLN B 1 164 ? 21.281 5.762 6.809 1 60.28 164 GLN B O 1
ATOM 5648 N N . ASP B 1 165 ? 20.094 4.449 5.488 1 58.84 165 ASP B N 1
ATOM 5649 C CA . ASP B 1 165 ? 19.109 5.484 5.195 1 58.84 165 ASP B CA 1
ATOM 5650 C C . ASP B 1 165 ? 18.219 5.746 6.406 1 58.84 165 ASP B C 1
ATOM 5652 O O . ASP B 1 165 ? 17.406 4.895 6.781 1 58.84 165 ASP B O 1
ATOM 5656 N N . THR B 1 166 ? 18.562 6.785 7.078 1 61.84 166 THR B N 1
ATOM 5657 C CA . THR B 1 166 ? 17.906 7.008 8.359 1 61.84 166 THR B CA 1
ATOM 5658 C C . THR B 1 166 ? 16.641 7.859 8.18 1 61.84 166 THR B C 1
ATOM 5660 O O . THR B 1 166 ? 15.812 7.945 9.086 1 61.84 166 THR B O 1
ATOM 5663 N N . MET B 1 167 ? 16.219 8.078 6.859 1 59.44 167 MET B N 1
ATOM 5664 C CA . MET B 1 167 ? 14.969 8.742 6.504 1 59.44 167 MET B CA 1
ATOM 5665 C C . MET B 1 167 ? 14.625 9.836 7.508 1 59.44 167 MET B C 1
ATOM 5667 O O . MET B 1 167 ? 15.359 10.82 7.637 1 59.44 167 MET B O 1
ATOM 5671 N N . LEU B 1 168 ? 13.602 9.602 8.25 1 65.44 168 LEU B N 1
ATOM 5672 C CA . LEU B 1 168 ? 12.812 10.43 9.156 1 65.44 168 LEU B CA 1
ATOM 5673 C C . LEU B 1 168 ? 13.398 10.406 10.562 1 65.44 168 LEU B C 1
ATOM 5675 O O . LEU B 1 168 ? 12.906 11.094 11.453 1 65.44 168 LEU B O 1
ATOM 5679 N N . LEU B 1 169 ? 14.688 9.773 10.633 1 75.69 169 LEU B N 1
ATOM 5680 C CA . LEU B 1 169 ? 15.148 9.531 12 1 75.69 169 LEU B CA 1
ATOM 5681 C C . LEU B 1 169 ? 16.344 10.406 12.336 1 75.69 169 LEU B C 1
ATOM 5683 O O . LEU B 1 169 ? 16.844 10.391 13.469 1 75.69 169 LEU B O 1
ATOM 5687 N N . THR B 1 170 ? 16.812 11.164 11.336 1 81.19 170 THR B N 1
ATOM 5688 C CA . THR B 1 170 ? 17.953 12.023 11.594 1 81.19 170 THR B CA 1
ATOM 5689 C C . THR B 1 170 ? 17.672 13.461 11.164 1 81.19 170 THR B C 1
ATOM 5691 O O . THR B 1 170 ? 16.922 13.695 10.203 1 81.19 170 THR B O 1
ATOM 5694 N N . SER B 1 171 ? 18.219 14.414 11.938 1 85.88 171 SER B N 1
ATOM 5695 C CA . SER B 1 171 ? 18.016 15.828 11.633 1 85.88 171 SER B CA 1
ATOM 5696 C C . SER B 1 171 ? 19.344 16.578 11.594 1 85.88 171 SER B C 1
ATOM 5698 O O . SER B 1 171 ? 19.375 17.797 11.594 1 85.88 171 SER B O 1
ATOM 5700 N N . ASP B 1 172 ? 20.422 15.812 11.531 1 86.31 172 ASP B N 1
ATOM 5701 C CA . ASP B 1 172 ? 21.734 16.422 11.406 1 86.31 172 ASP B CA 1
ATOM 5702 C C . ASP B 1 172 ? 21.844 17.266 10.141 1 86.31 172 ASP B C 1
ATOM 5704 O O . ASP B 1 172 ? 21.5 16.797 9.047 1 86.31 172 ASP B O 1
ATOM 5708 N N . GLY B 1 173 ? 22.234 18.516 10.359 1 87.69 173 GLY B N 1
ATOM 5709 C CA . GLY B 1 173 ? 22.484 19.375 9.211 1 87.69 173 GLY B CA 1
ATOM 5710 C C . GLY B 1 173 ? 21.25 20.141 8.758 1 87.69 173 GLY B C 1
ATOM 5711 O O . GLY B 1 173 ? 21.297 20.906 7.793 1 87.69 173 GLY B O 1
ATOM 5712 N N . PHE B 1 174 ? 20.188 20.062 9.602 1 92.88 174 PHE B N 1
ATOM 5713 C CA . PHE B 1 174 ? 18.953 20.641 9.094 1 92.88 174 PHE B CA 1
ATOM 5714 C C . PHE B 1 174 ? 18.422 21.703 10.055 1 92.88 174 PHE B C 1
ATOM 5716 O O . PHE B 1 174 ? 17.234 22.047 10.008 1 92.88 174 PHE B O 1
ATOM 5723 N N . TRP B 1 175 ? 19.281 22.156 10.906 1 96 175 TRP B N 1
ATOM 5724 C CA . TRP B 1 175 ? 18.969 23.25 11.812 1 96 175 TRP B CA 1
ATOM 5725 C C . TRP B 1 175 ? 19.688 24.531 11.398 1 96 175 TRP B C 1
ATOM 5727 O O . TRP B 1 175 ? 20.844 24.484 10.992 1 96 175 TRP B O 1
ATOM 5737 N N . MET B 1 176 ? 18.938 25.625 11.445 1 97.69 176 MET B N 1
ATOM 5738 C CA . MET B 1 176 ? 19.547 26.891 11.047 1 97.69 176 MET B CA 1
ATOM 5739 C C . MET B 1 176 ? 19.109 28.016 11.977 1 97.69 176 MET B C 1
ATOM 5741 O O . MET B 1 176 ? 17.969 28.047 12.414 1 97.69 176 MET B O 1
ATOM 5745 N N . GLU B 1 177 ? 19.922 28.875 12.281 1 97.69 177 GLU B N 1
ATOM 5746 C CA . GLU B 1 177 ? 19.641 30.188 12.859 1 97.69 177 GLU B CA 1
ATOM 5747 C C . GLU B 1 177 ? 20.031 31.297 11.891 1 97.69 177 GLU B C 1
ATOM 5749 O O . GLU B 1 177 ? 21.203 31.469 11.57 1 97.69 177 GLU B O 1
ATOM 5754 N N . ASN B 1 178 ? 19.016 32 11.5 1 97.31 178 ASN B N 1
ATOM 5755 C CA . ASN B 1 178 ? 19.234 32.938 10.391 1 97.31 178 ASN B CA 1
ATOM 5756 C C . ASN B 1 178 ? 19.922 32.25 9.211 1 97.31 178 ASN B C 1
ATOM 5758 O O . ASN B 1 178 ? 19.469 31.203 8.742 1 97.31 178 ASN B O 1
ATOM 5762 N N . GLU B 1 179 ? 21.047 32.719 8.703 1 95.75 179 GLU B N 1
ATOM 5763 C CA . GLU B 1 179 ? 21.719 32.125 7.539 1 95.75 179 GLU B CA 1
ATOM 5764 C C . GLU B 1 179 ? 22.719 31.062 7.961 1 95.75 179 GLU B C 1
ATOM 5766 O O . GLU B 1 179 ? 23.312 30.391 7.109 1 95.75 179 GLU B O 1
ATOM 5771 N N . SER B 1 180 ? 22.844 30.781 9.227 1 95.25 180 SER B N 1
ATOM 5772 C CA . SER B 1 180 ? 23.906 29.922 9.719 1 95.25 180 SER B CA 1
ATOM 5773 C C . SER B 1 180 ? 23.375 28.531 10.055 1 95.25 180 SER B C 1
ATOM 5775 O O . SER B 1 180 ? 22.422 28.391 10.828 1 95.25 180 SER B O 1
ATOM 5777 N N . PRO B 1 181 ? 24.016 27.531 9.555 1 94.94 181 PRO B N 1
ATOM 5778 C CA . PRO B 1 181 ? 23.656 26.172 10.008 1 94.94 181 PRO B CA 1
ATOM 5779 C C . PRO B 1 181 ? 24.031 25.938 11.461 1 94.94 181 PRO B C 1
ATOM 5781 O O . PRO B 1 181 ? 25.016 26.516 11.961 1 94.94 181 PRO B O 1
ATOM 5784 N N . LEU B 1 182 ? 23.297 25.094 12.102 1 95.81 182 LEU B N 1
ATOM 5785 C CA . LEU B 1 182 ? 23.547 24.75 13.5 1 95.81 182 LEU B CA 1
ATOM 5786 C C . LEU B 1 182 ? 23.859 23.25 13.641 1 95.81 182 LEU B C 1
ATOM 5788 O O . LEU B 1 182 ? 23.312 22.438 12.906 1 95.81 182 LEU B O 1
ATOM 5792 N N . ASP B 1 183 ? 24.766 22.953 14.539 1 94.44 183 ASP B N 1
ATOM 5793 C CA . ASP B 1 183 ? 25 21.594 14.992 1 94.44 183 ASP B CA 1
ATOM 5794 C C . ASP B 1 183 ? 24.141 21.25 16.203 1 94.44 183 ASP B C 1
ATOM 5796 O O . ASP B 1 183 ? 24.422 21.703 17.312 1 94.44 183 ASP B O 1
ATOM 5800 N N . ARG B 1 184 ? 23.188 20.391 16.016 1 91.81 184 ARG B N 1
ATOM 5801 C CA . ARG B 1 184 ? 22.219 20.109 17.062 1 91.81 184 ARG B CA 1
ATOM 5802 C C . ARG B 1 184 ? 22.906 19.516 18.297 1 91.81 184 ARG B C 1
ATOM 5804 O O . ARG B 1 184 ? 22.406 19.641 19.406 1 91.81 184 ARG B O 1
ATOM 5811 N N . LYS B 1 185 ? 24 18.781 18.156 1 90.88 185 LYS B N 1
ATOM 5812 C CA . LYS B 1 185 ? 24.703 18.109 19.234 1 90.88 185 LYS B CA 1
ATOM 5813 C C . LYS B 1 185 ? 25.453 19.109 20.109 1 90.88 185 LYS B C 1
ATOM 5815 O O . LYS B 1 185 ? 25.672 18.875 21.297 1 90.88 185 LYS B O 1
ATOM 5820 N N . LYS B 1 186 ? 25.719 20.312 19.516 1 94.06 186 LYS B N 1
ATOM 5821 C CA . LYS B 1 186 ? 26.531 21.297 20.219 1 94.06 186 LYS B CA 1
ATOM 5822 C C . LYS B 1 186 ? 25.719 22.547 20.547 1 94.06 186 LYS B C 1
ATOM 5824 O O . LYS B 1 186 ? 25.906 23.156 21.609 1 94.06 186 LYS B O 1
ATOM 5829 N N . ASP B 1 187 ? 24.859 22.891 19.656 1 94.69 187 ASP B N 1
ATOM 5830 C CA . ASP B 1 187 ? 24.266 24.234 19.703 1 94.69 187 ASP B CA 1
ATOM 5831 C C . ASP B 1 187 ? 22.906 24.203 20.406 1 94.69 187 ASP B C 1
ATOM 5833 O O . ASP B 1 187 ? 22.391 25.234 20.828 1 94.69 187 ASP B O 1
ATOM 5837 N N . LEU B 1 188 ? 22.266 23.062 20.547 1 95.75 188 LEU B N 1
ATOM 5838 C CA . LEU B 1 188 ? 21 22.953 21.281 1 95.75 188 LEU B CA 1
ATOM 5839 C C . LEU B 1 188 ? 21.25 22.578 22.734 1 95.75 188 LEU B C 1
ATOM 5841 O O . LEU B 1 188 ? 22.203 21.844 23.047 1 95.75 188 LEU B O 1
ATOM 5845 N N . PRO B 1 189 ? 20.406 23.047 23.594 1 95.5 189 PRO B N 1
ATOM 5846 C CA . PRO B 1 189 ? 20.656 22.781 25.016 1 95.5 189 PRO B CA 1
ATOM 5847 C C . PRO B 1 189 ? 20.391 21.328 25.406 1 95.5 189 PRO B C 1
ATOM 5849 O O . PRO B 1 189 ? 19.641 20.625 24.734 1 95.5 189 PRO B O 1
ATOM 5852 N N . GLU B 1 190 ? 20.906 20.875 26.547 1 92.94 190 GLU B N 1
ATOM 5853 C CA . GLU B 1 190 ? 20.781 19.516 27.031 1 92.94 190 GLU B CA 1
ATOM 5854 C C . GLU B 1 190 ? 19.344 19.188 27.422 1 92.94 190 GLU B C 1
ATOM 5856 O O . GLU B 1 190 ? 18.891 18.047 27.297 1 92.94 190 GLU B O 1
ATOM 5861 N N . ASP B 1 191 ? 18.656 20.219 27.875 1 95.25 191 ASP B N 1
ATOM 5862 C CA . ASP B 1 191 ? 17.281 20.016 28.312 1 95.25 191 ASP B CA 1
ATOM 5863 C C . ASP B 1 191 ? 16.297 20.406 27.203 1 95.25 191 ASP B C 1
ATOM 5865 O O . ASP B 1 191 ? 15.18 20.844 27.5 1 95.25 191 ASP B O 1
ATOM 5869 N N . PHE B 1 192 ? 16.828 20.234 26.047 1 97.19 192 PHE B N 1
ATOM 5870 C CA . PHE B 1 192 ? 16.047 20.609 24.875 1 97.19 192 PHE B CA 1
ATOM 5871 C C . PHE B 1 192 ? 14.711 19.875 24.859 1 97.19 192 PHE B C 1
ATOM 5873 O O . PHE B 1 192 ? 14.656 18.672 25.047 1 97.19 192 PHE B O 1
ATOM 5880 N N . TYR B 1 193 ? 13.656 20.578 24.625 1 98.44 193 TYR B N 1
ATOM 5881 C CA . TYR B 1 193 ? 12.336 20.125 24.188 1 98.44 193 TYR B CA 1
ATOM 5882 C C . TYR B 1 193 ? 11.766 21.062 23.125 1 98.44 193 TYR B C 1
ATOM 5884 O O . TYR B 1 193 ? 11.664 22.266 23.344 1 98.44 193 TYR B O 1
ATOM 5892 N N . SER B 1 194 ? 11.43 20.5 22.016 1 98.38 194 SER B N 1
ATOM 5893 C CA . SER B 1 194 ? 11.195 21.281 20.812 1 98.38 194 SER B CA 1
ATOM 5894 C C . SER B 1 194 ? 10.203 22.406 21.062 1 98.38 194 SER B C 1
ATOM 5896 O O . SER B 1 194 ? 10.5 23.578 20.797 1 98.38 194 SER B O 1
ATOM 5898 N N . THR B 1 195 ? 9.039 22.109 21.688 1 98.81 195 THR B N 1
ATOM 5899 C CA . THR B 1 195 ? 7.977 23.094 21.906 1 98.81 195 THR B CA 1
ATOM 5900 C C . THR B 1 195 ? 8.461 24.234 22.781 1 98.81 195 THR B C 1
ATOM 5902 O O . THR B 1 195 ? 8.258 25.406 22.469 1 98.81 195 THR B O 1
ATOM 5905 N N . ASN B 1 196 ? 9.141 23.891 23.859 1 98.75 196 ASN B N 1
ATOM 5906 C CA . ASN B 1 196 ? 9.688 24.906 24.75 1 98.75 196 ASN B CA 1
ATOM 5907 C C . ASN B 1 196 ? 10.734 25.781 24.047 1 98.75 196 ASN B C 1
ATOM 5909 O O . ASN B 1 196 ? 10.711 27 24.172 1 98.75 196 ASN B O 1
ATOM 5913 N N . PHE B 1 197 ? 11.562 25.125 23.375 1 98.69 197 PHE B N 1
ATOM 5914 C CA . PHE B 1 197 ? 12.711 25.812 22.812 1 98.69 197 PHE B CA 1
ATOM 5915 C C . PHE B 1 197 ? 12.289 26.719 21.656 1 98.69 197 PHE B C 1
ATOM 5917 O O . PHE B 1 197 ? 12.797 27.844 21.531 1 98.69 197 PHE B O 1
ATOM 5924 N N . PHE B 1 198 ? 11.438 26.281 20.781 1 98.81 198 PHE B N 1
ATOM 5925 C CA . PHE B 1 198 ? 10.93 27.141 19.719 1 98.81 198 PHE B CA 1
ATOM 5926 C C . PHE B 1 198 ? 10.273 28.391 20.297 1 98.81 198 PHE B C 1
ATOM 5928 O O . PHE B 1 198 ? 10.422 29.484 19.75 1 98.81 198 PHE B O 1
ATOM 5935 N N . THR B 1 199 ? 9.547 28.219 21.375 1 98.94 199 THR B N 1
ATOM 5936 C CA . THR B 1 199 ? 8.93 29.359 22.047 1 98.94 199 THR B CA 1
ATOM 5937 C C . THR B 1 199 ? 9.992 30.281 22.641 1 98.94 199 THR B C 1
ATOM 5939 O O . THR B 1 199 ? 9.906 31.5 22.5 1 98.94 199 THR B O 1
ATOM 5942 N N . ASP B 1 200 ? 11.008 29.656 23.297 1 98.81 200 ASP B N 1
ATOM 5943 C CA . ASP B 1 200 ? 12.094 30.453 23.875 1 98.81 200 ASP B CA 1
ATOM 5944 C C . ASP B 1 200 ? 12.75 31.328 22.797 1 98.81 200 ASP B C 1
ATOM 5946 O O . ASP B 1 200 ? 13.039 32.5 23.047 1 98.81 200 ASP B O 1
ATOM 5950 N N . LYS B 1 201 ? 12.984 30.75 21.672 1 98.75 201 LYS B N 1
ATOM 5951 C CA . LYS B 1 201 ? 13.672 31.453 20.594 1 98.75 201 LYS B CA 1
ATOM 5952 C C . LYS B 1 201 ? 12.836 32.625 20.094 1 98.75 201 LYS B C 1
ATOM 5954 O O . LYS B 1 201 ? 13.375 33.719 19.844 1 98.75 201 LYS B O 1
ATOM 5959 N N . LEU B 1 202 ? 11.531 32.469 19.938 1 98.88 202 LEU B N 1
ATOM 5960 C CA . LEU B 1 202 ? 10.688 33.562 19.516 1 98.88 202 LEU B CA 1
ATOM 5961 C C . LEU B 1 202 ? 10.664 34.656 20.578 1 98.88 202 LEU B C 1
ATOM 5963 O O . LEU B 1 202 ? 10.766 35.844 20.266 1 98.88 202 LEU B O 1
ATOM 5967 N N . LEU B 1 203 ? 10.484 34.25 21.828 1 98.81 203 LEU B N 1
ATOM 5968 C CA . LEU B 1 203 ? 10.438 35.219 22.922 1 98.81 203 LEU B CA 1
ATOM 5969 C C . LEU B 1 203 ? 11.742 36 23 1 98.81 203 LEU B C 1
ATOM 5971 O O . LEU B 1 203 ? 11.734 37.219 23.281 1 98.81 203 LEU B O 1
ATOM 5975 N N . ASP B 1 204 ? 12.836 35.281 22.766 1 98.56 204 ASP B N 1
ATOM 5976 C CA . ASP B 1 204 ? 14.141 35.938 22.734 1 98.56 204 ASP B CA 1
ATOM 5977 C C . ASP B 1 204 ? 14.188 37 21.625 1 98.56 204 ASP B C 1
ATOM 5979 O O . ASP B 1 204 ? 14.68 38.094 21.828 1 98.56 204 ASP B O 1
ATOM 5983 N N . MET B 1 205 ? 13.719 36.656 20.453 1 98.5 205 MET B N 1
ATOM 5984 C CA . MET B 1 205 ? 13.703 37.594 19.328 1 98.5 205 MET B CA 1
ATOM 5985 C C . MET B 1 205 ? 12.844 38.812 19.625 1 98.5 205 MET B C 1
ATOM 5987 O O . MET B 1 205 ? 13.195 39.938 19.25 1 98.5 205 MET B O 1
ATOM 5991 N N . LEU B 1 206 ? 11.742 38.625 20.297 1 98.06 206 LEU B N 1
ATOM 5992 C CA . LEU B 1 206 ? 10.82 39.688 20.625 1 98.06 206 LEU B CA 1
ATOM 5993 C C . LEU B 1 206 ? 11.398 40.594 21.719 1 98.06 206 LEU B C 1
ATOM 5995 O O . LEU B 1 206 ? 11.281 41.812 21.656 1 98.06 206 LEU B O 1
ATOM 5999 N N . SER B 1 207 ? 12.016 39.969 22.703 1 97 207 SER B N 1
ATOM 6000 C CA . SER B 1 207 ? 12.5 40.688 23.859 1 97 207 SER B CA 1
ATOM 6001 C C . SER B 1 207 ? 13.781 41.469 23.547 1 97 207 SER B C 1
ATOM 6003 O O . SER B 1 207 ? 14.055 42.5 24.141 1 97 207 SER B O 1
ATOM 6005 N N . ASN B 1 208 ? 14.508 40.938 22.594 1 96.75 208 ASN B N 1
ATOM 6006 C CA . ASN B 1 208 ? 15.82 41.531 22.297 1 96.75 208 ASN B CA 1
ATOM 6007 C C . ASN B 1 208 ? 15.773 42.438 21.078 1 96.75 208 ASN B C 1
ATOM 6009 O O . ASN B 1 208 ? 16.797 42.688 20.438 1 96.75 208 ASN B O 1
ATOM 6013 N N . ARG B 1 209 ? 14.633 42.906 20.766 1 97.25 209 ARG B N 1
ATOM 6014 C CA . ARG B 1 209 ? 14.516 43.875 19.688 1 97.25 209 ARG B CA 1
ATOM 6015 C C . ARG B 1 209 ? 15.289 45.156 20 1 97.25 209 ARG B C 1
ATOM 6017 O O . ARG B 1 209 ? 15.266 45.625 21.125 1 97.25 209 ARG B O 1
ATOM 6024 N N . THR B 1 210 ? 15.977 45.688 19.031 1 96.81 210 THR B N 1
ATOM 6025 C CA . THR B 1 210 ? 16.656 46.969 19.156 1 96.81 210 THR B CA 1
ATOM 6026 C C . THR B 1 210 ? 15.656 48.094 19.25 1 96.81 210 THR B C 1
ATOM 6028 O O . THR B 1 210 ? 14.453 47.906 19.047 1 96.81 210 THR B O 1
ATOM 6031 N N . LYS B 1 211 ? 16.203 49.312 19.516 1 95.88 211 LYS B N 1
ATOM 6032 C CA . LYS B 1 211 ? 15.352 50.469 19.578 1 95.88 211 LYS B CA 1
ATOM 6033 C C . LYS B 1 211 ? 14.648 50.719 18.234 1 95.88 211 LYS B C 1
ATOM 6035 O O . LYS B 1 211 ? 13.461 51.031 18.203 1 95.88 211 LYS B O 1
ATOM 6040 N N . GLU B 1 212 ? 15.406 50.469 17.234 1 96 212 GLU B N 1
ATOM 6041 C CA . GLU B 1 212 ? 14.852 50.656 15.891 1 96 212 GLU B CA 1
ATOM 6042 C C . GLU B 1 212 ? 13.805 49.594 15.586 1 96 212 GLU B C 1
ATOM 6044 O O . GLU B 1 212 ? 12.758 49.875 15.016 1 96 212 GLU B O 1
ATOM 6049 N N . GLU B 1 213 ? 14.008 48.406 15.961 1 96.31 213 GLU B N 1
ATOM 6050 C CA . GLU B 1 213 ? 13.102 47.281 15.711 1 96.31 213 GLU B CA 1
ATOM 6051 C C . GLU B 1 213 ? 11.805 47.438 16.484 1 96.31 213 GLU B C 1
ATOM 6053 O O . GLU B 1 213 ? 10.734 47.031 16.031 1 96.31 213 GLU B O 1
ATOM 6058 N N . ARG B 1 214 ? 11.852 48.031 17.609 1 94.69 214 ARG B N 1
ATOM 6059 C CA . ARG B 1 214 ? 10.672 48.219 18.438 1 94.69 214 ARG B CA 1
ATOM 6060 C C . ARG B 1 214 ? 9.695 49.188 17.812 1 94.69 214 ARG B C 1
ATOM 6062 O O . ARG B 1 214 ? 8.508 49.219 18.141 1 94.69 214 ARG B O 1
ATOM 6069 N N . GLU B 1 215 ? 10.258 50 16.953 1 94.62 215 GLU B N 1
ATOM 6070 C CA . GLU B 1 215 ? 9.406 50.969 16.266 1 94.62 215 GLU B CA 1
ATOM 6071 C C . GLU B 1 215 ? 8.719 50.344 15.047 1 94.62 215 GLU B C 1
ATOM 6073 O O . GLU B 1 215 ? 7.77 50.906 14.508 1 94.62 215 GLU B O 1
ATOM 6078 N N . GLN B 1 216 ? 9.133 49.188 14.648 1 96.56 216 GLN B N 1
ATOM 6079 C CA . GLN B 1 216 ? 8.531 48.469 13.539 1 96.56 216 GLN B CA 1
ATOM 6080 C C . GLN B 1 216 ? 7.422 47.531 14.023 1 96.56 216 GLN B C 1
ATOM 6082 O O . GLN B 1 216 ? 7.52 46.938 15.102 1 96.56 216 GLN B O 1
ATOM 6087 N N . PRO B 1 217 ? 6.367 47.469 13.25 1 97.94 217 PRO B N 1
ATOM 6088 C CA . PRO B 1 217 ? 5.5 46.312 13.492 1 97.94 217 PRO B CA 1
ATOM 6089 C C . PRO B 1 217 ? 6.168 44.969 13.141 1 97.94 217 PRO B C 1
ATOM 6091 O O . PRO B 1 217 ? 7.145 44.969 12.383 1 97.94 217 PRO B O 1
ATOM 6094 N N . PHE B 1 218 ? 5.668 43.844 13.672 1 98.56 218 PHE B N 1
ATOM 6095 C CA . PHE B 1 218 ? 6.352 42.594 13.383 1 98.56 218 PHE B CA 1
ATOM 6096 C C . PHE B 1 218 ? 5.379 41.562 12.812 1 98.56 218 PHE B C 1
ATOM 6098 O O . PHE B 1 218 ? 4.164 41.688 12.992 1 98.56 218 PHE B O 1
ATOM 6105 N N . PHE B 1 219 ? 5.883 40.656 12.078 1 98.75 219 PHE B N 1
ATOM 6106 C CA . PHE B 1 219 ? 5.281 39.406 11.664 1 98.75 219 PHE B CA 1
ATOM 6107 C C . PHE B 1 219 ? 6.043 38.219 12.258 1 98.75 219 PHE B C 1
ATOM 6109 O O . PHE B 1 219 ? 7.215 38 11.945 1 98.75 219 PHE B O 1
ATOM 6116 N N . SER B 1 220 ? 5.348 37.531 13.117 1 98.75 220 SER B N 1
ATOM 6117 C CA . SER B 1 220 ? 5.945 36.344 13.75 1 98.75 220 SER B CA 1
ATOM 6118 C C . SER B 1 220 ? 5.273 35.062 13.281 1 98.75 220 SER B C 1
ATOM 6120 O O . SER B 1 220 ? 4.043 34.969 13.281 1 98.75 220 SER B O 1
ATOM 6122 N N . TYR B 1 221 ? 6.109 34.156 12.82 1 98.81 221 TYR B N 1
ATOM 6123 C CA . TYR B 1 221 ? 5.707 32.812 12.414 1 98.81 221 TYR B CA 1
ATOM 6124 C C . TYR B 1 221 ? 6.246 31.766 13.383 1 98.81 221 TYR B C 1
ATOM 6126 O O . TYR B 1 221 ? 7.438 31.453 13.359 1 98.81 221 TYR B O 1
ATOM 6134 N N . LEU B 1 222 ? 5.414 31.312 14.297 1 98.94 222 LEU B N 1
ATOM 6135 C CA . LEU B 1 222 ? 5.75 30.297 15.289 1 98.94 222 LEU B CA 1
ATOM 6136 C C . LEU B 1 222 ? 5.168 28.938 14.898 1 98.94 222 LEU B C 1
ATOM 6138 O O . LEU B 1 222 ? 4.008 28.656 15.195 1 98.94 222 LEU B O 1
ATOM 6142 N N . ALA B 1 223 ? 5.984 28.109 14.289 1 98.75 223 ALA B N 1
ATOM 6143 C CA . ALA B 1 223 ? 5.551 26.828 13.727 1 98.75 223 ALA B CA 1
ATOM 6144 C C . ALA B 1 223 ? 6.094 25.656 14.547 1 98.75 223 ALA B C 1
ATOM 6146 O O . ALA B 1 223 ? 7.285 25.344 14.469 1 98.75 223 ALA B O 1
ATOM 6147 N N . TYR B 1 224 ? 5.25 25.062 15.227 1 98.81 224 TYR B N 1
ATOM 6148 C CA . TYR B 1 224 ? 5.672 23.969 16.094 1 98.81 224 TYR B CA 1
ATOM 6149 C C . TYR B 1 224 ? 5.773 22.656 15.32 1 98.81 224 TYR B C 1
ATOM 6151 O O . TYR B 1 224 ? 5.133 22.5 14.281 1 98.81 224 TYR B O 1
ATOM 6159 N N . THR B 1 225 ? 6.605 21.672 15.828 1 97.88 225 THR B N 1
ATOM 6160 C CA . THR B 1 225 ? 6.598 20.297 15.352 1 97.88 225 THR B CA 1
ATOM 6161 C C . THR B 1 225 ? 5.574 19.469 16.125 1 97.88 225 THR B C 1
ATOM 6163 O O . THR B 1 225 ? 5.215 18.375 15.703 1 97.88 225 THR B O 1
ATOM 6166 N N . ALA B 1 226 ? 5.172 19.984 17.266 1 98.19 226 ALA B N 1
ATOM 6167 C CA . ALA B 1 226 ? 4.164 19.328 18.078 1 98.19 226 ALA B CA 1
ATOM 6168 C C . ALA B 1 226 ? 2.762 19.578 17.531 1 98.19 226 ALA B C 1
ATOM 6170 O O . ALA B 1 226 ? 2.486 20.641 16.984 1 98.19 226 ALA B O 1
ATOM 6171 N N . PRO B 1 227 ? 1.848 18.609 17.531 1 98.44 227 PRO B N 1
ATOM 6172 C CA . PRO B 1 227 ? 2.047 17.344 18.234 1 98.44 227 PRO B CA 1
ATOM 6173 C C . PRO B 1 227 ? 2.406 16.203 17.281 1 98.44 227 PRO B C 1
ATOM 6175 O O . PRO B 1 227 ? 1.97 15.062 17.469 1 98.44 227 PRO B O 1
ATOM 6178 N N . HIS B 1 228 ? 3.08 16.484 16.219 1 97.12 228 HIS B N 1
ATOM 6179 C CA . HIS B 1 228 ? 3.559 15.469 15.281 1 97.12 228 HIS B CA 1
ATOM 6180 C C . HIS B 1 228 ? 4.348 14.375 16 1 97.12 228 HIS B C 1
ATOM 6182 O O . HIS B 1 228 ? 5.059 14.656 16.969 1 97.12 228 HIS B O 1
ATOM 6188 N N . TRP B 1 229 ? 4.25 13.141 15.57 1 94.94 229 TRP B N 1
ATOM 6189 C CA . TRP B 1 229 ? 5.066 12.062 16.109 1 94.94 229 TRP B CA 1
ATOM 6190 C C . TRP B 1 229 ? 6.547 12.312 15.844 1 94.94 229 TRP B C 1
ATOM 6192 O O . TRP B 1 229 ? 6.902 13.086 14.953 1 94.94 229 TRP B O 1
ATOM 6202 N N . PRO B 1 230 ? 7.398 11.68 16.656 1 95.62 230 PRO B N 1
ATOM 6203 C CA . PRO B 1 230 ? 7.129 10.703 17.703 1 95.62 230 PRO B CA 1
ATOM 6204 C C . PRO B 1 230 ? 6.453 11.328 18.938 1 95.62 230 PRO B C 1
ATOM 6206 O O . PRO B 1 230 ? 6.699 12.492 19.25 1 95.62 230 PRO B O 1
ATOM 6209 N N . MET B 1 231 ? 5.629 10.477 19.578 1 97.5 231 MET B N 1
ATOM 6210 C CA . MET B 1 231 ? 4.969 10.938 20.797 1 97.5 231 MET B CA 1
ATOM 6211 C C . MET B 1 231 ? 5.961 11.062 21.938 1 97.5 231 MET B C 1
ATOM 6213 O O . MET B 1 231 ? 6.336 10.055 22.562 1 97.5 231 MET B O 1
ATOM 6217 N N . GLN B 1 232 ? 6.285 12.305 22.266 1 98.56 232 GLN B N 1
ATOM 6218 C CA . GLN B 1 232 ? 7.305 12.562 23.281 1 98.56 232 GLN B CA 1
ATOM 6219 C C . GLN B 1 232 ? 6.961 13.812 24.094 1 98.56 232 GLN B C 1
ATOM 6221 O O . GLN B 1 232 ? 6.66 14.867 23.531 1 98.56 232 GLN B O 1
ATOM 6226 N N . ALA B 1 233 ? 6.961 13.734 25.406 1 98.75 233 ALA B N 1
ATOM 6227 C CA . ALA B 1 233 ? 6.707 14.836 26.328 1 98.75 233 ALA B CA 1
ATOM 6228 C C . ALA B 1 233 ? 7.273 14.539 27.719 1 98.75 233 ALA B C 1
ATOM 6230 O O . ALA B 1 233 ? 7.492 13.375 28.062 1 98.75 233 ALA B O 1
ATOM 6231 N N . PRO B 1 234 ? 7.566 15.547 28.469 1 98.12 234 PRO B N 1
ATOM 6232 C CA . PRO B 1 234 ? 8.008 15.312 29.844 1 98.12 234 PRO B CA 1
ATOM 6233 C C . PRO B 1 234 ? 7.012 14.477 30.641 1 98.12 234 PRO B C 1
ATOM 6235 O O . PRO B 1 234 ? 5.801 14.695 30.547 1 98.12 234 PRO B O 1
ATOM 6238 N N . GLN B 1 235 ? 7.484 13.562 31.469 1 97.44 235 GLN B N 1
ATOM 6239 C CA . GLN B 1 235 ? 6.684 12.555 32.156 1 97.44 235 GLN B CA 1
ATOM 6240 C C . GLN B 1 235 ? 5.688 13.203 33.125 1 97.44 235 GLN B C 1
ATOM 6242 O O . GLN B 1 235 ? 4.582 12.688 33.312 1 97.44 235 GLN B O 1
ATOM 6247 N N . ASP B 1 236 ? 6.098 14.281 33.688 1 97.56 236 ASP B N 1
ATOM 6248 C CA . ASP B 1 236 ? 5.207 14.945 34.625 1 97.56 236 ASP B CA 1
ATOM 6249 C C . ASP B 1 236 ? 3.93 15.422 33.938 1 97.56 236 ASP B C 1
ATOM 6251 O O . ASP B 1 236 ? 2.842 15.344 34.531 1 97.56 236 ASP B O 1
ATOM 6255 N N . VAL B 1 237 ? 4.047 15.922 32.719 1 98.44 237 VAL B N 1
ATOM 6256 C CA . VAL B 1 237 ? 2.863 16.375 32 1 98.44 237 VAL B CA 1
ATOM 6257 C C . VAL B 1 237 ? 2.068 15.172 31.5 1 98.44 237 VAL B C 1
ATOM 6259 O O . VAL B 1 237 ? 0.836 15.188 31.516 1 98.44 237 VAL B O 1
ATOM 6262 N N . ILE B 1 238 ? 2.762 14.078 31.078 1 98.56 238 ILE B N 1
ATOM 6263 C CA . ILE B 1 238 ? 2.092 12.867 30.641 1 98.56 238 ILE B CA 1
ATOM 6264 C C . ILE B 1 238 ? 1.222 12.312 31.766 1 98.56 238 ILE B C 1
ATOM 6266 O O . ILE B 1 238 ? 0.088 11.883 31.531 1 98.56 238 ILE B O 1
ATOM 6270 N N . ASN B 1 239 ? 1.738 12.367 32.969 1 98.12 239 ASN B N 1
ATOM 6271 C CA . ASN B 1 239 ? 1.063 11.797 34.156 1 98.12 239 ASN B CA 1
ATOM 6272 C C . ASN B 1 239 ? -0.274 12.484 34.406 1 98.12 239 ASN B C 1
ATOM 6274 O O . ASN B 1 239 ? -1.188 11.883 34.969 1 98.12 239 ASN B O 1
ATOM 6278 N N . LYS B 1 240 ? -0.408 13.727 33.969 1 98.12 240 LYS B N 1
ATOM 6279 C CA . LYS B 1 240 ? -1.672 14.445 34.094 1 98.12 240 LYS B CA 1
ATOM 6280 C C . LYS B 1 240 ? -2.795 13.719 33.375 1 98.12 240 LYS B C 1
ATOM 6282 O O . LYS B 1 240 ? -3.971 13.883 33.719 1 98.12 240 LYS B O 1
ATOM 6287 N N . TYR B 1 241 ? -2.504 12.898 32.5 1 98.56 241 TYR B N 1
ATOM 6288 C CA . TYR B 1 241 ? -3.52 12.305 31.625 1 98.56 241 TYR B CA 1
ATOM 6289 C C . TYR B 1 241 ? -3.605 10.805 31.844 1 98.56 241 TYR B C 1
ATOM 6291 O O . TYR B 1 241 ? -4.262 10.102 31.062 1 98.56 241 TYR B O 1
ATOM 6299 N N . SER B 1 242 ? -2.928 10.32 32.906 1 97.94 242 SER B N 1
ATOM 6300 C CA . SER B 1 242 ? -2.918 8.891 33.188 1 97.94 242 SER B CA 1
ATOM 6301 C C . SER B 1 242 ? -4.336 8.352 33.344 1 97.94 242 SER B C 1
ATOM 6303 O O . SER B 1 242 ? -5.125 8.875 34.125 1 97.94 242 SER B O 1
ATOM 6305 N N . GLY B 1 243 ? -4.688 7.398 32.531 1 97.75 243 GLY B N 1
ATOM 6306 C CA . GLY B 1 243 ? -5.949 6.684 32.656 1 97.75 243 GLY B CA 1
ATOM 6307 C C . GLY B 1 243 ? -7.082 7.348 31.906 1 97.75 243 GLY B C 1
ATOM 6308 O O . GLY B 1 243 ? -8.164 6.77 31.766 1 97.75 243 GLY B O 1
ATOM 6309 N N . LYS B 1 244 ? -6.91 8.477 31.328 1 98.06 244 LYS B N 1
ATOM 6310 C CA . LYS B 1 244 ? -7.98 9.25 30.703 1 98.06 244 LYS B CA 1
ATOM 6311 C C . LYS B 1 244 ? -8.469 8.578 29.422 1 98.06 244 LYS B C 1
ATOM 6313 O O . LYS B 1 244 ? -9.594 8.812 28.984 1 98.06 244 LYS B O 1
ATOM 6318 N N . TYR B 1 245 ? -7.645 7.738 28.859 1 98.44 245 TYR B N 1
ATOM 6319 C CA . TYR B 1 245 ? -7.957 7.211 27.531 1 98.44 245 TYR B CA 1
ATOM 6320 C C . TYR B 1 245 ? -8.125 5.699 27.578 1 98.44 245 TYR B C 1
ATOM 6322 O O . TYR B 1 245 ? -8.023 5.027 26.547 1 98.44 245 TYR B O 1
ATOM 6330 N N . ASP B 1 246 ? -8.383 5.207 28.734 1 97.81 246 ASP B N 1
ATOM 6331 C CA . ASP B 1 246 ? -8.5 3.77 28.969 1 97.81 246 ASP B CA 1
ATOM 6332 C C . ASP B 1 246 ? -9.719 3.195 28.25 1 97.81 246 ASP B C 1
ATOM 6334 O O . ASP B 1 246 ? -9.773 1.995 27.969 1 97.81 246 ASP B O 1
ATOM 6338 N N . ASN B 1 247 ? -10.711 4.082 27.953 1 97.06 247 ASN B N 1
ATOM 6339 C CA . ASN B 1 247 ? -11.938 3.605 27.312 1 97.06 247 ASN B CA 1
ATOM 6340 C C . ASN B 1 247 ? -11.789 3.539 25.797 1 97.06 247 ASN B C 1
ATOM 6342 O O . ASN B 1 247 ? -12.719 3.137 25.094 1 97.06 247 ASN B O 1
ATOM 6346 N N . GLY B 1 248 ? -10.688 3.986 25.203 1 97.06 248 GLY B N 1
ATOM 6347 C CA . GLY B 1 248 ? -10.344 3.742 23.812 1 97.06 248 GLY B CA 1
ATOM 6348 C C . GLY B 1 248 ? -10.742 4.879 22.891 1 97.06 248 GLY B C 1
ATOM 6349 O O . GLY B 1 248 ? -11.43 5.812 23.312 1 97.06 248 GLY B O 1
ATOM 6350 N N . PRO B 1 249 ? -10.273 4.785 21.672 1 97.12 249 PRO B N 1
ATOM 6351 C CA . PRO B 1 249 ? -10.469 5.867 20.719 1 97.12 249 PRO B CA 1
ATOM 6352 C C . PRO B 1 249 ? -11.93 6.023 20.281 1 97.12 249 PRO B C 1
ATOM 6354 O O . PRO B 1 249 ? -12.375 7.137 19.984 1 97.12 249 PRO B O 1
ATOM 6357 N N . ASP B 1 250 ? -12.688 4.934 20.25 1 95.69 250 ASP B N 1
ATOM 6358 C CA . ASP B 1 250 ? -14.07 5.023 19.797 1 95.69 250 ASP B CA 1
ATOM 6359 C C . ASP B 1 250 ? -14.93 5.801 20.797 1 95.69 250 ASP B C 1
ATOM 6361 O O . ASP B 1 250 ? -15.773 6.605 20.406 1 95.69 250 ASP B O 1
ATOM 6365 N N . GLN B 1 251 ? -14.68 5.504 22.031 1 96.94 251 GLN B N 1
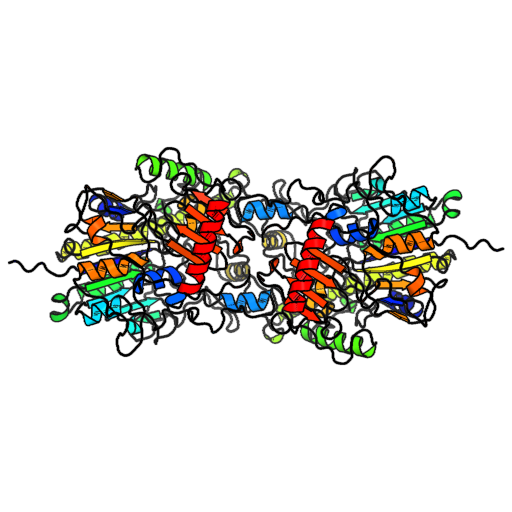ATOM 6366 C CA . GLN B 1 251 ? -15.398 6.273 23.047 1 96.94 251 GLN B CA 1
ATOM 6367 C C . GLN B 1 251 ? -15 7.746 23 1 96.94 251 GLN B C 1
ATOM 6369 O O . GLN B 1 251 ? -15.844 8.633 23.141 1 96.94 251 GLN B O 1
ATOM 6374 N N . LEU B 1 252 ? -13.719 8 22.875 1 98.12 252 LEU B N 1
ATOM 6375 C CA . LEU B 1 252 ? -13.266 9.383 22.781 1 98.12 252 LEU B CA 1
ATOM 6376 C C . LEU B 1 252 ? -13.938 10.086 21.609 1 98.12 252 LEU B C 1
ATOM 6378 O O . LEU B 1 252 ? -14.344 11.25 21.719 1 98.12 252 LEU B O 1
ATOM 6382 N N . ARG B 1 253 ? -13.977 9.398 20.453 1 97.25 253 ARG B N 1
ATOM 6383 C CA . ARG B 1 253 ? -14.617 9.922 19.25 1 97.25 253 ARG B CA 1
ATOM 6384 C C . ARG B 1 253 ? -16.047 10.375 19.547 1 97.25 253 ARG B C 1
ATOM 6386 O O . ARG B 1 253 ? -16.438 11.477 19.156 1 97.25 253 ARG B O 1
ATOM 6393 N N . LEU B 1 254 ? -16.812 9.602 20.234 1 97.19 254 LEU B N 1
ATOM 6394 C CA . LEU B 1 254 ? -18.203 9.906 20.562 1 97.19 254 LEU B CA 1
ATOM 6395 C C . LEU B 1 254 ? -18.281 11.039 21.578 1 97.19 254 LEU B C 1
ATOM 6397 O O . LEU B 1 254 ? -19.125 11.922 21.453 1 97.19 254 LEU B O 1
ATOM 6401 N N . ASP B 1 255 ? -17.422 11.039 22.578 1 97.94 255 ASP B N 1
ATOM 6402 C CA . ASP B 1 255 ? -17.406 12.094 23.578 1 97.94 255 ASP B CA 1
ATOM 6403 C C . ASP B 1 255 ? -17.094 13.453 22.953 1 97.94 255 ASP B C 1
ATOM 6405 O O . ASP B 1 255 ? -17.766 14.445 23.25 1 97.94 255 ASP B O 1
ATOM 6409 N N . ARG B 1 256 ? -16.125 13.477 22.109 1 97.88 256 ARG B N 1
ATOM 6410 C CA . ARG B 1 256 ? -15.727 14.727 21.484 1 97.88 256 ARG B CA 1
ATOM 6411 C C . ARG B 1 256 ? -16.797 15.219 20.516 1 97.88 256 ARG B C 1
ATOM 6413 O O . ARG B 1 256 ? -17.062 16.422 20.422 1 97.88 256 ARG B O 1
ATOM 6420 N N . LEU B 1 257 ? -17.406 14.32 19.797 1 97.88 257 LEU B N 1
ATOM 6421 C CA . LEU B 1 257 ? -18.516 14.711 18.922 1 97.88 257 LEU B CA 1
ATOM 6422 C C . LEU B 1 257 ? -19.641 15.344 19.734 1 97.88 257 LEU B C 1
ATOM 6424 O O . LEU B 1 257 ? -20.219 16.344 19.312 1 97.88 257 LEU B O 1
ATOM 6428 N N . ALA B 1 258 ? -20 14.734 20.844 1 98.19 258 ALA B N 1
ATOM 6429 C CA . ALA B 1 258 ? -21.062 15.273 21.703 1 98.19 258 ALA B CA 1
ATOM 6430 C C . ALA B 1 258 ? -20.734 16.703 22.125 1 98.19 258 ALA B C 1
ATOM 6432 O O . ALA B 1 258 ? -21.609 17.562 22.141 1 98.19 258 ALA B O 1
ATOM 6433 N N . LYS B 1 259 ? -19.531 16.938 22.484 1 98.25 259 LYS B N 1
ATOM 6434 C CA . LYS B 1 259 ? -19.125 18.281 22.922 1 98.25 259 LYS B CA 1
ATOM 6435 C C . LYS B 1 259 ? -19.172 19.266 21.75 1 98.25 259 LYS B C 1
ATOM 6437 O O . LYS B 1 259 ? -19.562 20.422 21.922 1 98.25 259 LYS B O 1
ATOM 6442 N N . LEU B 1 260 ? -18.703 18.844 20.578 1 98.12 260 LEU B N 1
ATOM 6443 C CA . LEU B 1 260 ? -18.781 19.688 19.391 1 98.12 260 LEU B CA 1
ATOM 6444 C C . LEU B 1 260 ? -20.219 20.109 19.125 1 98.12 260 LEU B C 1
ATOM 6446 O O . LEU B 1 260 ? -20.469 21.281 18.812 1 98.12 260 LEU B O 1
ATOM 6450 N N . LYS B 1 261 ? -21.125 19.188 19.234 1 97.62 261 LYS B N 1
ATOM 6451 C CA . LYS B 1 261 ? -22.547 19.469 19.047 1 97.62 261 LYS B CA 1
ATOM 6452 C C . LYS B 1 261 ? -23.047 20.469 20.094 1 97.62 261 LYS B C 1
ATOM 6454 O O . LYS B 1 261 ? -23.734 21.438 19.766 1 97.62 261 LYS B O 1
ATOM 6459 N N . GLU B 1 262 ? -22.625 20.266 21.266 1 97.81 262 GLU B N 1
ATOM 6460 C CA . GLU B 1 262 ? -23.016 21.125 22.375 1 97.81 262 GLU B CA 1
ATOM 6461 C C . GLU B 1 262 ? -22.547 22.562 22.141 1 97.81 262 GLU B C 1
ATOM 6463 O O . GLU B 1 262 ? -23.266 23.516 22.453 1 97.81 262 GLU B O 1
ATOM 6468 N N . LEU B 1 263 ? -21.375 22.703 21.578 1 96.75 263 LEU B N 1
ATOM 6469 C CA . LEU B 1 263 ? -20.75 24.016 21.391 1 96.75 263 LEU B CA 1
ATOM 6470 C C . LEU B 1 263 ? -21.25 24.672 20.094 1 96.75 263 LEU B C 1
ATOM 6472 O O . LEU B 1 263 ? -20.906 25.812 19.812 1 96.75 263 LEU B O 1
ATOM 6476 N N . GLY B 1 264 ? -22.016 23.938 19.312 1 96 264 GLY B N 1
ATOM 6477 C CA . GLY B 1 264 ? -22.547 24.484 18.078 1 96 264 GLY B CA 1
ATOM 6478 C C . GLY B 1 264 ? -21.516 24.547 16.969 1 96 264 GLY B C 1
ATOM 6479 O O . GLY B 1 264 ? -21.656 25.359 16.031 1 96 264 GLY B O 1
ATOM 6480 N N . LEU B 1 265 ? -20.484 23.766 17.062 1 96.75 265 LEU B N 1
ATOM 6481 C CA . LEU B 1 265 ? -19.391 23.812 16.094 1 96.75 265 LEU B CA 1
ATOM 6482 C C . LEU B 1 265 ? -19.672 22.875 14.922 1 96.75 265 LEU B C 1
ATOM 6484 O O . LEU B 1 265 ? -19.047 22.984 13.867 1 96.75 265 LEU B O 1
ATOM 6488 N N . VAL B 1 266 ? -20.578 21.875 15.109 1 96.12 266 VAL B N 1
ATOM 6489 C CA . VAL B 1 266 ? -21.078 20.984 14.062 1 96.12 266 VAL B CA 1
ATOM 6490 C C . VAL B 1 266 ? -22.594 20.859 14.172 1 96.12 266 VAL B C 1
ATOM 6492 O O . VAL B 1 266 ? -23.188 21.219 15.195 1 96.12 266 VAL B O 1
ATOM 6495 N N . PRO B 1 267 ? -23.203 20.375 13.07 1 95.69 267 PRO B N 1
ATOM 6496 C CA . PRO B 1 267 ? -24.641 20.172 13.172 1 95.69 267 PRO B CA 1
ATOM 6497 C C . PRO B 1 267 ? -25.031 19.203 14.281 1 95.69 267 PRO B C 1
ATOM 6499 O O . PRO B 1 267 ? -24.344 18.203 14.508 1 95.69 267 PRO B O 1
ATOM 6502 N N . SER B 1 268 ? -26.172 19.453 14.891 1 95.44 268 SER B N 1
ATOM 6503 C CA . SER B 1 268 ? -26.609 18.688 16.062 1 95.44 268 SER B CA 1
ATOM 6504 C C . SER B 1 268 ? -26.938 17.25 15.688 1 95.44 268 SER B C 1
ATOM 6506 O O . SER B 1 268 ? -26.938 16.359 16.547 1 95.44 268 SER B O 1
ATOM 6508 N N . ASP B 1 269 ? -27.203 16.953 14.445 1 95.06 269 ASP B N 1
ATOM 6509 C CA . ASP B 1 269 ? -27.656 15.625 14.039 1 95.06 269 ASP B CA 1
ATOM 6510 C C . ASP B 1 269 ? -26.562 14.891 13.258 1 95.06 269 ASP B C 1
ATOM 6512 O O . ASP B 1 269 ? -26.812 13.828 12.688 1 95.06 269 ASP B O 1
ATOM 6516 N N . VAL B 1 270 ? -25.359 15.445 13.281 1 95.81 270 VAL B N 1
ATOM 6517 C CA . VAL B 1 270 ? -24.297 14.844 12.484 1 95.81 270 VAL B CA 1
ATOM 6518 C C . VAL B 1 270 ? -23.844 13.539 13.133 1 95.81 270 VAL B C 1
ATOM 6520 O O . VAL B 1 270 ? -23.781 13.438 14.359 1 95.81 270 VAL B O 1
ATOM 6523 N N . GLU B 1 271 ? -23.625 12.531 12.32 1 95.12 271 GLU B N 1
ATOM 6524 C CA . GLU B 1 271 ? -23 11.289 12.766 1 95.12 271 GLU B CA 1
ATOM 6525 C C . GLU B 1 271 ? -21.531 11.234 12.328 1 95.12 271 GLU B C 1
ATOM 6527 O O . GLU B 1 271 ? -21.188 11.656 11.227 1 95.12 271 GLU B O 1
ATOM 6532 N N . ALA B 1 272 ? -20.734 10.711 13.195 1 94.75 272 ALA B N 1
ATOM 6533 C CA . ALA B 1 272 ? -19.312 10.602 12.867 1 94.75 272 ALA B CA 1
ATOM 6534 C C . ALA B 1 272 ? -19.078 9.539 11.805 1 94.75 272 ALA B C 1
ATOM 6536 O O . ALA B 1 272 ? -19.703 8.477 11.82 1 94.75 272 ALA B O 1
ATOM 6537 N N . ALA B 1 273 ? -18.188 9.852 10.867 1 93.69 273 ALA B N 1
ATOM 6538 C CA . ALA B 1 273 ? -17.734 8.82 9.93 1 93.69 273 ALA B CA 1
ATOM 6539 C C . ALA B 1 273 ? -17.094 7.645 10.664 1 93.69 273 ALA B C 1
ATOM 6541 O O . ALA B 1 273 ? -16.438 7.828 11.695 1 93.69 273 ALA B O 1
ATOM 6542 N N . PRO B 1 274 ? -17.281 6.43 10.164 1 91 274 PRO B N 1
ATOM 6543 C CA . PRO B 1 274 ? -16.609 5.297 10.797 1 91 274 PRO B CA 1
ATOM 6544 C C . PRO B 1 274 ? -15.086 5.398 10.719 1 91 274 PRO B C 1
ATOM 6546 O O . PRO B 1 274 ? -14.547 6.039 9.812 1 91 274 PRO B O 1
ATOM 6549 N N . PRO B 1 275 ? -14.422 4.746 11.727 1 90.5 275 PRO B N 1
ATOM 6550 C CA . PRO B 1 275 ? -12.961 4.75 11.656 1 90.5 275 PRO B CA 1
ATOM 6551 C C . PRO B 1 275 ? -12.43 4.074 10.398 1 90.5 275 PRO B C 1
ATOM 6553 O O . PRO B 1 275 ? -12.984 3.066 9.953 1 90.5 275 PRO B O 1
ATOM 6556 N N . VAL B 1 276 ? -11.391 4.637 9.852 1 88.12 276 VAL B N 1
ATOM 6557 C CA . VAL B 1 276 ? -10.703 4.086 8.688 1 88.12 276 VAL B CA 1
ATOM 6558 C C . VAL B 1 276 ? -9.211 3.953 8.984 1 88.12 276 VAL B C 1
ATOM 6560 O O . VAL B 1 276 ? -8.734 4.383 10.039 1 88.12 276 VAL B O 1
ATOM 6563 N N . GLY B 1 277 ? -8.453 3.287 8.031 1 83.62 277 GLY B N 1
ATOM 6564 C CA . GLY B 1 277 ? -7.012 3.133 8.18 1 83.62 277 GLY B CA 1
ATOM 6565 C C . GLY B 1 277 ? -6.605 1.743 8.633 1 83.62 277 GLY B C 1
ATOM 6566 O O . GLY B 1 277 ? -7.445 0.844 8.727 1 83.62 277 GLY B O 1
ATOM 6567 N N . PHE B 1 278 ? -5.348 1.595 8.977 1 74.38 278 PHE B N 1
ATOM 6568 C CA . PHE B 1 278 ? -4.699 0.315 9.242 1 74.38 278 PHE B CA 1
ATOM 6569 C C . PHE B 1 278 ? -5.383 -0.407 10.398 1 74.38 278 PHE B C 1
ATOM 6571 O O . PHE B 1 278 ? -5.512 -1.634 10.383 1 74.38 278 PHE B O 1
ATOM 6578 N N . GLU B 1 279 ? -5.898 0.347 11.383 1 79.12 279 GLU B N 1
ATOM 6579 C CA . GLU B 1 279 ? -6.426 -0.251 12.609 1 79.12 279 GLU B CA 1
ATOM 6580 C C . GLU B 1 279 ? -7.945 -0.345 12.562 1 79.12 279 GLU B C 1
ATOM 6582 O O . GLU B 1 279 ? -8.578 -0.741 13.547 1 79.12 279 GLU B O 1
ATOM 6587 N N . ALA B 1 280 ? -8.562 0.043 11.508 1 78.88 280 ALA B N 1
ATOM 6588 C CA . ALA B 1 280 ? -10.016 0.223 11.461 1 78.88 280 ALA B CA 1
ATOM 6589 C C . ALA B 1 280 ? -10.742 -1.083 11.773 1 78.88 280 ALA B C 1
ATOM 6591 O O . ALA B 1 280 ? -11.812 -1.076 12.383 1 78.88 280 ALA B O 1
ATOM 6592 N N . GLY B 1 281 ? -10.18 -2.135 11.438 1 75.12 281 GLY B N 1
ATOM 6593 C CA . GLY B 1 281 ? -10.859 -3.412 11.609 1 75.12 281 GLY B CA 1
ATOM 6594 C C . GLY B 1 281 ? -10.68 -4 13 1 75.12 281 GLY B C 1
ATOM 6595 O O . GLY B 1 281 ? -11.289 -5.02 13.328 1 75.12 281 GLY B O 1
ATOM 6596 N N . VAL B 1 282 ? -9.898 -3.404 13.805 1 77.94 282 VAL B N 1
ATOM 6597 C CA . VAL B 1 282 ? -9.586 -3.945 15.117 1 77.94 282 VAL B CA 1
ATOM 6598 C C . VAL B 1 282 ? -10.391 -3.211 16.188 1 77.94 282 VAL B C 1
ATOM 6600 O O . VAL B 1 282 ? -10.281 -1.993 16.328 1 77.94 282 VAL B O 1
ATOM 6603 N N . LYS B 1 283 ? -11.188 -3.938 16.938 1 86.06 283 LYS B N 1
ATOM 6604 C CA . LYS B 1 283 ? -11.984 -3.34 18 1 86.06 283 LYS B CA 1
ATOM 6605 C C . LYS B 1 283 ? -11.18 -3.248 19.297 1 86.06 283 LYS B C 1
ATOM 6607 O O . LYS B 1 283 ? -10.367 -4.121 19.594 1 86.06 283 LYS B O 1
ATOM 6612 N N . TRP B 1 284 ? -11.445 -2.135 20.016 1 90.94 284 TRP B N 1
ATOM 6613 C CA . TRP B 1 284 ? -10.766 -1.896 21.281 1 90.94 284 TRP B CA 1
ATOM 6614 C C . TRP B 1 284 ? -10.906 -3.098 22.219 1 90.94 284 TRP B C 1
ATOM 6616 O O . TRP B 1 284 ? -9.953 -3.48 22.891 1 90.94 284 TRP B O 1
ATOM 6626 N N . GLU B 1 285 ? -12.055 -3.756 22.219 1 88.38 285 GLU B N 1
ATOM 6627 C CA . GLU B 1 285 ? -12.359 -4.871 23.109 1 88.38 285 GLU B CA 1
ATOM 6628 C C . GLU B 1 285 ? -11.609 -6.133 22.688 1 88.38 285 GLU B C 1
ATOM 6630 O O . GLU B 1 285 ? -11.5 -7.086 23.453 1 88.38 285 GLU B O 1
ATOM 6635 N N . ASP B 1 286 ? -11.117 -6.156 21.453 1 79.81 286 ASP B N 1
ATOM 6636 C CA . ASP B 1 286 ? -10.414 -7.328 20.938 1 79.81 286 ASP B CA 1
ATOM 6637 C C . ASP B 1 286 ? -8.93 -7.277 21.312 1 79.81 286 ASP B C 1
ATOM 6639 O O . ASP B 1 286 ? -8.227 -8.281 21.203 1 79.81 286 ASP B O 1
ATOM 6643 N N . LEU B 1 287 ? -8.469 -6.121 21.797 1 85.62 287 LEU B N 1
ATOM 6644 C CA . LEU B 1 287 ? -7.066 -5.953 22.172 1 85.62 287 LEU B CA 1
ATOM 6645 C C . LEU B 1 287 ? -6.785 -6.578 23.531 1 85.62 287 LEU B C 1
ATOM 6647 O O . LEU B 1 287 ? -7.672 -6.629 24.391 1 85.62 287 LEU B O 1
ATOM 6651 N N . THR B 1 288 ? -5.555 -7.086 23.719 1 85.5 288 THR B N 1
ATOM 6652 C CA . THR B 1 288 ? -5.125 -7.52 25.047 1 85.5 288 THR B CA 1
ATOM 6653 C C . THR B 1 288 ? -4.996 -6.328 25.984 1 85.5 288 THR B C 1
ATOM 6655 O O . THR B 1 288 ? -4.953 -5.18 25.531 1 85.5 288 THR B O 1
ATOM 6658 N N . ASP B 1 289 ? -4.941 -6.613 27.266 1 91.25 289 ASP B N 1
ATOM 6659 C CA . ASP B 1 289 ? -4.773 -5.551 28.25 1 91.25 289 ASP B CA 1
ATOM 6660 C C . ASP B 1 289 ? -3.498 -4.754 27.984 1 91.25 289 ASP B C 1
ATOM 6662 O O . ASP B 1 289 ? -3.49 -3.527 28.109 1 91.25 289 ASP B O 1
ATOM 6666 N N . HIS B 1 290 ? -2.498 -5.43 27.641 1 91.19 290 HIS B N 1
ATOM 6667 C CA . HIS B 1 290 ? -1.228 -4.77 27.375 1 91.19 290 HIS B CA 1
ATOM 6668 C C . HIS B 1 290 ? -1.318 -3.885 26.125 1 91.19 290 HIS B C 1
ATOM 6670 O O . HIS B 1 290 ? -0.823 -2.756 26.125 1 91.19 290 HIS B O 1
ATOM 6676 N N . GLU B 1 291 ? -1.97 -4.387 25.078 1 89.38 291 GLU B N 1
ATOM 6677 C CA . GLU B 1 291 ? -2.125 -3.607 23.859 1 89.38 291 GLU B CA 1
ATOM 6678 C C . GLU B 1 291 ? -2.953 -2.352 24.094 1 89.38 291 GLU B C 1
ATOM 6680 O O . GLU B 1 291 ? -2.645 -1.284 23.562 1 89.38 291 GLU B O 1
ATOM 6685 N N . ARG B 1 292 ? -3.982 -2.482 24.875 1 94.75 292 ARG B N 1
ATOM 6686 C CA . ARG B 1 292 ? -4.801 -1.329 25.234 1 94.75 292 ARG B CA 1
ATOM 6687 C C . ARG B 1 292 ? -3.992 -0.308 26.031 1 94.75 292 ARG B C 1
ATOM 6689 O O . ARG B 1 292 ? -4.09 0.896 25.781 1 94.75 292 ARG B O 1
ATOM 6696 N N . ALA B 1 293 ? -3.168 -0.803 26.969 1 96.62 293 ALA B N 1
ATOM 6697 C CA . ALA B 1 293 ? -2.355 0.085 27.781 1 96.62 293 ALA B CA 1
ATOM 6698 C C . ALA B 1 293 ? -1.351 0.858 26.938 1 96.62 293 ALA B C 1
ATOM 6700 O O . ALA B 1 293 ? -1.157 2.061 27.141 1 96.62 293 ALA B O 1
ATOM 6701 N N . VAL B 1 294 ? -0.74 0.161 26.031 1 95.44 294 VAL B N 1
ATOM 6702 C CA . VAL B 1 294 ? 0.235 0.785 25.141 1 95.44 294 VAL B CA 1
ATOM 6703 C C . VAL B 1 294 ? -0.452 1.842 24.281 1 95.44 294 VAL B C 1
ATOM 6705 O O . VAL B 1 294 ? 0.05 2.959 24.141 1 95.44 294 VAL B O 1
ATOM 6708 N N . SER B 1 295 ? -1.578 1.467 23.719 1 95.56 295 SER B N 1
ATOM 6709 C CA . SER B 1 295 ? -2.332 2.385 22.859 1 95.56 295 SER B CA 1
ATOM 6710 C C . SER B 1 295 ? -2.779 3.617 23.641 1 95.56 295 SER B C 1
ATOM 6712 O O . SER B 1 295 ? -2.605 4.746 23.172 1 95.56 295 SER B O 1
ATOM 6714 N N . ALA B 1 296 ? -3.307 3.416 24.781 1 98.19 296 ALA B N 1
ATOM 6715 C CA . ALA B 1 296 ? -3.756 4.52 25.625 1 98.19 296 ALA B CA 1
ATOM 6716 C C . ALA B 1 296 ? -2.586 5.414 26.031 1 98.19 296 ALA B C 1
ATOM 6718 O O . ALA B 1 296 ? -2.723 6.641 26.078 1 98.19 296 ALA B O 1
ATOM 6719 N N . ARG B 1 297 ? -1.463 4.805 26.344 1 98.44 297 ARG B N 1
ATOM 6720 C CA . ARG B 1 297 ? -0.28 5.57 26.734 1 98.44 297 ARG B CA 1
ATOM 6721 C C . ARG B 1 297 ? 0.159 6.496 25.594 1 98.44 297 ARG B C 1
ATOM 6723 O O . ARG B 1 297 ? 0.536 7.645 25.844 1 98.44 297 ARG B O 1
ATOM 6730 N N . LYS B 1 298 ? 0.116 6.012 24.406 1 97.69 298 LYS B N 1
ATOM 6731 C CA . LYS B 1 298 ? 0.464 6.84 23.25 1 97.69 298 LYS B CA 1
ATOM 6732 C C . LYS B 1 298 ? -0.435 8.07 23.172 1 97.69 298 LYS B C 1
ATOM 6734 O O . LYS B 1 298 ? 0.044 9.18 22.922 1 97.69 298 LYS B O 1
ATOM 6739 N N . MET B 1 299 ? -1.713 7.938 23.406 1 98.62 299 MET B N 1
ATOM 6740 C CA . MET B 1 299 ? -2.654 9.055 23.391 1 98.62 299 MET B CA 1
ATOM 6741 C C . MET B 1 299 ? -2.404 9.992 24.578 1 98.62 299 MET B C 1
ATOM 6743 O O . MET B 1 299 ? -2.564 11.203 24.453 1 98.62 299 MET B O 1
ATOM 6747 N N . GLU B 1 300 ? -2.029 9.414 25.734 1 98.88 300 GLU B N 1
ATOM 6748 C CA . GLU B 1 300 ? -1.679 10.242 26.891 1 98.88 300 GLU B CA 1
ATOM 6749 C C . GLU B 1 300 ? -0.509 11.172 26.562 1 98.88 300 GLU B C 1
ATOM 6751 O O . GLU B 1 300 ? -0.521 12.344 26.938 1 98.88 300 GLU B O 1
ATOM 6756 N N . VAL B 1 301 ? 0.462 10.617 25.906 1 98.88 301 VAL B N 1
ATOM 6757 C CA . VAL B 1 301 ? 1.62 11.422 25.531 1 98.88 301 VAL B CA 1
ATOM 6758 C C . VAL B 1 301 ? 1.2 12.508 24.547 1 98.88 301 VAL B C 1
ATOM 6760 O O . VAL B 1 301 ? 1.62 13.664 24.672 1 98.88 301 VAL B O 1
ATOM 6763 N N . TYR B 1 302 ? 0.335 12.109 23.578 1 98.75 302 TYR B N 1
ATOM 6764 C CA . TYR B 1 302 ? -0.188 13.078 22.625 1 98.75 302 TYR B CA 1
ATOM 6765 C C . TYR B 1 302 ? -0.891 14.227 23.344 1 98.75 302 TYR B C 1
ATOM 6767 O O . TYR B 1 302 ? -0.655 15.398 23.031 1 98.75 302 TYR B O 1
ATOM 6775 N N . ALA B 1 303 ? -1.737 13.914 24.25 1 98.88 303 ALA B N 1
ATOM 6776 C CA . ALA B 1 303 ? -2.457 14.93 25.016 1 98.88 303 ALA B CA 1
ATOM 6777 C C . ALA B 1 303 ? -1.488 15.852 25.766 1 98.88 303 ALA B C 1
ATOM 6779 O O . ALA B 1 303 ? -1.693 17.062 25.812 1 98.88 303 ALA B O 1
ATOM 6780 N N . ALA B 1 304 ? -0.461 15.234 26.297 1 98.94 304 ALA B N 1
ATOM 6781 C CA . ALA B 1 304 ? 0.561 16.016 26.984 1 98.94 304 ALA B CA 1
ATOM 6782 C C . ALA B 1 304 ? 1.242 17 26.016 1 98.94 304 ALA B C 1
ATOM 6784 O O . ALA B 1 304 ? 1.537 18.141 26.391 1 98.94 304 ALA B O 1
ATOM 6785 N N . MET B 1 305 ? 1.554 16.531 24.859 1 98.94 305 MET B N 1
ATOM 6786 C CA . MET B 1 305 ? 2.174 17.391 23.859 1 98.94 305 MET B CA 1
ATOM 6787 C C . MET B 1 305 ? 1.271 18.578 23.531 1 98.94 305 MET B C 1
ATOM 6789 O O . MET B 1 305 ? 1.74 19.719 23.422 1 98.94 305 MET B O 1
ATOM 6793 N N . VAL B 1 306 ? -0.058 18.359 23.344 1 98.88 306 VAL B N 1
ATOM 6794 C CA . VAL B 1 306 ? -1.021 19.406 23.047 1 98.88 306 VAL B CA 1
ATOM 6795 C C . VAL B 1 306 ? -1.126 20.375 24.234 1 98.88 306 VAL B C 1
ATOM 6797 O O . VAL B 1 306 ? -1.2 21.594 24.062 1 98.88 306 VAL B O 1
ATOM 6800 N N . ASP B 1 307 ? -1.125 19.797 25.422 1 98.88 307 ASP B N 1
ATOM 6801 C CA . ASP B 1 307 ? -1.113 20.594 26.656 1 98.88 307 ASP B CA 1
ATOM 6802 C C . ASP B 1 307 ? 0.087 21.531 26.688 1 98.88 307 ASP B C 1
ATOM 6804 O O . ASP B 1 307 ? -0.062 22.719 26.953 1 98.88 307 ASP B O 1
ATOM 6808 N N . LEU B 1 308 ? 1.226 21.031 26.391 1 98.88 308 LEU B N 1
ATOM 6809 C CA . LEU B 1 308 ? 2.455 21.812 26.422 1 98.88 308 LEU B CA 1
ATOM 6810 C C . LEU B 1 308 ? 2.438 22.891 25.328 1 98.88 308 LEU B C 1
ATOM 6812 O O . LEU B 1 308 ? 2.969 23.984 25.516 1 98.88 308 LEU B O 1
ATOM 6816 N N . LEU B 1 309 ? 1.885 22.547 24.203 1 98.88 309 LEU B N 1
ATOM 6817 C CA . LEU B 1 309 ? 1.689 23.531 23.156 1 98.88 309 LEU B CA 1
ATOM 6818 C C . LEU B 1 309 ? 0.891 24.719 23.672 1 98.88 309 LEU B C 1
ATOM 6820 O O . LEU B 1 309 ? 1.282 25.875 23.469 1 98.88 309 LEU B O 1
ATOM 6824 N N . ASP B 1 310 ? -0.191 24.469 24.359 1 98.88 310 ASP B N 1
ATOM 6825 C CA . ASP B 1 310 ? -1.042 25.516 24.906 1 98.88 310 ASP B CA 1
ATOM 6826 C C . ASP B 1 310 ? -0.283 26.344 25.938 1 98.88 310 ASP B C 1
ATOM 6828 O O . ASP B 1 310 ? -0.376 27.578 25.938 1 98.88 310 ASP B O 1
ATOM 6832 N N . GLN B 1 311 ? 0.461 25.688 26.797 1 98.88 311 GLN B N 1
ATOM 6833 C CA . GLN B 1 311 ? 1.255 26.391 27.812 1 98.88 311 GLN B CA 1
ATOM 6834 C C . GLN B 1 311 ? 2.242 27.359 27.156 1 98.88 311 GLN B C 1
ATOM 6836 O O . GLN B 1 311 ? 2.41 28.484 27.609 1 98.88 311 GLN B O 1
ATOM 6841 N N . ASN B 1 312 ? 2.828 26.891 26.125 1 98.88 312 ASN B N 1
ATOM 6842 C CA . ASN B 1 312 ? 3.832 27.719 25.469 1 98.88 312 ASN B CA 1
ATOM 6843 C C . ASN B 1 312 ? 3.191 28.859 24.688 1 98.88 312 ASN B C 1
ATOM 6845 O O . ASN B 1 312 ? 3.748 29.969 24.625 1 98.88 312 ASN B O 1
ATOM 6849 N N . ILE B 1 313 ? 2.057 28.625 24.109 1 98.88 313 ILE B N 1
ATOM 6850 C CA . ILE B 1 313 ? 1.299 29.734 23.531 1 98.88 313 ILE B CA 1
ATOM 6851 C C . ILE B 1 313 ? 0.985 30.766 24.609 1 98.88 313 ILE B C 1
ATOM 6853 O O . ILE B 1 313 ? 1.086 31.969 24.359 1 98.88 313 ILE B O 1
ATOM 6857 N N . GLY B 1 314 ? 0.66 30.281 25.766 1 98.88 314 GLY B N 1
ATOM 6858 C CA . GLY B 1 314 ? 0.423 31.172 26.891 1 98.88 314 GLY B CA 1
ATOM 6859 C C . GLY B 1 314 ? 1.611 32.062 27.219 1 98.88 314 GLY B C 1
ATOM 6860 O O . GLY B 1 314 ? 1.444 33.25 27.5 1 98.88 314 GLY B O 1
ATOM 6861 N N . ARG B 1 315 ? 2.787 31.5 27.156 1 98.88 315 ARG B N 1
ATOM 6862 C CA . ARG B 1 315 ? 3.998 32.281 27.406 1 98.88 315 ARG B CA 1
ATOM 6863 C C . ARG B 1 315 ? 4.145 33.406 26.406 1 98.88 315 ARG B C 1
ATOM 6865 O O . ARG B 1 315 ? 4.535 34.531 26.766 1 98.88 315 ARG B O 1
ATOM 6872 N N . VAL B 1 316 ? 3.848 33.188 25.141 1 98.88 316 VAL B N 1
ATOM 6873 C CA . VAL B 1 316 ? 3.955 34.188 24.109 1 98.88 316 VAL B CA 1
ATOM 6874 C C . VAL B 1 316 ? 2.891 35.281 24.328 1 98.88 316 VAL B C 1
ATOM 6876 O O . VAL B 1 316 ? 3.18 36.469 24.25 1 98.88 316 VAL B O 1
ATOM 6879 N N . VAL B 1 317 ? 1.67 34.844 24.625 1 98.56 317 VAL B N 1
ATOM 6880 C CA . VAL B 1 317 ? 0.563 35.781 24.859 1 98.56 317 VAL B CA 1
ATOM 6881 C C . VAL B 1 317 ? 0.872 36.656 26.062 1 98.56 317 VAL B C 1
ATOM 6883 O O . VAL B 1 317 ? 0.65 37.875 26.016 1 98.56 317 VAL B O 1
ATOM 6886 N N . ASP B 1 318 ? 1.392 36.031 27.109 1 98.5 318 ASP B N 1
ATOM 6887 C CA . ASP B 1 318 ? 1.771 36.781 28.297 1 98.5 318 ASP B CA 1
ATOM 6888 C C . ASP B 1 318 ? 2.834 37.844 27.969 1 98.5 318 ASP B C 1
ATOM 6890 O O . ASP B 1 318 ? 2.783 38.969 28.484 1 98.5 318 ASP B O 1
ATOM 6894 N N . ALA B 1 319 ? 3.773 37.469 27.172 1 98.5 319 ALA B N 1
ATOM 6895 C CA . ALA B 1 319 ? 4.832 38.406 26.797 1 98.5 319 ALA B CA 1
ATOM 6896 C C . ALA B 1 319 ? 4.27 39.562 26.016 1 98.5 319 ALA B C 1
ATOM 6898 O O . ALA B 1 319 ? 4.684 40.719 26.219 1 98.5 319 ALA B O 1
ATOM 6899 N N . LEU B 1 320 ? 3.357 39.344 25.109 1 98.19 320 LEU B N 1
ATOM 6900 C CA . LEU B 1 320 ? 2.721 40.406 24.344 1 98.19 320 LEU B CA 1
ATOM 6901 C C . LEU B 1 320 ? 1.886 41.312 25.234 1 98.19 320 LEU B C 1
ATOM 6903 O O . LEU B 1 320 ? 1.822 42.531 25.016 1 98.19 320 LEU B O 1
ATOM 6907 N N . GLU B 1 321 ? 1.257 40.656 26.203 1 97.5 321 GLU B N 1
ATOM 6908 C CA . GLU B 1 321 ? 0.493 41.438 27.172 1 97.5 321 GLU B CA 1
ATOM 6909 C C . GLU B 1 321 ? 1.407 42.344 28 1 97.5 321 GLU B C 1
ATOM 6911 O O . GLU B 1 321 ? 1.123 43.531 28.188 1 97.5 321 GLU B O 1
ATOM 6916 N N . ALA B 1 322 ? 2.475 41.812 28.438 1 97.62 322 ALA B N 1
ATOM 6917 C CA . ALA B 1 322 ? 3.424 42.531 29.281 1 97.62 322 ALA B CA 1
ATOM 6918 C C . ALA B 1 322 ? 4.043 43.719 28.531 1 97.62 322 ALA B C 1
ATOM 6920 O O . ALA B 1 322 ? 4.332 44.75 29.125 1 97.62 322 ALA B O 1
ATOM 6921 N N . SER B 1 323 ? 4.215 43.594 27.266 1 95.81 323 SER B N 1
ATOM 6922 C CA . SER B 1 323 ? 4.82 44.656 26.469 1 95.81 323 SER B CA 1
ATOM 6923 C C . SER B 1 323 ? 3.771 45.656 25.953 1 95.81 323 SER B C 1
ATOM 6925 O O . SER B 1 323 ? 4.102 46.625 25.281 1 95.81 323 SER B O 1
ATOM 6927 N N . GLY B 1 324 ? 2.443 45.375 26.219 1 95.62 324 GLY B N 1
ATOM 6928 C CA . GLY B 1 324 ? 1.357 46.219 25.781 1 95.62 324 GLY B CA 1
ATOM 6929 C C . GLY B 1 324 ? 1.029 46.094 24.312 1 95.62 324 GLY B C 1
ATOM 6930 O O . GLY B 1 324 ? 0.413 46.969 23.719 1 95.62 324 GLY B O 1
ATOM 6931 N N . GLU B 1 325 ? 1.466 44.969 23.719 1 96.31 325 GLU B N 1
ATOM 6932 C CA . GLU B 1 325 ? 1.325 44.812 22.266 1 96.31 325 GLU B CA 1
ATOM 6933 C C . GLU B 1 325 ? 0.214 43.812 21.938 1 96.31 325 GLU B C 1
ATOM 6935 O O . GLU B 1 325 ? -0.157 43.656 20.766 1 96.31 325 GLU B O 1
ATOM 6940 N N . LEU B 1 326 ? -0.404 43.156 22.922 1 96.69 326 LEU B N 1
ATOM 6941 C CA . LEU B 1 326 ? -1.33 42.062 22.703 1 96.69 326 LEU B CA 1
ATOM 6942 C C . LEU B 1 326 ? -2.529 42.5 21.875 1 96.69 326 LEU B C 1
ATOM 6944 O O . LEU B 1 326 ? -2.895 41.844 20.891 1 96.69 326 LEU B O 1
ATOM 6948 N N . ASP B 1 327 ? -3.156 43.656 22.172 1 94.94 327 ASP B N 1
ATOM 6949 C CA . ASP B 1 327 ? -4.406 44.062 21.547 1 94.94 327 ASP B CA 1
ATOM 6950 C C . ASP B 1 327 ? -4.164 44.562 20.125 1 94.94 327 ASP B C 1
ATOM 6952 O O . ASP B 1 327 ? -5.094 44.625 19.312 1 94.94 327 ASP B O 1
ATOM 6956 N N . ASN B 1 328 ? -2.943 44.938 19.844 1 96.56 328 ASN B N 1
ATOM 6957 C CA . ASN B 1 328 ? -2.598 45.344 18.484 1 96.56 328 ASN B CA 1
ATOM 6958 C C . ASN B 1 328 ? -1.935 44.188 17.719 1 96.56 328 ASN B C 1
ATOM 6960 O O . ASN B 1 328 ? -1.264 44.406 16.719 1 96.56 328 ASN B O 1
ATOM 6964 N N . THR B 1 329 ? -2.004 42.969 18.234 1 97.75 329 THR B N 1
ATOM 6965 C CA . THR B 1 329 ? -1.45 41.812 17.547 1 97.75 329 THR B CA 1
ATOM 6966 C C . THR B 1 329 ? -2.564 40.906 17.031 1 97.75 329 THR B C 1
ATOM 6968 O O . THR B 1 329 ? -3.422 40.469 17.797 1 97.75 329 THR B O 1
ATOM 6971 N N . PHE B 1 330 ? -2.57 40.719 15.688 1 97.81 330 PHE B N 1
ATOM 6972 C CA . PHE B 1 330 ? -3.396 39.688 15.07 1 97.81 330 PHE B CA 1
ATOM 6973 C C . PHE B 1 330 ? -2.83 38.312 15.352 1 97.81 330 PHE B C 1
ATOM 6975 O O . PHE B 1 330 ? -1.745 37.969 14.875 1 97.81 330 PHE B O 1
ATOM 6982 N N . ILE B 1 331 ? -3.584 37.5 16.141 1 98.44 331 ILE B N 1
ATOM 6983 C CA . ILE B 1 331 ? -3.137 36.156 16.5 1 98.44 331 ILE B CA 1
ATOM 6984 C C . ILE B 1 331 ? -3.957 35.125 15.727 1 98.44 331 ILE B C 1
ATOM 6986 O O . ILE B 1 331 ? -5.188 35.156 15.758 1 98.44 331 ILE B O 1
ATOM 6990 N N . LEU B 1 332 ? -3.293 34.344 15.039 1 98.62 332 LEU B N 1
ATOM 6991 C CA . LEU B 1 332 ? -3.891 33.219 14.336 1 98.62 332 LEU B CA 1
ATOM 6992 C C . LEU B 1 332 ? -3.281 31.891 14.797 1 98.62 332 LEU B C 1
ATOM 6994 O O . LEU B 1 332 ? -2.059 31.734 14.805 1 98.62 332 LEU B O 1
ATOM 6998 N N . PHE B 1 333 ? -4.109 30.984 15.32 1 98.75 333 PHE B N 1
ATOM 6999 C CA . PHE B 1 333 ? -3.727 29.609 15.664 1 98.75 333 PHE B CA 1
ATOM 7000 C C . PHE B 1 333 ? -4.387 28.609 14.719 1 98.75 333 PHE B C 1
ATOM 7002 O O . PHE B 1 333 ? -5.598 28.672 14.492 1 98.75 333 PHE B O 1
ATOM 7009 N N . MET B 1 334 ? -3.576 27.625 14.195 1 98.88 334 MET B N 1
ATOM 7010 C CA . MET B 1 334 ? -4.137 26.656 13.258 1 98.88 334 MET B CA 1
ATOM 7011 C C . MET B 1 334 ? -3.371 25.344 13.305 1 98.88 334 MET B C 1
ATOM 7013 O O . MET B 1 334 ? -2.256 25.297 13.828 1 98.88 334 MET B O 1
ATOM 7017 N N . SER B 1 335 ? -4.027 24.312 12.844 1 98.75 335 SER B N 1
ATOM 7018 C CA . SER B 1 335 ? -3.299 23.109 12.453 1 98.75 335 SER B CA 1
ATOM 7019 C C . SER B 1 335 ? -2.936 23.141 10.977 1 98.75 335 SER B C 1
ATOM 7021 O O . SER B 1 335 ? -3.646 23.734 10.164 1 98.75 335 SER B O 1
ATOM 7023 N N . ASP B 1 336 ? -1.855 22.484 10.609 1 98.19 336 ASP B N 1
ATOM 7024 C CA . ASP B 1 336 ? -1.412 22.531 9.219 1 98.19 336 ASP B CA 1
ATOM 7025 C C . ASP B 1 336 ? -2.088 21.438 8.398 1 98.19 336 ASP B C 1
ATOM 7027 O O . ASP B 1 336 ? -2.088 21.5 7.164 1 98.19 336 ASP B O 1
ATOM 7031 N N . ASN B 1 337 ? -2.672 20.5 8.953 1 98.19 337 ASN B N 1
ATOM 7032 C CA . ASN B 1 337 ? -3.506 19.469 8.352 1 98.19 337 ASN B CA 1
ATOM 7033 C C . ASN B 1 337 ? -4.25 18.672 9.414 1 98.19 337 ASN B C 1
ATOM 7035 O O . ASN B 1 337 ? -4.191 18.984 10.602 1 98.19 337 ASN B O 1
ATOM 7039 N N . GLY B 1 338 ? -5.078 17.719 8.938 1 97.31 338 GLY B N 1
ATOM 7040 C CA . GLY B 1 338 ? -5.766 16.859 9.891 1 97.31 338 GLY B CA 1
ATOM 7041 C C . GLY B 1 338 ? -4.824 15.992 10.703 1 97.31 338 GLY B C 1
ATOM 7042 O O . GLY B 1 338 ? -3.613 15.984 10.469 1 97.31 338 GLY B O 1
ATOM 7043 N N . ALA B 1 339 ? -5.383 15.312 11.617 1 97.81 339 ALA B N 1
ATOM 7044 C CA . ALA B 1 339 ? -4.609 14.469 12.516 1 97.81 339 ALA B CA 1
ATOM 7045 C C . ALA B 1 339 ? -3.889 13.359 11.75 1 97.81 339 ALA B C 1
ATOM 7047 O O . ALA B 1 339 ? -4.32 12.969 10.664 1 97.81 339 ALA B O 1
ATOM 7048 N N . GLU B 1 340 ? -2.777 12.945 12.344 1 96.06 340 GLU B N 1
ATOM 7049 C CA . GLU B 1 340 ? -1.978 11.906 11.711 1 96.06 340 GLU B CA 1
ATOM 7050 C C . GLU B 1 340 ? -2.436 10.516 12.141 1 96.06 340 GLU B C 1
ATOM 7052 O O . GLU B 1 340 ? -2.432 10.203 13.336 1 96.06 340 GLU B O 1
ATOM 7057 N N . GLY B 1 341 ? -2.834 9.703 11.133 1 92.88 341 GLY B N 1
ATOM 7058 C CA . GLY B 1 341 ? -3.301 8.359 11.445 1 92.88 341 GLY B CA 1
ATOM 7059 C C . GLY B 1 341 ? -2.494 7.273 10.758 1 92.88 341 GLY B C 1
ATOM 7060 O O . GLY B 1 341 ? -2.854 6.098 10.82 1 92.88 341 GLY B O 1
ATOM 7061 N N . SER B 1 342 ? -1.429 7.648 10.102 1 81.75 342 SER B N 1
ATOM 7062 C CA . SER B 1 342 ? -0.636 6.664 9.375 1 81.75 342 SER B CA 1
ATOM 7063 C C . SER B 1 342 ? 0.147 5.77 10.328 1 81.75 342 SER B C 1
ATOM 7065 O O . SER B 1 342 ? 0.549 6.203 11.406 1 81.75 342 SER B O 1
ATOM 7067 N N . THR B 1 343 ? 0.234 4.52 9.945 1 74.5 343 THR B N 1
ATOM 7068 C CA . THR B 1 343 ? 1.112 3.572 10.625 1 74.5 343 THR B CA 1
ATOM 7069 C C . THR B 1 343 ? 2.354 3.289 9.781 1 74.5 343 THR B C 1
ATOM 7071 O O . THR B 1 343 ? 2.248 2.768 8.664 1 74.5 343 THR B O 1
ATOM 7074 N N . LEU B 1 344 ? 3.48 3.635 10.234 1 71.81 344 LEU B N 1
ATOM 7075 C CA . LEU B 1 344 ? 4.691 3.682 9.422 1 71.81 344 LEU B CA 1
ATOM 7076 C C . LEU B 1 344 ? 5.566 2.461 9.68 1 71.81 344 LEU B C 1
ATOM 7078 O O . LEU B 1 344 ? 6.668 2.355 9.133 1 71.81 344 LEU B O 1
ATOM 7082 N N . GLU B 1 345 ? 5.098 1.56 10.492 1 69.25 345 GLU B N 1
ATOM 7083 C CA . GLU B 1 345 ? 5.891 0.38 10.82 1 69.25 345 GLU B CA 1
ATOM 7084 C C . GLU B 1 345 ? 6.289 -0.391 9.562 1 69.25 345 GLU B C 1
ATOM 7086 O O . GLU B 1 345 ? 7.406 -0.903 9.469 1 69.25 345 GLU B O 1
ATOM 7091 N N . ALA B 1 346 ? 5.426 -0.247 8.633 1 64 346 ALA B N 1
ATOM 7092 C CA . ALA B 1 346 ? 5.617 -1.078 7.449 1 64 346 ALA B CA 1
ATOM 7093 C C . ALA B 1 346 ? 6.316 -0.299 6.34 1 64 346 ALA B C 1
ATOM 7095 O O . ALA B 1 346 ? 6.629 -0.856 5.285 1 64 346 ALA B O 1
ATOM 7096 N N . ALA B 1 347 ? 6.555 0.878 6.543 1 69 347 ALA B N 1
ATOM 7097 C CA . ALA B 1 347 ? 7.199 1.685 5.512 1 69 347 ALA B CA 1
ATOM 7098 C C . ALA B 1 347 ? 8.578 1.135 5.168 1 69 347 ALA B C 1
ATOM 7100 O O . ALA B 1 347 ? 9.375 0.825 6.062 1 69 347 ALA B O 1
ATOM 7101 N N . PRO B 1 348 ? 8.852 0.956 3.857 1 62.78 348 PRO B N 1
ATOM 7102 C CA . PRO B 1 348 ? 10.164 0.46 3.447 1 62.78 348 PRO B CA 1
ATOM 7103 C C . PRO B 1 348 ? 11.281 1.484 3.664 1 62.78 348 PRO B C 1
ATOM 7105 O O . PRO B 1 348 ? 11.039 2.689 3.561 1 62.78 348 PRO B O 1
ATOM 7108 N N . LEU B 1 349 ? 12.422 0.9 4.027 1 63.94 349 LEU B N 1
ATOM 7109 C CA . LEU B 1 349 ? 13.609 1.736 4.07 1 63.94 349 LEU B CA 1
ATOM 7110 C C . LEU B 1 349 ? 14.297 1.771 2.709 1 63.94 349 LEU B C 1
ATOM 7112 O O . LEU B 1 349 ? 14.195 0.818 1.933 1 63.94 349 LEU B O 1
ATOM 7116 N N . LEU B 1 350 ? 14.828 2.76 2.334 1 56.81 350 LEU B N 1
ATOM 7117 C CA . LEU B 1 350 ? 15.469 2.914 1.031 1 56.81 350 LEU B CA 1
ATOM 7118 C C . LEU B 1 350 ? 16.828 2.219 1.005 1 56.81 350 LEU B C 1
ATOM 7120 O O . LEU B 1 350 ? 17.328 1.881 -0.067 1 56.81 350 LEU B O 1
ATOM 7124 N N . SER B 1 351 ? 17.359 1.935 2.127 1 54.88 351 SER B N 1
ATOM 7125 C CA . SER B 1 351 ? 18.75 1.472 2.133 1 54.88 351 SER B CA 1
ATOM 7126 C C . SER B 1 351 ? 18.859 0.079 2.742 1 54.88 351 SER B C 1
ATOM 7128 O O . SER B 1 351 ? 19.969 -0.404 2.996 1 54.88 351 SER B O 1
ATOM 7130 N N . SER B 1 352 ? 17.766 -0.527 3.094 1 61.66 352 SER B N 1
ATOM 7131 C CA . SER B 1 352 ? 17.781 -1.849 3.713 1 61.66 352 SER B CA 1
ATOM 7132 C C . SER B 1 352 ? 16.484 -2.607 3.424 1 61.66 352 SER B C 1
ATOM 7134 O O . SER B 1 352 ? 15.492 -2.012 3.016 1 61.66 352 SER B O 1
ATOM 7136 N N . PHE B 1 353 ? 16.609 -3.857 3.596 1 63.72 353 PHE B N 1
ATOM 7137 C CA . PHE B 1 353 ? 15.422 -4.688 3.426 1 63.72 353 PHE B CA 1
ATOM 7138 C C . PHE B 1 353 ? 14.516 -4.605 4.652 1 63.72 353 PHE B C 1
ATOM 7140 O O . PHE B 1 353 ? 13.445 -5.219 4.684 1 63.72 353 PHE B O 1
ATOM 7147 N N . LYS B 1 354 ? 14.992 -3.754 5.559 1 68.81 354 LYS B N 1
ATOM 7148 C CA . LYS B 1 354 ? 14.203 -3.609 6.781 1 68.81 354 LYS B CA 1
ATOM 7149 C C . LYS B 1 354 ? 13.102 -2.57 6.605 1 68.81 354 LYS B C 1
ATOM 7151 O O . LYS B 1 354 ? 13.195 -1.692 5.746 1 68.81 354 LYS B O 1
ATOM 7156 N N . THR B 1 355 ? 12.078 -2.719 7.387 1 72.56 355 THR B N 1
ATOM 7157 C CA . THR B 1 355 ? 11.031 -1.707 7.477 1 72.56 355 THR B CA 1
ATOM 7158 C C . THR B 1 355 ? 11.398 -0.634 8.492 1 72.56 355 THR B C 1
ATOM 7160 O O . THR B 1 355 ? 12.305 -0.826 9.305 1 72.56 355 THR B O 1
ATOM 7163 N N . LEU B 1 356 ? 10.805 0.484 8.445 1 77.44 356 LEU B N 1
ATOM 7164 C CA . LEU B 1 356 ? 10.992 1.537 9.438 1 77.44 356 LEU B CA 1
ATOM 7165 C C . LEU B 1 356 ? 10.695 1.018 10.836 1 77.44 356 LEU B C 1
ATOM 7167 O O . LEU B 1 356 ? 11.414 1.344 11.789 1 77.44 356 LEU B O 1
ATOM 7171 N N . GLY B 1 357 ? 9.711 0.193 10.93 1 78.44 357 GLY B N 1
ATOM 7172 C CA . GLY B 1 357 ? 9.391 -0.399 12.227 1 78.44 357 GLY B CA 1
ATOM 7173 C C . GLY B 1 357 ? 10.531 -1.221 12.797 1 78.44 357 GLY B C 1
ATOM 7174 O O . GLY B 1 357 ? 10.836 -1.123 13.984 1 78.44 357 GLY B O 1
ATOM 7175 N N . GLU B 1 358 ? 11.156 -1.987 11.969 1 75.5 358 GLU B N 1
ATOM 7176 C CA . GLU B 1 358 ? 12.281 -2.812 12.414 1 75.5 358 GLU B CA 1
ATOM 7177 C C . GLU B 1 358 ? 13.461 -1.95 12.852 1 75.5 358 GLU B C 1
ATOM 7179 O O . GLU B 1 358 ? 14.148 -2.277 13.82 1 75.5 358 GLU B O 1
ATOM 7184 N N . LEU B 1 359 ? 13.703 -0.903 12.102 1 78.44 359 LEU B N 1
ATOM 7185 C CA . LEU B 1 359 ? 14.789 0.012 12.453 1 78.44 359 LEU B CA 1
ATOM 7186 C C . LEU B 1 359 ? 14.516 0.688 13.789 1 78.44 359 LEU B C 1
ATOM 7188 O O . LEU B 1 359 ? 15.414 0.818 14.625 1 78.44 359 LEU B O 1
ATOM 7192 N N . ILE B 1 360 ? 13.336 1.109 14 1 86.31 360 ILE B N 1
ATOM 7193 C CA . ILE B 1 360 ? 12.938 1.772 15.242 1 86.31 360 ILE B CA 1
ATOM 7194 C C . ILE B 1 360 ? 13.062 0.798 16.406 1 86.31 360 ILE B C 1
ATOM 7196 O O . ILE B 1 360 ? 13.617 1.144 17.453 1 86.31 360 ILE B O 1
ATOM 7200 N N . ASP B 1 361 ? 12.656 -0.406 16.203 1 82.94 361 ASP B N 1
ATOM 7201 C CA . ASP B 1 361 ? 12.727 -1.409 17.266 1 82.94 361 ASP B CA 1
ATOM 7202 C C . ASP B 1 361 ? 14.172 -1.694 17.656 1 82.94 361 ASP B C 1
ATOM 7204 O O . ASP B 1 361 ? 14.461 -1.996 18.812 1 82.94 361 ASP B O 1
ATOM 7208 N N . ALA B 1 362 ? 15.016 -1.594 16.703 1 80.56 362 ALA B N 1
ATOM 7209 C CA . ALA B 1 362 ? 16.422 -1.903 16.938 1 80.56 362 ALA B CA 1
ATOM 7210 C C . ALA B 1 362 ? 17.109 -0.787 17.719 1 80.56 362 ALA B C 1
ATOM 7212 O O . ALA B 1 362 ? 18.109 -1.022 18.406 1 80.56 362 ALA B O 1
ATOM 7213 N N . HIS B 1 363 ? 16.547 0.437 17.688 1 88.25 363 HIS B N 1
ATOM 7214 C CA . HIS B 1 363 ? 17.328 1.562 18.188 1 88.25 363 HIS B CA 1
ATOM 7215 C C . HIS B 1 363 ? 16.562 2.312 19.281 1 88.25 363 HIS B C 1
ATOM 7217 O O . HIS B 1 363 ? 17.141 3.129 20 1 88.25 363 HIS B O 1
ATOM 7223 N N . TYR B 1 364 ? 15.32 2.066 19.422 1 92.81 364 TYR B N 1
ATOM 7224 C CA . TYR B 1 364 ? 14.484 2.779 20.391 1 92.81 364 TYR B CA 1
ATOM 7225 C C . TYR B 1 364 ? 13.82 1.809 21.344 1 92.81 364 TYR B C 1
ATOM 7227 O O . TYR B 1 364 ? 13.617 0.637 21.016 1 92.81 364 TYR B O 1
ATOM 7235 N N . ASP B 1 365 ? 13.578 2.268 22.562 1 96.19 365 ASP B N 1
ATOM 7236 C CA . ASP B 1 365 ? 12.859 1.512 23.594 1 96.19 365 ASP B CA 1
ATOM 7237 C C . ASP B 1 365 ? 11.398 1.952 23.672 1 96.19 365 ASP B C 1
ATOM 7239 O O . ASP B 1 365 ? 11.086 2.963 24.297 1 96.19 365 ASP B O 1
ATOM 7243 N N . ASN B 1 366 ? 10.547 1.137 23.109 1 94.81 366 ASN B N 1
ATOM 7244 C CA . ASN B 1 366 ? 9.133 1.48 23.047 1 94.81 366 ASN B CA 1
ATOM 7245 C C . ASN B 1 366 ? 8.32 0.673 24.047 1 94.81 366 ASN B C 1
ATOM 7247 O O . ASN B 1 366 ? 7.137 0.396 23.828 1 94.81 366 ASN B O 1
ATOM 7251 N N . SER B 1 367 ? 8.969 0.211 25.109 1 95.81 367 SER B N 1
ATOM 7252 C CA . SER B 1 367 ? 8.242 -0.438 26.203 1 95.81 367 SER B CA 1
ATOM 7253 C C . SER B 1 367 ? 7.23 0.512 26.828 1 95.81 367 SER B C 1
ATOM 7255 O O . SER B 1 367 ? 7.395 1.732 26.781 1 95.81 367 SER B O 1
ATOM 7257 N N . LEU B 1 368 ? 6.18 -0.017 27.406 1 96.56 368 LEU B N 1
ATOM 7258 C CA . LEU B 1 368 ? 5.074 0.751 27.969 1 96.56 368 LEU B CA 1
ATOM 7259 C C . LEU B 1 368 ? 5.59 1.816 28.938 1 96.56 368 LEU B C 1
ATOM 7261 O O . LEU B 1 368 ? 5.16 2.971 28.875 1 96.56 368 LEU B O 1
ATOM 7265 N N . GLU B 1 369 ? 6.547 1.529 29.734 1 96.31 369 GLU B N 1
ATOM 7266 C CA . GLU B 1 369 ? 7.043 2.42 30.781 1 96.31 369 GLU B CA 1
ATOM 7267 C C . GLU B 1 369 ? 7.887 3.547 30.188 1 96.31 369 GLU B C 1
ATOM 7269 O O . GLU B 1 369 ? 8.055 4.598 30.812 1 96.31 369 GLU B O 1
ATOM 7274 N N . ASN B 1 370 ? 8.359 3.318 28.938 1 97.94 370 ASN B N 1
ATOM 7275 C CA . ASN B 1 370 ? 9.305 4.27 28.375 1 97.94 370 ASN B CA 1
ATOM 7276 C C . ASN B 1 370 ? 8.641 5.172 27.344 1 97.94 370 ASN B C 1
ATOM 7278 O O . ASN B 1 370 ? 9.242 6.152 26.891 1 97.94 370 ASN B O 1
ATOM 7282 N N . ILE B 1 371 ? 7.445 4.875 26.922 1 98.06 371 ILE B N 1
ATOM 7283 C CA . ILE B 1 371 ? 6.746 5.668 25.922 1 98.06 371 ILE B CA 1
ATOM 7284 C C . ILE B 1 371 ? 6.645 7.121 26.375 1 98.06 371 ILE B C 1
ATOM 7286 O O . ILE B 1 371 ? 6.246 7.387 27.516 1 98.06 371 ILE B O 1
ATOM 7290 N N . GLY B 1 372 ? 7.027 8.023 25.531 1 98.5 372 GLY B N 1
ATOM 7291 C CA . GLY B 1 372 ? 7.012 9.445 25.844 1 98.5 372 GLY B CA 1
ATOM 7292 C C . GLY B 1 372 ? 8.391 10.016 26.094 1 98.5 372 GLY B C 1
ATOM 7293 O O . GLY B 1 372 ? 8.602 11.227 25.969 1 98.5 372 GLY B O 1
ATOM 7294 N N . ASN B 1 373 ? 9.32 9.148 26.438 1 98 373 ASN B N 1
ATOM 7295 C CA . ASN B 1 373 ? 10.68 9.586 26.734 1 98 373 ASN B CA 1
ATOM 7296 C C . ASN B 1 373 ? 11.492 9.82 25.469 1 98 373 ASN B C 1
ATOM 7298 O O . ASN B 1 373 ? 11.039 9.492 24.375 1 98 373 ASN B O 1
ATOM 7302 N N . HIS B 1 374 ? 12.688 10.367 25.641 1 96.69 374 HIS B N 1
ATOM 7303 C CA . HIS B 1 374 ? 13.516 10.836 24.531 1 96.69 374 HIS B CA 1
ATOM 7304 C C . HIS B 1 374 ? 13.922 9.688 23.625 1 96.69 374 HIS B C 1
ATOM 7306 O O . HIS B 1 374 ? 14.125 9.883 22.422 1 96.69 374 HIS B O 1
ATOM 7312 N N . ASP B 1 375 ? 14.055 8.438 24.172 1 96.19 375 ASP B N 1
ATOM 7313 C CA . ASP B 1 375 ? 14.531 7.309 23.375 1 96.19 375 ASP B CA 1
ATOM 7314 C C . ASP B 1 375 ? 13.383 6.367 23.016 1 96.19 375 ASP B C 1
ATOM 7316 O O . ASP B 1 375 ? 13.594 5.176 22.781 1 96.19 375 ASP B O 1
ATOM 7320 N N . SER B 1 376 ? 12.172 6.871 23.078 1 96.75 376 SER B N 1
ATOM 7321 C CA . SER B 1 376 ? 11.016 6.207 22.484 1 96.75 376 SER B CA 1
ATOM 7322 C C . SER B 1 376 ? 10.625 6.852 21.156 1 96.75 376 SER B C 1
ATOM 7324 O O . SER B 1 376 ? 10.93 8.023 20.922 1 96.75 376 SER B O 1
ATOM 7326 N N . TYR B 1 377 ? 10.062 6.086 20.266 1 94.25 377 TYR B N 1
ATOM 7327 C CA . TYR B 1 377 ? 9.641 6.555 18.938 1 94.25 377 TYR B CA 1
ATOM 7328 C C . TYR B 1 377 ? 8.352 5.871 18.5 1 94.25 377 TYR B C 1
ATOM 7330 O O . TYR B 1 377 ? 8.391 4.832 17.844 1 94.25 377 TYR B O 1
ATOM 7338 N N . VAL B 1 378 ? 7.199 6.477 18.875 1 94.5 378 VAL B N 1
ATOM 7339 C CA . VAL B 1 378 ? 5.91 5.84 18.609 1 94.5 378 VAL B CA 1
ATOM 7340 C C . VAL B 1 378 ? 4.945 6.852 18 1 94.5 378 VAL B C 1
ATOM 7342 O O . VAL B 1 378 ? 5.191 8.055 18.047 1 94.5 378 VAL B O 1
ATOM 7345 N N . TRP B 1 379 ? 3.932 6.484 17.344 1 94.25 379 TRP B N 1
ATOM 7346 C CA . TRP B 1 379 ? 2.771 7.23 16.859 1 94.25 379 TRP B CA 1
ATOM 7347 C C . TRP B 1 379 ? 1.478 6.625 17.406 1 94.25 379 TRP B C 1
ATOM 7349 O O . TRP B 1 379 ? 1.446 5.453 17.781 1 94.25 379 TRP B O 1
ATOM 7359 N N . TYR B 1 380 ? 0.404 7.363 17.422 1 93.5 380 TYR B N 1
ATOM 7360 C CA . TYR B 1 380 ? -0.741 6.875 18.188 1 93.5 380 TYR B CA 1
ATOM 7361 C C . TYR B 1 380 ? -1.708 6.113 17.281 1 93.5 380 TYR B C 1
ATOM 7363 O O . TYR B 1 380 ? -2.596 5.41 17.781 1 93.5 380 TYR B O 1
ATOM 7371 N N . GLY B 1 381 ? -1.687 6.281 15.914 1 91.38 381 GLY B N 1
ATOM 7372 C CA . GLY B 1 381 ? -2.42 5.383 15.039 1 91.38 381 GLY B CA 1
ATOM 7373 C C . GLY B 1 381 ? -3.701 5.988 14.5 1 91.38 381 GLY B C 1
ATOM 7374 O O . GLY B 1 381 ? -4.121 7.059 14.938 1 91.38 381 GLY B O 1
ATOM 7375 N N . SER B 1 382 ? -4.391 5.215 13.633 1 91.94 382 SER B N 1
ATOM 7376 C CA . SER B 1 382 ? -5.484 5.73 12.82 1 91.94 382 SER B CA 1
ATOM 7377 C C . SER B 1 382 ? -6.758 5.898 13.641 1 91.94 382 SER B C 1
ATOM 7379 O O . SER B 1 382 ? -7.523 6.84 13.422 1 91.94 382 SER B O 1
ATOM 7381 N N . ARG B 1 383 ? -7.02 5.047 14.539 1 93.31 383 ARG B N 1
ATOM 7382 C CA . ARG B 1 383 ? -8.273 5.137 15.281 1 93.31 383 ARG B CA 1
ATOM 7383 C C . ARG B 1 383 ? -8.305 6.387 16.156 1 93.31 383 ARG B C 1
ATOM 7385 O O . ARG B 1 383 ? -9.336 7.047 16.281 1 93.31 383 ARG B O 1
ATOM 7392 N N . TRP B 1 384 ? -7.145 6.672 16.766 1 97 384 TRP B N 1
ATOM 7393 C CA . TRP B 1 384 ? -7.074 7.898 17.547 1 97 384 TRP B CA 1
ATOM 7394 C C . TRP B 1 384 ? -7.176 9.125 16.656 1 97 384 TRP B C 1
ATOM 7396 O O . TRP B 1 384 ? -7.793 10.125 17.016 1 97 384 TRP B O 1
ATOM 7406 N N . ALA B 1 385 ? -6.555 9.086 15.484 1 97.31 385 ALA B N 1
ATOM 7407 C CA . ALA B 1 385 ? -6.684 10.172 14.523 1 97.31 385 ALA B CA 1
ATOM 7408 C C . ALA B 1 385 ? -8.141 10.406 14.141 1 97.31 385 ALA B C 1
ATOM 7410 O O . ALA B 1 385 ? -8.586 11.547 14.031 1 97.31 385 ALA B O 1
ATOM 7411 N N . CYS B 1 386 ? -8.891 9.305 13.953 1 95.81 386 CYS B N 1
ATOM 7412 C CA . CYS B 1 386 ? -10.297 9.414 13.586 1 95.81 386 CYS B CA 1
ATOM 7413 C C . CYS B 1 386 ? -11.117 10 14.734 1 95.81 386 CYS B C 1
ATOM 7415 O O . CYS B 1 386 ? -12.109 10.695 14.5 1 95.81 386 CYS B O 1
ATOM 7417 N N . ALA B 1 387 ? -10.711 9.773 15.938 1 97.62 387 ALA B N 1
ATOM 7418 C CA . ALA B 1 387 ? -11.352 10.43 17.062 1 97.62 387 ALA B CA 1
ATOM 7419 C C . ALA B 1 387 ? -11.102 11.938 17.047 1 97.62 387 ALA B C 1
ATOM 7421 O O . ALA B 1 387 ? -12 12.727 17.328 1 97.62 387 ALA B O 1
ATOM 7422 N N . ALA B 1 388 ? -9.93 12.289 16.656 1 98.06 388 ALA B N 1
ATOM 7423 C CA . ALA B 1 388 ? -9.5 13.68 16.656 1 98.06 388 ALA B CA 1
ATOM 7424 C C . ALA B 1 388 ? -10.164 14.461 15.531 1 98.06 388 ALA B C 1
ATOM 7426 O O . ALA B 1 388 ? -10.344 15.68 15.625 1 98.06 388 ALA B O 1
ATOM 7427 N N . THR B 1 389 ? -10.555 13.742 14.43 1 97.69 389 THR B N 1
ATOM 7428 C CA . THR B 1 389 ? -11.062 14.43 13.25 1 97.69 389 THR B CA 1
ATOM 7429 C C . THR B 1 389 ? -12.578 14.305 13.164 1 97.69 389 THR B C 1
ATOM 7431 O O . THR B 1 389 ? -13.203 14.859 12.258 1 97.69 389 THR B O 1
ATOM 7434 N N . ALA B 1 390 ? -13.172 13.656 14.141 1 94.38 390 ALA B N 1
ATOM 7435 C CA . ALA B 1 390 ? -14.625 13.492 14.109 1 94.38 390 ALA B CA 1
ATOM 7436 C C . ALA B 1 390 ? -15.32 14.852 14.016 1 94.38 390 ALA B C 1
ATOM 7438 O O . ALA B 1 390 ? -14.875 15.828 14.617 1 94.38 390 ALA B O 1
ATOM 7439 N N . PRO B 1 391 ? -16.406 14.953 13.234 1 96.62 391 PRO B N 1
ATOM 7440 C CA . PRO B 1 391 ? -17.125 13.852 12.594 1 96.62 391 PRO B CA 1
ATOM 7441 C C . PRO B 1 391 ? -16.578 13.516 11.211 1 96.62 391 PRO B C 1
ATOM 7443 O O . PRO B 1 391 ? -17.078 12.602 10.547 1 96.62 391 PRO B O 1
ATOM 7446 N N . SER B 1 392 ? -15.562 14.094 10.766 1 97.25 392 SER B N 1
ATOM 7447 C CA . SER B 1 392 ? -15.086 14.047 9.391 1 97.25 392 SER B CA 1
ATOM 7448 C C . SER B 1 392 ? -14.445 12.703 9.062 1 97.25 392 SER B C 1
ATOM 7450 O O . SER B 1 392 ? -13.898 12.047 9.953 1 97.25 392 SER B O 1
ATOM 7452 N N . ARG B 1 393 ? -14.539 12.312 7.848 1 95.25 393 ARG B N 1
ATOM 7453 C CA . ARG B 1 393 ? -13.953 11.062 7.375 1 95.25 393 ARG B CA 1
ATOM 7454 C C . ARG B 1 393 ? -12.469 11.227 7.059 1 95.25 393 ARG B C 1
ATOM 7456 O O . ARG B 1 393 ? -12.086 12.164 6.355 1 95.25 393 ARG B O 1
ATOM 7463 N N . GLY B 1 394 ? -11.695 10.281 7.617 1 94.62 394 GLY B N 1
ATOM 7464 C CA . GLY B 1 394 ? -10.281 10.219 7.266 1 94.62 394 GLY B CA 1
ATOM 7465 C C . GLY B 1 394 ? -9.406 11.062 8.172 1 94.62 394 GLY B C 1
ATOM 7466 O O . GLY B 1 394 ? -9.82 11.438 9.273 1 94.62 394 GLY B O 1
ATOM 7467 N N . PHE B 1 395 ? -8.164 11.297 7.75 1 96.56 395 PHE B N 1
ATOM 7468 C CA . PHE B 1 395 ? -7.117 12.016 8.469 1 96.56 395 PHE B CA 1
ATOM 7469 C C . PHE B 1 395 ? -6.039 12.5 7.508 1 96.56 395 PHE B C 1
ATOM 7471 O O . PHE B 1 395 ? -6.254 12.547 6.293 1 96.56 395 PHE B O 1
ATOM 7478 N N . LYS B 1 396 ? -4.953 12.969 8.008 1 96.31 396 LYS B N 1
ATOM 7479 C CA . LYS B 1 396 ? -3.873 13.516 7.191 1 96.31 396 LYS B CA 1
ATOM 7480 C C . LYS B 1 396 ? -3.639 12.672 5.941 1 96.31 396 LYS B C 1
ATOM 7482 O O . LYS B 1 396 ? -3.623 11.445 6.016 1 96.31 396 LYS B O 1
ATOM 7487 N N . GLY B 1 397 ? -3.438 13.328 4.91 1 93.81 397 GLY B N 1
ATOM 7488 C CA . GLY B 1 397 ? -3.193 12.633 3.656 1 93.81 397 GLY B CA 1
ATOM 7489 C C . GLY B 1 397 ? -4.461 12.367 2.865 1 93.81 397 GLY B C 1
ATOM 7490 O O . GLY B 1 397 ? -4.406 12.102 1.664 1 93.81 397 GLY B O 1
ATOM 7491 N N . TRP B 1 398 ? -5.602 12.414 3.498 1 94 398 TRP B N 1
ATOM 7492 C CA . TRP B 1 398 ? -6.883 12.188 2.836 1 94 398 TRP B CA 1
ATOM 7493 C C . TRP B 1 398 ? -7.445 13.492 2.279 1 94 398 TRP B C 1
ATOM 7495 O O . TRP B 1 398 ? -7.238 14.562 2.855 1 94 398 TRP B O 1
ATOM 7505 N N . SER B 1 399 ? -8.18 13.344 1.162 1 94.75 399 SER B N 1
ATOM 7506 C CA . SER B 1 399 ? -8.844 14.508 0.582 1 94.75 399 SER B CA 1
ATOM 7507 C C . SER B 1 399 ? -10.242 14.688 1.153 1 94.75 399 SER B C 1
ATOM 7509 O O . SER B 1 399 ? -10.922 15.664 0.837 1 94.75 399 SER B O 1
ATOM 7511 N N . THR B 1 400 ? -10.664 13.773 2.002 1 96.12 400 THR B N 1
ATOM 7512 C CA . THR B 1 400 ? -11.906 13.977 2.752 1 96.12 400 THR B CA 1
ATOM 7513 C C . THR B 1 400 ? -11.695 14.984 3.875 1 96.12 400 THR B C 1
ATOM 7515 O O . THR B 1 400 ? -10.562 15.398 4.141 1 96.12 400 THR B O 1
ATOM 7518 N N . GLU B 1 401 ? -12.711 15.383 4.473 1 97.75 401 GLU B N 1
ATOM 7519 C CA . GLU B 1 401 ? -12.68 16.484 5.434 1 97.75 401 GLU B CA 1
ATOM 7520 C C . GLU B 1 401 ? -11.719 16.188 6.578 1 97.75 401 GLU B C 1
ATOM 7522 O O . GLU B 1 401 ? -11.086 17.094 7.121 1 97.75 401 GLU B O 1
ATOM 7527 N N . GLY B 1 402 ? -11.586 14.984 6.945 1 97.06 402 GLY B N 1
ATOM 7528 C CA . GLY B 1 402 ? -10.734 14.648 8.07 1 97.06 402 GLY B CA 1
ATOM 7529 C C . GLY B 1 402 ? -9.273 15.016 7.844 1 97.06 402 GLY B C 1
ATOM 7530 O O . GLY B 1 402 ? -8.531 15.227 8.797 1 97.06 402 GLY B O 1
ATOM 7531 N N . GLY B 1 403 ? -8.891 15.078 6.625 1 97.69 403 GLY B N 1
ATOM 7532 C CA . GLY B 1 403 ? -7.512 15.406 6.305 1 97.69 403 GLY B CA 1
ATOM 7533 C C . GLY B 1 403 ? -7.285 16.891 6.059 1 97.69 403 GLY B C 1
ATOM 7534 O O . GLY B 1 403 ? -6.152 17.359 6.129 1 97.69 403 GLY B O 1
ATOM 7535 N N . ILE B 1 404 ? -8.398 17.656 5.824 1 98.31 404 ILE B N 1
ATOM 7536 C CA . ILE B 1 404 ? -8.156 18.984 5.281 1 98.31 404 ILE B CA 1
ATOM 7537 C C . ILE B 1 404 ? -8.938 20.031 6.086 1 98.31 404 ILE B C 1
ATOM 7539 O O . ILE B 1 404 ? -8.68 21.219 5.977 1 98.31 404 ILE B O 1
ATOM 7543 N N . ARG B 1 405 ? -9.992 19.672 6.805 1 98.06 405 ARG B N 1
ATOM 7544 C CA . ARG B 1 405 ? -10.711 20.578 7.691 1 98.06 405 ARG B CA 1
ATOM 7545 C C . ARG B 1 405 ? -10.023 20.672 9.047 1 98.06 405 ARG B C 1
ATOM 7547 O O . ARG B 1 405 ? -9.938 19.688 9.781 1 98.06 405 ARG B O 1
ATOM 7554 N N . CYS B 1 406 ? -9.516 21.844 9.383 1 98.56 406 CYS B N 1
ATOM 7555 C CA . CYS B 1 406 ? -8.641 21.984 10.539 1 98.56 406 CYS B CA 1
ATOM 7556 C C . CYS B 1 406 ? -9.148 23.078 11.477 1 98.56 406 CYS B C 1
ATOM 7558 O O . CYS B 1 406 ? -9.938 23.938 11.07 1 98.56 406 CYS B O 1
ATOM 7560 N N . PRO B 1 407 ? -8.766 23.016 12.758 1 98.44 407 PRO B N 1
ATOM 7561 C CA . PRO B 1 407 ? -9.078 24.125 13.664 1 98.44 407 PRO B CA 1
ATOM 7562 C C . PRO B 1 407 ? -8.305 25.391 13.312 1 98.44 407 PRO B C 1
ATOM 7564 O O . PRO B 1 407 ? -7.148 25.328 12.891 1 98.44 407 PRO B O 1
ATOM 7567 N N . CYS B 1 408 ? -8.953 26.422 13.484 1 98.56 408 CYS B N 1
ATOM 7568 C CA . CYS B 1 408 ? -8.383 27.75 13.281 1 98.56 408 CYS B CA 1
ATOM 7569 C C . CYS B 1 408 ? -9.039 28.766 14.203 1 98.56 408 CYS B C 1
ATOM 7571 O O . CYS B 1 408 ? -10.266 28.891 14.234 1 98.56 408 CYS B O 1
ATOM 7573 N N . LEU B 1 409 ? -8.25 29.391 14.992 1 97.69 409 LEU B N 1
ATOM 7574 C CA . LEU B 1 409 ? -8.695 30.422 15.938 1 97.69 409 LEU B CA 1
ATOM 7575 C C . LEU B 1 409 ? -8.023 31.75 15.648 1 97.69 409 LEU B C 1
ATOM 7577 O O . LEU B 1 409 ? -6.805 31.812 15.453 1 97.69 409 LEU B O 1
ATOM 7581 N N . ILE B 1 410 ? -8.828 32.844 15.578 1 96.81 410 ILE B N 1
ATOM 7582 C CA . ILE B 1 410 ? -8.328 34.188 15.305 1 96.81 410 ILE B CA 1
ATOM 7583 C C . ILE B 1 410 ? -8.711 35.125 16.453 1 96.81 410 ILE B C 1
ATOM 7585 O O . ILE B 1 410 ? -9.852 35.094 16.922 1 96.81 410 ILE B O 1
ATOM 7589 N N . ARG B 1 411 ? -7.758 35.844 16.906 1 96.38 411 ARG B N 1
ATOM 7590 C CA . ARG B 1 411 ? -8.031 36.938 17.859 1 96.38 411 ARG B CA 1
ATOM 7591 C C . ARG B 1 411 ? -7.402 38.25 17.406 1 96.38 411 ARG B C 1
ATOM 7593 O O . ARG B 1 411 ? -6.184 38.312 17.234 1 96.38 411 ARG B O 1
ATOM 7600 N N . PHE B 1 412 ? -8.195 39.188 17.156 1 95.75 412 PHE B N 1
ATOM 7601 C CA . PHE B 1 412 ? -7.781 40.562 16.828 1 95.75 412 PHE B CA 1
ATOM 7602 C C . PHE B 1 412 ? -8.883 41.562 17.172 1 95.75 412 PHE B C 1
ATOM 7604 O O . PHE B 1 412 ? -9.734 41.844 16.328 1 95.75 412 PHE B O 1
ATOM 7611 N N . PRO B 1 413 ? -8.797 42.094 18.328 1 91.38 413 PRO B N 1
ATOM 7612 C CA . PRO B 1 413 ? -9.875 42.938 18.875 1 91.38 413 PRO B CA 1
ATOM 7613 C C . PRO B 1 413 ? -10.289 44.062 17.938 1 91.38 413 PRO B C 1
ATOM 7615 O O . PRO B 1 413 ? -11.477 44.375 17.828 1 91.38 413 PRO B O 1
ATOM 7618 N N . PRO B 1 414 ? -9.438 44.656 17.188 1 88.94 414 PRO B N 1
ATOM 7619 C CA . PRO B 1 414 ? -9.82 45.812 16.391 1 88.94 414 PRO B CA 1
ATOM 7620 C C . PRO B 1 414 ? -10.875 45.469 15.336 1 88.94 414 PRO B C 1
ATOM 7622 O O . PRO B 1 414 ? -11.617 46.375 14.898 1 88.94 414 PRO B O 1
ATOM 7625 N N . ILE B 1 415 ? -10.938 44.219 14.953 1 85.06 415 ILE B N 1
ATOM 7626 C CA . ILE B 1 415 ? -11.914 43.938 13.914 1 85.06 415 ILE B CA 1
ATOM 7627 C C . ILE B 1 415 ? -12.922 42.906 14.422 1 85.06 415 ILE B C 1
ATOM 7629 O O . ILE B 1 415 ? -13.781 42.438 13.664 1 85.06 415 ILE B O 1
ATOM 7633 N N . SER B 1 416 ? -12.781 42.562 15.648 1 80.56 416 SER B N 1
ATOM 7634 C CA . SER B 1 416 ? -13.695 41.594 16.203 1 80.56 416 SER B CA 1
ATOM 7635 C C . SER B 1 416 ? -15.055 42.188 16.531 1 80.56 416 SER B C 1
ATOM 7637 O O . SER B 1 416 ? -15.125 43.219 17.203 1 80.56 416 SER B O 1
ATOM 7639 N N . SER B 1 417 ? -16 41.594 16.047 1 68.69 417 SER B N 1
ATOM 7640 C CA . SER B 1 417 ? -17.328 42.188 16.172 1 68.69 417 SER B CA 1
ATOM 7641 C C . SER B 1 417 ? -18 41.75 17.469 1 68.69 417 SER B C 1
ATOM 7643 O O . SER B 1 417 ? -18.812 42.5 18.031 1 68.69 417 SER B O 1
ATOM 7645 N N . ALA B 1 418 ? -17.781 40.469 17.844 1 79.31 418 ALA B N 1
ATOM 7646 C CA . ALA B 1 418 ? -18.422 39.906 19.031 1 79.31 418 ALA B CA 1
ATOM 7647 C C . ALA B 1 418 ? -17.547 38.844 19.688 1 79.31 418 ALA B C 1
ATOM 7649 O O . ALA B 1 418 ? -16.703 38.25 19.031 1 79.31 418 ALA B O 1
ATOM 7650 N N . PRO B 1 419 ? -17.734 38.75 20.938 1 82.5 419 PRO B N 1
ATOM 7651 C CA . PRO B 1 419 ? -17 37.688 21.625 1 82.5 419 PRO B CA 1
ATOM 7652 C C . PRO B 1 419 ? -17.531 36.312 21.297 1 82.5 419 PRO B C 1
ATOM 7654 O O . PRO B 1 419 ? -18.688 36.156 20.859 1 82.5 419 PRO B O 1
ATOM 7657 N N . GLU B 1 420 ? -16.734 35.344 21.422 1 87.81 420 GLU B N 1
ATOM 7658 C CA . GLU B 1 420 ? -17.109 33.938 21.281 1 87.81 420 GLU B CA 1
ATOM 7659 C C . GLU B 1 420 ? -17.781 33.656 19.938 1 87.81 420 GLU B C 1
ATOM 7661 O O . GLU B 1 420 ? -18.812 33 19.875 1 87.81 420 GLU B O 1
ATOM 7666 N N . THR B 1 421 ? -17.219 34.312 18.922 1 91.31 421 THR B N 1
ATOM 7667 C CA . THR B 1 421 ? -17.781 34.188 17.578 1 91.31 421 THR B CA 1
ATOM 7668 C C . THR B 1 421 ? -17.406 32.844 16.969 1 91.31 421 THR B C 1
ATOM 7670 O O . THR B 1 421 ? -16.297 32.344 17.156 1 91.31 421 THR B O 1
ATOM 7673 N N . ILE B 1 422 ? -18.359 32.25 16.25 1 93.19 422 ILE B N 1
ATOM 7674 C CA . ILE B 1 422 ? -18.141 31.031 15.461 1 93.19 422 ILE B CA 1
ATOM 7675 C C . ILE B 1 422 ? -18.453 31.312 13.992 1 93.19 422 ILE B C 1
ATOM 7677 O O . ILE B 1 422 ? -19.547 31.781 13.672 1 93.19 422 ILE B O 1
ATOM 7681 N N . SER B 1 423 ? -17.5 31.156 13.141 1 92.75 423 SER B N 1
ATOM 7682 C CA . SER B 1 423 ? -17.734 31.297 11.703 1 92.75 423 SER B CA 1
ATOM 7683 C C . SER B 1 423 ? -17.844 29.938 11.023 1 92.75 423 SER B C 1
ATOM 7685 O O . SER B 1 423 ? -16.953 29.109 11.125 1 92.75 423 SER B O 1
ATOM 7687 N N . HIS B 1 424 ? -18.891 29.766 10.289 1 92.19 424 HIS B N 1
ATOM 7688 C CA . HIS B 1 424 ? -19.094 28.531 9.531 1 92.19 424 HIS B CA 1
ATOM 7689 C C . HIS B 1 424 ? -18.781 28.734 8.055 1 92.19 424 HIS B C 1
ATOM 7691 O O . HIS B 1 424 ? -19.094 27.875 7.227 1 92.19 424 HIS B O 1
ATOM 7697 N N . ALA B 1 425 ? -18.172 29.891 7.742 1 91.88 425 ALA B N 1
ATOM 7698 C CA . ALA B 1 425 ? -17.844 30.188 6.348 1 91.88 425 ALA B CA 1
ATOM 7699 C C . ALA B 1 425 ? -16.688 29.344 5.852 1 91.88 425 ALA B C 1
ATOM 7701 O O . ALA B 1 425 ? -15.727 29.109 6.59 1 91.88 425 ALA B O 1
ATOM 7702 N N . PHE B 1 426 ? -16.781 29 4.531 1 94.81 426 PHE B N 1
ATOM 7703 C CA . PHE B 1 426 ? -15.672 28.266 3.924 1 94.81 426 PHE B CA 1
ATOM 7704 C C . PHE B 1 426 ? -14.453 29.172 3.754 1 94.81 426 PHE B C 1
ATOM 7706 O O . PHE B 1 426 ? -14.539 30.219 3.135 1 94.81 426 PHE B O 1
ATOM 7713 N N . THR B 1 427 ? -13.398 28.781 4.312 1 96.19 427 THR B N 1
ATOM 7714 C CA . THR B 1 427 ? -12.125 29.484 4.164 1 96.19 427 THR B CA 1
ATOM 7715 C C . THR B 1 427 ? -10.984 28.484 3.936 1 96.19 427 THR B C 1
ATOM 7717 O O . THR B 1 427 ? -11.156 27.281 4.145 1 96.19 427 THR B O 1
ATOM 7720 N N . THR B 1 428 ? -9.891 28.922 3.422 1 97.5 428 THR B N 1
ATOM 7721 C CA . THR B 1 428 ? -8.727 28.078 3.168 1 97.5 428 THR B CA 1
ATOM 7722 C C . THR B 1 428 ? -7.457 28.734 3.705 1 97.5 428 THR B C 1
ATOM 7724 O O . THR B 1 428 ? -7.441 29.938 3.979 1 97.5 428 THR B O 1
ATOM 7727 N N . VAL B 1 429 ? -6.477 27.969 3.822 1 98.69 429 VAL B N 1
ATOM 7728 C CA . VAL B 1 429 ? -5.188 28.453 4.312 1 98.69 429 VAL B CA 1
ATOM 7729 C C . VAL B 1 429 ? -4.609 29.469 3.344 1 98.69 429 VAL B C 1
ATOM 7731 O O . VAL B 1 429 ? -3.859 30.359 3.746 1 98.69 429 VAL B O 1
ATOM 7734 N N . MET B 1 430 ? -5.02 29.516 2.098 1 98.5 430 MET B N 1
ATOM 7735 C CA . MET B 1 430 ? -4.547 30.469 1.101 1 98.5 430 MET B CA 1
ATOM 7736 C C . MET B 1 430 ? -5.051 31.875 1.411 1 98.5 430 MET B C 1
ATOM 7738 O O . MET B 1 430 ? -4.52 32.875 0.892 1 98.5 430 MET B O 1
ATOM 7742 N N . ASP B 1 431 ? -6.016 32.031 2.234 1 98.5 431 ASP B N 1
ATOM 7743 C CA . ASP B 1 431 ? -6.648 33.312 2.541 1 98.5 431 ASP B CA 1
ATOM 7744 C C . ASP B 1 431 ? -5.824 34.094 3.551 1 98.5 431 ASP B C 1
ATOM 7746 O O . ASP B 1 431 ? -6.031 35.281 3.725 1 98.5 431 ASP B O 1
ATOM 7750 N N . ILE B 1 432 ? -4.895 33.438 4.164 1 98.75 432 ILE B N 1
ATOM 7751 C CA . ILE B 1 432 ? -4.172 34.062 5.27 1 98.75 432 ILE B CA 1
ATOM 7752 C C . ILE B 1 432 ? -3.273 35.156 4.738 1 98.75 432 ILE B C 1
ATOM 7754 O O . ILE B 1 432 ? -3.258 36.281 5.281 1 98.75 432 ILE B O 1
ATOM 7758 N N . LEU B 1 433 ? -2.576 34.906 3.639 1 98.81 433 LEU B N 1
ATOM 7759 C CA . LEU B 1 433 ? -1.678 35.906 3.086 1 98.81 433 LEU B CA 1
ATOM 7760 C C . LEU B 1 433 ? -2.443 37.188 2.721 1 98.81 433 LEU B C 1
ATOM 7762 O O . LEU B 1 433 ? -2.125 38.25 3.209 1 98.81 433 LEU B O 1
ATOM 7766 N N . PRO B 1 434 ? -3.49 37.094 1.942 1 98.5 434 PRO B N 1
ATOM 7767 C CA . PRO B 1 434 ? -4.191 38.344 1.607 1 98.5 434 PRO B CA 1
ATOM 7768 C C . PRO B 1 434 ? -4.832 39 2.826 1 98.5 434 PRO B C 1
ATOM 7770 O O . PRO B 1 434 ? -4.961 40.219 2.867 1 98.5 434 PRO B O 1
ATOM 7773 N N . THR B 1 435 ? -5.242 38.219 3.822 1 98.25 435 THR B N 1
ATOM 7774 C CA . THR B 1 435 ? -5.797 38.781 5.047 1 98.25 435 THR B CA 1
ATOM 7775 C C . THR B 1 435 ? -4.754 39.625 5.773 1 98.25 435 THR B C 1
ATOM 7777 O O . THR B 1 435 ? -5.031 40.75 6.164 1 98.25 435 THR B O 1
ATOM 7780 N N . ILE B 1 436 ? -3.596 39.094 5.93 1 98.75 436 ILE B N 1
ATOM 7781 C CA . ILE B 1 436 ? -2.521 39.781 6.633 1 98.75 436 ILE B CA 1
ATOM 7782 C C . ILE B 1 436 ? -2.117 41.031 5.848 1 98.75 436 ILE B C 1
ATOM 7784 O O . ILE B 1 436 ? -1.937 42.094 6.43 1 98.75 436 ILE B O 1
ATOM 7788 N N . LEU B 1 437 ? -1.984 40.906 4.551 1 98.69 437 LEU B N 1
ATOM 7789 C CA . LEU B 1 437 ? -1.628 42.062 3.732 1 98.69 437 LEU B CA 1
ATOM 7790 C C . LEU B 1 437 ? -2.684 43.156 3.848 1 98.69 437 LEU B C 1
ATOM 7792 O O . LEU B 1 437 ? -2.35 44.344 3.953 1 98.69 437 LEU B O 1
ATOM 7796 N N . ASP B 1 438 ? -3.895 42.75 3.836 1 97.81 438 ASP B N 1
ATOM 7797 C CA . ASP B 1 438 ? -4.996 43.688 3.965 1 97.81 438 ASP B CA 1
ATOM 7798 C C . ASP B 1 438 ? -4.922 44.438 5.289 1 97.81 438 ASP B C 1
ATOM 7800 O O . ASP B 1 438 ? -5 45.688 5.316 1 97.81 438 ASP B O 1
ATOM 7804 N N . LEU B 1 439 ? -4.734 43.781 6.34 1 97.5 439 LEU B N 1
ATOM 7805 C CA . LEU B 1 439 ? -4.641 44.375 7.66 1 97.5 439 LEU B CA 1
ATOM 7806 C C . LEU B 1 439 ? -3.404 45.281 7.766 1 97.5 439 LEU B C 1
ATOM 7808 O O . LEU B 1 439 ? -3.43 46.312 8.438 1 97.5 439 LEU B O 1
ATOM 7812 N N . ALA B 1 440 ? -2.355 44.875 7.129 1 97.94 440 ALA B N 1
ATOM 7813 C CA . ALA B 1 440 ? -1.101 45.625 7.148 1 97.94 440 ALA B CA 1
ATOM 7814 C C . ALA B 1 440 ? -1.167 46.812 6.219 1 97.94 440 ALA B C 1
ATOM 7816 O O . ALA B 1 440 ? -0.29 47.688 6.254 1 97.94 440 ALA B O 1
ATOM 7817 N N . GLN B 1 441 ? -2.195 46.875 5.398 1 96.94 441 GLN B N 1
ATOM 7818 C CA . GLN B 1 441 ? -2.322 47.906 4.371 1 96.94 441 GLN B CA 1
ATOM 7819 C C . GLN B 1 441 ? -1.138 47.875 3.41 1 96.94 441 GLN B C 1
ATOM 7821 O O . GLN B 1 441 ? -0.541 48.906 3.115 1 96.94 441 GLN B O 1
ATOM 7826 N N . VAL B 1 442 ? -0.807 46.688 3.047 1 97.75 442 VAL B N 1
ATOM 7827 C CA . VAL B 1 442 ? 0.243 46.406 2.07 1 97.75 442 VAL B CA 1
ATOM 7828 C C . VAL B 1 442 ? -0.352 45.719 0.856 1 97.75 442 VAL B C 1
ATOM 7830 O O . VAL B 1 442 ? -1.183 44.812 1 1 97.75 442 VAL B O 1
ATOM 7833 N N . GLN B 1 443 ? 0.013 46.094 -0.32 1 96.88 443 GLN B N 1
ATOM 7834 C CA . GLN B 1 443 ? -0.475 45.469 -1.539 1 96.88 443 GLN B CA 1
ATOM 7835 C C . GLN B 1 443 ? 0.447 44.344 -1.975 1 96.88 443 GLN B C 1
ATOM 7837 O O . GLN B 1 443 ? 1.669 44.438 -1.842 1 96.88 443 GLN B O 1
ATOM 7842 N N . HIS B 1 444 ? -0.112 43.281 -2.443 1 97.5 444 HIS B N 1
ATOM 7843 C CA . HIS B 1 444 ? 0.689 42.281 -3.119 1 97.5 444 HIS B CA 1
ATOM 7844 C C . HIS B 1 444 ? 1.426 42.844 -4.316 1 97.5 444 HIS B C 1
ATOM 7846 O O . HIS B 1 444 ? 0.888 43.719 -5.023 1 97.5 444 HIS B O 1
ATOM 7852 N N . PRO B 1 445 ? 2.549 42.406 -4.676 1 97.5 445 PRO B N 1
ATOM 7853 C CA . PRO B 1 445 ? 3.377 43.062 -5.695 1 97.5 445 PRO B CA 1
ATOM 7854 C C . PRO B 1 445 ? 2.896 42.781 -7.117 1 97.5 445 PRO B C 1
ATOM 7856 O O . PRO B 1 445 ? 3.4 43.375 -8.07 1 97.5 445 PRO B O 1
ATOM 7859 N N . GLY B 1 446 ? 1.976 41.906 -7.262 1 95.12 446 GLY B N 1
ATOM 7860 C CA . GLY B 1 446 ? 1.464 41.625 -8.594 1 95.12 446 GLY B CA 1
ATOM 7861 C C . GLY B 1 446 ? 2.197 40.469 -9.273 1 95.12 446 GLY B C 1
ATOM 7862 O O . GLY B 1 446 ? 2.354 39.406 -8.695 1 95.12 446 GLY B O 1
ATOM 7863 N N . GLU B 1 447 ? 2.682 40.75 -10.492 1 96.62 447 GLU B N 1
ATOM 7864 C CA . GLU B 1 447 ? 3.213 39.656 -11.305 1 96.62 447 GLU B CA 1
ATOM 7865 C C . GLU B 1 447 ? 4.738 39.719 -11.352 1 96.62 447 GLU B C 1
ATOM 7867 O O . GLU B 1 447 ? 5.367 38.844 -11.953 1 96.62 447 GLU B O 1
ATOM 7872 N N . THR B 1 448 ? 5.277 40.781 -10.789 1 97.06 448 THR B N 1
ATOM 7873 C CA . THR B 1 448 ? 6.73 40.906 -10.711 1 97.06 448 THR B CA 1
ATOM 7874 C C . THR B 1 448 ? 7.16 41.25 -9.297 1 97.06 448 THR B C 1
ATOM 7876 O O . THR B 1 448 ? 6.605 42.188 -8.688 1 97.06 448 THR B O 1
ATOM 7879 N N . PHE B 1 449 ? 8.117 40.531 -8.828 1 97.38 449 PHE B N 1
ATOM 7880 C CA . PHE B 1 449 ? 8.594 40.75 -7.465 1 97.38 449 PHE B CA 1
ATOM 7881 C C . PHE B 1 449 ? 10.094 40.469 -7.371 1 97.38 449 PHE B C 1
ATOM 7883 O O . PHE B 1 449 ? 10.555 39.406 -7.715 1 97.38 449 PHE B O 1
ATOM 7890 N N . ARG B 1 450 ? 10.844 41.5 -6.988 1 96.62 450 ARG B N 1
ATOM 7891 C CA . ARG B 1 450 ? 12.289 41.406 -6.816 1 96.62 450 ARG B CA 1
ATOM 7892 C C . ARG B 1 450 ? 12.945 40.812 -8.07 1 96.62 450 ARG B C 1
ATOM 7894 O O . ARG B 1 450 ? 13.789 39.938 -7.98 1 96.62 450 ARG B O 1
ATOM 7901 N N . GLY B 1 451 ? 12.523 41.219 -9.227 1 96.19 451 GLY B N 1
ATOM 7902 C CA . GLY B 1 451 ? 13.141 40.906 -10.508 1 96.19 451 GLY B CA 1
ATOM 7903 C C . GLY B 1 451 ? 12.68 39.562 -11.07 1 96.19 451 GLY B C 1
ATOM 7904 O O . GLY B 1 451 ? 13.18 39.094 -12.094 1 96.19 451 GLY B O 1
ATOM 7905 N N . ARG B 1 452 ? 11.734 38.875 -10.406 1 95.56 452 ARG B N 1
ATOM 7906 C CA . ARG B 1 452 ? 11.258 37.594 -10.906 1 95.56 452 ARG B CA 1
ATOM 7907 C C . ARG B 1 452 ? 9.75 37.625 -11.172 1 95.56 452 ARG B C 1
ATOM 7909 O O . ARG B 1 452 ? 9.031 38.438 -10.57 1 95.56 452 ARG B O 1
ATOM 7916 N N . GLU B 1 453 ? 9.32 36.812 -12.109 1 96.94 453 GLU B N 1
ATOM 7917 C CA . GLU B 1 453 ? 7.887 36.625 -12.344 1 96.94 453 GLU B CA 1
ATOM 7918 C C . GLU B 1 453 ? 7.234 35.844 -11.227 1 96.94 453 GLU B C 1
ATOM 7920 O O . GLU B 1 453 ? 7.746 34.781 -10.828 1 96.94 453 GLU B O 1
ATOM 7925 N N . VAL B 1 454 ? 6.156 36.344 -10.625 1 97.81 454 VAL B N 1
ATOM 7926 C CA . VAL B 1 454 ? 5.445 35.656 -9.555 1 97.81 454 VAL B CA 1
ATOM 7927 C C . VAL B 1 454 ? 3.951 35.625 -9.859 1 97.81 454 VAL B C 1
ATOM 7929 O O . VAL B 1 454 ? 3.469 36.375 -10.711 1 97.81 454 VAL B O 1
ATOM 7932 N N . VAL B 1 455 ? 3.256 34.75 -9.203 1 97.06 455 VAL B N 1
ATOM 7933 C CA . VAL B 1 455 ? 1.825 34.594 -9.445 1 97.06 455 VAL B CA 1
ATOM 7934 C C . VAL B 1 455 ? 1.039 35.344 -8.367 1 97.06 455 VAL B C 1
ATOM 7936 O O . VAL B 1 455 ? 1.557 35.594 -7.277 1 97.06 455 VAL B O 1
ATOM 7939 N N . ASN B 1 456 ? -0.191 35.719 -8.703 1 96.88 456 ASN B N 1
ATOM 7940 C CA . ASN B 1 456 ? -1.104 36.312 -7.734 1 96.88 456 ASN B CA 1
ATOM 7941 C C . ASN B 1 456 ? -1.685 35.281 -6.785 1 96.88 456 ASN B C 1
ATOM 7943 O O . ASN B 1 456 ? -1.88 34.125 -7.176 1 96.88 456 ASN B O 1
ATOM 7947 N N . PRO B 1 457 ? -1.955 35.688 -5.527 1 97.44 457 PRO B N 1
ATOM 7948 C CA . PRO B 1 457 ? -2.631 34.781 -4.613 1 97.44 457 PRO B CA 1
ATOM 7949 C C . PRO B 1 457 ? -4.031 34.375 -5.094 1 97.44 457 PRO B C 1
ATOM 7951 O O . PRO B 1 457 ? -4.719 35.188 -5.711 1 97.44 457 PRO B O 1
ATOM 7954 N N . ARG B 1 458 ? -4.363 33.188 -4.801 1 96.12 458 ARG B N 1
ATOM 7955 C CA . ARG B 1 458 ? -5.715 32.688 -5.066 1 96.12 458 ARG B CA 1
ATOM 7956 C C . ARG B 1 458 ? -6.625 32.938 -3.863 1 96.12 458 ARG B C 1
ATOM 7958 O O . ARG B 1 458 ? -7.848 32.969 -4.004 1 96.12 458 ARG B O 1
ATOM 7965 N N . GLY B 1 459 ? -6.043 33.062 -2.678 1 97 459 GLY B N 1
ATOM 7966 C CA . GLY B 1 459 ? -6.801 33.344 -1.468 1 97 459 GLY B CA 1
ATOM 7967 C C . GLY B 1 459 ? -7.457 34.719 -1.479 1 97 459 GLY B C 1
ATOM 7968 O O . GLY B 1 459 ? -7.152 35.531 -2.332 1 97 459 GLY B O 1
ATOM 7969 N N . LYS B 1 460 ? -8.375 34.875 -0.515 1 96.12 460 LYS B N 1
ATOM 7970 C CA . LYS B 1 460 ? -9.094 36.156 -0.348 1 96.12 460 LYS B CA 1
ATOM 7971 C C . LYS B 1 460 ? -9.062 36.625 1.106 1 96.12 460 LYS B C 1
ATOM 7973 O O . LYS B 1 460 ? -9.086 35.781 2.025 1 96.12 460 LYS B O 1
ATOM 7978 N N . SER B 1 461 ? -9.102 37.875 1.265 1 96.94 461 SER B N 1
ATOM 7979 C CA . SER B 1 461 ? -8.969 38.469 2.598 1 96.94 461 SER B CA 1
ATOM 7980 C C . SER B 1 461 ? -10.203 38.188 3.447 1 96.94 461 SER B C 1
ATOM 7982 O O . SER B 1 461 ? -11.336 38.281 2.965 1 96.94 461 SER B O 1
ATOM 7984 N N . TRP B 1 462 ? -9.938 37.844 4.723 1 95.44 462 TRP B N 1
ATOM 7985 C CA . TRP B 1 462 ? -10.984 37.562 5.707 1 95.44 462 TRP B CA 1
ATOM 7986 C C . TRP B 1 462 ? -11.5 38.875 6.316 1 95.44 462 TRP B C 1
ATOM 7988 O O . TRP B 1 462 ? -12.477 38.844 7.074 1 95.44 462 TRP B O 1
ATOM 7998 N N . VAL B 1 463 ? -10.953 40.031 6.105 1 93.94 463 VAL B N 1
ATOM 7999 C CA . VAL B 1 463 ? -11.141 41.25 6.887 1 93.94 463 VAL B CA 1
ATOM 8000 C C . VAL B 1 463 ? -12.617 41.625 6.875 1 93.94 463 VAL B C 1
ATOM 8002 O O . VAL B 1 463 ? -13.219 41.844 7.93 1 93.94 463 VAL B O 1
ATOM 8005 N N . SER B 1 464 ? -13.227 41.625 5.68 1 90.81 464 SER B N 1
ATOM 8006 C CA . SER B 1 464 ? -14.641 41.969 5.594 1 90.81 464 SER B CA 1
ATOM 8007 C C . SER B 1 464 ? -15.516 40.969 6.336 1 90.81 464 SER B C 1
ATOM 8009 O O . SER B 1 464 ? -16.5 41.375 6.965 1 90.81 464 SER B O 1
ATOM 8011 N N . HIS B 1 465 ? -15.148 39.719 6.266 1 90.31 465 HIS B N 1
ATOM 8012 C CA . HIS B 1 465 ? -15.898 38.656 6.926 1 90.31 465 HIS B CA 1
ATOM 8013 C C . HIS B 1 465 ? -15.797 38.781 8.445 1 90.31 465 HIS B C 1
ATOM 8015 O O . HIS B 1 465 ? -16.812 38.656 9.141 1 90.31 465 HIS B O 1
ATOM 8021 N N . LEU B 1 466 ? -14.625 39.062 8.961 1 89.94 466 LEU B N 1
ATOM 8022 C CA . LEU B 1 466 ? -14.383 39.094 10.398 1 89.94 466 LEU B CA 1
ATOM 8023 C C . LEU B 1 466 ? -14.945 40.375 11.008 1 89.94 466 LEU B C 1
ATOM 8025 O O . LEU B 1 466 ? -15.336 40.375 12.172 1 89.94 466 LEU B O 1
ATOM 8029 N N . ALA B 1 467 ? -15.008 41.438 10.258 1 86.69 467 ALA B N 1
ATOM 8030 C CA . ALA B 1 467 ? -15.43 42.75 10.75 1 86.69 467 ALA B CA 1
ATOM 8031 C C . ALA B 1 467 ? -16.953 42.844 10.828 1 86.69 467 ALA B C 1
ATOM 8033 O O . ALA B 1 467 ? -17.484 43.719 11.523 1 86.69 467 ALA B O 1
ATOM 8034 N N . SER B 1 468 ? -17.609 42.062 10.016 1 77.19 468 SER B N 1
ATOM 8035 C CA . SER B 1 468 ? -19.062 42.219 9.961 1 77.19 468 SER B CA 1
ATOM 8036 C C . SER B 1 468 ? -19.75 41.125 10.742 1 77.19 468 SER B C 1
ATOM 8038 O O . SER B 1 468 ? -19.797 39.969 10.297 1 77.19 468 SER B O 1
ATOM 8040 N N . SER B 1 469 ? -20.047 41.344 12 1 60.28 469 SER B N 1
ATOM 8041 C CA . SER B 1 469 ? -20.625 40.312 12.852 1 60.28 469 SER B CA 1
ATOM 8042 C C . SER B 1 469 ? -22.031 39.906 12.383 1 60.28 469 SER B C 1
ATOM 8044 O O . SER B 1 469 ? -22.453 38.781 12.57 1 60.28 469 SER B O 1
ATOM 8046 N N . THR B 1 470 ? -22.734 40.906 11.891 1 57.5 470 THR B N 1
ATOM 8047 C CA . THR B 1 470 ? -24.156 40.656 11.656 1 57.5 470 THR B CA 1
ATOM 8048 C C . THR B 1 470 ? -24.375 40 10.305 1 57.5 470 THR B C 1
ATOM 8050 O O . THR B 1 470 ? -25.234 39.094 10.18 1 57.5 470 THR B O 1
ATOM 8053 N N . GLU B 1 471 ? -23.516 40.406 9.32 1 60.75 471 GLU B N 1
ATOM 8054 C CA . GLU B 1 471 ? -23.797 39.938 7.965 1 60.75 471 GLU B CA 1
ATOM 8055 C C . GLU B 1 471 ? -22.844 38.812 7.57 1 60.75 471 GLU B C 1
ATOM 8057 O O . GLU B 1 471 ? -23.172 37.969 6.73 1 60.75 471 GLU B O 1
ATOM 8062 N N . TYR B 1 472 ? -21.922 38.469 8.258 1 64.75 472 TYR B N 1
ATOM 8063 C CA . TYR B 1 472 ? -20.844 37.531 7.945 1 64.75 472 TYR B CA 1
ATOM 8064 C C . TYR B 1 472 ? -20.781 37.25 6.449 1 64.75 472 TYR B C 1
ATOM 8066 O O . TYR B 1 472 ? -21.094 36.125 6.008 1 64.75 472 TYR B O 1
ATOM 8074 N N . PRO B 1 473 ? -20.391 38.344 5.73 1 71.69 473 PRO B N 1
ATOM 8075 C CA . PRO B 1 473 ? -20.266 38.031 4.301 1 71.69 473 PRO B CA 1
ATOM 8076 C C . PRO B 1 473 ? -19.312 36.906 4.012 1 71.69 473 PRO B C 1
ATOM 8078 O O . PRO B 1 473 ? -18.328 36.688 4.746 1 71.69 473 PRO B O 1
ATOM 8081 N N . ASN B 1 474 ? -19.641 36.156 3.02 1 82.31 474 ASN B N 1
ATOM 8082 C CA . ASN B 1 474 ? -18.781 35.062 2.633 1 82.31 474 ASN B CA 1
ATOM 8083 C C . ASN B 1 474 ? -17.406 35.531 2.148 1 82.31 474 ASN B C 1
ATOM 8085 O O . ASN B 1 474 ? -17.297 36.656 1.617 1 82.31 474 ASN B O 1
ATOM 8089 N N . VAL B 1 475 ? -16.422 34.875 2.527 1 85.38 475 VAL B N 1
ATOM 8090 C CA . VAL B 1 475 ? -15.086 35.188 2.051 1 85.38 475 VAL B CA 1
ATOM 8091 C C . VAL B 1 475 ? -14.992 34.906 0.552 1 85.38 475 VAL B C 1
ATOM 8093 O O . VAL B 1 475 ? -14.523 35.75 -0.216 1 85.38 475 VAL B O 1
ATOM 8096 N N . HIS B 1 476 ? -15.453 33.688 0.299 1 86.06 476 HIS B N 1
ATOM 8097 C CA . HIS B 1 476 ? -15.523 33.312 -1.102 1 86.06 476 HIS B CA 1
ATOM 8098 C C . HIS B 1 476 ? -16.969 33.312 -1.606 1 86.06 476 HIS B C 1
ATOM 8100 O O . HIS B 1 476 ? -17.906 33.188 -0.823 1 86.06 476 HIS B O 1
ATOM 8106 N N . GLN B 1 477 ? -17.25 33.938 -2.793 1 76.62 477 GLN B N 1
ATOM 8107 C CA . GLN B 1 477 ? -18.609 33.812 -3.305 1 76.62 477 GLN B CA 1
ATOM 8108 C C . GLN B 1 477 ? -19.078 32.375 -3.277 1 76.62 477 GLN B C 1
ATOM 8110 O O . GLN B 1 477 ? -18.953 31.656 -4.273 1 76.62 477 GLN B O 1
ATOM 8115 N N . ASP B 1 478 ? -19.547 31.938 -2.225 1 64.5 478 ASP B N 1
ATOM 8116 C CA . ASP B 1 478 ? -19.625 30.562 -1.722 1 64.5 478 ASP B CA 1
ATOM 8117 C C . ASP B 1 478 ? -20.312 29.656 -2.736 1 64.5 478 ASP B C 1
ATOM 8119 O O . ASP B 1 478 ? -19.859 28.531 -2.969 1 64.5 478 ASP B O 1
ATOM 8123 N N . GLU B 1 479 ? -21.234 30.172 -3.371 1 76.75 479 GLU B N 1
ATOM 8124 C CA . GLU B 1 479 ? -22 29.219 -4.184 1 76.75 479 GLU B CA 1
ATOM 8125 C C . GLU B 1 479 ? -21.234 28.859 -5.457 1 76.75 479 GLU B C 1
ATOM 8127 O O . GLU B 1 479 ? -21.406 27.75 -5.988 1 76.75 479 GLU B O 1
ATOM 8132 N N . ASP B 1 480 ? -20.312 29.656 -5.801 1 83 480 ASP B N 1
ATOM 8133 C CA . ASP B 1 480 ? -19.703 29.391 -7.094 1 83 480 ASP B CA 1
ATOM 8134 C C . ASP B 1 480 ? -18.188 29.234 -6.957 1 83 480 ASP B C 1
ATOM 8136 O O . ASP B 1 480 ? -17.5 28.953 -7.941 1 83 480 ASP B O 1
ATOM 8140 N N . HIS B 1 481 ? -17.719 29.359 -5.785 1 88.5 481 HIS B N 1
ATOM 8141 C CA . HIS B 1 481 ? -16.281 29.234 -5.594 1 88.5 481 HIS B CA 1
ATOM 8142 C C . HIS B 1 481 ? -15.82 27.797 -5.797 1 88.5 481 HIS B C 1
ATOM 8144 O O . HIS B 1 481 ? -16.422 26.859 -5.27 1 88.5 481 HIS B O 1
ATOM 8150 N N . ILE B 1 482 ? -14.797 27.703 -6.617 1 93 482 ILE B N 1
ATOM 8151 C CA . ILE B 1 482 ? -14.227 26.391 -6.906 1 93 482 ILE B CA 1
ATOM 8152 C C . ILE B 1 482 ? -12.883 26.25 -6.199 1 93 482 ILE B C 1
ATOM 8154 O O . ILE B 1 482 ? -12.039 27.141 -6.273 1 93 482 ILE B O 1
ATOM 8158 N N . HIS B 1 483 ? -12.711 25.203 -5.43 1 95.69 483 HIS B N 1
ATOM 8159 C CA . HIS B 1 483 ? -11.461 24.891 -4.75 1 95.69 483 HIS B CA 1
ATOM 8160 C C . HIS B 1 483 ? -11.078 23.422 -4.941 1 95.69 483 HIS B C 1
ATOM 8162 O O . HIS B 1 483 ? -11.938 22.547 -4.852 1 95.69 483 HIS B O 1
ATOM 8168 N N . GLY B 1 484 ? -9.812 23.188 -5.27 1 96.5 484 GLY B N 1
ATOM 8169 C CA . GLY B 1 484 ? -9.352 21.828 -5.504 1 96.5 484 GLY B CA 1
ATOM 8170 C C . GLY B 1 484 ? -8.227 21.406 -4.574 1 96.5 484 GLY B C 1
ATOM 8171 O O . GLY B 1 484 ? -7.543 22.25 -3.998 1 96.5 484 GLY B O 1
ATOM 8172 N N . TRP B 1 485 ? -8.117 20.047 -4.355 1 97.06 485 TRP B N 1
ATOM 8173 C CA . TRP B 1 485 ? -7.043 19.422 -3.59 1 97.06 485 TRP B CA 1
ATOM 8174 C C . TRP B 1 485 ? -6.461 18.234 -4.34 1 97.06 485 TRP B C 1
ATOM 8176 O O . TRP B 1 485 ? -7.191 17.484 -4.984 1 97.06 485 TRP B O 1
ATOM 8186 N N . GLU B 1 486 ? -5.148 18.141 -4.27 1 93.88 486 GLU B N 1
ATOM 8187 C CA . GLU B 1 486 ? -4.523 16.891 -4.711 1 93.88 486 GLU B CA 1
ATOM 8188 C C . GLU B 1 486 ? -3.191 16.656 -4 1 93.88 486 GLU B C 1
ATOM 8190 O O . GLU B 1 486 ? -2.389 17.594 -3.861 1 93.88 486 GLU B O 1
ATOM 8195 N N . LEU B 1 487 ? -3.104 15.445 -3.496 1 91 487 LEU B N 1
ATOM 8196 C CA . LEU B 1 487 ? -1.835 14.953 -2.969 1 91 487 LEU B CA 1
ATOM 8197 C C . LEU B 1 487 ? -1.798 13.43 -2.971 1 91 487 LEU B C 1
ATOM 8199 O O . LEU B 1 487 ? -2.771 12.781 -2.584 1 91 487 LEU B O 1
ATOM 8203 N N . PHE B 1 488 ? -0.769 12.812 -3.412 1 81.25 488 PHE B N 1
ATOM 8204 C CA . PHE B 1 488 ? -0.544 11.375 -3.434 1 81.25 488 PHE B CA 1
ATOM 8205 C C . PHE B 1 488 ? -1.614 10.672 -4.258 1 81.25 488 PHE B C 1
ATOM 8207 O O . PHE B 1 488 ? -2.037 9.562 -3.924 1 81.25 488 PHE B O 1
ATOM 8214 N N . GLY B 1 489 ? -2.189 11.367 -5.172 1 82.56 489 GLY B N 1
ATOM 8215 C CA . GLY B 1 489 ? -3.219 10.781 -6.016 1 82.56 489 GLY B CA 1
ATOM 8216 C C . GLY B 1 489 ? -4.625 11 -5.488 1 82.56 489 GLY B C 1
ATOM 8217 O O . GLY B 1 489 ? -5.598 10.875 -6.23 1 82.56 489 GLY B O 1
ATOM 8218 N N . ASN B 1 490 ? -4.77 11.289 -4.211 1 90.31 490 ASN B N 1
ATOM 8219 C CA . ASN B 1 490 ? -6.07 11.672 -3.668 1 90.31 490 ASN B CA 1
ATOM 8220 C C . ASN B 1 490 ? -6.52 13.031 -4.184 1 90.31 490 ASN B C 1
ATOM 8222 O O . ASN B 1 490 ? -5.723 13.969 -4.238 1 90.31 490 ASN B O 1
ATOM 8226 N N . ARG B 1 491 ? -7.746 13.109 -4.598 1 93.81 491 ARG B N 1
ATOM 8227 C CA . ARG B 1 491 ? -8.273 14.289 -5.27 1 93.81 491 ARG B CA 1
ATOM 8228 C C . ARG B 1 491 ? -9.578 14.75 -4.629 1 93.81 491 ARG B C 1
ATOM 8230 O O . ARG B 1 491 ? -10.352 13.93 -4.129 1 93.81 491 ARG B O 1
ATOM 8237 N N . ALA B 1 492 ? -9.75 16.016 -4.656 1 97.44 492 ALA B N 1
ATOM 8238 C CA . ALA B 1 492 ? -11.039 16.594 -4.305 1 97.44 492 ALA B CA 1
ATOM 8239 C C . ALA B 1 492 ? -11.281 17.891 -5.051 1 97.44 492 ALA B C 1
ATOM 8241 O O . ALA B 1 492 ? -10.336 18.641 -5.324 1 97.44 492 ALA B O 1
ATOM 8242 N N . ILE B 1 493 ? -12.477 18.156 -5.422 1 97.62 493 ILE B N 1
ATOM 8243 C CA . ILE B 1 493 ? -12.922 19.406 -6.016 1 97.62 493 ILE B CA 1
ATOM 8244 C C . ILE B 1 493 ? -14.25 19.828 -5.398 1 97.62 493 ILE B C 1
ATOM 8246 O O . ILE B 1 493 ? -15.164 19.016 -5.246 1 97.62 493 ILE B O 1
ATOM 8250 N N . ARG B 1 494 ? -14.289 21.062 -4.957 1 97.19 494 ARG B N 1
ATOM 8251 C CA . ARG B 1 494 ? -15.461 21.578 -4.258 1 97.19 494 ARG B CA 1
ATOM 8252 C C . ARG B 1 494 ? -16 22.828 -4.945 1 97.19 494 ARG B C 1
ATOM 8254 O O . ARG B 1 494 ? -15.234 23.672 -5.395 1 97.19 494 ARG B O 1
ATOM 8261 N N . ARG B 1 495 ? -17.297 22.906 -5.16 1 96.25 495 ARG B N 1
ATOM 8262 C CA . ARG B 1 495 ? -18.047 24.094 -5.555 1 96.25 495 ARG B CA 1
ATOM 8263 C C . ARG B 1 495 ? -19.234 24.328 -4.613 1 96.25 495 ARG B C 1
ATOM 8265 O O . ARG B 1 495 ? -20.219 23.578 -4.652 1 96.25 495 ARG B O 1
ATOM 8272 N N . GLY B 1 496 ? -19.094 25.391 -3.885 1 92.75 496 GLY B N 1
ATOM 8273 C CA . GLY B 1 496 ? -20.109 25.578 -2.861 1 92.75 496 GLY B CA 1
ATOM 8274 C C . GLY B 1 496 ? -20.172 24.438 -1.865 1 92.75 496 GLY B C 1
ATOM 8275 O O . GLY B 1 496 ? -19.172 24.094 -1.229 1 92.75 496 GLY B O 1
ATOM 8276 N N . ASN B 1 497 ? -21.375 23.75 -1.862 1 92.88 497 ASN B N 1
ATOM 8277 C CA . ASN B 1 497 ? -21.531 22.672 -0.897 1 92.88 497 ASN B CA 1
ATOM 8278 C C . ASN B 1 497 ? -21.266 21.312 -1.53 1 92.88 497 ASN B C 1
ATOM 8280 O O . ASN B 1 497 ? -21.219 20.297 -0.833 1 92.88 497 ASN B O 1
ATOM 8284 N N . TRP B 1 498 ? -21.047 21.328 -2.818 1 96.62 498 TRP B N 1
ATOM 8285 C CA . TRP B 1 498 ? -20.797 20.062 -3.514 1 96.62 498 TRP B CA 1
ATOM 8286 C C . TRP B 1 498 ? -19.297 19.766 -3.537 1 96.62 498 TRP B C 1
ATOM 8288 O O . TRP B 1 498 ? -18.484 20.625 -3.842 1 96.62 498 TRP B O 1
ATOM 8298 N N . LYS B 1 499 ? -18.969 18.5 -3.197 1 98 499 LYS B N 1
ATOM 8299 C CA . LYS B 1 499 ? -17.562 18.078 -3.205 1 98 499 LYS B CA 1
ATOM 8300 C C . LYS B 1 499 ? -17.422 16.688 -3.803 1 98 499 LYS B C 1
ATOM 8302 O O . LYS B 1 499 ? -18.062 15.734 -3.35 1 98 499 LYS B O 1
ATOM 8307 N N . ALA B 1 500 ? -16.625 16.609 -4.836 1 97.81 500 ALA B N 1
ATOM 8308 C CA . ALA B 1 500 ? -16.234 15.312 -5.387 1 97.81 500 ALA B CA 1
ATOM 8309 C C . ALA B 1 500 ? -14.883 14.875 -4.844 1 97.81 500 ALA B C 1
ATOM 8311 O O . ALA B 1 500 ? -13.969 15.695 -4.699 1 97.81 500 ALA B O 1
ATOM 8312 N N . VAL B 1 501 ? -14.789 13.562 -4.5 1 95.81 501 VAL B N 1
ATOM 8313 C CA . VAL B 1 501 ? -13.586 13.023 -3.871 1 95.81 501 VAL B CA 1
ATOM 8314 C C . VAL B 1 501 ? -13.172 11.734 -4.566 1 95.81 501 VAL B C 1
ATOM 8316 O O . VAL B 1 501 ? -14.023 10.906 -4.91 1 95.81 501 VAL B O 1
ATOM 8319 N N . LEU B 1 502 ? -11.906 11.594 -4.836 1 90.44 502 LEU B N 1
ATOM 8320 C CA . LEU B 1 502 ? -11.305 10.344 -5.305 1 90.44 502 LEU B CA 1
ATOM 8321 C C . LEU B 1 502 ? -10.156 9.922 -4.398 1 90.44 502 LEU B C 1
ATOM 8323 O O . LEU B 1 502 ? -9.172 10.648 -4.25 1 90.44 502 LEU B O 1
ATOM 8327 N N . LEU B 1 503 ? -10.289 8.781 -3.752 1 87.56 503 LEU B N 1
ATOM 8328 C CA . LEU B 1 503 ? -9.289 8.273 -2.814 1 87.56 503 LEU B CA 1
ATOM 8329 C C . LEU B 1 503 ? -8.414 7.215 -3.473 1 87.56 503 LEU B C 1
ATOM 8331 O O . LEU B 1 503 ? -8.398 6.059 -3.037 1 87.56 503 LEU B O 1
ATOM 8335 N N . ALA B 1 504 ? -7.562 7.641 -4.355 1 76.44 504 ALA B N 1
ATOM 8336 C CA . ALA B 1 504 ? -6.746 6.738 -5.164 1 76.44 504 ALA B CA 1
ATOM 8337 C C . ALA B 1 504 ? -5.691 6.039 -4.309 1 76.44 504 ALA B C 1
ATOM 8339 O O . ALA B 1 504 ? -5.398 4.859 -4.512 1 76.44 504 ALA B O 1
ATOM 8340 N N . LYS B 1 505 ? -5.137 6.68 -3.406 1 73.88 505 LYS B N 1
ATOM 8341 C CA . LYS B 1 505 ? -4.082 6.129 -2.557 1 73.88 505 LYS B CA 1
ATOM 8342 C C . LYS B 1 505 ? -4.586 4.922 -1.769 1 73.88 505 LYS B C 1
ATOM 8344 O O . LYS B 1 505 ? -3.832 3.979 -1.523 1 73.88 505 LYS B O 1
ATOM 8349 N N . GLN B 1 506 ? -5.801 5.062 -1.409 1 71.44 506 GLN B N 1
ATOM 8350 C CA . GLN B 1 506 ? -6.395 3.984 -0.626 1 71.44 506 GLN B CA 1
ATOM 8351 C C . GLN B 1 506 ? -6.973 2.9 -1.532 1 71.44 506 GLN B C 1
ATOM 8353 O O . GLN B 1 506 ? -7.648 1.984 -1.06 1 71.44 506 GLN B O 1
ATOM 8358 N N . GLY B 1 507 ? -6.742 3.086 -2.807 1 64.56 507 GLY B N 1
ATOM 8359 C CA . GLY B 1 507 ? -7.195 2.078 -3.752 1 64.56 507 GLY B CA 1
ATOM 8360 C C . GLY B 1 507 ? -8.562 2.381 -4.34 1 64.56 507 GLY B C 1
ATOM 8361 O O . GLY B 1 507 ? -9.164 1.525 -4.988 1 64.56 507 GLY B O 1
ATOM 8362 N N . GLY B 1 508 ? -9.031 3.596 -4.012 1 67.25 508 GLY B N 1
ATOM 8363 C CA . GLY B 1 508 ? -10.289 3.988 -4.629 1 67.25 508 GLY B CA 1
ATOM 8364 C C . GLY B 1 508 ? -10.156 4.336 -6.098 1 67.25 508 GLY B C 1
ATOM 8365 O O . GLY B 1 508 ? -9.172 4.969 -6.504 1 67.25 508 GLY B O 1
ATOM 8366 N N . ASP B 1 509 ? -11.07 3.873 -6.93 1 66.44 509 ASP B N 1
ATOM 8367 C CA . ASP B 1 509 ? -10.945 4.098 -8.367 1 66.44 509 ASP B CA 1
ATOM 8368 C C . ASP B 1 509 ? -12.062 4.996 -8.883 1 66.44 509 ASP B C 1
ATOM 8370 O O . ASP B 1 509 ? -12.031 5.445 -10.031 1 66.44 509 ASP B O 1
ATOM 8374 N N . ASN B 1 510 ? -13.062 5.25 -8.047 1 77.75 510 ASN B N 1
ATOM 8375 C CA . ASN B 1 510 ? -14.195 6.047 -8.5 1 77.75 510 ASN B CA 1
ATOM 8376 C C . ASN B 1 510 ? -14.328 7.34 -7.703 1 77.75 510 ASN B C 1
ATOM 8378 O O . ASN B 1 510 ? -14.039 7.367 -6.508 1 77.75 510 ASN B O 1
ATOM 8382 N N . TRP B 1 511 ? -14.797 8.305 -8.492 1 89.81 511 TRP B N 1
ATOM 8383 C CA . TRP B 1 511 ? -15.172 9.547 -7.828 1 89.81 511 TRP B CA 1
ATOM 8384 C C . TRP B 1 511 ? -16.422 9.359 -6.988 1 89.81 511 TRP B C 1
ATOM 8386 O O . TRP B 1 511 ? -17.359 8.672 -7.406 1 89.81 511 TRP B O 1
ATOM 8396 N N . GLU B 1 512 ? -16.375 9.883 -5.801 1 93.06 512 GLU B N 1
ATOM 8397 C CA . GLU B 1 512 ? -17.547 10.023 -4.926 1 93.06 512 GLU B CA 1
ATOM 8398 C C . GLU B 1 512 ? -18.031 11.469 -4.898 1 93.06 512 GLU B C 1
ATOM 8400 O O . GLU B 1 512 ? -17.281 12.391 -5.184 1 93.06 512 GLU B O 1
ATOM 8405 N N . LEU B 1 513 ? -19.344 11.633 -4.648 1 97.31 513 LEU B N 1
ATOM 8406 C CA . LEU B 1 513 ? -19.938 12.961 -4.605 1 97.31 513 LEU B CA 1
ATOM 8407 C C . LEU B 1 513 ? -20.688 13.18 -3.297 1 97.31 513 LEU B C 1
ATOM 8409 O O . LEU B 1 513 ? -21.484 12.328 -2.885 1 97.31 513 LEU B O 1
ATOM 8413 N N . PHE B 1 514 ? -20.516 14.383 -2.684 1 97.62 514 PHE B N 1
ATOM 8414 C CA . PHE B 1 514 ? -21.156 14.664 -1.409 1 97.62 514 PHE B CA 1
ATOM 8415 C C . PHE B 1 514 ? -21.703 16.094 -1.384 1 97.62 514 PHE B C 1
ATOM 8417 O O . PHE B 1 514 ? -21.156 16.984 -2.035 1 97.62 514 PHE B O 1
ATOM 8424 N N . ASP B 1 515 ? -22.797 16.266 -0.707 1 96.88 515 ASP B N 1
ATOM 8425 C CA . ASP B 1 515 ? -23.219 17.562 -0.185 1 96.88 515 ASP B CA 1
ATOM 8426 C C . ASP B 1 515 ? -22.688 17.781 1.229 1 96.88 515 ASP B C 1
ATOM 8428 O O . ASP B 1 515 ? -23.312 17.344 2.205 1 96.88 515 ASP B O 1
ATOM 8432 N N . VAL B 1 516 ? -21.578 18.562 1.363 1 95 516 VAL B N 1
ATOM 8433 C CA . VAL B 1 516 ? -20.812 18.578 2.607 1 95 516 VAL B CA 1
ATOM 8434 C C . VAL B 1 516 ? -21.547 19.422 3.646 1 95 516 VAL B C 1
ATOM 8436 O O . VAL B 1 516 ? -21.219 19.375 4.836 1 95 516 VAL B O 1
ATOM 8439 N N . GLU B 1 517 ? -22.484 20.219 3.266 1 91.81 517 GLU B N 1
ATOM 8440 C CA . GLU B 1 517 ? -23.312 20.922 4.242 1 91.81 517 GLU B CA 1
ATOM 8441 C C . GLU B 1 517 ? -24.25 19.953 4.957 1 91.81 517 GLU B C 1
ATOM 8443 O O . GLU B 1 517 ? -24.406 20.016 6.176 1 91.81 517 GLU B O 1
ATOM 8448 N N . LYS B 1 518 ? -24.812 19.062 4.164 1 93.12 518 LYS B N 1
ATOM 8449 C CA . LYS B 1 518 ? -25.766 18.094 4.711 1 93.12 518 LYS B CA 1
ATOM 8450 C C . LYS B 1 518 ? -25.047 16.859 5.254 1 93.12 518 LYS B C 1
ATOM 8452 O O . LYS B 1 518 ? -25.578 16.156 6.121 1 93.12 518 LYS B O 1
ATOM 8457 N N . ASP B 1 519 ? -23.938 16.594 4.727 1 95.56 519 ASP B N 1
ATOM 8458 C CA . ASP B 1 519 ? -23.141 15.422 5.07 1 95.56 519 ASP B CA 1
ATOM 8459 C C . ASP B 1 519 ? -21.688 15.797 5.305 1 95.56 519 ASP B C 1
ATOM 8461 O O . ASP B 1 519 ? -20.797 15.352 4.57 1 95.56 519 ASP B O 1
ATOM 8465 N N . PRO B 1 520 ? -21.469 16.5 6.434 1 94.44 520 PRO B N 1
ATOM 8466 C CA . PRO B 1 520 ? -20.094 16.953 6.691 1 94.44 520 PRO B CA 1
ATOM 8467 C C . PRO B 1 520 ? -19.141 15.789 6.93 1 94.44 520 PRO B C 1
ATOM 8469 O O . PRO B 1 520 ? -17.922 15.969 6.848 1 94.44 520 PRO B O 1
ATOM 8472 N N . ALA B 1 521 ? -19.656 14.609 7.191 1 95.38 521 ALA B N 1
ATOM 8473 C CA . ALA B 1 521 ? -18.828 13.43 7.434 1 95.38 521 ALA B CA 1
ATOM 8474 C C . ALA B 1 521 ? -18.547 12.68 6.137 1 95.38 521 ALA B C 1
ATOM 8476 O O . ALA B 1 521 ? -17.797 11.703 6.125 1 95.38 521 ALA B O 1
ATOM 8477 N N . GLU B 1 522 ? -19.125 1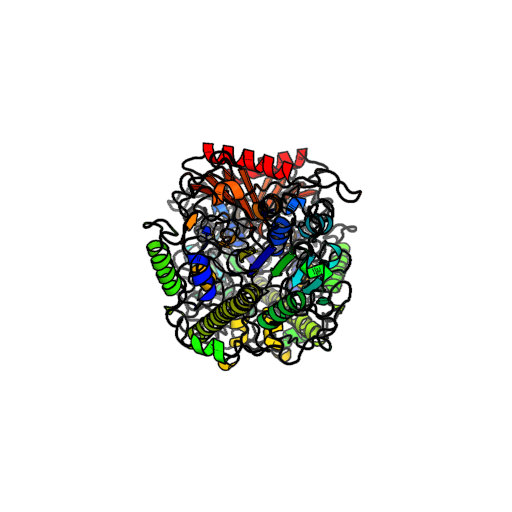3.055 5.039 1 95.69 522 GLU B N 1
ATOM 8478 C CA . GLU B 1 522 ? -18.922 12.477 3.711 1 95.69 522 GLU B CA 1
ATOM 8479 C C . GLU B 1 522 ? -19.203 10.977 3.719 1 95.69 522 GLU B C 1
ATOM 8481 O O . GLU B 1 522 ? -18.375 10.188 3.26 1 95.69 522 GLU B O 1
ATOM 8486 N N . GLN B 1 523 ? -20.375 10.664 4.152 1 92.44 523 GLN B N 1
ATOM 8487 C CA . GLN B 1 523 ? -20.766 9.266 4.305 1 92.44 523 GLN B CA 1
ATOM 8488 C C . GLN B 1 523 ? -21.734 8.836 3.207 1 92.44 523 GLN B C 1
ATOM 8490 O O . GLN B 1 523 ? -21.781 7.66 2.838 1 92.44 523 GLN B O 1
ATOM 8495 N N . ASP B 1 524 ? -22.5 9.727 2.689 1 93.69 524 ASP B N 1
ATOM 8496 C CA . ASP B 1 524 ? -23.531 9.406 1.719 1 93.69 524 ASP B CA 1
ATOM 8497 C C . ASP B 1 524 ? -23.109 9.789 0.304 1 93.69 524 ASP B C 1
ATOM 8499 O O . ASP B 1 524 ? -23.391 10.898 -0.158 1 93.69 524 ASP B O 1
ATOM 8503 N N . ASP B 1 525 ? -22.578 8.828 -0.423 1 93.94 525 ASP B N 1
ATOM 8504 C CA . ASP B 1 525 ? -22.125 9.062 -1.789 1 93.94 525 ASP B CA 1
ATOM 8505 C C . ASP B 1 525 ? -23.297 9.266 -2.736 1 93.94 525 ASP B C 1
ATOM 8507 O O . ASP B 1 525 ? -24.094 8.352 -2.959 1 93.94 525 ASP B O 1
ATOM 8511 N N . LEU B 1 526 ? -23.359 10.43 -3.359 1 97.31 526 LEU B N 1
ATOM 8512 C CA . LEU B 1 526 ? -24.484 10.797 -4.215 1 97.31 526 LEU B CA 1
ATOM 8513 C C . LEU B 1 526 ? -24.109 10.672 -5.688 1 97.31 526 LEU B C 1
ATOM 8515 O O . LEU B 1 526 ? -24.844 11.117 -6.562 1 97.31 526 LEU B O 1
ATOM 8519 N N . SER B 1 527 ? -22.953 10.07 -6 1 94.62 527 SER B N 1
ATOM 8520 C CA . SER B 1 527 ? -22.438 10.023 -7.363 1 94.62 527 SER B CA 1
ATOM 8521 C C . SER B 1 527 ? -23.438 9.352 -8.305 1 94.62 527 SER B C 1
ATOM 8523 O O . SER B 1 527 ? -23.594 9.773 -9.453 1 94.62 527 SER B O 1
ATOM 8525 N N . LYS B 1 528 ? -24.141 8.32 -7.855 1 91.69 528 LYS B N 1
ATOM 8526 C CA . LYS B 1 528 ? -25.094 7.598 -8.688 1 91.69 528 LYS B CA 1
ATOM 8527 C C . LYS B 1 528 ? -26.453 8.297 -8.688 1 91.69 528 LYS B C 1
ATOM 8529 O O . LYS B 1 528 ? -27.188 8.219 -9.672 1 91.69 528 LYS B O 1
ATOM 8534 N N . LYS B 1 529 ? -26.781 8.984 -7.613 1 96.12 529 LYS B N 1
ATOM 8535 C CA . LYS B 1 529 ? -28.062 9.68 -7.484 1 96.12 529 LYS B CA 1
ATOM 8536 C C . LYS B 1 529 ? -28.047 11.008 -8.242 1 96.12 529 LYS B C 1
ATOM 8538 O O . LYS B 1 529 ? -29.094 11.469 -8.711 1 96.12 529 LYS B O 1
ATOM 8543 N N . ARG B 1 530 ? -26.906 11.594 -8.32 1 97.38 530 ARG B N 1
ATOM 8544 C CA . ARG B 1 530 ? -26.766 12.883 -8.984 1 97.38 530 ARG B CA 1
ATOM 8545 C C . ARG B 1 530 ? -25.609 12.875 -9.977 1 97.38 530 ARG B C 1
ATOM 8547 O O . ARG B 1 530 ? -24.703 13.695 -9.883 1 97.38 530 ARG B O 1
ATOM 8554 N N . PRO B 1 531 ? -25.672 12.055 -10.953 1 95.5 531 PRO B N 1
ATOM 8555 C CA . PRO B 1 531 ? -24.562 11.938 -11.906 1 95.5 531 PRO B CA 1
ATOM 8556 C C . PRO B 1 531 ? -24.297 13.242 -12.672 1 95.5 531 PRO B C 1
ATOM 8558 O O . PRO B 1 531 ? -23.172 13.516 -13.07 1 95.5 531 PRO B O 1
ATOM 8561 N N . GLU B 1 532 ? -25.328 14.062 -12.875 1 96.88 532 GLU B N 1
ATOM 8562 C CA . GLU B 1 532 ? -25.172 15.32 -13.594 1 96.88 532 GLU B CA 1
ATOM 8563 C C . GLU B 1 532 ? -24.297 16.297 -12.805 1 96.88 532 GLU B C 1
ATOM 8565 O O . GLU B 1 532 ? -23.5 17.047 -13.398 1 96.88 532 GLU B O 1
ATOM 8570 N N . ILE B 1 533 ? -24.422 16.328 -11.508 1 97.12 533 ILE B N 1
ATOM 8571 C CA . ILE B 1 533 ? -23.594 17.188 -10.672 1 97.12 533 ILE B CA 1
ATOM 8572 C C . ILE B 1 533 ? -22.156 16.688 -10.688 1 97.12 533 ILE B C 1
ATOM 8574 O O . ILE B 1 533 ? -21.219 17.484 -10.758 1 97.12 533 ILE B O 1
ATOM 8578 N N . LEU B 1 534 ? -21.984 15.375 -10.602 1 97.31 534 LEU B N 1
ATOM 8579 C CA . LEU B 1 534 ? -20.625 14.828 -10.656 1 97.31 534 LEU B CA 1
ATOM 8580 C C . LEU B 1 534 ? -19.938 15.227 -11.953 1 97.31 534 LEU B C 1
ATOM 8582 O O . LEU B 1 534 ? -18.766 15.602 -11.945 1 97.31 534 LEU B O 1
ATOM 8586 N N . GLU B 1 535 ? -20.672 15.117 -13.008 1 95.38 535 GLU B N 1
ATOM 8587 C CA . GLU B 1 535 ? -20.094 15.5 -14.297 1 95.38 535 GLU B CA 1
ATOM 8588 C C . GLU B 1 535 ? -19.656 16.969 -14.289 1 95.38 535 GLU B C 1
ATOM 8590 O O . GLU B 1 535 ? -18.594 17.297 -14.805 1 95.38 535 GLU B O 1
ATOM 8595 N N . GLU B 1 536 ? -20.484 17.781 -13.773 1 95.81 536 GLU B N 1
ATOM 8596 C CA . GLU B 1 536 ? -20.125 19.188 -13.641 1 95.81 536 GLU B CA 1
ATOM 8597 C C . GLU B 1 536 ? -18.859 19.359 -12.797 1 95.81 536 GLU B C 1
ATOM 8599 O O . GLU B 1 536 ? -17.984 20.141 -13.148 1 95.81 536 GLU B O 1
ATOM 8604 N N . MET B 1 537 ? -18.781 18.672 -11.727 1 97.31 537 MET B N 1
ATOM 8605 C CA . MET B 1 537 ? -17.625 18.75 -10.836 1 97.31 537 MET B CA 1
ATOM 8606 C C . MET B 1 537 ? -16.359 18.312 -11.555 1 97.31 537 MET B C 1
ATOM 8608 O O . MET B 1 537 ? -15.289 18.891 -11.344 1 97.31 537 MET B O 1
ATOM 8612 N N . LEU B 1 538 ? -16.453 17.312 -12.336 1 94.75 538 LEU B N 1
ATOM 8613 C CA . LEU B 1 538 ? -15.281 16.797 -13.031 1 94.75 538 LEU B CA 1
ATOM 8614 C C . LEU B 1 538 ? -14.781 17.781 -14.07 1 94.75 538 LEU B C 1
ATOM 8616 O O . LEU B 1 538 ? -13.578 17.844 -14.359 1 94.75 538 LEU B O 1
ATOM 8620 N N . VAL B 1 539 ? -15.703 18.594 -14.648 1 93.81 539 VAL B N 1
ATOM 8621 C CA . VAL B 1 539 ? -15.289 19.688 -15.516 1 93.81 539 VAL B CA 1
ATOM 8622 C C . VAL B 1 539 ? -14.477 20.703 -14.711 1 93.81 539 VAL B C 1
ATOM 8624 O O . VAL B 1 539 ? -13.438 21.188 -15.172 1 93.81 539 VAL B O 1
ATOM 8627 N N . HIS B 1 540 ? -14.969 21.062 -13.539 1 95.69 540 HIS B N 1
ATOM 8628 C CA . HIS B 1 540 ? -14.227 21.953 -12.664 1 95.69 540 HIS B CA 1
ATOM 8629 C C . HIS B 1 540 ? -12.867 21.359 -12.297 1 95.69 540 HIS B C 1
ATOM 8631 O O . HIS B 1 540 ? -11.875 22.094 -12.195 1 95.69 540 HIS B O 1
ATOM 8637 N N . TRP B 1 541 ? -12.828 20.078 -12.094 1 95.31 541 TRP B N 1
ATOM 8638 C CA . TRP B 1 541 ? -11.562 19.406 -11.805 1 95.31 541 TRP B CA 1
ATOM 8639 C C . TRP B 1 541 ? -10.57 19.594 -12.945 1 95.31 541 TRP B C 1
ATOM 8641 O O . TRP B 1 541 ? -9.406 19.938 -12.719 1 95.31 541 TRP B O 1
ATOM 8651 N N . ALA B 1 542 ? -11.039 19.359 -14.148 1 92 542 ALA B N 1
ATOM 8652 C CA . ALA B 1 542 ? -10.18 19.516 -15.32 1 92 542 ALA B CA 1
ATOM 8653 C C . ALA B 1 542 ? -9.617 20.938 -15.414 1 92 542 ALA B C 1
ATOM 8655 O O . ALA B 1 542 ? -8.453 21.141 -15.758 1 92 542 ALA B O 1
ATOM 8656 N N . THR B 1 543 ? -10.453 21.875 -15.117 1 92.31 543 THR B N 1
ATOM 8657 C CA . THR B 1 543 ? -10.031 23.266 -15.109 1 92.31 543 THR B CA 1
ATOM 8658 C C . THR B 1 543 ? -8.984 23.5 -14.031 1 92.31 543 THR B C 1
ATOM 8660 O O . THR B 1 543 ? -7.98 24.188 -14.273 1 92.31 543 THR B O 1
ATOM 8663 N N . TYR B 1 544 ? -9.211 22.984 -12.875 1 94.94 544 TYR B N 1
ATOM 8664 C CA . TYR B 1 544 ? -8.273 23.094 -11.766 1 94.94 544 TYR B CA 1
ATOM 8665 C C . TYR B 1 544 ? -6.914 22.516 -12.148 1 94.94 544 TYR B C 1
ATOM 8667 O O . TYR B 1 544 ? -5.875 23.125 -11.883 1 94.94 544 TYR B O 1
ATOM 8675 N N . VAL B 1 545 ? -6.914 21.375 -12.727 1 91.56 545 VAL B N 1
ATOM 8676 C CA . VAL B 1 545 ? -5.688 20.719 -13.164 1 91.56 545 VAL B CA 1
ATOM 8677 C C . VAL B 1 545 ? -4.93 21.625 -14.125 1 91.56 545 VAL B C 1
ATOM 8679 O O . VAL B 1 545 ? -3.727 21.844 -13.969 1 91.56 545 VAL B O 1
ATOM 8682 N N . ALA B 1 546 ? -5.621 22.188 -15.07 1 90.06 546 ALA B N 1
ATOM 8683 C CA . ALA B 1 546 ? -5.012 23.062 -16.078 1 90.06 546 ALA B CA 1
ATOM 8684 C C . ALA B 1 546 ? -4.449 24.328 -15.43 1 90.06 546 ALA B C 1
ATOM 8686 O O . ALA B 1 546 ? -3.352 24.766 -15.781 1 90.06 546 ALA B O 1
ATOM 8687 N N . GLU B 1 547 ? -5.191 24.875 -14.492 1 92.62 547 GLU B N 1
ATOM 8688 C CA . GLU B 1 547 ? -4.824 26.156 -13.875 1 92.62 547 GLU B CA 1
ATOM 8689 C C . GLU B 1 547 ? -3.625 26 -12.945 1 92.62 547 GLU B C 1
ATOM 8691 O O . GLU B 1 547 ? -2.83 26.922 -12.789 1 92.62 547 GLU B O 1
ATOM 8696 N N . THR B 1 548 ? -3.479 24.844 -12.328 1 93.5 548 THR B N 1
ATOM 8697 C CA . THR B 1 548 ? -2.473 24.688 -11.281 1 93.5 548 THR B CA 1
ATOM 8698 C C . THR B 1 548 ? -1.238 23.969 -11.812 1 93.5 548 THR B C 1
ATOM 8700 O O . THR B 1 548 ? -0.187 23.969 -11.172 1 93.5 548 THR B O 1
ATOM 8703 N N . GLY B 1 549 ? -1.37 23.328 -12.969 1 88.06 549 GLY B N 1
ATOM 8704 C CA . GLY B 1 549 ? -0.264 22.562 -13.516 1 88.06 549 GLY B CA 1
ATOM 8705 C C . GLY B 1 549 ? -0.1 21.203 -12.859 1 88.06 549 GLY B C 1
ATOM 8706 O O . GLY B 1 549 ? 0.96 20.578 -12.969 1 88.06 549 GLY B O 1
ATOM 8707 N N . LEU B 1 550 ? -1.116 20.797 -12.195 1 88.69 550 LEU B N 1
ATOM 8708 C CA . LEU B 1 550 ? -1.13 19.453 -11.594 1 88.69 550 LEU B CA 1
ATOM 8709 C C . LEU B 1 550 ? -0.918 18.375 -12.648 1 88.69 550 LEU B C 1
ATOM 8711 O O . LEU B 1 550 ? -1.509 18.438 -13.727 1 88.69 550 LEU B O 1
ATOM 8715 N N . VAL B 1 551 ? 0.031 17.578 -12.359 1 79.56 551 VAL B N 1
ATOM 8716 C CA . VAL B 1 551 ? 0.3 16.453 -13.266 1 79.56 551 VAL B CA 1
ATOM 8717 C C . VAL B 1 551 ? -0.461 15.219 -12.797 1 79.56 551 VAL B C 1
ATOM 8719 O O . VAL B 1 551 ? -0.216 14.703 -11.703 1 79.56 551 VAL B O 1
ATOM 8722 N N . GLU B 1 552 ? -1.446 15.008 -13.523 1 68.62 552 GLU B N 1
ATOM 8723 C CA . GLU B 1 552 ? -2.262 13.859 -13.141 1 68.62 552 GLU B CA 1
ATOM 8724 C C . GLU B 1 552 ? -1.535 12.547 -13.422 1 68.62 552 GLU B C 1
ATOM 8726 O O . GLU B 1 552 ? -1.097 12.312 -14.555 1 68.62 552 GLU B O 1
ATOM 8731 N N . ASP B 1 553 ? -0.7 12.289 -12.578 1 53.75 553 ASP B N 1
ATOM 8732 C CA . ASP B 1 553 ? -0.201 10.93 -12.773 1 53.75 553 ASP B CA 1
ATOM 8733 C C . ASP B 1 553 ? -1.353 9.938 -12.914 1 53.75 553 ASP B C 1
ATOM 8735 O O . ASP B 1 553 ? -2.402 10.102 -12.297 1 53.75 553 ASP B O 1
ATOM 8739 N N . ALA B 1 554 ? -1.481 9.578 -14.055 1 39.59 554 ALA B N 1
ATOM 8740 C CA . ALA B 1 554 ? -2.5 8.539 -14.164 1 39.59 554 ALA B CA 1
ATOM 8741 C C . ALA B 1 554 ? -2.537 7.672 -12.906 1 39.59 554 ALA B C 1
ATOM 8743 O O . ALA B 1 554 ? -1.518 7.102 -12.508 1 39.59 554 ALA B O 1
ATOM 8744 N N . PHE B 1 555 ? -3.021 7.918 -11.891 1 33.34 555 PHE B N 1
ATOM 8745 C CA . PHE B 1 555 ? -3.33 6.793 -11.016 1 33.34 555 PHE B CA 1
ATOM 8746 C C . PHE B 1 555 ? -4.438 5.934 -11.602 1 33.34 555 PHE B C 1
ATOM 8748 O O . PHE B 1 555 ? -5.336 6.445 -12.281 1 33.34 555 PHE B O 1
#

Radius of gyration: 32.49 Å; Cα contacts (8 Å, |Δi|>4): 2679; chains: 2; bounding box: 56×116×74 Å